Protein AF-0000000083208800 (afdb_homodimer)

Foldseek 3Di:
DPPPPPPVPPVFDFAAAQQFDFLQFLLARQQVLDDAQLDAQFAFDLDAEEEEFALALLVLQLLSNHLSRRYAYEYEAQAQAGHALLDKDDDPVRFAIDRLHFFWDFSNLNNLQSLQVNLFKTWTQDFDWPLVDFEWFAEPLDIWTRHHSVADTPPLRQLLQQVVQCQQANFAAVPHHPAGHLQVLLVQRSDPDSVSNLVSLVRVLSVCVVFLQPFLLRVCCCQAAPVHPTQRRSNHHDDPVNSRVCQLDDDTRGGNVQRSQFGNVLVSSCSSSRNRDRITAMFGDDPNDTFGDRSSVSSVSSNVSSVVSPYHYHYSKGKEWDAWDADQLFIKTWIWIAHPRDTDIDIGRAYEYAAALQLCCPVHDLLLDCVRVLDDPLQSCLSNDFDFKKKKWKKFKFWDDCPDPVNVSPGQWYAYPALQGIKHWADRDDPTITMIRSHTDIHPSLVVLVVPPDQLVSLVVSLVVVLVSCCPDPCNCVSVRRDHPDPPRMDMDTQCPPNRHVHRKGGGGRPCVSSLLSQLLSLLCSAVPSRNRNYHYAYQRSHSNISHVSSRNVSSQSNSLSSCVRRTHGRPNVNGCSNRDDSVSHDD/DDPPPPPVPPVFDFAAAQQFDFLQQLLFRQQVLDDALLDAQFAFDLDAEEEEFALALLVLQLLSNHLSRRYAYEYEAQAQAGHALLDKDDDPVPFAIDRLHFFWDFSNLNNVQSLQVNLFKTWTQDFDWPLVDFEWFAEPLDIWIRHHSVADTPPLRQLLQQVVQCQQANFAAVNHHPAGHLQVLLVQRSDPDSVSSLVSLVRVLSVCVVFLQPFLLRVCCCQAAPVHPTQRRSNHHDDPVSSRVCQLDDDTRGGNVQRSQFGNVLVSSCSSSRNRDRITAMFGADPNDTFGDRSSVSSVSSNVSSVVSPHHYHYSKGKEWDAWDADQLFIKTWIWIAHPRDTDIDIGRAYEYAAALQLCCPVHDLLLDCVRVLDDPLQSCLSNDFDFKKKKWKKFKFWDDCPDPVNVSPGQWYAYPALQGIWHWADRDDPTITMIRSHTDIHPSLVVLVVPPDQLVSLVVSLVVVLVSCCPDPPNCVSVRRDHPDPPRMDMDTQCPPNRHVHRKGGGGRPCVLSLLSQLLSLLCSAVPSRNRNYHYAYQRSHSNISHVSSRNVSSQSNSLSSCVRRTHGDPNVNGCSNRDDSVSHDD

Nearest PDB structures (foldseek):
  4iv9-assembly1_B  TM=8.833E-01  e=1.048E-39  Pseudomonas savastanoi
  5yb6-assembly1_A  TM=8.239E-01  e=2.166E-32  Pseudomonas sp. AIU 813
  3we0-assembly1_A  TM=8.127E-01  e=1.324E-28  Pseudomonas sp.
  1reo-assembly1_A  TM=7.876E-01  e=7.433E-23  Gloydius halys
  3kve-assembly1_B  TM=7.833E-01  e=3.012E-22  Vipera ammodytes ammodytes

pLDDT: mean 91.22, std 10.94, range [22.84, 98.88]

InterPro domains:
  IPR002937 Amine oxidase [PF01593] (62-563)
  IPR036188 FAD/NAD(P)-binding domain superfamily [G3DSA:3.50.50.60] (38-568)
  IPR036188 FAD/NAD(P)-binding domain superfamily [SSF51905] (45-564)
  IPR050281 Flavin monoamine oxidase and related enzymes [PTHR10742] (33-511)

Sequence (1176 aa):
MNSVNYQAEIIVNIHETVPQAFIDTPSILYREWNQGIDQPLGTLPKNLKICLIGAGISNAIAALELVKAGAHVTLLEARSEVGGRARSEKFEDGFNIAEMGAMRFPITSGLLLYYAKEFGYCFISDFPDPGRVPTFISYRGRNVYWKNLTAAPNGFEKVHVGWDTFVKNGLKNDDTEIFTSLYHLRTLLQSKDQEVRLTAVPLWQKYLDFFKKDSFFGGLRRIFGPEHEWDIPGQQEWEENDFEMFGSLGIGCGGYAPVFCRDFTYICRLVVNGLSSEQATFAKMKNDQPFPAPIQELVKDICSKAASLGATVRLETRGEVVSSCNINGSSSVTVEETCHGVTTENVYDLVIIGTTTRAANVMMRYLSSYSSKILSEAASTAVNNISMISSTKVFARVKKFWNEKSKENYPRVILSDTKASQLYTLDYGHPDYAIVLLTYAWGDLSDQIMTVKNDKELYRILKNQIHEIMRDSDFSDYAEQLTPVEENDIRVVHWQLDPTSLGAFTLARPGQARLIADAFYDFKRLLGDQDHSGVLLNGDSITFEGGWIEAALRTSMNVTSAILLKYGSVEGYSKAPINLLDRHIYKYMNSVNYQAEIIVNIHETVPQAFIDTPSILYREWNQGIDQPLGTLPKNLKICLIGAGISNAIAALELVKAGAHVTLLEARSEVGGRARSEKFEDGFNIAEMGAMRFPITSGLLLYYAKEFGYCFISDFPDPGRVPTFISYRGRNVYWKNLTAAPNGFEKVHVGWDTFVKNGLKNDDTEIFTSLYHLRTLLQSKDQEVRLTAVPLWQKYLDFFKKDSFFGGLRRIFGPEHEWDIPGQQEWEENDFEMFGSLGIGCGGYAPVFCRDFTYICRLVVNGLSSEQATFAKMKNDQPFPAPIQELVKDICSKAASLGATVRLETRGEVVSSCNINGSSSVTVEETCHGVTTENVYDLVIIGTTTRAANVMMRYLSSYSSKILSEAASTAVNNISMISSTKVFARVKKFWNEKSKENYPRVILSDTKASQLYTLDYGHPDYAIVLLTYAWGDLSDQIMTVKNDKELYRILKNQIHEIMRDSDFSDYAEQLTPVEENDIRVVHWQLDPTSLGAFTLARPGQARLIADAFYDFKRLLGDQDHSGVLLNGDSITFEGGWIEAALRTSMNVTSAILLKYGSVEGYSKAPINLLDRHIYKY

Organism: NCBI:txid56615

Solvent-accessible surface area (backbone atoms only — not comparable to full-atom values): 58927 Å² total; per-residue (Å²): 139,78,79,76,76,75,69,73,75,74,76,71,51,71,64,70,59,50,65,46,28,39,87,93,45,33,63,43,52,71,51,70,45,59,85,51,90,88,54,52,57,31,37,39,49,62,82,44,32,36,35,30,33,31,37,14,55,21,35,27,50,33,46,30,50,42,26,60,16,36,28,39,34,37,39,24,18,59,43,87,62,69,9,60,63,31,30,52,46,76,46,91,83,77,39,44,64,47,57,71,33,57,68,71,43,31,46,43,34,39,51,47,50,50,57,32,44,74,73,45,28,49,37,26,73,69,49,70,43,65,33,78,33,37,19,33,38,37,51,95,77,44,75,38,79,28,68,53,60,87,47,64,43,79,91,38,45,68,52,48,44,20,52,50,34,30,40,63,61,20,36,23,51,96,86,37,78,73,37,77,16,40,49,53,46,29,54,31,22,45,45,90,44,50,72,55,12,48,60,37,46,67,59,50,46,50,52,41,74,74,33,38,75,23,23,32,47,53,45,48,36,40,40,31,23,92,73,35,80,45,51,38,36,68,72,51,76,43,51,76,68,42,56,53,50,39,19,39,56,36,79,44,77,39,54,36,53,62,48,31,70,21,17,28,57,51,56,48,45,34,58,34,45,39,62,41,50,71,41,17,31,48,19,32,59,53,96,91,36,78,38,65,42,60,64,19,54,56,35,45,51,41,40,50,52,20,38,74,65,64,28,43,76,41,58,38,18,39,65,36,61,72,49,56,42,62,60,95,68,42,29,39,26,36,31,39,36,33,39,92,87,43,72,47,78,47,77,24,39,29,36,38,40,26,47,34,37,50,30,40,41,69,71,21,72,36,48,49,32,70,83,63,50,44,37,54,68,57,34,22,49,19,36,66,56,64,42,57,36,35,29,27,42,37,35,26,35,19,56,58,54,57,80,36,86,92,26,61,79,48,62,44,21,37,35,27,77,50,74,42,22,32,25,40,54,44,79,47,73,46,93,57,44,25,31,32,34,55,16,57,23,47,30,63,47,16,52,54,54,64,30,51,78,49,65,69,59,43,49,50,50,40,41,50,49,45,29,65,72,25,50,89,47,99,47,44,63,52,39,71,55,66,49,50,74,46,89,81,32,61,47,76,43,47,29,31,58,31,81,71,34,33,28,53,28,28,52,43,40,45,57,37,59,40,37,31,48,38,36,56,49,47,45,59,42,68,74,74,35,71,75,40,27,36,58,41,73,33,21,22,53,35,39,90,48,25,65,35,68,45,40,9,46,50,32,22,46,34,42,46,37,36,50,23,51,70,64,44,36,54,49,59,50,89,50,26,46,62,67,51,60,59,83,74,74,54,84,97,138,78,78,76,73,74,70,72,75,74,77,70,51,70,64,71,59,49,64,44,26,39,88,92,46,33,62,42,51,71,50,70,46,60,88,50,91,88,55,53,57,31,36,38,50,63,82,44,31,37,37,30,33,29,37,14,54,21,36,27,51,35,48,30,50,41,27,60,15,36,29,39,32,37,39,26,18,58,42,87,62,68,9,60,63,31,30,54,44,75,46,91,84,76,39,46,65,47,57,72,33,57,70,72,43,30,45,46,34,38,51,48,50,50,56,32,45,73,74,45,29,50,37,26,72,71,48,71,43,64,36,80,33,36,20,34,39,38,52,96,76,45,74,37,79,27,68,55,58,86,49,66,44,80,92,39,45,67,52,45,43,20,51,51,33,29,40,62,61,20,37,25,50,95,84,37,78,74,37,77,16,41,49,54,47,28,54,30,22,44,45,90,45,51,72,54,12,47,62,37,45,68,59,50,45,51,51,42,73,74,31,36,75,21,22,30,49,54,46,47,36,40,40,32,24,91,72,35,79,44,52,39,36,68,72,53,76,43,51,75,68,42,55,56,50,39,18,40,56,37,80,44,76,39,54,37,52,63,47,31,70,21,18,28,59,52,57,49,45,34,58,33,44,40,62,42,50,70,41,18,32,50,19,31,59,52,96,91,35,79,38,64,42,61,63,20,54,57,36,46,52,42,41,49,52,21,37,74,66,63,28,43,76,41,60,38,19,39,65,36,61,74,47,57,42,62,58,96,67,43,28,39,25,35,32,40,38,34,40,90,87,43,73,45,78,47,77,25,38,30,38,38,39,27,46,33,36,50,30,41,40,68,72,21,72,37,48,50,33,69,82,64,51,43,36,54,68,56,36,23,49,19,38,65,57,65,41,56,36,35,29,28,42,36,36,28,34,19,56,58,54,57,80,36,83,92,27,61,79,48,62,45,20,38,35,27,78,50,72,42,22,33,26,39,54,44,79,46,73,48,92,57,43,26,31,32,33,54,17,57,23,46,30,64,46,17,52,56,54,62,29,50,80,49,62,69,60,43,51,50,51,41,41,50,48,45,29,64,72,25,50,88,47,100,48,42,63,52,41,71,54,64,48,50,73,46,90,82,32,61,46,75,42,44,29,32,59,31,81,70,34,33,29,54,30,28,51,45,40,45,59,37,61,39,37,30,50,38,35,55,50,46,45,60,42,65,73,74,35,70,76,41,25,37,58,40,73,35,22,21,51,36,38,87,49,26,65,36,69,45,40,9,46,50,32,20,46,35,41,46,37,35,51,22,52,68,65,43,36,54,50,58,48,90,50,27,48,62,66,50,60,58,82,74,74,53,83,95

Radius of gyration: 30.41 Å; Cα contacts (8 Å, |Δi|>4): 2780; chains: 2; bounding box: 100×85×75 Å

Secondary structure (DSSP, 8-state):
-------------B--PPP--BTTBTT--GGGG---TTS-SEE--TT-EEEEES-BHHHHHHHHHHHHHT-EEEEE-SSSSSBGGG--EE-TTSS-EE-SS---EETT-HHHHHHHHHTTEEEES----BTTB-EEEEETTEEEEE--TTSPPTT-HHHHHHHHHHHHH-EEETTEEEE--HHHHHHHHT-S-HHHHHTHHHHHHHHHHHHTT-BHHHHHHHHHSTT-SS--GGG----HHHHHHHHHH-SSSS--GGGTTSBHHHHHHHHHTT-SS-EEEEEEEETTEEEE--HHHHHHHHHHHHHHTT-EEESSEEEEEEEEEEETTEEEEEEEEEETTEEEEEEESEEEE-S-HHHHHHH-TTTS-TTT-SS-HHHHHHHHH--EE-EEEEEEEEE--TTSGGGTTS-SEEEESSSS-EEEEE--S-SSEEEEEEEEEETHHHHHHTT---HHHHHHHHHHHHHHHHTTSTTTTGGGGG-BSSGGGEEEEEGGG-TTTSSSEE-PPTTTHHHHHHHHTGGGHHHH-TT--SEEE-SGGGSTTTT-HHHHHHHHHHHHHHHHHHHSEETTGGGSHHHH--GGGS--/-------------B--PPP--BTTBTT--GGGG---TTS-SEE--TT-EEEEE--BHHHHHHHHHHHHHT-EEEEE-SSSSSBGGG--EE-TTSS-EE-SS---EETT-HHHHHHHHHTTEEEES----BTTB-EEEEETTEEEEE--TTSPPTT-HHHHHHHHHHHHH-EEETTEEEE--HHHHHHHHT-S-HHHHHTHHHHHHHHHHHHTT-BHHHHHHHHHSTT-SSPPGGG-PPPHHHHHHHHHH-SSSS--GGGTTSBHHHHHHHHHTT-SS-EEEEEEEETTEEEE--HHHHHHHHHHHHHHTT-EEETTEEEEEEEEEEETTEEEEEEEEEETTEEEEEEESEEEE-S-HHHHHHH-TTTS-TTT-SS-HHHHHHHHH--EE-EEEEEEEEE--TTSGGGTTS-SEEEESSSS-EEEEE--S-SSEEEEEEEEEETHHHHHHTT---HHHHHHHHHHHHHHHHTTSTTTTGGGGG-BSSGGGEEEEEGGG-TTTSSSEE-PPTTTHHHHHHHHTGGGHHHH-TT--SEEE-SGGGSTTTT-HHHHHHHHHHHHHHHHHHHSEETTGGGSHHHH--GGGS--

Structure (mmCIF, N/CA/C/O backbone):
data_AF-0000000083208800-model_v1
#
loop_
_entity.id
_entity.type
_entity.pdbx_description
1 polymer 'Amine oxidase domain-containing protein'
#
loop_
_atom_site.group_PDB
_atom_site.id
_atom_site.type_symbol
_atom_site.label_atom_id
_atom_site.label_alt_id
_atom_site.label_comp_id
_atom_site.label_asym_id
_atom_site.label_entity_id
_atom_site.label_seq_id
_atom_site.pdbx_PDB_ins_code
_atom_site.Cartn_x
_atom_site.Cartn_y
_atom_site.Cartn_z
_atom_site.occupancy
_atom_site.B_iso_or_equiv
_atom_site.auth_seq_id
_atom_site.auth_comp_id
_atom_site.auth_asym_id
_atom_site.auth_atom_id
_atom_site.pdbx_PDB_model_num
ATOM 1 N N . MET A 1 1 ? -53.875 28.156 2.576 1 22.89 1 MET A N 1
ATOM 2 C CA . MET A 1 1 ? -52.969 27 2.662 1 22.89 1 MET A CA 1
ATOM 3 C C . MET A 1 1 ? -51.5 27.438 2.609 1 22.89 1 MET A C 1
ATOM 5 O O . MET A 1 1 ? -51 27.734 1.536 1 22.89 1 MET A O 1
ATOM 9 N N . ASN A 1 2 ? -50.969 28.203 3.639 1 23 2 ASN A N 1
ATOM 10 C CA . ASN A 1 2 ? -49.75 28.953 3.965 1 23 2 ASN A CA 1
ATOM 11 C C . ASN A 1 2 ? -48.562 28.031 4.094 1 23 2 ASN A C 1
ATOM 13 O O . ASN A 1 2 ? -48.562 27.109 4.902 1 23 2 ASN A O 1
ATOM 17 N N . SER A 1 3 ? -47.938 27.672 2.957 1 24.91 3 SER A N 1
ATOM 18 C CA . SER A 1 3 ? -46.75 26.859 2.807 1 24.91 3 SER A CA 1
ATOM 19 C C . SER A 1 3 ? -45.688 27.25 3.834 1 24.91 3 SER A C 1
ATOM 21 O O . SER A 1 3 ? -45.219 28.391 3.85 1 24.91 3 SER A O 1
ATOM 23 N N . VAL A 1 4 ? -45.844 26.781 5.098 1 29.98 4 VAL A N 1
ATOM 24 C CA . VAL A 1 4 ? -44.906 27.016 6.203 1 29.98 4 VAL A CA 1
ATOM 25 C C . VAL A 1 4 ? -43.469 26.797 5.734 1 29.98 4 VAL A C 1
ATOM 27 O O . VAL A 1 4 ? -43.125 25.719 5.281 1 29.98 4 VAL A O 1
ATOM 30 N N . ASN A 1 5 ? -42.875 27.766 5.195 1 25.11 5 ASN A N 1
ATOM 31 C CA . ASN A 1 5 ? -41.469 27.906 4.883 1 25.11 5 ASN A CA 1
ATOM 32 C C . ASN A 1 5 ? -40.562 27.484 6.055 1 25.11 5 ASN A C 1
ATOM 34 O O . ASN A 1 5 ? -40.406 28.234 7.012 1 25.11 5 ASN A O 1
ATOM 38 N N . TYR A 1 6 ? -40.75 26.359 6.633 1 29.59 6 TYR A N 1
ATOM 39 C CA . TYR A 1 6 ? -39.844 25.875 7.688 1 29.59 6 TYR A CA 1
ATOM 40 C C . TYR A 1 6 ? -38.406 26.031 7.277 1 29.59 6 TYR A C 1
ATOM 42 O O . TYR A 1 6 ? -37.875 25.188 6.539 1 29.59 6 TYR A O 1
ATOM 50 N N . GLN A 1 7 ? -38 27.203 6.914 1 29.55 7 GLN A N 1
ATOM 51 C CA . GLN A 1 7 ? -36.562 27.453 6.922 1 29.55 7 GLN A CA 1
ATOM 52 C C . GLN A 1 7 ? -35.969 27.094 8.266 1 29.55 7 GLN A C 1
ATOM 54 O O . GLN A 1 7 ? -36.188 27.766 9.266 1 29.55 7 GLN A O 1
ATOM 59 N N . ALA A 1 8 ? -36 25.906 8.664 1 35.22 8 ALA A N 1
ATOM 60 C CA . ALA A 1 8 ? -35.219 25.578 9.859 1 35.22 8 ALA A CA 1
ATOM 61 C C . ALA A 1 8 ? -33.906 26.375 9.891 1 35.22 8 ALA A C 1
ATOM 63 O O . ALA A 1 8 ? -33.094 26.281 8.961 1 35.22 8 ALA A O 1
ATOM 64 N N . GLU A 1 9 ? -33.781 27.391 10.516 1 35.66 9 GLU A N 1
ATOM 65 C CA . GLU A 1 9 ? -32.594 28.141 10.891 1 35.66 9 GLU A CA 1
ATOM 66 C C . GLU A 1 9 ? -31.5 27.203 11.391 1 35.66 9 GLU A C 1
ATOM 68 O O . GLU A 1 9 ? -31.609 26.641 12.484 1 35.66 9 GLU A O 1
ATOM 73 N N . ILE A 1 10 ? -30.906 26.422 10.617 1 41.25 10 ILE A N 1
ATOM 74 C CA . ILE A 1 10 ? -29.703 25.688 11.039 1 41.25 10 ILE A CA 1
ATOM 75 C C . ILE A 1 10 ? -28.766 26.641 11.773 1 41.25 10 ILE A C 1
ATOM 77 O O . ILE A 1 10 ? -28.234 27.578 11.18 1 41.25 10 ILE A O 1
ATOM 81 N N . ILE A 1 11 ? -29.062 26.969 12.961 1 45.09 11 ILE A N 1
ATOM 82 C CA . ILE A 1 11 ? -28.125 27.688 13.812 1 45.09 11 ILE A CA 1
ATOM 83 C C . ILE A 1 11 ? -26.734 27.062 13.672 1 45.09 11 ILE A C 1
ATOM 85 O O . ILE A 1 11 ? -26.531 25.906 14.047 1 45.09 11 ILE A O 1
ATOM 89 N N . VAL A 1 12 ? -26.062 27.422 12.664 1 58.47 12 VAL A N 1
ATOM 90 C CA . VAL A 1 12 ? -24.672 27.031 12.484 1 58.47 12 VAL A CA 1
ATOM 91 C C . VAL A 1 12 ? -23.828 27.516 13.656 1 58.47 12 VAL A C 1
ATOM 93 O O . VAL A 1 12 ? -23.734 28.719 13.906 1 58.47 12 VAL A O 1
ATOM 96 N N . ASN A 1 13 ? -23.656 26.672 14.711 1 69.44 13 ASN A N 1
ATOM 97 C CA . ASN A 1 13 ? -22.797 26.984 15.852 1 69.44 13 ASN A CA 1
ATOM 98 C C . ASN A 1 13 ? -21.328 27.094 15.445 1 69.44 13 ASN A C 1
ATOM 100 O O . ASN A 1 13 ? -20.797 26.203 14.789 1 69.44 13 ASN A O 1
ATOM 104 N N . ILE A 1 14 ? -20.906 28.375 15.586 1 75 14 ILE A N 1
ATOM 105 C CA . ILE A 1 14 ? -19.484 28.656 15.359 1 75 14 ILE A CA 1
ATOM 106 C C . ILE A 1 14 ? -18.656 28.047 16.484 1 75 14 ILE A C 1
ATOM 108 O O . ILE A 1 14 ? -18.938 28.281 17.672 1 75 14 ILE A O 1
ATOM 112 N N . HIS A 1 15 ? -17.688 27.234 16.062 1 77.38 15 HIS A N 1
ATOM 113 C CA . HIS A 1 15 ? -16.844 26.562 17.047 1 77.38 15 HIS A CA 1
ATOM 114 C C . HIS A 1 15 ? -15.758 27.5 17.578 1 77.38 15 HIS A C 1
ATOM 116 O O . HIS A 1 15 ? -15.258 28.359 16.844 1 77.38 15 HIS A O 1
ATOM 122 N N . GLU A 1 16 ? -15.602 27.281 18.906 1 78.12 16 GLU A N 1
ATOM 123 C CA . GLU A 1 16 ? -14.398 27.859 19.5 1 78.12 16 GLU A CA 1
ATOM 124 C C . GLU A 1 16 ? -13.375 26.781 19.844 1 78.12 16 GLU A C 1
ATOM 126 O O . GLU A 1 16 ? -13.742 25.641 20.109 1 78.12 16 GLU A O 1
ATOM 131 N N . THR A 1 17 ? -12.164 27.109 19.562 1 68.69 17 THR A N 1
ATOM 132 C CA . THR A 1 17 ? -11.141 26.109 19.812 1 68.69 17 THR A CA 1
ATOM 133 C C . THR A 1 17 ? -10.844 26 21.297 1 68.69 17 THR A C 1
ATOM 135 O O . THR A 1 17 ? -10.977 26.969 22.047 1 68.69 17 THR A O 1
ATOM 138 N N . VAL A 1 18 ? -10.562 24.797 21.656 1 72.75 18 VAL A N 1
ATOM 139 C CA . VAL A 1 18 ? -9.969 24.516 22.953 1 72.75 18 VAL A CA 1
ATOM 140 C C . VAL A 1 18 ? -8.445 24.531 22.828 1 72.75 18 VAL A C 1
ATOM 142 O O . VAL A 1 18 ? -7.871 23.75 22.078 1 72.75 18 VAL A O 1
ATOM 145 N N . PRO A 1 19 ? -7.875 25.516 23.562 1 79.38 19 PRO A N 1
ATOM 146 C CA . PRO A 1 19 ? -6.414 25.484 23.484 1 79.38 19 PRO A CA 1
ATOM 147 C C . PRO A 1 19 ? -5.84 24.125 23.891 1 79.38 19 PRO A C 1
ATOM 149 O O . PRO A 1 19 ? -6.273 23.531 24.875 1 79.38 19 PRO A O 1
ATOM 152 N N . GLN A 1 20 ? -5.051 23.625 23 1 91.56 20 GLN A N 1
ATOM 153 C CA . GLN A 1 20 ? -4.441 22.344 23.359 1 91.56 20 GLN A CA 1
ATOM 154 C C . GLN A 1 20 ? -3.066 22.188 22.719 1 91.56 20 GLN A C 1
ATOM 156 O O . GLN A 1 20 ? -2.828 22.703 21.625 1 91.56 20 GLN A O 1
ATOM 161 N N . ALA A 1 21 ? -2.184 21.578 23.516 1 96.94 21 ALA A N 1
ATOM 162 C CA . ALA A 1 21 ? -0.936 21.062 22.953 1 96.94 21 ALA A CA 1
ATOM 163 C C . ALA A 1 21 ? -1.136 19.688 22.328 1 96.94 21 ALA A C 1
ATOM 165 O O . ALA A 1 21 ? -2.203 19.094 22.469 1 96.94 21 ALA A O 1
ATOM 166 N N . PHE A 1 22 ? -0.225 19.281 21.547 1 97.44 22 PHE A N 1
ATOM 167 C CA . PHE A 1 22 ? -0.246 17.953 20.953 1 97.44 22 PHE A CA 1
ATOM 168 C C . PHE A 1 22 ? 0.731 17.031 21.672 1 97.44 22 PHE A C 1
ATOM 170 O O . PHE A 1 22 ? 1.704 17.484 22.281 1 97.44 22 PHE A O 1
ATOM 177 N N . ILE A 1 23 ? 0.504 15.766 21.578 1 98.25 23 ILE A N 1
ATOM 178 C CA . ILE A 1 23 ? 1.146 14.805 22.469 1 98.25 23 ILE A CA 1
ATOM 179 C C . ILE A 1 23 ? 2.645 14.758 22.188 1 98.25 23 ILE A C 1
ATOM 181 O O . ILE A 1 23 ? 3.445 14.508 23.078 1 98.25 23 ILE A O 1
ATOM 185 N N . ASP A 1 24 ? 3.086 15.062 20.984 1 98.19 24 ASP A N 1
ATOM 186 C CA . ASP A 1 24 ? 4.504 15 20.641 1 98.19 24 ASP A CA 1
ATOM 187 C C . ASP A 1 24 ? 5.188 16.344 20.875 1 98.19 24 ASP A C 1
ATOM 189 O O . ASP A 1 24 ? 6.41 16.453 20.766 1 98.19 24 ASP A O 1
ATOM 193 N N . THR A 1 25 ? 4.398 17.375 21.172 1 98.19 25 THR A N 1
ATOM 194 C CA . THR A 1 25 ? 4.906 18.703 21.5 1 98.19 25 THR A CA 1
ATOM 195 C C . THR A 1 25 ? 4.148 19.297 22.688 1 98.19 25 THR A C 1
ATOM 197 O O . THR A 1 25 ? 3.613 20.391 22.609 1 98.19 25 THR A O 1
ATOM 200 N N . PRO A 1 26 ? 4.215 18.609 23.828 1 98 26 PRO A N 1
ATOM 201 C CA . PRO A 1 26 ? 3.4 19.047 24.969 1 98 26 PRO A CA 1
ATOM 202 C C . PRO A 1 26 ? 3.883 20.359 25.578 1 98 26 PRO A C 1
ATOM 204 O O . PRO A 1 26 ? 3.158 20.984 26.359 1 98 26 PRO A O 1
ATOM 207 N N . SER A 1 27 ? 5.055 20.828 25.25 1 97.56 27 SER A N 1
ATOM 208 C CA . SER A 1 27 ? 5.668 21.984 25.875 1 97.56 27 SER A CA 1
ATOM 209 C C . SER A 1 27 ? 5.141 23.281 25.266 1 97.56 27 SER A C 1
ATOM 211 O O . SER A 1 27 ? 5.371 24.359 25.797 1 97.56 27 SER A O 1
ATOM 213 N N . ILE A 1 28 ? 4.332 23.188 24.188 1 97.5 28 ILE A N 1
ATOM 214 C CA . ILE A 1 28 ? 4.043 24.422 23.469 1 97.5 28 ILE A CA 1
ATOM 215 C C . ILE A 1 28 ? 2.557 24.484 23.125 1 97.5 28 ILE A C 1
ATOM 217 O O . ILE A 1 28 ? 1.941 23.469 22.812 1 97.5 28 ILE A O 1
ATOM 221 N N . LEU A 1 29 ? 1.984 25.625 23.266 1 96.25 29 LEU A N 1
ATOM 222 C CA . LEU A 1 29 ? 0.742 26.047 22.625 1 96.25 29 LEU A CA 1
ATOM 223 C C . LEU A 1 29 ? 1.022 26.969 21.453 1 96.25 29 LEU A C 1
ATOM 225 O O . LEU A 1 29 ? 1.126 28.188 21.625 1 96.25 29 LEU A O 1
ATOM 229 N N . TYR A 1 30 ? 1.063 26.469 20.25 1 96.12 30 TYR A N 1
ATOM 230 C CA . TYR A 1 30 ? 1.562 27.172 19.078 1 96.12 30 TYR A CA 1
ATOM 231 C C . TYR A 1 30 ? 0.801 28.469 18.844 1 96.12 30 TYR A C 1
ATOM 233 O O . TYR A 1 30 ? 1.392 29.484 18.469 1 96.12 30 TYR A O 1
ATOM 241 N N . ARG A 1 31 ? -0.482 28.422 19.062 1 93.44 31 ARG A N 1
ATOM 242 C CA . ARG A 1 31 ? -1.324 29.578 18.812 1 93.44 31 ARG A CA 1
ATOM 243 C C . ARG A 1 31 ? -0.868 30.781 19.641 1 93.44 31 ARG A C 1
ATOM 245 O O . ARG A 1 31 ? -0.968 31.922 19.203 1 93.44 31 ARG A O 1
ATOM 252 N N . GLU A 1 32 ? -0.269 30.547 20.75 1 93.88 32 GLU A N 1
ATOM 253 C CA . GLU A 1 32 ? 0.056 31.594 21.703 1 93.88 32 GLU A CA 1
ATOM 254 C C . GLU A 1 32 ? 1.267 32.406 21.25 1 93.88 32 GLU A C 1
ATOM 256 O O . GLU A 1 32 ? 1.52 33.5 21.766 1 93.88 32 GLU A O 1
ATOM 261 N N . TRP A 1 33 ? 2.004 31.891 20.297 1 95.75 33 TRP A N 1
ATOM 262 C CA . TRP A 1 33 ? 3.143 32.656 19.797 1 95.75 33 TRP A CA 1
ATOM 263 C C . TRP A 1 33 ? 2.678 33.812 18.906 1 95.75 33 TRP A C 1
ATOM 265 O O . TRP A 1 33 ? 3.338 34.844 18.844 1 95.75 33 TRP A O 1
ATOM 275 N N . ASN A 1 34 ? 1.533 33.688 18.359 1 92.44 34 ASN A N 1
ATOM 276 C CA . ASN A 1 34 ? 1.005 34.688 17.453 1 92.44 34 ASN A CA 1
ATOM 277 C C . ASN A 1 34 ? 0.242 35.781 18.203 1 92.44 34 ASN A C 1
ATOM 279 O O . ASN A 1 34 ? -0.522 35.5 19.125 1 92.44 34 ASN A O 1
ATOM 283 N N . GLN A 1 35 ? 0.478 37.094 17.875 1 86.06 35 GLN A N 1
ATOM 284 C CA . GLN A 1 35 ? -0.165 38.219 18.562 1 86.06 35 GLN A CA 1
ATOM 285 C C . GLN A 1 35 ? -0.992 39.031 17.578 1 86.06 35 GLN A C 1
ATOM 287 O O . GLN A 1 35 ? -1.23 40.219 17.812 1 86.06 35 GLN A O 1
ATOM 292 N N . GLY A 1 36 ? -1.374 38.469 16.453 1 91 36 GLY A N 1
ATOM 293 C CA . GLY A 1 36 ? -2.104 39.188 15.422 1 91 36 GLY A CA 1
ATOM 294 C C . GLY A 1 36 ? -1.468 39.062 14.047 1 91 36 GLY A C 1
ATOM 295 O O . GLY A 1 36 ? -0.241 39.062 13.922 1 91 36 GLY A O 1
ATOM 296 N N . ILE A 1 37 ? -2.266 39.156 13.031 1 93.75 37 ILE A N 1
ATOM 297 C CA . ILE A 1 37 ? -1.821 38.812 11.688 1 93.75 37 ILE A CA 1
ATOM 298 C C . ILE A 1 37 ? -0.949 39.938 11.125 1 93.75 37 ILE A C 1
ATOM 300 O O . ILE A 1 37 ? -0.132 39.719 10.234 1 93.75 37 ILE A O 1
ATOM 304 N N . ASP A 1 38 ? -1.095 41.156 11.648 1 93.69 38 ASP A N 1
ATOM 305 C CA . ASP A 1 38 ? -0.358 42.312 11.117 1 93.69 38 ASP A CA 1
ATOM 306 C C . ASP A 1 38 ? 0.949 42.5 11.883 1 93.69 38 ASP A C 1
ATOM 308 O O . ASP A 1 38 ? 1.796 43.312 11.461 1 93.69 38 ASP A O 1
ATOM 312 N N . GLN A 1 39 ? 1.146 41.844 12.961 1 94.62 39 GLN A N 1
ATOM 313 C CA . GLN A 1 39 ? 2.357 41.969 13.766 1 94.62 39 GLN A CA 1
ATOM 314 C C . GLN A 1 39 ? 3.4 40.906 13.352 1 94.62 39 GLN A C 1
ATOM 316 O O . GLN A 1 39 ? 3.107 39.719 13.312 1 94.62 39 GLN A O 1
ATOM 321 N N . PRO A 1 40 ? 4.551 41.406 13.031 1 96.75 40 PRO A N 1
ATOM 322 C CA . PRO A 1 40 ? 5.598 40.438 12.719 1 96.75 40 PRO A CA 1
ATOM 323 C C . PRO A 1 40 ? 6.02 39.625 13.938 1 96.75 40 PRO A C 1
ATOM 325 O O . PRO A 1 40 ? 5.969 40.094 15.062 1 96.75 40 PRO A O 1
ATOM 328 N N . LEU A 1 41 ? 6.48 38.406 13.695 1 97.94 41 LEU A N 1
ATOM 329 C CA . LEU A 1 41 ? 6.945 37.5 14.742 1 97.94 41 LEU A CA 1
ATOM 330 C C . LEU A 1 41 ? 8.414 37.75 15.07 1 97.94 41 LEU A C 1
ATOM 332 O O . LEU A 1 41 ? 8.961 37.156 16 1 97.94 41 LEU A O 1
ATOM 336 N N . GLY A 1 42 ? 8.977 38.656 14.305 1 98.19 42 GLY A N 1
ATOM 337 C CA . GLY A 1 42 ? 10.367 39.062 14.438 1 98.19 42 GLY A CA 1
ATOM 338 C C . GLY A 1 42 ? 10.852 39.938 13.297 1 98.19 42 GLY A C 1
ATOM 339 O O . GLY A 1 42 ? 10.039 40.531 12.586 1 98.19 42 GLY A O 1
ATOM 340 N N . THR A 1 43 ? 12.148 40.094 13.266 1 98.25 43 THR A N 1
ATOM 341 C CA . THR A 1 43 ? 12.727 40.906 12.195 1 98.25 43 THR A CA 1
ATOM 342 C C . THR A 1 43 ? 13.805 40.125 11.445 1 98.25 43 THR A C 1
ATOM 344 O O . THR A 1 43 ? 14.445 39.25 12.023 1 98.25 43 THR A O 1
ATOM 347 N N . LEU A 1 44 ? 13.945 40.438 10.195 1 98.38 44 LEU A N 1
ATOM 348 C CA . LEU A 1 44 ? 14.969 39.844 9.336 1 98.38 44 LEU A CA 1
ATOM 349 C C . LEU A 1 44 ? 15.617 40.875 8.453 1 98.38 44 LEU A C 1
ATOM 351 O O . LEU A 1 44 ? 15.008 41.906 8.156 1 98.38 44 LEU A O 1
ATOM 355 N N . PRO A 1 45 ? 16.891 40.625 8.078 1 97.25 45 PRO A N 1
ATOM 356 C CA . PRO A 1 45 ? 17.531 41.562 7.129 1 97.25 45 PRO A CA 1
ATOM 357 C C . PRO A 1 45 ? 16.797 41.594 5.781 1 97.25 45 PRO A C 1
ATOM 359 O O . PRO A 1 45 ? 16.375 40.562 5.277 1 97.25 45 PRO A O 1
ATOM 362 N N . LYS A 1 46 ? 16.766 42.75 5.215 1 95.5 46 LYS A N 1
ATOM 363 C CA . LYS A 1 46 ? 16.031 42.969 3.969 1 95.5 46 LYS A CA 1
ATOM 364 C C . LYS A 1 46 ? 16.719 42.25 2.807 1 95.5 46 LYS A C 1
ATOM 366 O O . LYS A 1 46 ? 16.078 41.938 1.798 1 95.5 46 LYS A O 1
ATOM 371 N N . ASN A 1 47 ? 17.984 41.938 2.945 1 95.25 47 ASN A N 1
ATOM 372 C CA . ASN A 1 47 ? 18.719 41.312 1.855 1 95.25 47 ASN A CA 1
ATOM 373 C C . ASN A 1 47 ? 18.719 39.781 1.982 1 95.25 47 ASN A C 1
ATOM 375 O O . ASN A 1 47 ? 19.281 39.094 1.14 1 95.25 47 ASN A O 1
ATOM 379 N N . LEU A 1 48 ? 18.094 39.281 3.051 1 97.5 48 LEU A N 1
ATOM 380 C CA . LEU A 1 48 ? 18 37.812 3.203 1 97.5 48 LEU A CA 1
ATOM 381 C C . LEU A 1 48 ? 17.016 37.25 2.193 1 97.5 48 LEU A C 1
ATOM 383 O O . LEU A 1 48 ? 15.82 37.531 2.236 1 97.5 48 LEU A O 1
ATOM 387 N N . LYS A 1 49 ? 17.484 36.406 1.261 1 98.38 49 LYS A N 1
ATOM 388 C CA . LYS A 1 49 ? 16.672 35.812 0.215 1 98.38 49 LYS A CA 1
ATOM 389 C C . LYS A 1 49 ? 16.234 34.406 0.607 1 98.38 49 LYS A C 1
ATOM 391 O O . LYS A 1 49 ? 17.078 33.531 0.827 1 98.38 49 LYS A O 1
ATOM 396 N N . ILE A 1 50 ? 14.945 34.219 0.641 1 98.75 50 ILE A N 1
ATOM 397 C CA . ILE A 1 50 ? 14.398 32.906 1.034 1 98.75 50 ILE A CA 1
ATOM 398 C C . ILE A 1 50 ? 13.461 32.406 -0.052 1 98.75 50 ILE A C 1
ATOM 400 O O . ILE A 1 50 ? 12.523 33.094 -0.457 1 98.75 50 ILE A O 1
ATOM 404 N N . CYS A 1 51 ? 13.711 31.188 -0.554 1 98.88 51 CYS A N 1
ATOM 405 C CA . CYS A 1 51 ? 12.852 30.531 -1.528 1 98.88 51 CYS A CA 1
ATOM 406 C C . CYS A 1 51 ? 12.039 29.422 -0.875 1 98.88 51 CYS A C 1
ATOM 408 O O . CYS A 1 51 ? 12.578 28.625 -0.104 1 98.88 51 CYS A O 1
ATOM 410 N N . LEU A 1 52 ? 10.766 29.453 -1.063 1 98.88 52 LEU A N 1
ATOM 411 C CA . LEU A 1 52 ? 9.898 28.375 -0.62 1 98.88 52 LEU A CA 1
ATOM 412 C C . LEU A 1 52 ? 9.375 27.578 -1.808 1 98.88 52 LEU A C 1
ATOM 414 O O . LEU A 1 52 ? 8.781 28.125 -2.729 1 98.88 52 LEU A O 1
ATOM 418 N N . ILE A 1 53 ? 9.578 26.25 -1.796 1 98.5 53 ILE A N 1
ATOM 419 C CA . ILE A 1 53 ? 9.164 25.375 -2.895 1 98.5 53 ILE A CA 1
ATOM 420 C C . ILE A 1 53 ? 7.887 24.641 -2.516 1 98.5 53 ILE A C 1
ATOM 422 O O . ILE A 1 53 ? 7.887 23.812 -1.602 1 98.5 53 ILE A O 1
ATOM 426 N N . GLY A 1 54 ? 6.801 24.844 -3.248 1 98 54 GLY A N 1
ATOM 427 C CA . GLY A 1 54 ? 5.473 24.344 -2.939 1 98 54 GLY A CA 1
ATOM 428 C C . GLY A 1 54 ? 4.613 25.344 -2.191 1 98 54 GLY A C 1
ATOM 429 O O . GLY A 1 54 ? 4.957 25.766 -1.084 1 98 54 GLY A O 1
ATOM 430 N N . ALA A 1 55 ? 3.514 25.688 -2.777 1 98.25 55 ALA A N 1
ATOM 431 C CA . ALA A 1 55 ? 2.66 26.703 -2.189 1 98.25 55 ALA A CA 1
ATOM 432 C C . ALA A 1 55 ? 1.418 26.094 -1.554 1 98.25 55 ALA A C 1
ATOM 434 O O . ALA A 1 55 ? 0.293 26.5 -1.848 1 98.25 55 ALA A O 1
ATOM 435 N N . GLY A 1 56 ? 1.642 25.141 -0.685 1 97.62 56 GLY A N 1
ATOM 436 C CA . GLY A 1 56 ? 0.603 24.703 0.234 1 97.62 56 GLY A CA 1
ATOM 437 C C . GLY A 1 56 ? 0.431 25.625 1.425 1 97.62 56 GLY A C 1
ATOM 438 O O . GLY A 1 56 ? 1.098 26.656 1.518 1 97.62 56 GLY A O 1
ATOM 439 N N . ILE A 1 57 ? -0.381 25.234 2.297 1 97.81 57 ILE A N 1
ATOM 440 C CA . ILE A 1 57 ? -0.726 26.156 3.383 1 97.81 57 ILE A CA 1
ATOM 441 C C . ILE A 1 57 ? 0.489 26.359 4.285 1 97.81 57 ILE A C 1
ATOM 443 O O . ILE A 1 57 ? 0.683 27.453 4.832 1 97.81 57 ILE A O 1
ATOM 447 N N . SER A 1 58 ? 1.312 25.359 4.461 1 97.88 58 SER A N 1
ATOM 448 C CA . SER A 1 58 ? 2.488 25.484 5.316 1 97.88 58 SER A CA 1
ATOM 449 C C . SER A 1 58 ? 3.432 26.562 4.793 1 97.88 58 SER A C 1
ATOM 451 O O . SER A 1 58 ? 3.807 27.484 5.531 1 97.88 58 SER A O 1
ATOM 453 N N . ASN A 1 59 ? 3.746 26.5 3.521 1 98.75 59 ASN A N 1
ATOM 454 C CA . ASN A 1 59 ? 4.66 27.484 2.945 1 98.75 59 ASN A CA 1
ATOM 455 C C . ASN A 1 59 ? 3.969 28.828 2.707 1 98.75 59 ASN A C 1
ATOM 457 O O . ASN A 1 59 ? 4.625 29.875 2.66 1 98.75 59 ASN A O 1
ATOM 461 N N . ALA A 1 60 ? 2.664 28.797 2.543 1 98.69 60 ALA A N 1
ATOM 462 C CA . ALA A 1 60 ? 1.942 30.062 2.463 1 98.69 60 ALA A CA 1
ATOM 463 C C . ALA A 1 60 ? 2.096 30.859 3.752 1 98.69 60 ALA A C 1
ATOM 465 O O . ALA A 1 60 ? 2.406 32.062 3.715 1 98.69 60 ALA A O 1
ATOM 466 N N . ILE A 1 61 ? 1.954 30.188 4.82 1 98.12 61 ILE A N 1
ATOM 467 C CA . ILE A 1 61 ? 2.055 30.859 6.113 1 98.12 61 ILE A CA 1
ATOM 468 C C . ILE A 1 61 ? 3.502 31.266 6.375 1 98.12 61 ILE A C 1
ATOM 470 O O . ILE A 1 61 ? 3.766 32.375 6.855 1 98.12 61 ILE A O 1
ATOM 474 N N . ALA A 1 62 ? 4.418 30.359 6.094 1 98.69 62 ALA A N 1
ATOM 475 C CA . ALA A 1 62 ? 5.828 30.703 6.266 1 98.69 62 ALA A CA 1
ATOM 476 C C . ALA A 1 62 ? 6.203 31.922 5.434 1 98.69 62 ALA A C 1
ATOM 478 O O . ALA A 1 62 ? 6.902 32.812 5.918 1 98.69 62 ALA A O 1
ATOM 479 N N . ALA A 1 63 ? 5.727 31.953 4.184 1 98.81 63 ALA A N 1
ATOM 480 C CA . ALA A 1 63 ? 6.004 33.094 3.311 1 98.81 63 ALA A CA 1
ATOM 481 C C . ALA A 1 63 ? 5.465 34.375 3.91 1 98.81 63 ALA A C 1
ATOM 483 O O . ALA A 1 63 ? 6.152 35.406 3.908 1 98.81 63 ALA A O 1
ATOM 484 N N . LEU A 1 64 ? 4.273 34.344 4.398 1 98.62 64 LEU A N 1
ATOM 485 C CA . LEU A 1 64 ? 3.637 35.5 4.992 1 98.62 64 LEU A CA 1
ATOM 486 C C . LEU A 1 64 ? 4.43 36 6.195 1 98.62 64 LEU A C 1
ATOM 488 O O . LEU A 1 64 ? 4.727 37.188 6.297 1 98.62 64 LEU A O 1
ATOM 492 N N . GLU A 1 65 ? 4.781 35.125 7.102 1 98.5 65 GLU A N 1
ATOM 493 C CA . GLU A 1 65 ? 5.461 35.5 8.336 1 98.5 65 GLU A CA 1
ATOM 494 C C . GLU A 1 65 ? 6.871 36 8.055 1 98.5 65 GLU A C 1
ATOM 496 O O . GLU A 1 65 ? 7.352 36.938 8.719 1 98.5 65 GLU A O 1
ATOM 501 N N . LEU A 1 66 ? 7.531 35.438 7.059 1 98.75 66 LEU A N 1
ATOM 502 C CA . LEU A 1 66 ? 8.898 35.844 6.738 1 98.75 66 LEU A CA 1
ATOM 503 C C . LEU A 1 66 ? 8.938 37.188 6.027 1 98.75 66 LEU A C 1
ATOM 505 O O . LEU A 1 66 ? 9.828 38 6.277 1 98.75 66 LEU A O 1
ATOM 509 N N . VAL A 1 67 ? 8.008 37.375 5.129 1 98.56 67 VAL A N 1
ATOM 510 C CA . VAL A 1 67 ? 7.973 38.656 4.434 1 98.56 67 VAL A CA 1
ATOM 511 C C . VAL A 1 67 ? 7.602 39.781 5.414 1 98.56 67 VAL A C 1
ATOM 513 O O . VAL A 1 67 ? 8.133 40.875 5.328 1 98.56 67 VAL A O 1
ATOM 516 N N . LYS A 1 68 ? 6.711 39.5 6.336 1 97.94 68 LYS A N 1
ATOM 517 C CA . LYS A 1 68 ? 6.371 40.469 7.391 1 97.94 68 LYS A CA 1
ATOM 518 C C . LYS A 1 68 ? 7.602 40.812 8.211 1 97.94 68 LYS A C 1
ATOM 520 O O . LYS A 1 68 ? 7.715 41.969 8.695 1 97.94 68 LYS A O 1
ATOM 525 N N . ALA A 1 69 ? 8.469 39.906 8.367 1 98.31 69 ALA A N 1
ATOM 526 C CA . ALA A 1 69 ? 9.672 40.094 9.172 1 98.31 69 ALA A CA 1
ATOM 527 C C . ALA A 1 69 ? 10.727 40.906 8.398 1 98.31 69 ALA A C 1
ATOM 529 O O . ALA A 1 69 ? 11.703 41.375 8.977 1 98.31 69 ALA A O 1
ATOM 530 N N . GLY A 1 70 ? 10.586 40.969 7.051 1 98.25 70 GLY A N 1
ATOM 531 C CA . GLY A 1 70 ? 11.445 41.844 6.297 1 98.25 70 GLY A CA 1
ATOM 532 C C . GLY A 1 70 ? 12.234 41.156 5.211 1 98.25 70 GLY A C 1
ATOM 533 O O . GLY A 1 70 ? 12.875 41.781 4.379 1 98.25 70 GLY A O 1
ATOM 534 N N . ALA A 1 71 ? 12.18 39.844 5.148 1 98.5 71 ALA A N 1
ATOM 535 C CA . ALA A 1 71 ? 13 39.062 4.215 1 98.5 71 ALA A CA 1
ATOM 536 C C . ALA A 1 71 ? 12.492 39.219 2.785 1 98.5 71 ALA A C 1
ATOM 538 O O . ALA A 1 71 ? 11.352 39.625 2.562 1 98.5 71 ALA A O 1
ATOM 539 N N . HIS A 1 72 ? 13.383 38.969 1.82 1 98.5 72 HIS A N 1
ATOM 540 C CA . HIS A 1 72 ? 13.008 38.844 0.418 1 98.5 72 HIS A CA 1
ATOM 541 C C . HIS A 1 72 ? 12.539 37.406 0.113 1 98.5 72 HIS A C 1
ATOM 543 O O . HIS A 1 72 ? 13.352 36.5 0.003 1 98.5 72 HIS A O 1
ATOM 549 N N . VAL A 1 73 ? 11.203 37.25 -0.155 1 98.75 73 VAL A N 1
ATOM 550 C CA . VAL A 1 73 ? 10.602 35.906 -0.175 1 98.75 73 VAL A CA 1
ATOM 551 C C . VAL A 1 73 ? 10.117 35.594 -1.587 1 98.75 73 VAL A C 1
ATOM 553 O O . VAL A 1 73 ? 9.461 36.406 -2.232 1 98.75 73 VAL A O 1
ATOM 556 N N . THR A 1 74 ? 10.484 34.406 -2.125 1 98.88 74 THR A N 1
ATOM 557 C CA . THR A 1 74 ? 9.969 33.844 -3.369 1 98.88 74 THR A CA 1
ATOM 558 C C . THR A 1 74 ? 9.273 32.531 -3.113 1 98.88 74 THR A C 1
ATOM 560 O O . THR A 1 74 ? 9.875 31.609 -2.561 1 98.88 74 THR A O 1
ATOM 563 N N . LEU A 1 75 ? 8.016 32.438 -3.436 1 98.81 75 LEU A N 1
ATOM 564 C CA . LEU A 1 75 ? 7.215 31.219 -3.303 1 98.81 75 LEU A CA 1
ATOM 565 C C . LEU A 1 75 ? 6.953 30.594 -4.664 1 98.81 75 LEU A C 1
ATOM 567 O O . LEU A 1 75 ? 6.367 31.219 -5.547 1 98.81 75 LEU A O 1
ATOM 571 N N . LEU A 1 76 ? 7.41 29.328 -4.859 1 98.69 76 LEU A N 1
ATOM 572 C CA . LEU A 1 76 ? 7.246 28.625 -6.121 1 98.69 76 LEU A CA 1
ATOM 573 C C . LEU A 1 76 ? 6.133 27.594 -6.023 1 98.69 76 LEU A C 1
ATOM 575 O O . LEU A 1 76 ? 6.02 26.891 -5.016 1 98.69 76 LEU A O 1
ATOM 579 N N . GLU A 1 77 ? 5.289 27.5 -6.992 1 98.25 77 GLU A N 1
ATOM 580 C CA . GLU A 1 77 ? 4.234 26.5 -7.098 1 98.25 77 GLU A CA 1
ATOM 581 C C . GLU A 1 77 ? 4.184 25.891 -8.5 1 98.25 77 GLU A C 1
ATOM 583 O O . GLU A 1 77 ? 4.16 26.625 -9.492 1 98.25 77 GLU A O 1
ATOM 588 N N . ALA A 1 78 ? 4.227 24.578 -8.539 1 95.88 78 ALA A N 1
ATOM 589 C CA . ALA A 1 78 ? 4.254 23.844 -9.805 1 95.88 78 ALA A CA 1
ATOM 590 C C . ALA A 1 78 ? 2.912 23.953 -10.531 1 95.88 78 ALA A C 1
ATOM 592 O O . ALA A 1 78 ? 2.859 23.922 -11.758 1 95.88 78 ALA A O 1
ATOM 593 N N . ARG A 1 79 ? 1.802 24.172 -9.828 1 95.31 79 ARG A N 1
ATOM 594 C CA . ARG A 1 79 ? 0.462 24.234 -10.406 1 95.31 79 ARG A CA 1
ATOM 595 C C . ARG A 1 79 ? 0.098 25.672 -10.789 1 95.31 79 ARG A C 1
ATOM 597 O O . ARG A 1 79 ? 0.865 26.594 -10.531 1 95.31 79 ARG A O 1
ATOM 604 N N . SER A 1 80 ? -1.067 25.797 -11.375 1 97 80 SER A N 1
ATOM 605 C CA . SER A 1 80 ? -1.534 27.109 -11.836 1 97 80 SER A CA 1
ATOM 606 C C . SER A 1 80 ? -2.197 27.875 -10.703 1 97 80 SER A C 1
ATOM 608 O O . SER A 1 80 ? -2.463 29.078 -10.836 1 97 80 SER A O 1
ATOM 610 N N . GLU A 1 81 ? -2.42 27.219 -9.609 1 97.25 81 GLU A N 1
ATOM 611 C CA . GLU A 1 81 ? -2.986 27.859 -8.422 1 97.25 81 GLU A CA 1
ATOM 612 C C . GLU A 1 81 ? -2.303 27.359 -7.148 1 97.25 81 GLU A C 1
ATOM 614 O O . GLU A 1 81 ? -1.816 26.234 -7.098 1 97.25 81 GLU A O 1
ATOM 619 N N . VAL A 1 82 ? -2.301 28.234 -6.133 1 98.19 82 VAL A N 1
ATOM 620 C CA . VAL A 1 82 ? -1.776 27.844 -4.828 1 98.19 82 VAL A CA 1
ATOM 621 C C . VAL A 1 82 ? -2.791 26.953 -4.105 1 98.19 82 VAL A C 1
ATOM 623 O O . VAL A 1 82 ? -3.977 26.953 -4.445 1 98.19 82 VAL A O 1
ATOM 626 N N . GLY A 1 83 ? -2.332 26.156 -3.176 1 96.88 83 GLY A N 1
ATOM 627 C CA . GLY A 1 83 ? -3.268 25.375 -2.379 1 96.88 83 GLY A CA 1
ATOM 628 C C . GLY A 1 83 ? -2.672 24.078 -1.85 1 96.88 83 GLY A C 1
ATOM 629 O O . GLY A 1 83 ? -2.941 23.688 -0.712 1 96.88 83 GLY A O 1
ATOM 630 N N . GLY A 1 84 ? -1.854 23.391 -2.719 1 94.12 84 GLY A N 1
ATOM 631 C CA . GLY A 1 84 ? -1.324 22.094 -2.311 1 94.12 84 GLY A CA 1
ATOM 632 C C . GLY A 1 84 ? -2.398 21.125 -1.857 1 94.12 84 GLY A C 1
ATOM 633 O O . GLY A 1 84 ? -3.385 20.906 -2.564 1 94.12 84 GLY A O 1
ATOM 634 N N . ARG A 1 85 ? -2.279 20.609 -0.649 1 92 85 ARG A N 1
ATOM 635 C CA . ARG A 1 85 ? -3.229 19.641 -0.117 1 92 85 ARG A CA 1
ATOM 636 C C . ARG A 1 85 ? -4.453 20.328 0.468 1 92 85 ARG A C 1
ATOM 638 O O . ARG A 1 85 ? -5.297 19.688 1.094 1 92 85 ARG A O 1
ATOM 645 N N . ALA A 1 86 ? -4.594 21.531 0.279 1 96.19 86 ALA A N 1
ATOM 646 C CA . ALA A 1 86 ? -5.805 22.281 0.594 1 96.19 86 ALA A CA 1
ATOM 647 C C . ALA A 1 86 ? -6.594 22.609 -0.671 1 96.19 86 ALA A C 1
ATOM 649 O O . ALA A 1 86 ? -7.445 23.5 -0.666 1 96.19 86 ALA A O 1
ATOM 650 N N . ARG A 1 87 ? -6.375 21.906 -1.722 1 96.38 87 ARG A N 1
ATOM 651 C CA . ARG A 1 87 ? -7.039 22.156 -3 1 96.38 87 ARG A CA 1
ATOM 652 C C . ARG A 1 87 ? -8.539 21.891 -2.896 1 96.38 87 ARG A C 1
ATOM 654 O O . ARG A 1 87 ? -8.961 20.922 -2.246 1 96.38 87 ARG A O 1
ATOM 661 N N . SER A 1 88 ? -9.312 22.766 -3.51 1 97.62 88 SER A N 1
ATOM 662 C CA . SER A 1 88 ? -10.758 22.641 -3.6 1 97.62 88 SER A CA 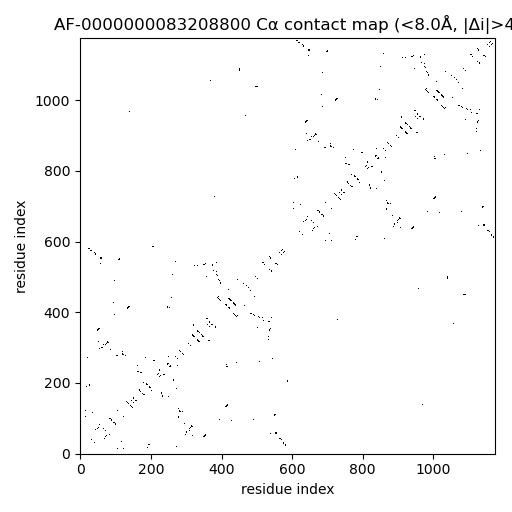1
ATOM 663 C C . SER A 1 88 ? -11.25 22.906 -5.016 1 97.62 88 SER A C 1
ATOM 665 O O . SER A 1 88 ? -10.609 23.625 -5.781 1 97.62 88 SER A O 1
ATOM 667 N N . GLU A 1 89 ? -12.367 22.266 -5.359 1 97 89 GLU A N 1
ATOM 668 C CA . GLU A 1 89 ? -13.047 22.547 -6.621 1 97 89 GLU A CA 1
ATOM 669 C C . GLU A 1 89 ? -14.484 23.016 -6.387 1 97 89 GLU A C 1
ATOM 671 O O . GLU A 1 89 ? -15.25 22.359 -5.672 1 97 89 GLU A O 1
ATOM 676 N N . LYS A 1 90 ? -14.836 24.125 -6.98 1 96 90 LYS A N 1
ATOM 677 C CA . LYS A 1 90 ? -16.172 24.688 -6.84 1 96 90 LYS A CA 1
ATOM 678 C C . LYS A 1 90 ? -17.078 24.266 -8 1 96 90 LYS A C 1
ATOM 680 O O . LYS A 1 90 ? -16.594 24.078 -9.125 1 96 90 LYS A O 1
ATOM 685 N N . PHE A 1 91 ? -18.266 24.078 -7.629 1 95.75 91 PHE A N 1
ATOM 686 C CA . PHE A 1 91 ? -19.266 23.828 -8.664 1 95.75 91 PHE A CA 1
ATOM 687 C C . PHE A 1 91 ? -19.906 25.141 -9.117 1 95.75 91 PHE A C 1
ATOM 689 O O . PHE A 1 91 ? -19.781 26.156 -8.453 1 95.75 91 PHE A O 1
ATOM 696 N N . GLU A 1 92 ? -20.609 25.172 -10.227 1 92.12 92 GLU A N 1
ATOM 697 C CA . GLU A 1 92 ? -21.109 26.375 -10.875 1 92.12 92 GLU A CA 1
ATOM 698 C C . GLU A 1 92 ? -22.281 26.969 -10.102 1 92.12 92 GLU A C 1
ATOM 700 O O . GLU A 1 92 ? -22.609 28.156 -10.258 1 92.12 92 GLU A O 1
ATOM 705 N N . ASP A 1 93 ? -22.844 26.281 -9.234 1 93.56 93 ASP A N 1
ATOM 706 C CA . ASP A 1 93 ? -24.047 26.734 -8.547 1 93.56 93 ASP A CA 1
ATOM 707 C C . ASP A 1 93 ? -23.703 27.719 -7.43 1 93.56 93 ASP A C 1
ATOM 709 O O . ASP A 1 93 ? -24.594 28.281 -6.797 1 93.56 93 ASP A O 1
ATOM 713 N N . GLY A 1 94 ? -22.391 27.875 -7.137 1 92.25 94 GLY A N 1
ATOM 714 C CA . GLY A 1 94 ? -21.922 28.891 -6.191 1 92.25 94 GLY A CA 1
ATOM 715 C C . GLY A 1 94 ? -21.984 28.406 -4.75 1 92.25 94 GLY A C 1
ATOM 716 O O . GLY A 1 94 ? -21.562 29.141 -3.84 1 92.25 94 GLY A O 1
ATOM 717 N N . PHE A 1 95 ? -22.422 27.188 -4.445 1 93.56 95 PHE A N 1
ATOM 718 C CA . PHE A 1 95 ? -22.578 26.672 -3.094 1 93.56 95 PHE A CA 1
ATOM 719 C C . PHE A 1 95 ? -21.703 25.453 -2.873 1 93.56 95 PHE A C 1
ATOM 721 O O . PHE A 1 95 ? -20.891 25.422 -1.942 1 93.56 95 PHE A O 1
ATOM 728 N N . ASN A 1 96 ? -21.828 24.547 -3.771 1 96.12 96 ASN A N 1
ATOM 729 C CA . ASN A 1 96 ? -21.266 23.219 -3.555 1 96.12 96 ASN A CA 1
ATOM 730 C C . ASN A 1 96 ? -19.766 23.188 -3.854 1 96.12 96 ASN A C 1
ATOM 732 O O . ASN A 1 96 ? -19.297 23.844 -4.785 1 96.12 96 ASN A O 1
ATOM 736 N N . ILE A 1 97 ? -19.094 22.453 -2.998 1 96.69 97 ILE A N 1
ATOM 737 C CA . ILE A 1 97 ? -17.641 22.375 -3.037 1 96.69 97 ILE A CA 1
ATOM 738 C C . ILE A 1 97 ? -17.203 20.906 -2.945 1 96.69 97 ILE A C 1
ATOM 740 O O . ILE A 1 97 ? -17.781 20.125 -2.197 1 96.69 97 ILE A O 1
ATOM 744 N N . ALA A 1 98 ? -16.25 20.516 -3.809 1 97.25 98 ALA A N 1
ATOM 745 C CA . ALA A 1 98 ? -15.508 19.281 -3.592 1 97.25 98 ALA A CA 1
ATOM 746 C C . ALA A 1 98 ? -14.133 19.562 -2.98 1 97.25 98 ALA A C 1
ATOM 748 O O . ALA A 1 98 ? -13.258 20.125 -3.641 1 97.25 98 ALA A O 1
ATOM 749 N N . GLU A 1 99 ? -1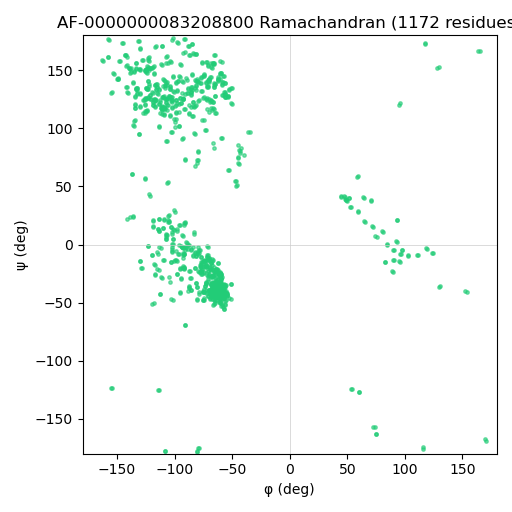3.984 19.219 -1.719 1 96.88 99 GLU A N 1
ATOM 750 C CA . GLU A 1 99 ? -12.68 19.328 -1.08 1 96.88 99 GLU A CA 1
ATOM 751 C C . GLU A 1 99 ? -11.734 18.234 -1.562 1 96.88 99 GLU A C 1
ATOM 753 O O . GLU A 1 99 ? -11.719 17.125 -1.015 1 96.88 99 GLU A O 1
ATOM 758 N N . MET A 1 100 ? -10.875 18.625 -2.521 1 96.44 100 MET A N 1
ATOM 759 C CA . MET A 1 100 ? -9.961 17.672 -3.152 1 96.44 100 MET A CA 1
ATOM 760 C C . MET A 1 100 ? -8.789 17.344 -2.232 1 96.44 100 MET A C 1
ATOM 762 O O . MET A 1 100 ? -8.07 16.375 -2.461 1 96.44 100 MET A O 1
ATOM 766 N N . GLY A 1 101 ? -8.562 18.141 -1.24 1 94.56 101 GLY A N 1
ATOM 767 C CA . GLY A 1 101 ? -7.598 17.922 -0.18 1 94.56 101 GLY A CA 1
ATOM 768 C C . GLY A 1 101 ? -8.234 17.734 1.182 1 94.56 101 GLY A C 1
ATOM 769 O O . GLY A 1 101 ? -9.133 16.906 1.338 1 94.56 101 GLY A O 1
ATOM 770 N N . ALA A 1 102 ? -7.871 18.484 2.133 1 92.5 102 ALA A N 1
ATOM 771 C CA . ALA A 1 102 ? -8.383 18.406 3.5 1 92.5 102 ALA A CA 1
ATOM 772 C C . ALA A 1 102 ? -9.867 18.766 3.555 1 92.5 102 ALA A C 1
ATOM 774 O O . ALA A 1 102 ? -10.305 19.734 2.926 1 92.5 102 ALA A O 1
ATOM 775 N N . MET A 1 103 ? -10.609 17.938 4.324 1 89.5 103 MET A N 1
ATOM 776 C CA . MET A 1 103 ? -12.047 18.188 4.363 1 89.5 103 MET A CA 1
ATOM 777 C C . MET A 1 103 ? -12.555 18.25 5.801 1 89.5 103 MET A C 1
ATOM 779 O O . MET A 1 103 ? -13.68 18.672 6.055 1 89.5 103 MET A O 1
ATOM 783 N N . ARG A 1 104 ? -11.742 17.797 6.691 1 86 104 ARG A N 1
ATOM 784 C CA . ARG A 1 104 ? -12.133 17.75 8.102 1 86 104 ARG A CA 1
ATOM 785 C C . ARG A 1 104 ? -11.266 18.688 8.93 1 86 104 ARG A C 1
ATOM 787 O O . ARG A 1 104 ? -10.039 18.719 8.766 1 86 104 ARG A O 1
ATOM 794 N N . PHE A 1 105 ? -11.883 19.422 9.797 1 90.5 105 PHE A N 1
ATOM 795 C CA . PHE A 1 105 ? -11.188 20.406 10.609 1 90.5 105 PHE A CA 1
ATOM 796 C C . PHE A 1 105 ? -11.562 20.266 12.078 1 90.5 105 PHE A C 1
ATOM 798 O O . PHE A 1 105 ? -12.516 20.891 12.547 1 90.5 105 PHE A O 1
ATOM 805 N N . PRO A 1 106 ? -10.75 19.547 12.789 1 88.31 106 PRO A N 1
ATOM 806 C CA . PRO A 1 106 ? -11.055 19.344 14.203 1 88.31 106 PRO A CA 1
ATOM 807 C C . PRO A 1 106 ? -10.992 20.641 15.016 1 88.31 106 PRO A C 1
ATOM 809 O O . PRO A 1 106 ? -10.188 21.516 14.711 1 88.31 106 PRO A O 1
ATOM 812 N N . ILE A 1 107 ? -11.703 20.656 16.109 1 84.5 107 ILE A N 1
ATOM 813 C CA . ILE A 1 107 ? -11.781 21.844 16.922 1 84.5 107 ILE A CA 1
ATOM 814 C C . ILE A 1 107 ? -10.477 22.031 17.703 1 84.5 107 ILE A C 1
ATOM 816 O O . ILE A 1 107 ? -10.211 23.109 18.234 1 84.5 107 ILE A O 1
ATOM 820 N N . THR A 1 108 ? -9.672 21 17.75 1 89.31 108 THR A N 1
ATOM 821 C CA . THR A 1 108 ? -8.383 21.078 18.422 1 89.31 108 THR A CA 1
ATOM 822 C C . THR A 1 108 ? -7.355 21.797 17.562 1 89.31 108 THR A C 1
ATOM 824 O O . THR A 1 108 ? -6.246 22.094 18.016 1 89.31 108 THR A O 1
ATOM 827 N N . SER A 1 109 ? -7.762 22.125 16.344 1 91.69 109 SER A N 1
ATOM 828 C CA . SER A 1 109 ? -6.863 22.828 15.43 1 91.69 109 SER A CA 1
ATOM 829 C C . SER A 1 109 ? -6.824 24.312 15.734 1 91.69 109 SER A C 1
ATOM 831 O O . SER A 1 109 ? -7.262 25.141 14.922 1 91.69 109 SER A O 1
ATOM 833 N N . GLY A 1 110 ? -6.164 24.688 16.844 1 91.75 110 GLY A N 1
ATOM 834 C CA . GLY A 1 110 ? -6.16 26.047 17.344 1 91.75 110 GLY A CA 1
ATOM 835 C C . GLY A 1 110 ? -5.406 27 16.438 1 91.75 110 GLY A C 1
ATOM 836 O O . GLY A 1 110 ? -5.828 28.156 16.25 1 91.75 110 GLY A O 1
ATOM 837 N N . LEU A 1 111 ? -4.285 26.609 15.922 1 95.19 111 LEU A N 1
ATOM 838 C CA . LEU A 1 111 ? -3.492 27.469 15.055 1 95.19 111 LEU A CA 1
ATOM 839 C C . LEU A 1 111 ? -4.211 27.719 13.734 1 95.19 111 LEU A C 1
ATOM 841 O O . LEU A 1 111 ? -4.203 28.844 13.227 1 95.19 111 LEU A O 1
ATOM 845 N N . LEU A 1 112 ? -4.844 26.703 13.188 1 94.94 112 LEU A N 1
ATOM 846 C CA . LEU A 1 112 ? -5.621 26.875 11.961 1 94.94 112 LEU A CA 1
ATOM 847 C C . LEU A 1 112 ? -6.773 27.844 12.18 1 94.94 112 LEU A C 1
ATOM 849 O O . LEU A 1 112 ? -7.035 28.703 11.336 1 94.94 112 LEU A O 1
ATOM 853 N N . LEU A 1 113 ? -7.43 27.672 13.273 1 92.94 113 LEU A N 1
ATOM 854 C CA . LEU A 1 113 ? -8.562 28.547 13.562 1 92.94 113 LEU A CA 1
ATOM 855 C C . LEU A 1 113 ? -8.102 30 13.727 1 92.94 113 LEU A C 1
ATOM 857 O O . LEU A 1 113 ? -8.805 30.922 13.328 1 92.94 113 LEU A O 1
ATOM 861 N N . TYR A 1 114 ? -6.973 30.172 14.336 1 94.06 114 TYR A N 1
ATOM 862 C CA . TYR A 1 114 ? -6.414 31.516 14.469 1 94.06 114 TYR A CA 1
ATOM 863 C C . TYR A 1 114 ? -6.234 32.156 13.102 1 94.06 114 TYR A C 1
ATOM 865 O O . TYR A 1 114 ? -6.738 33.281 12.867 1 94.06 114 TYR A O 1
ATOM 873 N N . TYR A 1 115 ? -5.516 31.5 12.234 1 95.88 115 TYR A N 1
ATOM 874 C CA . TYR A 1 115 ? -5.285 32.062 10.914 1 95.88 115 TYR A CA 1
ATOM 875 C C . TYR A 1 115 ? -6.598 32.219 10.148 1 95.88 115 TYR A C 1
ATOM 877 O O . TYR A 1 115 ? -6.785 33.219 9.422 1 95.88 115 TYR A O 1
ATOM 885 N N . ALA A 1 116 ? -7.488 31.219 10.305 1 95.69 116 ALA A N 1
ATOM 886 C CA . ALA A 1 116 ? -8.797 31.312 9.664 1 95.69 116 ALA A CA 1
ATOM 887 C C . ALA A 1 116 ? -9.531 32.594 10.094 1 95.69 116 ALA A C 1
ATOM 889 O O . ALA A 1 116 ? -10.016 33.344 9.258 1 95.69 116 ALA A O 1
ATOM 890 N N . LYS A 1 117 ? -9.562 32.844 11.359 1 94.19 117 LYS A N 1
ATOM 891 C CA . LYS A 1 117 ? -10.273 34 11.906 1 94.19 117 LYS A CA 1
ATOM 892 C C . LYS A 1 117 ? -9.656 35.312 11.422 1 94.19 117 LYS A C 1
ATOM 894 O O . LYS A 1 117 ? -10.375 36.25 11.094 1 94.19 117 LYS A O 1
ATOM 899 N N . GLU A 1 118 ? -8.414 35.312 11.43 1 95.75 118 GLU A N 1
ATOM 900 C CA . GLU A 1 118 ? -7.699 36.531 11 1 95.75 118 GLU A CA 1
ATOM 901 C C . GLU A 1 118 ? -8.031 36.875 9.555 1 95.75 118 GLU A C 1
ATOM 903 O O . GLU A 1 118 ? -7.945 38.031 9.156 1 95.75 118 GLU A O 1
ATOM 908 N N . PHE A 1 119 ? -8.414 35.938 8.773 1 96.81 119 PHE A N 1
ATOM 909 C CA . PHE A 1 119 ? -8.711 36.156 7.367 1 96.81 119 PHE A CA 1
ATOM 910 C C . PHE A 1 119 ? -10.211 36.094 7.113 1 96.81 119 PHE A C 1
ATOM 912 O O . PHE A 1 119 ? -10.656 36 5.965 1 96.81 119 PHE A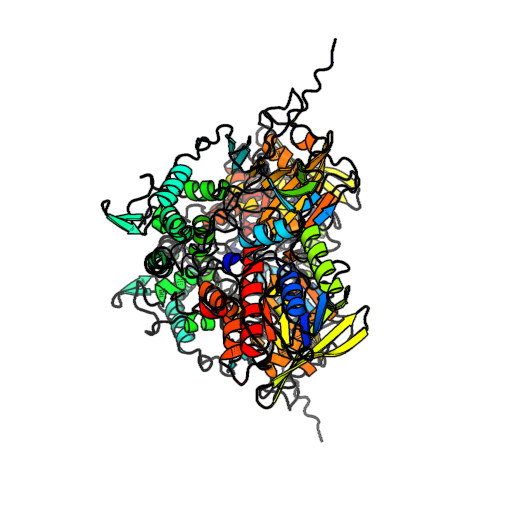 O 1
ATOM 919 N N . GLY A 1 120 ? -11.039 36 8.18 1 95.75 120 GLY A N 1
ATOM 920 C CA . GLY A 1 120 ? -12.484 36.125 8.062 1 95.75 120 GLY A CA 1
ATOM 921 C C . GLY A 1 120 ? -13.18 34.781 7.898 1 95.75 120 GLY A C 1
ATOM 922 O O . GLY A 1 120 ? -14.297 34.719 7.375 1 95.75 120 GLY A O 1
ATOM 923 N N . TYR A 1 121 ? -12.531 33.75 8.289 1 96.19 121 TYR A N 1
ATOM 924 C CA . TYR A 1 121 ? -13.125 32.406 8.211 1 96.19 121 TYR A CA 1
ATOM 925 C C . TYR A 1 121 ? -13.414 31.875 9.602 1 96.19 121 TYR A C 1
ATOM 927 O O . TYR A 1 121 ? -13.062 32.5 10.609 1 96.19 121 TYR A O 1
ATOM 935 N N . CYS A 1 122 ? -14.172 30.688 9.664 1 93.44 122 CYS A N 1
ATOM 936 C CA . CYS A 1 122 ? -14.523 30.047 10.922 1 93.44 122 CYS A CA 1
ATOM 937 C C . CYS A 1 122 ? -14.828 28.578 10.711 1 93.44 122 CYS A C 1
ATOM 939 O O . CYS A 1 122 ? -14.695 28.062 9.602 1 93.44 122 CYS A O 1
ATOM 941 N N . PHE A 1 123 ? -15.086 27.906 11.844 1 91.12 123 PHE A N 1
ATOM 942 C CA . PHE A 1 123 ? -15.516 26.5 11.836 1 91.12 123 PHE A CA 1
ATOM 943 C C . PHE A 1 123 ? -16.984 26.391 12.227 1 91.12 123 PHE A C 1
ATOM 945 O O . PHE A 1 123 ? -17.438 27.031 13.18 1 91.12 123 PHE A O 1
ATOM 952 N N . ILE A 1 124 ? -17.734 25.547 11.492 1 88.06 124 ILE A N 1
ATOM 953 C CA . ILE A 1 124 ? -19.125 25.344 11.867 1 88.06 124 ILE A CA 1
ATOM 954 C C . ILE A 1 124 ? -19.391 23.859 12.078 1 88.06 124 ILE A C 1
ATOM 956 O O . ILE A 1 124 ? -18.734 23.016 11.477 1 88.06 124 ILE A O 1
ATOM 960 N N . SER A 1 125 ? -20.344 23.484 13.023 1 77.81 125 SER A N 1
ATOM 961 C CA . SER A 1 125 ? -20.609 22.125 13.453 1 77.81 125 SER A CA 1
ATOM 962 C C . SER A 1 125 ? -21.531 21.406 12.477 1 77.81 125 SER A C 1
ATOM 964 O O . SER A 1 125 ? -22.734 21.266 12.727 1 77.81 125 SER A O 1
ATOM 966 N N . ASP A 1 126 ? -21.219 21.094 11.328 1 76.19 126 ASP A N 1
ATOM 967 C CA . ASP A 1 126 ? -22.172 20.5 10.406 1 76.19 126 ASP A CA 1
ATOM 968 C C . ASP A 1 126 ? -21.516 19.375 9.602 1 76.19 126 ASP A C 1
ATOM 970 O O . ASP A 1 126 ? -22.062 18.938 8.586 1 76.19 126 ASP A O 1
ATOM 974 N N . PHE A 1 127 ? -20.562 18.844 10.07 1 81.38 127 PHE A N 1
ATOM 975 C CA . PHE A 1 127 ? -20 17.703 9.352 1 81.38 127 PHE A CA 1
ATOM 976 C C . PHE A 1 127 ? -20.703 16.422 9.75 1 81.38 127 PHE A C 1
ATOM 978 O O . PHE A 1 127 ? -20.953 16.172 10.93 1 81.38 127 PHE A O 1
ATOM 985 N N . PRO A 1 128 ? -21.094 15.57 8.75 1 85 128 PRO A N 1
ATOM 986 C CA . PRO A 1 128 ? -21.844 14.359 9.07 1 85 128 PRO A CA 1
ATOM 987 C C . PRO A 1 128 ? -20.953 13.227 9.578 1 85 128 PRO A C 1
ATOM 989 O O . PRO A 1 128 ? -20.766 12.219 8.891 1 85 128 PRO A O 1
ATOM 992 N N . ASP A 1 129 ? -20.578 13.25 10.828 1 80.12 129 ASP A N 1
ATOM 993 C CA . ASP A 1 129 ? -19.781 12.188 11.438 1 80.12 129 ASP A CA 1
ATOM 994 C C . ASP A 1 129 ? -20.609 10.914 11.625 1 80.12 129 ASP A C 1
ATOM 996 O O . ASP A 1 129 ? -21.781 10.984 11.977 1 80.12 129 ASP A O 1
ATOM 1000 N N . PRO A 1 130 ? -19.984 9.805 11.375 1 81.25 130 PRO A N 1
ATOM 1001 C CA . PRO A 1 130 ? -20.703 8.555 11.625 1 81.25 130 PRO A CA 1
ATOM 1002 C C . PRO A 1 130 ? -21.281 8.477 13.031 1 81.25 130 PRO A C 1
ATOM 1004 O O . PRO A 1 130 ? -20.594 8.82 14 1 81.25 130 PRO A O 1
ATOM 1007 N N . GLY A 1 131 ? -22.516 8.086 13.125 1 79.06 131 GLY A N 1
ATOM 1008 C CA . GLY A 1 131 ? -23.172 7.934 14.414 1 79.06 131 GLY A CA 1
ATOM 1009 C C . GLY A 1 131 ? -23.844 9.203 14.891 1 79.06 131 GLY A C 1
ATOM 1010 O O . GLY A 1 131 ? -24.734 9.156 15.742 1 79.06 131 GLY A O 1
ATOM 1011 N N . ARG A 1 132 ? -23.406 10.367 14.406 1 80.12 132 ARG A N 1
ATOM 1012 C CA . ARG A 1 132 ? -24.078 11.625 14.75 1 80.12 132 ARG A CA 1
ATOM 1013 C C . ARG A 1 132 ? -25.234 11.906 13.805 1 80.12 132 ARG A C 1
ATOM 1015 O O . ARG A 1 132 ? -26.141 12.68 14.125 1 80.12 132 ARG A O 1
ATOM 1022 N N . VAL A 1 133 ? -25.125 11.289 12.648 1 84 133 VAL A N 1
ATOM 1023 C CA . VAL A 1 133 ? -26.203 11.281 11.664 1 84 133 VAL A CA 1
ATOM 1024 C C . VAL A 1 133 ? -26.594 9.836 11.344 1 84 133 VAL A C 1
ATOM 1026 O O . VAL A 1 133 ? -25.859 8.898 11.688 1 84 133 VAL A O 1
ATOM 1029 N N . PRO A 1 134 ? -27.828 9.656 10.766 1 89.06 134 PRO A N 1
ATOM 1030 C CA . PRO A 1 134 ? -28.156 8.281 10.391 1 89.06 134 PRO A CA 1
ATOM 1031 C C . PRO A 1 134 ? -27.062 7.621 9.555 1 89.06 134 PRO A C 1
ATOM 1033 O O . PRO A 1 134 ? -26.688 8.148 8.5 1 89.06 134 PRO A O 1
ATOM 1036 N N . THR A 1 135 ? -26.562 6.488 10.086 1 90.19 135 THR A N 1
ATOM 1037 C CA . THR A 1 135 ? -25.406 5.816 9.492 1 90.19 135 THR A CA 1
ATOM 1038 C C . THR A 1 135 ? -25.734 4.355 9.188 1 90.19 135 THR A C 1
ATOM 1040 O O . THR A 1 135 ? -26.312 3.654 10.023 1 90.19 135 THR A O 1
ATOM 1043 N N . PHE A 1 136 ? -25.516 3.973 7.965 1 91.56 136 PHE A N 1
ATOM 1044 C CA . PHE A 1 136 ? -25.672 2.584 7.543 1 91.56 136 PHE A CA 1
ATOM 1045 C C . PHE A 1 136 ? -24.328 1.876 7.512 1 91.56 136 PHE A C 1
ATOM 1047 O O . PHE A 1 136 ? -23.375 2.354 6.875 1 91.56 136 PHE A O 1
ATOM 1054 N N . ILE A 1 137 ? -24.203 0.735 8.242 1 88.31 137 ILE A N 1
ATOM 1055 C CA . ILE A 1 137 ? -22.969 -0.024 8.305 1 88.31 137 ILE A CA 1
ATOM 1056 C C . ILE A 1 137 ? -23.156 -1.384 7.641 1 88.31 137 ILE A C 1
ATOM 1058 O O . ILE A 1 137 ? -24.078 -2.129 7.988 1 88.31 137 ILE A O 1
ATOM 1062 N N . SER A 1 138 ? -22.359 -1.639 6.625 1 87.56 138 SER A N 1
ATOM 1063 C CA . SER A 1 138 ? -22.375 -2.945 5.977 1 87.56 138 SER A CA 1
ATOM 1064 C C . SER A 1 138 ? -21.016 -3.637 6.105 1 87.56 138 SER A C 1
ATOM 1066 O O . SER A 1 138 ? -19.984 -3.072 5.734 1 87.56 138 SER A O 1
ATOM 1068 N N . TYR A 1 139 ? -21.016 -4.844 6.66 1 82.69 139 TYR A N 1
ATOM 1069 C CA . TYR A 1 139 ? -19.812 -5.641 6.805 1 82.69 139 TYR A CA 1
ATOM 1070 C C . TYR A 1 139 ? -20.047 -7.086 6.387 1 82.69 139 TYR A C 1
ATOM 1072 O O . TYR A 1 139 ? -20.812 -7.805 7.031 1 82.69 139 TYR A O 1
ATOM 1080 N N . ARG A 1 140 ? -19.344 -7.492 5.371 1 80.44 140 ARG A N 1
ATOM 1081 C CA . ARG A 1 140 ? -19.453 -8.852 4.848 1 80.44 140 ARG A CA 1
ATOM 1082 C C . ARG A 1 140 ? -20.906 -9.242 4.621 1 80.44 140 ARG A C 1
ATOM 1084 O O . ARG A 1 140 ? -21.328 -10.328 5.023 1 80.44 140 ARG A O 1
ATOM 1091 N N . GLY A 1 141 ? -21.672 -8.234 4.16 1 77.56 141 GLY A N 1
ATOM 1092 C CA . GLY A 1 141 ? -23.062 -8.508 3.814 1 77.56 141 GLY A CA 1
ATOM 1093 C C . GLY A 1 141 ? -24.016 -8.305 4.977 1 77.56 141 GLY A C 1
ATOM 1094 O O . GLY A 1 141 ? -25.234 -8.344 4.797 1 77.56 141 GLY A O 1
ATOM 1095 N N . ARG A 1 142 ? -23.531 -8.18 6.133 1 82.19 142 ARG A N 1
ATOM 1096 C CA . ARG A 1 142 ? -24.359 -7.871 7.285 1 82.19 142 ARG A CA 1
ATOM 1097 C C . ARG A 1 142 ? -24.562 -6.367 7.434 1 82.19 142 ARG A C 1
ATOM 1099 O O . ARG A 1 142 ? -23.594 -5.605 7.391 1 82.19 142 ARG A O 1
ATOM 1106 N N . ASN A 1 143 ? -25.844 -6.027 7.617 1 88.62 143 ASN A N 1
ATOM 1107 C CA . ASN A 1 143 ? -26.188 -4.613 7.605 1 88.62 143 ASN A CA 1
ATOM 1108 C C . ASN A 1 143 ? -26.75 -4.164 8.953 1 88.62 143 ASN A C 1
ATOM 1110 O O . ASN A 1 143 ? -27.5 -4.902 9.602 1 88.62 143 ASN A O 1
ATOM 1114 N N . VAL A 1 144 ? -26.297 -3.002 9.367 1 87.38 144 VAL A N 1
ATOM 1115 C CA . VAL A 1 144 ? -26.797 -2.383 10.594 1 87.38 144 VAL A CA 1
ATOM 1116 C C . VAL A 1 144 ? -27.125 -0.913 10.336 1 87.38 144 VAL A C 1
ATOM 1118 O O . VAL A 1 144 ? -26.344 -0.206 9.688 1 87.38 144 VAL A O 1
ATOM 1121 N N . TYR A 1 145 ? -28.266 -0.57 10.727 1 89.25 145 TYR A N 1
ATOM 1122 C CA . TYR A 1 145 ? -28.656 0.835 10.672 1 89.25 145 TYR A CA 1
ATOM 1123 C C . TYR A 1 145 ? -28.484 1.5 12.031 1 89.25 145 TYR A C 1
ATOM 1125 O O . TYR A 1 145 ? -29.125 1.11 13.016 1 89.25 145 TYR A O 1
ATOM 1133 N N . TRP A 1 146 ? -27.531 2.447 12.125 1 85.38 146 TRP A N 1
ATOM 1134 C CA . TRP A 1 146 ? -27.141 3.141 13.352 1 85.38 146 TRP A CA 1
ATOM 1135 C C . TRP A 1 146 ? -27.797 4.508 13.438 1 85.38 146 TRP A C 1
ATOM 1137 O O . TRP A 1 146 ? -27.359 5.461 12.789 1 85.38 146 TRP A O 1
ATOM 1147 N N . LYS A 1 147 ? -28.797 4.668 14.266 1 76.5 147 LYS A N 1
ATOM 1148 C CA . LYS A 1 147 ? -29.562 5.91 14.344 1 76.5 147 LYS A CA 1
ATOM 1149 C C . LYS A 1 147 ? -29.203 6.703 15.594 1 76.5 147 LYS A C 1
ATOM 1151 O O . LYS A 1 147 ? -29.297 7.934 15.609 1 76.5 147 LYS A O 1
ATOM 1156 N N . ASN A 1 148 ? -28.766 5.918 16.641 1 65.25 148 ASN A N 1
ATOM 1157 C CA . ASN A 1 148 ? -28.594 6.602 17.922 1 65.25 148 ASN A CA 1
ATOM 1158 C C . ASN A 1 148 ? -27.125 6.703 18.297 1 65.25 148 ASN A C 1
ATOM 1160 O O . ASN A 1 148 ? -26.453 5.688 18.484 1 65.25 148 ASN A O 1
ATOM 1164 N N . LEU A 1 149 ? -26.594 7.953 18.422 1 62.22 149 LEU A N 1
ATOM 1165 C CA . LEU A 1 149 ? -25.188 8.211 18.688 1 62.22 149 LEU A CA 1
ATOM 1166 C C . LEU A 1 149 ? -24.797 7.762 20.094 1 62.22 149 LEU A C 1
ATOM 1168 O O . LEU A 1 149 ? -23.625 7.582 20.391 1 62.22 149 LEU A O 1
ATOM 1172 N N . THR A 1 150 ? -25.75 7.59 20.75 1 65.19 150 THR A N 1
ATOM 1173 C CA . THR A 1 150 ? -25.406 7.348 22.141 1 65.19 150 THR A CA 1
ATOM 1174 C C . THR A 1 150 ? -25.219 5.855 22.406 1 65.19 150 THR A C 1
ATOM 1176 O O . THR A 1 150 ? -24.812 5.457 23.5 1 65.19 150 THR A O 1
ATOM 1179 N N . ALA A 1 151 ? -25.516 5.191 21.328 1 74.19 151 ALA A N 1
ATOM 1180 C CA . ALA A 1 151 ? -25.391 3.752 21.547 1 74.19 151 ALA A CA 1
ATOM 1181 C C . ALA A 1 151 ? -24.547 3.105 20.453 1 74.19 151 ALA A C 1
ATOM 1183 O O . ALA A 1 151 ? -24.422 3.648 19.359 1 74.19 151 ALA A O 1
ATOM 1184 N N . ALA A 1 152 ? -23.906 2.012 20.922 1 80.5 152 ALA A N 1
ATOM 1185 C CA . ALA A 1 152 ? -23.203 1.205 19.922 1 80.5 152 ALA A CA 1
ATOM 1186 C C . ALA A 1 152 ? -24.156 0.625 18.891 1 80.5 152 ALA A C 1
ATOM 1188 O O . ALA A 1 152 ? -25.312 0.301 19.219 1 80.5 152 ALA A O 1
ATOM 1189 N N . PRO A 1 153 ? -23.734 0.599 17.656 1 82.44 153 PRO A N 1
ATOM 1190 C CA . PRO A 1 153 ? -24.594 -0.081 16.688 1 82.44 153 PRO A CA 1
ATOM 1191 C C . PRO A 1 153 ? -24.828 -1.552 17.016 1 82.44 153 PRO A C 1
ATOM 1193 O O . PRO A 1 153 ? -23.922 -2.221 17.531 1 82.44 153 PRO A O 1
ATOM 1196 N N . ASN A 1 154 ? -25.953 -2.025 16.688 1 81.69 154 ASN A N 1
ATOM 1197 C CA . ASN A 1 154 ? -26.312 -3.41 16.984 1 81.69 154 ASN A CA 1
ATOM 1198 C C . ASN A 1 154 ? -25.297 -4.387 16.391 1 81.69 154 ASN A C 1
ATOM 1200 O O . ASN A 1 154 ? -24.938 -4.289 15.219 1 81.69 154 ASN A O 1
ATOM 1204 N N . GLY A 1 155 ? -24.828 -5.223 17.266 1 82.62 155 GLY A N 1
ATOM 1205 C CA . GLY A 1 155 ? -23.875 -6.234 16.812 1 82.62 155 GLY A CA 1
ATOM 1206 C C . GLY A 1 155 ? -22.438 -5.824 17.016 1 82.62 155 GLY A C 1
ATOM 1207 O O . GLY A 1 155 ? -21.531 -6.664 16.969 1 82.62 155 GLY A O 1
ATOM 1208 N N . PHE A 1 156 ? -22.25 -4.523 17.266 1 86.25 156 PHE A N 1
ATOM 1209 C CA . PHE A 1 156 ? -20.891 -4.02 17.422 1 86.25 156 PHE A CA 1
ATOM 1210 C C . PHE A 1 156 ? -20.625 -3.627 18.859 1 86.25 156 PHE A C 1
ATOM 1212 O O . PHE A 1 156 ? -19.625 -2.955 19.141 1 86.25 156 PHE A O 1
ATOM 1219 N N . GLU A 1 157 ? -21.5 -4.059 19.75 1 87.75 157 GLU A N 1
ATOM 1220 C CA . GLU A 1 157 ? -21.406 -3.619 21.141 1 87.75 157 GLU A CA 1
ATOM 1221 C C . GLU A 1 157 ? -20.078 -4.031 21.766 1 87.75 157 GLU A C 1
ATOM 1223 O O . GLU A 1 157 ? -19.422 -3.223 22.422 1 87.75 157 GLU A O 1
ATOM 1228 N N . LYS A 1 158 ? -19.688 -5.184 21.531 1 92.44 158 LYS A N 1
ATOM 1229 C CA . LYS A 1 158 ? -18.469 -5.723 22.141 1 92.44 158 LYS A CA 1
ATOM 1230 C C . LYS A 1 158 ? -17.25 -4.891 21.766 1 92.44 158 LYS A C 1
ATOM 1232 O O . LYS A 1 158 ? -16.516 -4.43 22.625 1 92.44 158 LYS A O 1
ATOM 1237 N N . VAL A 1 159 ? -17.047 -4.668 20.453 1 90.56 159 VAL A N 1
ATOM 1238 C CA . VAL A 1 159 ? -15.859 -3.984 19.969 1 90.56 159 VAL A CA 1
ATOM 1239 C C . VAL A 1 159 ? -15.945 -2.496 20.297 1 90.56 159 VAL A C 1
ATOM 1241 O O . VAL A 1 159 ? -14.93 -1.851 20.562 1 90.56 159 VAL A O 1
ATOM 1244 N N . HIS A 1 160 ? -17.188 -1.938 20.266 1 88.19 160 HIS A N 1
ATOM 1245 C CA . HIS A 1 160 ? -17.391 -0.533 20.594 1 88.19 160 HIS A CA 1
ATOM 1246 C C . HIS A 1 160 ? -17.078 -0.263 22.062 1 88.19 160 HIS A C 1
ATOM 1248 O O . HIS A 1 160 ? -16.359 0.679 22.391 1 88.19 160 HIS A O 1
ATOM 1254 N N . VAL A 1 161 ? -17.609 -1.082 22.922 1 91.31 161 VAL A N 1
ATOM 1255 C CA . VAL A 1 161 ? -17.422 -0.912 24.359 1 91.31 161 VAL A CA 1
ATOM 1256 C C . VAL A 1 161 ? -15.961 -1.145 24.719 1 91.31 161 VAL A C 1
ATOM 1258 O O . VAL A 1 161 ? -15.406 -0.434 25.562 1 91.31 161 VAL A O 1
ATOM 1261 N N . GLY A 1 162 ? -15.422 -2.158 24.125 1 94.44 162 GLY A N 1
ATOM 1262 C CA . GLY A 1 162 ? -14.016 -2.432 24.375 1 94.44 162 GLY A CA 1
ATOM 1263 C C . GLY A 1 162 ? -13.109 -1.25 24.062 1 94.44 162 GLY A C 1
ATOM 1264 O O . GLY A 1 162 ? -12.359 -0.792 24.922 1 94.44 162 GLY A O 1
ATOM 1265 N N . TRP A 1 163 ? -13.234 -0.692 22.891 1 92.62 163 TRP A N 1
ATOM 1266 C CA . TRP A 1 163 ? -12.398 0.428 22.469 1 92.62 163 TRP A CA 1
ATOM 1267 C C . TRP A 1 163 ? -12.68 1.664 23.312 1 92.62 163 TRP A C 1
ATOM 1269 O O . TRP A 1 163 ? -11.75 2.34 23.766 1 92.62 163 TRP A O 1
ATOM 1279 N N . ASP A 1 164 ? -13.914 1.916 23.531 1 91.38 164 ASP A N 1
ATOM 1280 C CA . ASP A 1 164 ? -14.305 3.084 24.312 1 91.38 164 ASP A CA 1
ATOM 1281 C C . ASP A 1 164 ? -13.734 3.012 25.734 1 91.38 164 ASP A C 1
ATOM 1283 O O . ASP A 1 164 ? -13.258 4.016 26.266 1 91.38 164 ASP A O 1
ATOM 1287 N N . THR A 1 165 ? -13.773 1.823 26.234 1 95.25 165 THR A N 1
ATOM 1288 C CA . THR A 1 165 ? -13.25 1.625 27.594 1 95.25 165 THR A CA 1
ATOM 1289 C C . THR A 1 165 ? -11.734 1.811 27.609 1 95.25 165 THR A C 1
ATOM 1291 O O . THR A 1 165 ? -11.195 2.404 28.547 1 95.25 165 THR A O 1
ATOM 1294 N N . PHE A 1 166 ? -11.07 1.365 26.641 1 96.75 166 PHE A N 1
ATOM 1295 C CA . PHE A 1 166 ? -9.633 1.562 26.531 1 96.75 166 PHE A CA 1
ATOM 1296 C C . PHE A 1 166 ? -9.289 3.045 26.469 1 96.75 166 PHE A C 1
ATOM 1298 O O . PHE A 1 166 ? -8.414 3.52 27.188 1 96.75 166 PHE A O 1
ATOM 1305 N N . VAL A 1 167 ? -10.008 3.779 25.641 1 95.56 167 VAL A N 1
ATOM 1306 C CA . VAL A 1 167 ? -9.758 5.195 25.391 1 95.56 167 VAL A CA 1
ATOM 1307 C C . VAL A 1 167 ? -10.023 6 26.656 1 95.56 167 VAL A C 1
ATOM 1309 O O . VAL A 1 167 ? -9.281 6.93 26.984 1 95.56 167 VAL A O 1
ATOM 1312 N N . LYS A 1 168 ? -10.984 5.57 27.438 1 96.25 168 LYS A N 1
ATOM 1313 C CA . LYS A 1 168 ? -11.445 6.359 28.578 1 96.25 168 LYS A CA 1
ATOM 1314 C C . LYS A 1 168 ? -10.734 5.941 29.859 1 96.25 168 LYS A C 1
ATOM 1316 O O . LYS A 1 168 ? -10.523 6.762 30.766 1 96.25 168 LYS A O 1
ATOM 1321 N N . ASN A 1 169 ? -10.336 4.578 29.875 1 97.12 169 ASN A N 1
ATOM 1322 C CA . ASN A 1 169 ? -9.883 4.078 31.172 1 97.12 169 ASN A CA 1
ATOM 1323 C C . ASN A 1 169 ? -8.438 3.58 31.109 1 97.12 169 ASN A C 1
ATOM 1325 O O . ASN A 1 169 ? -7.828 3.305 32.156 1 97.12 169 ASN A O 1
ATOM 1329 N N . GLY A 1 170 ? -7.891 3.494 29.953 1 97.88 170 GLY A N 1
ATOM 1330 C CA . GLY A 1 170 ? -6.535 2.98 29.828 1 97.88 170 GLY A CA 1
ATOM 1331 C C . GLY A 1 170 ? -6.445 1.479 30.031 1 97.88 170 GLY A C 1
ATOM 1332 O O . GLY A 1 170 ? -7.363 0.743 29.672 1 97.88 170 GLY A O 1
ATOM 1333 N N . LEU A 1 171 ? -5.293 1.032 3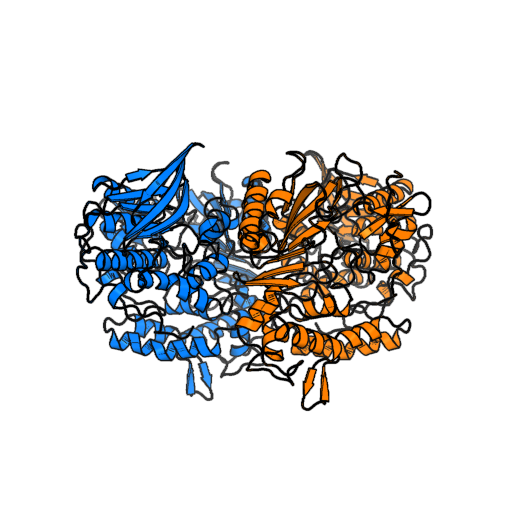0.391 1 98.31 171 LEU A N 1
ATOM 1334 C CA . LEU A 1 171 ? -5.047 -0.387 30.625 1 98.31 171 LEU A CA 1
ATOM 1335 C C . LEU A 1 171 ? -4.684 -0.641 32.094 1 98.31 171 LEU A C 1
ATOM 1337 O O . LEU A 1 171 ? -3.945 0.14 32.688 1 98.31 171 LEU A O 1
ATOM 1341 N N . LYS A 1 172 ? -5.262 -1.729 32.594 1 97.88 172 LYS A N 1
ATOM 1342 C CA . LYS A 1 172 ? -5.078 -2.066 34 1 97.88 172 LYS A CA 1
ATOM 1343 C C . LYS A 1 172 ? -4.672 -3.527 34.156 1 97.88 172 LYS A C 1
ATOM 1345 O O . LYS A 1 172 ? -4.859 -4.336 33.25 1 97.88 172 LYS A O 1
ATOM 1350 N N . ASN A 1 173 ? -3.955 -3.75 35.188 1 97.06 173 ASN A N 1
ATOM 1351 C CA . ASN A 1 173 ? -3.777 -5.098 35.719 1 97.06 173 ASN A CA 1
ATOM 1352 C C . ASN A 1 173 ? -4.332 -5.215 37.125 1 97.06 173 ASN A C 1
ATOM 1354 O O . ASN A 1 173 ? -3.879 -4.52 38.031 1 97.06 173 ASN A O 1
ATOM 1358 N N . ASP A 1 174 ? -5.191 -6.133 37.344 1 94.06 174 ASP A N 1
ATOM 1359 C CA . ASP A 1 174 ? -5.852 -6.285 38.656 1 94.06 174 ASP A CA 1
ATOM 1360 C C . ASP A 1 174 ? -6.305 -4.93 39.188 1 94.06 174 ASP A C 1
ATOM 1362 O O . ASP A 1 174 ? -5.961 -4.562 40.312 1 94.06 174 ASP A O 1
ATOM 1366 N N . ASP A 1 175 ? -6.871 -4.062 38.312 1 88.62 175 ASP A N 1
ATOM 1367 C CA . ASP A 1 175 ? -7.512 -2.779 38.594 1 88.62 175 ASP A CA 1
ATOM 1368 C C . ASP A 1 175 ? -6.477 -1.707 38.938 1 88.62 175 ASP A C 1
ATOM 1370 O O . ASP A 1 175 ? -6.828 -0.595 39.312 1 88.62 175 ASP A O 1
ATOM 1374 N N . THR A 1 176 ? -5.242 -2.137 38.75 1 95.75 176 THR A N 1
ATOM 1375 C CA . THR A 1 176 ? -4.18 -1.145 38.875 1 95.75 176 THR A CA 1
ATOM 1376 C C . THR A 1 176 ? -3.842 -0.551 37.5 1 95.75 176 THR A C 1
ATOM 1378 O O . THR A 1 176 ? -3.576 -1.285 36.531 1 95.75 176 THR A O 1
ATOM 1381 N N . GLU A 1 177 ? -3.816 0.708 37.469 1 96.56 177 GLU A N 1
ATOM 1382 C CA . GLU A 1 177 ? -3.551 1.382 36.188 1 96.56 177 GLU A CA 1
ATOM 1383 C C . GLU A 1 177 ? -2.119 1.135 35.75 1 96.56 177 GLU A C 1
ATOM 1385 O O . GLU A 1 177 ? -1.166 1.396 36.469 1 96.56 177 GLU A O 1
ATOM 1390 N N . ILE A 1 178 ? -1.944 0.635 34.625 1 97.38 178 ILE A N 1
ATOM 1391 C CA . ILE A 1 178 ? -0.644 0.419 34 1 97.38 178 ILE A CA 1
ATOM 1392 C C . ILE A 1 178 ? -0.394 1.494 32.938 1 97.38 178 ILE A C 1
ATOM 1394 O O . ILE A 1 178 ? 0.693 2.074 32.906 1 97.38 178 ILE A O 1
ATOM 1398 N N . PHE A 1 179 ? -1.354 1.71 32.156 1 98 179 PHE A N 1
ATOM 1399 C CA . PHE A 1 179 ? -1.338 2.787 31.156 1 98 179 PHE A CA 1
ATOM 1400 C C . PHE A 1 179 ? -2.477 3.766 31.422 1 98 179 PHE A C 1
ATOM 1402 O O . PHE A 1 179 ? -3.639 3.363 31.516 1 98 179 PHE A O 1
ATOM 1409 N N . THR A 1 180 ? -2.152 5.055 31.438 1 98.06 180 THR A N 1
ATOM 1410 C CA . THR A 1 180 ? -3.189 6.07 31.578 1 98.06 180 THR A CA 1
ATOM 1411 C C . THR A 1 180 ? -4.07 6.105 30.328 1 98.06 180 THR A C 1
ATOM 1413 O O . THR A 1 180 ? -3.682 5.598 29.266 1 98.06 180 THR A O 1
ATOM 1416 N N . SER A 1 181 ? -5.258 6.598 30.547 1 98 181 SER A N 1
ATOM 1417 C CA . SER A 1 181 ? -6.18 6.645 29.406 1 98 181 SER A CA 1
ATOM 1418 C C . SER A 1 181 ? -5.754 7.699 28.391 1 98 181 SER A C 1
ATOM 1420 O O . SER A 1 181 ? -5.086 8.672 28.75 1 98 181 SER A O 1
ATOM 1422 N N . LEU A 1 182 ? -6.141 7.484 27.172 1 97.56 182 LEU A N 1
ATOM 1423 C CA . LEU A 1 182 ? -5.875 8.453 26.109 1 97.56 182 LEU A CA 1
ATOM 1424 C C . LEU A 1 182 ? -6.625 9.758 26.375 1 97.56 182 LEU A C 1
ATOM 1426 O O . LEU A 1 182 ? -6.109 10.844 26.078 1 97.56 182 LEU A O 1
ATOM 1430 N N . TYR A 1 183 ? -7.723 9.633 26.984 1 96.31 183 TYR A N 1
ATOM 1431 C CA . TYR A 1 183 ? -8.508 10.82 27.328 1 96.31 183 TYR A CA 1
ATOM 1432 C C . TYR A 1 183 ? -7.824 11.633 28.406 1 96.31 183 TYR A C 1
ATOM 1434 O O . TYR A 1 183 ? -7.879 12.867 28.391 1 96.31 183 TYR A O 1
ATOM 1442 N N . HIS A 1 184 ? -7.277 10.922 29.328 1 97.88 184 HIS A N 1
ATOM 1443 C CA . HIS A 1 184 ? -6.547 11.641 30.375 1 97.88 184 HIS A CA 1
ATOM 1444 C C . HIS A 1 184 ? -5.363 12.406 29.781 1 97.88 184 HIS A C 1
ATOM 1446 O O . HIS A 1 184 ? -5.105 13.547 30.172 1 97.88 184 HIS A O 1
ATOM 1452 N N . LEU A 1 185 ? -4.625 11.781 28.906 1 98.38 185 LEU A N 1
ATOM 1453 C CA . LEU A 1 185 ? -3.533 12.469 28.219 1 98.38 185 LEU A CA 1
ATOM 1454 C C . LEU A 1 185 ? -4.031 13.727 27.531 1 98.38 185 LEU A C 1
ATOM 1456 O O . LEU A 1 185 ? -3.393 14.781 27.609 1 98.38 185 LEU A O 1
ATOM 1460 N N . ARG A 1 186 ? -5.152 13.609 26.891 1 96.38 186 ARG A N 1
ATOM 1461 C CA . ARG A 1 186 ? -5.738 14.766 26.219 1 96.38 186 ARG A CA 1
ATOM 1462 C C . ARG A 1 186 ? -6.066 15.875 27.203 1 96.38 186 ARG A C 1
ATOM 1464 O O . ARG A 1 186 ? -5.816 17.047 26.938 1 96.38 186 ARG A O 1
ATOM 1471 N N . THR A 1 187 ? -6.59 15.484 28.297 1 96.56 187 THR A N 1
ATOM 1472 C CA . THR A 1 187 ? -6.945 16.453 29.328 1 96.56 187 THR A CA 1
ATOM 1473 C C . THR A 1 187 ? -5.711 17.203 29.812 1 96.56 187 THR A C 1
ATOM 1475 O O . THR A 1 187 ? -5.746 18.422 30 1 96.56 187 THR A O 1
ATOM 1478 N N . LEU A 1 188 ? -4.656 16.5 30.031 1 97.94 188 LEU A N 1
ATOM 1479 C CA . LEU A 1 188 ? -3.408 17.125 30.453 1 97.94 188 LEU A CA 1
ATOM 1480 C C . LEU A 1 188 ? -2.932 18.125 29.406 1 97.94 188 LEU A C 1
ATOM 1482 O O . LEU A 1 188 ? -2.477 19.219 29.75 1 97.94 188 LEU A O 1
ATOM 1486 N N . LEU A 1 189 ? -3.09 17.797 28.141 1 97.56 189 LEU A N 1
ATOM 1487 C CA . LEU A 1 189 ? -2.584 18.609 27.047 1 97.56 189 LEU A CA 1
ATOM 1488 C C . LEU A 1 189 ? -3.416 19.875 26.875 1 97.56 189 LEU A C 1
ATOM 1490 O O . LEU A 1 189 ? -2.973 20.828 26.234 1 97.56 189 LEU A O 1
ATOM 1494 N N . GLN A 1 190 ? -4.621 19.906 27.438 1 95.44 190 GLN A N 1
ATOM 1495 C CA . GLN A 1 190 ? -5.531 21.031 27.297 1 95.44 190 GLN A CA 1
ATOM 1496 C C . GLN A 1 190 ? -5.277 22.078 28.391 1 95.44 190 GLN A C 1
ATOM 1498 O O . GLN A 1 190 ? -5.855 23.156 28.359 1 95.44 190 GLN A O 1
ATOM 1503 N N . SER A 1 191 ? -4.309 21.766 29.234 1 96 191 SER A N 1
ATOM 1504 C CA . SER A 1 191 ? -4.004 22.719 30.312 1 96 191 SER A CA 1
ATOM 1505 C C . SER A 1 191 ? -3.254 23.922 29.781 1 96 191 SER A C 1
ATOM 1507 O O . SER A 1 191 ? -2.4 23.797 28.891 1 96 191 SER A O 1
ATOM 1509 N N . LYS A 1 192 ? -3.535 25.062 30.406 1 93.5 192 LYS A N 1
ATOM 1510 C CA . LYS A 1 192 ? -2.773 26.266 30.094 1 93.5 192 LYS A CA 1
ATOM 1511 C C . LYS A 1 192 ? -1.402 26.234 30.766 1 93.5 192 LYS A C 1
ATOM 1513 O O . LYS A 1 192 ? -0.483 26.938 30.328 1 93.5 192 LYS A O 1
ATOM 1518 N N . ASP A 1 193 ? -1.28 25.391 31.766 1 95.62 193 ASP A N 1
ATOM 1519 C CA . ASP A 1 193 ? -0.04 25.281 32.531 1 95.62 193 ASP A CA 1
ATOM 1520 C C . ASP A 1 193 ? 0.913 24.281 31.875 1 95.62 193 ASP A C 1
ATOM 1522 O O . ASP A 1 193 ? 0.611 23.078 31.797 1 95.62 193 ASP A O 1
ATOM 1526 N N . GLN A 1 194 ? 2.043 24.781 31.516 1 96.12 194 GLN A N 1
ATOM 1527 C CA . GLN A 1 194 ? 3.031 23.953 30.828 1 96.12 194 GLN A CA 1
ATOM 1528 C C . GLN A 1 194 ? 3.477 22.781 31.703 1 96.12 194 GLN A C 1
ATOM 1530 O O . GLN A 1 194 ? 3.713 21.688 31.203 1 96.12 194 GLN A O 1
ATOM 1535 N N . GLU A 1 195 ? 3.623 23.016 33 1 97.25 195 GLU A N 1
ATOM 1536 C CA . GLU A 1 195 ? 4.07 21.969 33.906 1 97.25 195 GLU A CA 1
ATOM 1537 C C . GLU A 1 195 ? 3.066 20.812 33.969 1 97.25 195 GLU A C 1
ATOM 1539 O O . GLU A 1 195 ? 3.455 19.656 34.062 1 97.25 195 GLU A O 1
ATOM 1544 N N . VAL A 1 196 ? 1.822 21.234 33.875 1 97.81 196 VAL A N 1
ATOM 1545 C CA . VAL A 1 196 ? 0.77 20.219 33.844 1 97.81 196 VAL A CA 1
ATOM 1546 C C . VAL A 1 196 ? 0.827 19.422 32.562 1 97.81 196 VAL A C 1
ATOM 1548 O O . VAL A 1 196 ? 0.755 18.203 32.562 1 97.81 196 VAL A O 1
ATOM 1551 N N . ARG A 1 197 ? 0.99 20.078 31.422 1 98.06 197 ARG A N 1
ATOM 1552 C CA . ARG A 1 197 ? 1.08 19.406 30.141 1 98.06 197 ARG A CA 1
ATOM 1553 C C . ARG A 1 197 ? 2.268 18.453 30.109 1 98.06 197 ARG A C 1
ATOM 1555 O O . ARG A 1 197 ? 2.166 17.344 29.562 1 98.06 197 ARG A O 1
ATOM 1562 N N . LEU A 1 198 ? 3.324 18.828 30.75 1 98.25 198 LEU A N 1
ATOM 1563 C CA . LEU A 1 198 ? 4.559 18.047 30.703 1 98.25 198 LEU A CA 1
ATOM 1564 C C . LEU A 1 198 ? 4.43 16.781 31.547 1 98.25 198 LEU A C 1
ATOM 1566 O O . LEU A 1 198 ? 5.227 15.852 31.391 1 98.25 198 LEU A O 1
ATOM 1570 N N . THR A 1 199 ? 3.412 16.703 32.375 1 98.44 199 THR A N 1
ATOM 1571 C CA . THR A 1 199 ? 3.178 15.469 33.125 1 98.44 199 THR A CA 1
ATOM 1572 C C . THR A 1 199 ? 2.725 14.352 32.188 1 98.44 199 THR A C 1
ATOM 1574 O O . THR A 1 199 ? 2.783 13.18 32.562 1 98.44 199 THR A O 1
ATOM 1577 N N . ALA A 1 200 ? 2.346 14.711 31 1 98.62 200 ALA A N 1
ATOM 1578 C CA . ALA A 1 200 ? 1.943 13.727 30 1 98.62 200 ALA A CA 1
ATOM 1579 C C . ALA A 1 200 ? 3.154 12.977 29.453 1 98.62 200 ALA A C 1
ATOM 1581 O O . ALA A 1 200 ? 3.02 11.875 28.906 1 98.62 200 ALA A O 1
ATOM 1582 N N . VAL A 1 201 ? 4.355 13.5 29.609 1 98.62 201 VAL A N 1
ATOM 1583 C CA . VAL A 1 201 ? 5.547 13.016 28.922 1 98.62 201 VAL A CA 1
ATOM 1584 C C . VAL A 1 201 ? 5.891 11.609 29.391 1 98.62 201 VAL A C 1
ATOM 1586 O O . VAL A 1 201 ? 5.984 10.68 28.594 1 98.62 201 VAL A O 1
ATOM 1589 N N . PRO A 1 202 ? 5.996 11.344 30.719 1 98.5 202 PRO A N 1
ATOM 1590 C CA . PRO A 1 202 ? 6.312 9.969 31.125 1 98.5 202 PRO A CA 1
ATOM 1591 C C . PRO A 1 202 ? 5.184 8.984 30.828 1 98.5 202 PRO A C 1
ATOM 1593 O O . PRO A 1 202 ? 5.438 7.809 30.562 1 98.5 202 PRO A O 1
ATOM 1596 N N . LEU A 1 203 ? 3.967 9.523 30.828 1 98.56 203 LEU A N 1
ATOM 1597 C CA . LEU A 1 203 ? 2.812 8.672 30.562 1 98.56 203 LEU A CA 1
ATOM 1598 C C . LEU A 1 203 ? 2.805 8.227 29.109 1 98.56 203 LEU A C 1
ATOM 1600 O O . LEU A 1 203 ? 2.57 7.051 28.812 1 98.56 203 LEU A O 1
ATOM 1604 N N . TRP A 1 204 ? 3.105 9.133 28.203 1 98.56 204 TRP A N 1
ATOM 1605 C CA . TRP A 1 204 ? 3.15 8.812 26.781 1 98.56 204 TRP A CA 1
ATOM 1606 C C . TRP A 1 204 ? 4.395 7.992 26.453 1 98.56 204 TRP A C 1
ATOM 1608 O O . TRP A 1 204 ? 4.352 7.113 25.578 1 98.56 204 TRP A O 1
ATOM 1618 N N . GLN A 1 205 ? 5.508 8.273 27.109 1 98.38 205 GLN A N 1
ATOM 1619 C CA . GLN A 1 205 ? 6.719 7.488 26.906 1 98.38 205 GLN A CA 1
ATOM 1620 C C . GLN A 1 205 ? 6.465 6.008 27.172 1 98.38 205 GLN A C 1
ATOM 1622 O O . GLN A 1 205 ? 7.031 5.145 26.5 1 98.38 205 GLN A O 1
ATOM 1627 N N . LYS A 1 206 ? 5.648 5.762 28.109 1 98.06 206 LYS A N 1
ATOM 1628 C CA . LYS A 1 206 ? 5.309 4.375 28.406 1 98.06 206 LYS A CA 1
ATOM 1629 C C . LYS A 1 206 ? 4.602 3.717 27.219 1 98.06 206 LYS A C 1
ATOM 1631 O O . LYS A 1 206 ? 4.902 2.574 26.875 1 98.06 206 LYS A O 1
ATOM 1636 N N . TYR A 1 207 ? 3.65 4.422 26.609 1 98.12 207 TYR A N 1
ATOM 1637 C CA . TYR A 1 207 ? 3.01 3.912 25.391 1 98.12 207 TYR A CA 1
ATOM 1638 C C . TYR A 1 207 ? 4.039 3.627 24.312 1 98.12 207 TYR A C 1
ATOM 1640 O O . TYR A 1 207 ? 3.986 2.586 23.656 1 98.12 207 TYR A O 1
ATOM 1648 N N . LEU A 1 208 ? 4.938 4.551 24.109 1 96.94 208 LEU A N 1
ATOM 1649 C CA . LEU A 1 208 ? 5.965 4.391 23.094 1 96.94 208 LEU A CA 1
ATOM 1650 C C . LEU A 1 208 ? 6.848 3.182 23.391 1 96.94 208 LEU A C 1
ATOM 1652 O O . LEU A 1 208 ? 7.117 2.371 22.5 1 96.94 208 LEU A O 1
ATOM 1656 N N . ASP A 1 209 ? 7.211 2.996 24.594 1 94.81 209 ASP A N 1
ATOM 1657 C CA . ASP A 1 209 ? 8.117 1.917 24.984 1 94.81 209 ASP A CA 1
ATOM 1658 C C . ASP A 1 209 ? 7.484 0.551 24.719 1 94.81 209 ASP A C 1
ATOM 1660 O O . ASP A 1 209 ? 8.172 -0.389 24.312 1 94.81 209 ASP A O 1
ATOM 1664 N N . PHE A 1 210 ? 6.23 0.527 24.891 1 94.25 210 PHE A N 1
ATOM 1665 C CA . PHE A 1 210 ? 5.59 -0.784 24.891 1 94.25 210 PHE A CA 1
ATOM 1666 C C . PHE A 1 210 ? 4.98 -1.086 23.531 1 94.25 210 PHE A C 1
ATOM 1668 O O . PHE A 1 210 ? 4.855 -2.25 23.141 1 94.25 210 PHE A O 1
ATOM 1675 N N . PHE A 1 211 ? 4.625 0.024 22.734 1 94.81 211 PHE A N 1
ATOM 1676 C CA . PHE A 1 211 ? 3.803 -0.248 21.562 1 94.81 211 PHE A CA 1
ATOM 1677 C C . PHE A 1 211 ? 4.484 0.255 20.281 1 94.81 211 PHE A C 1
ATOM 1679 O O . PHE A 1 211 ? 3.963 0.073 19.188 1 94.81 211 PHE A O 1
ATOM 1686 N N . LYS A 1 212 ? 5.66 0.871 20.312 1 88.88 212 LYS A N 1
ATOM 1687 C CA . LYS A 1 212 ? 6.258 1.54 19.172 1 88.88 212 LYS A CA 1
ATOM 1688 C C . LYS A 1 212 ? 6.539 0.551 18.047 1 88.88 212 LYS A C 1
ATOM 1690 O O . LYS A 1 212 ? 6.707 0.948 16.891 1 88.88 212 LYS A O 1
ATOM 1695 N N . LYS A 1 213 ? 6.535 -0.721 18.328 1 84.88 213 LYS A N 1
ATOM 1696 C CA . LYS A 1 213 ? 6.852 -1.713 17.312 1 84.88 213 LYS A CA 1
ATOM 1697 C C . LYS A 1 213 ? 5.605 -2.479 16.875 1 84.88 213 LYS A C 1
ATOM 1699 O O . LYS A 1 213 ? 5.676 -3.363 16.031 1 84.88 213 LYS A O 1
ATOM 1704 N N . ASP A 1 214 ? 4.449 -2.105 17.375 1 90.56 214 ASP A N 1
ATOM 1705 C CA . ASP A 1 214 ? 3.209 -2.814 17.094 1 90.56 214 ASP A CA 1
ATOM 1706 C C . ASP A 1 214 ? 2.428 -2.119 15.977 1 90.56 214 ASP A C 1
ATOM 1708 O O . ASP A 1 214 ? 2.365 -0.89 15.93 1 90.56 214 ASP A O 1
ATOM 1712 N N . SER A 1 215 ? 1.966 -2.965 15.008 1 90.19 215 SER A N 1
ATOM 1713 C CA . SER A 1 215 ? 0.911 -2.457 14.141 1 90.19 215 SER A CA 1
ATOM 1714 C C . SER A 1 215 ? -0.374 -2.201 14.922 1 90.19 215 SER A C 1
ATOM 1716 O O . SER A 1 215 ? -0.516 -2.654 16.062 1 90.19 215 SER A O 1
ATOM 1718 N N . PHE A 1 216 ? -1.253 -1.467 14.391 1 92.69 216 PHE A N 1
ATOM 1719 C CA . PHE A 1 216 ? -2.537 -1.225 15.039 1 92.69 216 PHE A CA 1
ATOM 1720 C C . PHE A 1 216 ? -3.232 -2.539 15.367 1 92.69 216 PHE A C 1
ATOM 1722 O O . PHE A 1 216 ? -3.688 -2.742 16.5 1 92.69 216 PHE A O 1
ATOM 1729 N N . PHE A 1 217 ? -3.211 -3.471 14.422 1 89.19 217 PHE A N 1
ATOM 1730 C CA . PHE A 1 217 ? -3.787 -4.793 14.633 1 89.19 217 PHE A CA 1
ATOM 1731 C C . PHE A 1 217 ? -3.066 -5.531 15.758 1 89.19 217 PHE A C 1
ATOM 1733 O O . PHE A 1 217 ? -3.705 -6.125 16.625 1 89.19 217 PHE A O 1
ATOM 1740 N N . GLY A 1 218 ? -1.779 -5.461 15.719 1 88.06 218 GLY A N 1
ATOM 1741 C CA . GLY A 1 218 ? -0.988 -6.117 16.75 1 88.06 218 GLY A CA 1
ATOM 1742 C C . GLY A 1 218 ? -1.257 -5.578 18.141 1 88.06 218 GLY A C 1
ATOM 1743 O O . GLY A 1 218 ? -1.401 -6.348 19.094 1 88.06 218 GLY A O 1
ATOM 1744 N N . GLY A 1 219 ? -1.328 -4.254 18.25 1 93.44 219 GLY A N 1
ATOM 1745 C CA . GLY A 1 219 ? -1.663 -3.65 19.531 1 93.44 219 GLY A CA 1
ATOM 1746 C C . GLY A 1 219 ? -3.037 -4.051 20.047 1 93.44 219 GLY A C 1
ATOM 1747 O O . GLY A 1 219 ? -3.201 -4.367 21.219 1 93.44 219 GLY A O 1
ATOM 1748 N N . LEU A 1 220 ? -4.016 -4.098 19.156 1 93.88 220 LEU A N 1
ATOM 1749 C CA . LEU A 1 220 ? -5.371 -4.496 19.531 1 93.88 220 LEU A CA 1
ATOM 1750 C C . LEU A 1 220 ? -5.395 -5.934 20.031 1 93.88 220 LEU A C 1
ATOM 1752 O O . LEU A 1 220 ? -6.094 -6.246 21 1 93.88 220 LEU A O 1
ATOM 1756 N N . ARG A 1 221 ? -4.684 -6.746 19.406 1 91.25 221 ARG A N 1
ATOM 1757 C CA . ARG A 1 221 ? -4.652 -8.148 19.797 1 91.25 221 ARG A CA 1
ATOM 1758 C C . ARG A 1 221 ? -4.055 -8.312 21.188 1 91.25 221 ARG A C 1
ATOM 1760 O O . ARG A 1 221 ? -4.539 -9.109 22 1 91.25 221 ARG A O 1
ATOM 1767 N N . ARG A 1 222 ? -3 -7.574 21.453 1 93.44 222 ARG A N 1
ATOM 1768 C CA . ARG A 1 222 ? -2.344 -7.637 22.75 1 93.44 222 ARG A CA 1
ATOM 1769 C C . ARG A 1 222 ? -3.268 -7.129 23.859 1 93.44 222 ARG A C 1
ATOM 1771 O O . ARG A 1 222 ? -3.123 -7.512 25.016 1 93.44 222 ARG A O 1
ATOM 1778 N N . ILE A 1 223 ? -4.215 -6.312 23.5 1 97.06 223 ILE A N 1
ATOM 1779 C CA . ILE A 1 223 ? -5.094 -5.684 24.469 1 97.06 223 ILE A CA 1
ATOM 1780 C C . ILE A 1 223 ? -6.375 -6.508 24.609 1 97.06 223 ILE A C 1
ATOM 1782 O O . ILE A 1 223 ? -6.844 -6.746 25.734 1 97.06 223 ILE A O 1
ATOM 1786 N N . PHE A 1 224 ? -6.926 -7 23.484 1 96.94 224 PHE A N 1
ATOM 1787 C CA . PHE A 1 224 ? -8.289 -7.512 23.5 1 96.94 224 PHE A CA 1
ATOM 1788 C C . PHE A 1 224 ? -8.32 -9 23.172 1 96.94 224 PHE A C 1
ATOM 1790 O O . PHE A 1 224 ? -9.328 -9.672 23.391 1 96.94 224 PHE A O 1
ATOM 1797 N N . GLY A 1 225 ? -7.25 -9.477 22.594 1 93.56 225 GLY A N 1
ATOM 1798 C CA . GLY A 1 225 ? -7.262 -10.828 22.062 1 93.56 225 GLY A CA 1
ATOM 1799 C C . GLY A 1 225 ? -7.047 -11.883 23.141 1 93.56 225 GLY A C 1
ATOM 1800 O O . GLY A 1 225 ? -6.961 -11.562 24.328 1 93.56 225 GLY A O 1
ATOM 1801 N N . PRO A 1 226 ? -6.996 -13.188 22.703 1 89.44 226 PRO A N 1
ATOM 1802 C CA . PRO A 1 226 ? -6.805 -14.281 23.656 1 89.44 226 PRO A CA 1
ATOM 1803 C C . PRO A 1 226 ? -5.461 -14.203 24.391 1 89.44 226 PRO A C 1
ATOM 1805 O O . PRO A 1 226 ? -5.336 -14.695 25.5 1 89.44 226 PRO A O 1
ATOM 1808 N N . GLU A 1 227 ? -4.512 -13.617 23.844 1 83.25 227 GLU A N 1
ATOM 1809 C CA . GLU A 1 227 ? -3.189 -13.484 24.438 1 83.25 227 GLU A CA 1
ATOM 1810 C C . GLU A 1 227 ? -3.006 -12.102 25.062 1 83.25 227 GLU A C 1
ATOM 1812 O O . GLU A 1 227 ? -1.897 -11.562 25.094 1 83.25 227 GLU A O 1
ATOM 1817 N N . HIS A 1 228 ? -4.148 -11.586 25.5 1 93.06 228 HIS A N 1
ATOM 1818 C CA . HIS A 1 228 ? -4.102 -10.25 26.078 1 93.06 228 HIS A CA 1
ATOM 1819 C C . HIS A 1 228 ? -3.139 -10.195 27.266 1 93.06 228 HIS A C 1
ATOM 1821 O O . HIS A 1 228 ? -3.021 -11.164 28.016 1 93.06 228 HIS A O 1
ATOM 1827 N N . GLU A 1 229 ? -2.463 -9.055 27.406 1 94.06 229 GLU A N 1
ATOM 1828 C CA . GLU A 1 229 ? -1.419 -8.867 28.422 1 94.06 229 GLU A CA 1
ATOM 1829 C C . GLU A 1 229 ? -1.95 -8.109 29.625 1 94.06 229 GLU A C 1
ATOM 1831 O O . GLU A 1 229 ? -1.317 -8.102 30.688 1 94.06 229 GLU A O 1
ATOM 1836 N N . TRP A 1 230 ? -3.119 -7.477 29.547 1 97.5 230 TRP A N 1
ATOM 1837 C CA . TRP A 1 230 ? -3.75 -6.691 30.594 1 97.5 230 TRP A CA 1
ATOM 1838 C C . TRP A 1 230 ? -5.211 -7.09 30.766 1 97.5 230 TRP A C 1
ATOM 1840 O O . TRP A 1 230 ? -5.727 -7.93 30.031 1 97.5 230 TRP A O 1
ATOM 1850 N N . ASP A 1 231 ? -5.848 -6.434 31.844 1 97 231 ASP A N 1
ATOM 1851 C CA . ASP A 1 231 ? -7.297 -6.59 31.938 1 97 231 ASP A CA 1
ATOM 1852 C C . ASP A 1 231 ? -7.988 -6.09 30.672 1 97 231 ASP A C 1
ATOM 1854 O O . ASP A 1 231 ? -7.707 -4.984 30.203 1 97 231 ASP A O 1
ATOM 1858 N N . ILE A 1 232 ? -8.797 -6.945 30.172 1 97.06 232 ILE A N 1
ATOM 1859 C CA . ILE A 1 232 ? -9.43 -6.578 28.906 1 97.06 232 ILE A CA 1
ATOM 1860 C C . ILE A 1 232 ? -10.391 -5.41 29.125 1 97.06 232 ILE A C 1
ATOM 1862 O O . ILE A 1 232 ? -11.375 -5.539 29.859 1 97.06 232 ILE A O 1
ATOM 1866 N N . PRO A 1 233 ? -10.109 -4.266 28.516 1 96.81 233 PRO A N 1
ATOM 1867 C CA . PRO A 1 233 ? -11.109 -3.197 28.578 1 96.81 233 PRO A CA 1
ATOM 1868 C C . PRO A 1 233 ? -12.477 -3.633 28.047 1 96.81 233 PRO A C 1
ATOM 1870 O O . PRO A 1 233 ? -12.562 -4.215 26.953 1 96.81 233 PRO A O 1
ATOM 1873 N N . GLY A 1 234 ? -13.57 -3.348 28.828 1 94.75 234 GLY A N 1
ATOM 1874 C CA . GLY A 1 234 ? -14.898 -3.801 28.453 1 94.75 234 GLY A CA 1
ATOM 1875 C C . GLY A 1 234 ? -15.18 -5.23 28.859 1 94.75 234 GLY A C 1
ATOM 1876 O O . GLY A 1 234 ? -16.312 -5.711 28.734 1 94.75 234 GLY A O 1
ATOM 1877 N N . GLN A 1 235 ? -14.227 -6.008 29.203 1 94.38 235 GLN A N 1
ATOM 1878 C CA . GLN A 1 235 ? -14.32 -7.281 29.906 1 94.38 235 GLN A CA 1
ATOM 1879 C C . GLN A 1 235 ? -14.695 -8.406 28.953 1 94.38 235 GLN A C 1
ATOM 1881 O O . GLN A 1 235 ? -15.109 -9.484 29.391 1 94.38 235 GLN A O 1
ATOM 1886 N N . GLN A 1 236 ? -14.633 -8.117 27.703 1 95.31 236 GLN A N 1
ATOM 1887 C CA . GLN A 1 236 ? -14.938 -9.164 26.734 1 95.31 236 GLN A CA 1
ATOM 1888 C C . GLN A 1 236 ? -13.781 -9.375 25.766 1 95.31 236 GLN A C 1
ATOM 1890 O O . GLN A 1 236 ? -13.359 -8.438 25.078 1 95.31 236 GLN A O 1
ATOM 1895 N N . GLU A 1 237 ? -13.391 -10.602 25.719 1 96.06 237 GLU A N 1
ATOM 1896 C CA . GLU A 1 237 ? -12.32 -10.977 24.797 1 96.06 237 GLU A CA 1
ATOM 1897 C C . GLU A 1 237 ? -12.797 -10.93 23.344 1 96.06 237 GLU A C 1
ATOM 1899 O O . GLU A 1 237 ? -13.906 -11.367 23.031 1 96.06 237 GLU A O 1
ATOM 1904 N N . TRP A 1 238 ? -11.93 -10.328 22.469 1 94.25 238 TRP A N 1
ATOM 1905 C CA . TRP A 1 238 ? -12.266 -10.266 21.047 1 94.25 238 TRP A CA 1
ATOM 1906 C C . TRP A 1 238 ? -11.836 -11.547 20.328 1 94.25 238 TRP A C 1
ATOM 1908 O O . TRP A 1 238 ? -10.758 -12.07 20.594 1 94.25 238 TRP A O 1
ATOM 1918 N N . GLU A 1 239 ? -12.703 -12.016 19.531 1 90.25 239 GLU A N 1
ATOM 1919 C CA . GLU A 1 239 ? -12.398 -13.109 18.609 1 90.25 239 GLU A CA 1
ATOM 1920 C C . GLU A 1 239 ? -12.086 -12.578 17.219 1 90.25 239 GLU A C 1
ATOM 1922 O O . GLU A 1 239 ? -12.117 -11.367 16.984 1 90.25 239 GLU A O 1
ATOM 1927 N N . GLU A 1 240 ? -11.688 -13.453 16.328 1 81.62 240 GLU A N 1
ATOM 1928 C CA . GLU A 1 240 ? -11.25 -13.055 15 1 81.62 240 GLU A CA 1
ATOM 1929 C C . GLU A 1 240 ? -12.289 -12.172 14.312 1 81.62 240 GLU A C 1
ATOM 1931 O O . GLU A 1 240 ? -11.945 -11.141 13.734 1 81.62 240 GLU A O 1
ATOM 1936 N N . ASN A 1 241 ? -13.492 -12.555 14.375 1 82.38 241 ASN A N 1
ATOM 1937 C CA . ASN A 1 241 ? -14.562 -11.789 13.75 1 82.38 241 ASN A CA 1
ATOM 1938 C C . ASN A 1 241 ? -14.703 -10.406 14.383 1 82.38 241 ASN A C 1
ATOM 1940 O O . ASN A 1 241 ? -15.07 -9.445 13.703 1 82.38 241 ASN A O 1
ATOM 1944 N N . ASP A 1 242 ? -14.406 -10.297 15.664 1 88.44 242 ASP A N 1
ATOM 1945 C CA . ASP A 1 242 ? -14.516 -9.016 16.359 1 88.44 242 ASP A CA 1
ATOM 1946 C C . ASP A 1 242 ? -13.492 -8.016 15.836 1 88.44 242 ASP A C 1
ATOM 1948 O O . ASP A 1 242 ? -13.812 -6.84 15.641 1 88.44 242 ASP A O 1
ATOM 1952 N N . PHE A 1 243 ? -12.312 -8.508 15.555 1 86.62 243 PHE A N 1
ATOM 1953 C CA . PHE A 1 243 ? -11.281 -7.633 15.023 1 86.62 243 PHE A CA 1
ATOM 1954 C C . PHE A 1 243 ? -11.672 -7.105 13.648 1 86.62 243 PHE A C 1
ATOM 1956 O O . PHE A 1 243 ? -11.461 -5.934 13.344 1 86.62 243 PHE A O 1
ATOM 1963 N N . GLU A 1 244 ? -12.219 -7.875 12.875 1 80.12 244 GLU A N 1
ATOM 1964 C CA . GLU A 1 244 ? -12.656 -7.477 11.539 1 80.12 244 GLU A CA 1
ATOM 1965 C C . GLU A 1 244 ? -13.812 -6.484 11.617 1 80.12 244 GLU A C 1
ATOM 1967 O O . GLU A 1 244 ? -13.875 -5.531 10.836 1 80.12 244 GLU A O 1
ATOM 1972 N N . MET A 1 245 ? -14.703 -6.777 12.539 1 82.5 245 MET A N 1
ATOM 1973 C CA . MET A 1 245 ? -15.828 -5.871 12.734 1 82.5 245 MET A CA 1
ATOM 1974 C C . MET A 1 245 ? -15.352 -4.5 13.203 1 82.5 245 MET A C 1
ATOM 1976 O O . MET A 1 245 ? -15.852 -3.473 12.742 1 82.5 245 MET A O 1
ATOM 1980 N N . PHE A 1 246 ? -14.375 -4.535 14.102 1 85.06 246 PHE A N 1
ATOM 1981 C CA . PHE A 1 246 ? -13.789 -3.273 14.555 1 85.06 246 PHE A CA 1
ATOM 1982 C C . PHE A 1 246 ? -13.164 -2.52 13.383 1 85.06 246 PHE A C 1
ATOM 1984 O O . PHE A 1 246 ? -13.273 -1.293 13.305 1 85.06 246 PHE A O 1
ATOM 1991 N N . GLY A 1 247 ? -12.555 -3.242 12.523 1 79.19 247 GLY A N 1
ATOM 1992 C CA . GLY A 1 247 ? -11.969 -2.633 11.336 1 79.19 247 GLY A CA 1
ATOM 1993 C C . GLY A 1 247 ? -12.984 -1.945 10.453 1 79.19 247 GLY A C 1
ATOM 1994 O O . GLY A 1 247 ? -12.68 -0.934 9.82 1 79.19 247 GLY A O 1
ATOM 1995 N N . SER A 1 248 ? -14.164 -2.439 10.383 1 72.25 248 SER A N 1
ATOM 1996 C CA . SER A 1 248 ? -15.227 -1.861 9.57 1 72.25 248 SER A CA 1
ATOM 1997 C C . SER A 1 248 ? -15.875 -0.676 10.281 1 72.25 248 SER A C 1
ATOM 1999 O O . SER A 1 248 ? -16.281 0.295 9.633 1 72.25 248 SER A O 1
ATOM 2001 N N . LEU A 1 249 ? -16 -0.771 11.555 1 68.56 249 LEU A N 1
ATOM 2002 C CA . LEU A 1 249 ? -16.625 0.281 12.359 1 68.56 249 LEU A CA 1
ATOM 2003 C C . LEU A 1 249 ? -15.688 1.474 12.508 1 68.56 249 LEU A C 1
ATOM 2005 O O . LEU A 1 249 ? -16.094 2.617 12.281 1 68.56 249 LEU A O 1
ATOM 2009 N N . GLY A 1 250 ? -14.492 1.167 12.836 1 69.75 250 GLY A N 1
ATOM 2010 C CA . GLY A 1 250 ? -13.5 2.209 13.055 1 69.75 250 GLY A CA 1
ATOM 2011 C C . GLY A 1 250 ? -13.695 2.943 14.375 1 69.75 250 GLY A C 1
ATOM 2012 O O . GLY A 1 250 ? -14.289 2.408 15.312 1 69.75 250 GLY A O 1
ATOM 2013 N N . ILE A 1 251 ? -13.117 4.098 14.57 1 64.19 251 ILE A N 1
ATOM 2014 C CA . ILE A 1 251 ? -13.047 4.824 15.828 1 64.19 251 ILE A CA 1
ATOM 2015 C C . ILE A 1 251 ? -13.742 6.176 15.688 1 64.19 251 ILE A C 1
ATOM 2017 O O . ILE A 1 251 ? -13.438 7.121 16.422 1 64.19 251 ILE A O 1
ATOM 2021 N N . GLY A 1 252 ? -14.5 6.309 14.68 1 61.56 252 GLY A N 1
ATOM 2022 C CA . GLY A 1 252 ? -15.195 7.574 14.523 1 61.56 252 GLY A CA 1
ATOM 2023 C C . GLY A 1 252 ? -15.039 8.18 13.141 1 61.56 252 GLY A C 1
ATOM 2024 O O . GLY A 1 252 ? -15.93 8.898 12.672 1 61.56 252 GLY A O 1
ATOM 2025 N N . CYS A 1 253 ? -13.914 7.969 12.703 1 55.5 253 CYS A N 1
ATOM 2026 C CA . CYS A 1 253 ? -13.695 8.578 11.391 1 55.5 253 CYS A CA 1
ATOM 2027 C C . CYS A 1 253 ? -13.719 7.523 10.289 1 55.5 253 CYS A C 1
ATOM 2029 O O . CYS A 1 253 ? -13.086 7.695 9.25 1 55.5 253 CYS A O 1
ATOM 2031 N N . GLY A 1 254 ? -14.391 6.445 10.539 1 61.5 254 GLY A N 1
ATOM 2032 C CA . GLY A 1 254 ? -14.531 5.453 9.484 1 61.5 254 GLY A CA 1
ATOM 2033 C C . GLY A 1 254 ? -13.867 4.133 9.812 1 61.5 254 GLY A C 1
ATOM 2034 O O . GLY A 1 254 ? -13.422 3.916 10.945 1 61.5 254 GLY A O 1
ATOM 2035 N N . GLY A 1 255 ? -13.922 3.266 8.797 1 65.81 255 GLY A N 1
ATOM 2036 C CA . GLY A 1 255 ? -13.359 1.933 8.953 1 65.81 255 GLY A CA 1
ATOM 2037 C C . GLY A 1 255 ? -11.844 1.923 8.969 1 65.81 255 GLY A C 1
ATOM 2038 O O . GLY A 1 255 ? -11.203 2.686 8.242 1 65.81 255 GLY A O 1
ATOM 2039 N N . TYR A 1 256 ? -11.266 1.146 9.805 1 69.25 256 TYR A N 1
ATOM 2040 C CA . TYR A 1 256 ? -9.836 1.213 10.07 1 69.25 256 TYR A CA 1
ATOM 2041 C C . TYR A 1 256 ? -9.133 -0.061 9.609 1 69.25 256 TYR A C 1
ATOM 2043 O O . TYR A 1 256 ? -7.93 -0.222 9.812 1 69.25 256 TYR A O 1
ATOM 2051 N N . ALA A 1 257 ? -9.812 -0.833 8.844 1 74.06 257 ALA A N 1
ATOM 2052 C CA . ALA A 1 257 ? -9.18 -2.055 8.344 1 74.06 257 ALA A CA 1
ATOM 2053 C C . ALA A 1 257 ? -7.98 -1.734 7.461 1 74.06 257 ALA A C 1
ATOM 2055 O O . ALA A 1 257 ? -6.914 -2.338 7.605 1 74.06 257 ALA A O 1
ATOM 2056 N N . PRO A 1 258 ? -8.07 -0.731 6.719 1 73.38 258 PRO A N 1
ATOM 2057 C CA . PRO A 1 258 ? -6.938 -0.429 5.848 1 73.38 258 PRO A CA 1
ATOM 2058 C C . PRO A 1 258 ? -5.719 0.072 6.617 1 73.38 258 PRO A C 1
ATOM 2060 O O . PRO A 1 258 ? -4.609 0.114 6.074 1 73.38 258 PRO A O 1
ATOM 2063 N N . VAL A 1 259 ? -5.891 0.392 7.863 1 81.69 259 VAL A N 1
ATOM 2064 C CA . VAL A 1 259 ? -4.777 0.974 8.602 1 81.69 259 VAL A CA 1
ATOM 2065 C C . VAL A 1 259 ? -4.324 0.008 9.695 1 81.69 259 VAL A C 1
ATOM 2067 O O . VAL A 1 259 ? -3.514 0.368 10.555 1 81.69 259 VAL A O 1
ATOM 2070 N N . PHE A 1 260 ? -4.785 -1.228 9.672 1 85.44 260 PHE A N 1
ATOM 2071 C CA . PHE A 1 260 ? -4.41 -2.242 10.648 1 85.44 260 PHE A CA 1
ATOM 2072 C C . PHE A 1 260 ? -2.904 -2.475 10.633 1 85.44 260 PHE A C 1
ATOM 2074 O O . PHE A 1 260 ? -2.32 -2.844 11.656 1 85.44 260 PHE A O 1
ATOM 2081 N N . CYS A 1 261 ? -2.314 -2.189 9.523 1 84.81 261 CYS A N 1
ATOM 2082 C CA . CYS A 1 261 ? -0.886 -2.459 9.398 1 84.81 261 CYS A CA 1
ATOM 2083 C C . CYS A 1 261 ? -0.065 -1.24 9.805 1 84.81 261 CYS A C 1
ATOM 2085 O O . CYS A 1 261 ? 1.165 -1.3 9.844 1 84.81 261 CYS A O 1
ATOM 2087 N N . ARG A 1 262 ? -0.701 -0.205 10.141 1 91.25 262 ARG A N 1
ATOM 2088 C CA . ARG A 1 262 ? -0.01 1.024 10.516 1 91.25 262 ARG A CA 1
ATOM 2089 C C . ARG A 1 262 ? 0.313 1.038 12 1 91.25 262 ARG A C 1
ATOM 2091 O O . ARG A 1 262 ? -0.085 0.132 12.734 1 91.25 262 ARG A O 1
ATOM 2098 N N . ASP A 1 263 ? 1.108 2.02 12.43 1 93.88 263 ASP A N 1
ATOM 2099 C CA . ASP A 1 263 ? 1.646 2.113 13.781 1 93.88 263 ASP A CA 1
ATOM 2100 C C . ASP A 1 263 ? 0.53 2.318 14.805 1 93.88 263 ASP A C 1
ATOM 2102 O O . ASP A 1 263 ? -0.294 3.223 14.656 1 93.88 263 ASP A O 1
ATOM 2106 N N . PHE A 1 264 ? 0.522 1.485 15.828 1 95.56 264 PHE A N 1
ATOM 2107 C CA . PHE A 1 264 ? -0.475 1.567 16.891 1 95.56 264 PHE A CA 1
ATOM 2108 C C . PHE A 1 264 ? -0.449 2.939 17.547 1 95.56 264 PHE A C 1
ATOM 2110 O O . PHE A 1 264 ? -1.499 3.547 17.781 1 95.56 264 PHE A O 1
ATOM 2117 N N . THR A 1 265 ? 0.714 3.434 17.828 1 96.81 265 THR A N 1
ATOM 2118 C CA . THR A 1 265 ? 0.827 4.699 18.531 1 96.81 265 THR A CA 1
ATOM 2119 C C . THR A 1 265 ? 0.416 5.863 17.641 1 96.81 265 THR A C 1
ATOM 2121 O O . THR A 1 265 ? 0.007 6.918 18.125 1 96.81 265 THR A O 1
ATOM 2124 N N . TYR A 1 266 ? 0.562 5.688 16.344 1 95.12 266 TYR A N 1
ATOM 2125 C CA . TYR A 1 266 ? 0.106 6.73 15.438 1 95.12 266 TYR A CA 1
ATOM 2126 C C . TYR A 1 266 ? -1.402 6.922 15.539 1 95.12 266 TYR A C 1
ATOM 2128 O O . TYR A 1 266 ? -1.889 8.055 15.562 1 95.12 266 TYR A O 1
ATOM 2136 N N . ILE A 1 267 ? -2.086 5.836 15.641 1 92.81 267 ILE A N 1
ATOM 2137 C CA . ILE A 1 267 ? -3.541 5.895 15.742 1 92.81 267 ILE A CA 1
ATOM 2138 C C . ILE A 1 267 ? -3.941 6.465 17.109 1 92.81 267 ILE A C 1
ATOM 2140 O O . ILE A 1 267 ? -4.879 7.258 17.203 1 92.81 267 ILE A O 1
ATOM 2144 N N . CYS A 1 268 ? -3.23 6.09 18.125 1 95.88 268 CYS A N 1
ATOM 2145 C CA . CYS A 1 268 ? -3.496 6.641 19.453 1 95.88 268 CYS A CA 1
ATOM 2146 C C . CYS A 1 268 ? -3.316 8.148 19.453 1 95.88 268 CYS A C 1
ATOM 2148 O O . CYS A 1 268 ? -4.035 8.859 20.156 1 95.88 268 CYS A O 1
ATOM 2150 N N . ARG A 1 269 ? -2.375 8.664 18.703 1 96.38 269 ARG A N 1
ATOM 2151 C CA . ARG A 1 269 ? -2.152 10.102 18.594 1 96.38 269 ARG A CA 1
ATOM 2152 C C . ARG A 1 269 ? -3.402 10.812 18.094 1 96.38 269 ARG A C 1
ATOM 2154 O O . ARG A 1 269 ? -3.701 11.93 18.516 1 96.38 269 ARG A O 1
ATOM 2161 N N . LEU A 1 270 ? -4.105 10.188 17.188 1 92.81 270 LEU A N 1
ATOM 2162 C CA . LEU A 1 270 ? -5.316 10.789 16.656 1 92.81 270 LEU A CA 1
ATOM 2163 C C . LEU A 1 270 ? -6.355 11.008 17.75 1 92.81 270 LEU A C 1
ATOM 2165 O O . LEU A 1 270 ? -7.031 12.039 17.781 1 92.81 270 LEU A O 1
ATOM 2169 N N . VAL A 1 271 ? -6.395 10.047 18.609 1 92.81 271 VAL A N 1
ATOM 2170 C CA . VAL A 1 271 ? -7.367 10.109 19.703 1 92.81 271 VAL A CA 1
ATOM 2171 C C . VAL A 1 271 ? -6.906 11.125 20.75 1 92.81 271 VAL A C 1
ATOM 2173 O O . VAL A 1 271 ? -7.664 12.023 21.125 1 92.81 271 VAL A O 1
ATOM 2176 N N . VAL A 1 272 ? -5.664 11.031 21.125 1 96.56 272 VAL A N 1
ATOM 2177 C CA . VAL A 1 272 ? -5.109 11.875 22.172 1 96.56 272 VAL A CA 1
ATOM 2178 C C . VAL A 1 272 ? -5.164 13.336 21.75 1 96.56 272 VAL A C 1
ATOM 2180 O O . VAL A 1 272 ? -5.445 14.219 22.562 1 96.56 272 VAL A O 1
ATOM 2183 N N . ASN A 1 273 ? -4.941 13.586 20.5 1 95.81 273 ASN A N 1
ATOM 2184 C CA . ASN A 1 273 ? -4.859 14.953 19.984 1 95.81 273 ASN A CA 1
ATOM 2185 C C . ASN A 1 273 ? -6.223 15.469 19.547 1 95.81 273 ASN A C 1
ATOM 2187 O O . ASN A 1 273 ? -6.336 16.594 19.047 1 95.81 273 ASN A O 1
ATOM 2191 N N . GLY A 1 274 ? -7.273 14.68 19.703 1 90.5 274 GLY A N 1
ATOM 2192 C CA . GLY A 1 274 ? -8.625 15.102 19.391 1 90.5 274 GLY A CA 1
ATOM 2193 C C . GLY A 1 274 ? -8.883 15.25 17.906 1 90.5 274 GLY A C 1
ATOM 2194 O O . GLY A 1 274 ? -9.578 16.172 17.469 1 90.5 274 GLY A O 1
ATOM 2195 N N . LEU A 1 275 ? -8.328 14.383 17.094 1 88 275 LEU A N 1
ATOM 2196 C CA . LEU A 1 275 ? -8.422 14.508 15.641 1 88 275 LEU A CA 1
ATOM 2197 C C . LEU A 1 275 ? -9.453 13.539 15.078 1 88 275 LEU A C 1
ATOM 2199 O O . LEU A 1 275 ? -9.82 13.625 13.898 1 88 275 LEU A O 1
ATOM 2203 N N . SER A 1 276 ? -10.016 12.672 15.875 1 77.81 276 SER A N 1
ATOM 2204 C CA . SER A 1 276 ? -10.883 11.609 15.367 1 77.81 276 SER A CA 1
ATOM 2205 C C . SER A 1 276 ? -12.352 11.953 15.586 1 77.81 276 SER A C 1
ATOM 2207 O O . SER A 1 276 ? -13.242 11.219 15.133 1 77.81 276 SER A O 1
ATOM 2209 N N . SER A 1 277 ? -12.602 13.047 16.234 1 72.06 277 SER A N 1
ATOM 2210 C CA . SER A 1 277 ? -14 13.352 16.547 1 72.06 277 SER A CA 1
ATOM 2211 C C . SER A 1 277 ? -14.289 14.844 16.391 1 72.06 277 SER A C 1
ATOM 2213 O O . SER A 1 277 ? -13.367 15.648 16.219 1 72.06 277 SER A O 1
ATOM 2215 N N . GLU A 1 278 ? -15.508 15.148 16.281 1 76 278 GLU A N 1
ATOM 2216 C CA . GLU A 1 278 ? -16.016 16.516 16.312 1 76 278 GLU A CA 1
ATOM 2217 C C . GLU A 1 278 ? -15.398 17.344 15.188 1 76 278 GLU A C 1
ATOM 2219 O O . GLU A 1 278 ? -14.852 18.422 15.438 1 76 278 GLU A O 1
ATOM 2224 N N . GLN A 1 279 ? -15.617 16.906 14.047 1 82.44 279 GLN A N 1
ATOM 2225 C CA . GLN A 1 279 ? -15.086 17.594 12.883 1 82.44 279 GLN A CA 1
ATOM 2226 C C . GLN A 1 279 ? -15.977 18.766 12.484 1 82.44 279 GLN A C 1
ATOM 2228 O O . GLN A 1 279 ? -17.203 18.719 12.648 1 82.44 279 GLN A O 1
ATOM 2233 N N . ALA A 1 280 ? -15.344 19.797 12.094 1 86.38 280 ALA A N 1
ATOM 2234 C CA . ALA A 1 280 ? -16.062 21 11.656 1 86.38 280 ALA A CA 1
ATOM 2235 C C . ALA A 1 280 ? -15.992 21.156 10.141 1 86.38 280 ALA A C 1
ATOM 2237 O O . ALA A 1 280 ? -15.258 20.438 9.469 1 86.38 280 ALA A O 1
ATOM 2238 N N . THR A 1 281 ? -16.906 21.969 9.672 1 88.75 281 THR A N 1
ATOM 2239 C CA . THR A 1 281 ? -16.844 22.438 8.289 1 88.75 281 THR A CA 1
ATOM 2240 C C . THR A 1 281 ? -16.234 23.844 8.219 1 88.75 281 THR A C 1
ATOM 2242 O O . THR A 1 281 ? -16.5 24.688 9.078 1 88.75 281 THR A O 1
ATOM 2245 N N . PHE A 1 282 ? -15.406 24.031 7.227 1 92.94 282 PHE A N 1
ATOM 2246 C CA . PHE A 1 282 ? -14.773 25.328 7.012 1 92.94 282 PHE A CA 1
ATOM 2247 C C . PHE A 1 282 ? -15.758 26.312 6.387 1 92.94 282 PHE A C 1
ATOM 2249 O O . PHE A 1 282 ? -16.516 25.953 5.492 1 92.94 282 PHE A O 1
ATOM 2256 N N . ALA A 1 283 ? -15.828 27.547 6.953 1 94 283 ALA A N 1
ATOM 2257 C CA . ALA A 1 283 ? -16.828 28.516 6.516 1 94 283 ALA A CA 1
ATOM 2258 C C . ALA A 1 283 ? -16.234 29.938 6.496 1 94 283 ALA A C 1
ATOM 2260 O O . ALA A 1 283 ? -15.219 30.203 7.145 1 94 283 ALA A O 1
ATOM 2261 N N . LYS A 1 284 ? -16.781 30.734 5.691 1 95.56 284 LYS A N 1
ATOM 2262 C CA . LYS A 1 284 ? -16.438 32.156 5.625 1 95.56 284 LYS A CA 1
ATOM 2263 C C . LYS A 1 284 ? -17.547 33.031 6.227 1 95.56 284 LYS A C 1
ATOM 2265 O O . LYS A 1 284 ? -18.734 32.75 6.023 1 95.56 284 LYS A O 1
ATOM 2270 N N . MET A 1 285 ? -17.125 34 6.922 1 94.06 285 MET A N 1
ATOM 2271 C CA . MET A 1 285 ? -18.094 34.938 7.484 1 94.06 285 MET A CA 1
ATOM 2272 C C . MET A 1 285 ? -18.516 35.969 6.445 1 94.06 285 MET A C 1
ATOM 2274 O O . MET A 1 285 ? -17.672 36.656 5.867 1 94.06 285 MET A O 1
ATOM 2278 N N . LYS A 1 286 ? -19.812 36 6.145 1 90.88 286 LYS A N 1
ATOM 2279 C CA . LYS A 1 286 ? -20.422 37.031 5.301 1 90.88 286 LYS A CA 1
ATOM 2280 C C . LYS A 1 286 ? -21.609 37.688 5.992 1 90.88 286 LYS A C 1
ATOM 2282 O O . LYS A 1 286 ? -22.562 37 6.359 1 90.88 286 LYS A O 1
ATOM 2287 N N . ASN A 1 287 ? -21.609 39 6.141 1 90.88 287 ASN A N 1
ATOM 2288 C CA . ASN A 1 287 ? -22.688 39.719 6.824 1 90.88 287 ASN A CA 1
ATOM 2289 C C . ASN A 1 287 ? -23.031 39.062 8.156 1 90.88 287 ASN A C 1
ATOM 2291 O O . ASN A 1 287 ? -24.203 38.75 8.422 1 90.88 287 ASN A O 1
ATOM 2295 N N . ASP A 1 288 ? -22.047 38.625 8.922 1 86.75 288 ASP A N 1
ATOM 2296 C CA . ASP A 1 288 ? -22.109 38.094 10.281 1 86.75 288 ASP A CA 1
ATOM 2297 C C . ASP A 1 288 ? -22.75 36.688 10.289 1 86.75 288 ASP A C 1
ATOM 2299 O O . ASP A 1 288 ? -23.234 36.219 11.32 1 86.75 288 ASP A O 1
ATOM 2303 N N . GLN A 1 289 ? -22.797 36.156 9.156 1 90 289 GLN A N 1
ATOM 2304 C CA . GLN A 1 289 ? -23.266 34.781 9.047 1 90 289 GLN A CA 1
ATOM 2305 C C . GLN A 1 289 ? -22.219 33.875 8.383 1 90 289 GLN A C 1
ATOM 2307 O O . GLN A 1 289 ? -21.547 34.312 7.441 1 90 289 GLN A O 1
ATOM 2312 N N . PRO A 1 290 ? -22.062 32.719 8.961 1 92.38 290 PRO A N 1
ATOM 2313 C CA . PRO A 1 290 ? -21.094 31.797 8.359 1 92.38 290 PRO A CA 1
ATOM 2314 C C . PRO A 1 290 ? -21.656 31.031 7.164 1 92.38 290 PRO A C 1
ATOM 2316 O O . PRO A 1 290 ? -22.797 30.562 7.215 1 92.38 290 PRO A O 1
ATOM 2319 N N . PHE A 1 291 ? -20.891 30.984 6.078 1 91.88 291 PHE A N 1
ATOM 2320 C CA . PHE A 1 291 ? -21.219 30.172 4.906 1 91.88 291 PHE A CA 1
ATOM 2321 C C . PHE A 1 291 ? -20.078 29.203 4.586 1 91.88 291 PHE A C 1
ATOM 2323 O O . PHE A 1 291 ? -18.906 29.594 4.598 1 91.88 291 PHE A O 1
ATOM 2330 N N . PRO A 1 292 ? -20.469 27.984 4.336 1 92.94 292 PRO A N 1
ATOM 2331 C CA . PRO A 1 292 ? -19.406 27.047 3.941 1 92.94 292 PRO A CA 1
ATOM 2332 C C . PRO A 1 292 ? -18.531 27.594 2.816 1 92.94 292 PRO A C 1
ATOM 2334 O O . PRO A 1 292 ? -19.031 28.234 1.892 1 92.94 292 PRO A O 1
ATOM 2337 N N . ALA A 1 293 ? -17.219 27.469 2.932 1 95.31 293 ALA A N 1
ATOM 2338 C CA . ALA A 1 293 ? -16.234 27.984 1.972 1 95.31 293 ALA A CA 1
ATOM 2339 C C . ALA A 1 293 ? -15.109 26.969 1.749 1 95.31 293 ALA A C 1
ATOM 2341 O O . ALA A 1 293 ? -14.781 26.188 2.643 1 95.31 293 ALA A O 1
ATOM 2342 N N . PRO A 1 294 ? -14.586 26.984 0.512 1 96.62 294 PRO A N 1
ATOM 2343 C CA . PRO A 1 294 ? -13.453 26.094 0.267 1 96.62 294 PRO A CA 1
ATOM 2344 C C . PRO A 1 294 ? -12.219 26.469 1.081 1 96.62 294 PRO A C 1
ATOM 2346 O O . PRO A 1 294 ? -11.852 27.641 1.147 1 96.62 294 PRO A O 1
ATOM 2349 N N . ILE A 1 295 ? -11.547 25.516 1.627 1 97.38 295 ILE A N 1
ATOM 2350 C CA . ILE A 1 295 ? -10.367 25.75 2.457 1 97.38 295 ILE A CA 1
ATOM 2351 C C . ILE A 1 295 ? -9.25 26.344 1.608 1 97.38 295 ILE A C 1
ATOM 2353 O O . ILE A 1 295 ? -8.391 27.078 2.119 1 97.38 295 ILE A O 1
ATOM 2357 N N . GLN A 1 296 ? -9.242 26.141 0.341 1 98.12 296 GLN A N 1
ATOM 2358 C CA . GLN A 1 296 ? -8.219 26.656 -0.558 1 98.12 296 GLN A CA 1
ATOM 2359 C C . GLN A 1 296 ? -8.25 28.188 -0.598 1 98.12 296 GLN A C 1
ATOM 2361 O O . GLN A 1 296 ? -7.227 28.828 -0.845 1 98.12 296 GLN A O 1
ATOM 2366 N N . GLU A 1 297 ? -9.422 28.781 -0.365 1 97.81 297 GLU A N 1
ATOM 2367 C CA . GLU A 1 297 ? -9.547 30.234 -0.372 1 97.81 297 GLU A CA 1
ATOM 2368 C C . GLU A 1 297 ? -8.711 30.859 0.733 1 97.81 297 GLU A C 1
ATOM 2370 O O . GLU A 1 297 ? -8.172 31.953 0.563 1 97.81 297 GLU A O 1
ATOM 2375 N N . LEU A 1 298 ? -8.617 30.141 1.828 1 98.06 298 LEU A N 1
ATOM 2376 C CA . LEU A 1 298 ? -7.742 30.641 2.887 1 98.06 298 LEU A CA 1
ATOM 2377 C C . LEU A 1 298 ? -6.297 30.719 2.4 1 98.06 298 LEU A C 1
ATOM 2379 O O . LEU A 1 298 ? -5.613 31.719 2.658 1 98.06 298 LEU A O 1
ATOM 2383 N N . VAL A 1 299 ? -5.82 29.703 1.679 1 98.62 299 VAL A N 1
ATOM 2384 C CA . VAL A 1 299 ? -4.453 29.688 1.171 1 98.62 299 VAL A CA 1
ATOM 2385 C C . VAL A 1 299 ? -4.254 30.828 0.176 1 98.62 299 VAL A C 1
ATOM 2387 O O . VAL A 1 299 ? -3.23 31.516 0.206 1 98.62 299 VAL A O 1
ATOM 2390 N N . LYS A 1 300 ? -5.246 31.016 -0.674 1 98.56 300 LYS A N 1
ATOM 2391 C CA . LYS A 1 300 ? -5.184 32.094 -1.656 1 98.56 300 LYS A CA 1
ATOM 2392 C C . LYS A 1 300 ? -5.113 33.469 -0.973 1 98.56 300 LYS A C 1
ATOM 2394 O O . LYS A 1 300 ? -4.328 34.312 -1.372 1 98.56 300 LYS A O 1
ATOM 2399 N N . ASP A 1 301 ? -5.926 33.656 0.044 1 98.38 301 ASP A N 1
ATOM 2400 C CA . ASP A 1 301 ? -5.941 34.906 0.781 1 98.38 301 ASP A CA 1
ATOM 2401 C C . ASP A 1 301 ? -4.598 35.156 1.462 1 98.38 301 ASP A C 1
ATOM 2403 O O . ASP A 1 301 ? -4.098 36.281 1.458 1 98.38 301 ASP A O 1
ATOM 2407 N N . ILE A 1 302 ? -4.047 34.125 2.027 1 98.5 302 ILE A N 1
ATOM 2408 C CA . ILE A 1 302 ? -2.766 34.25 2.717 1 98.5 302 ILE A CA 1
ATOM 2409 C C . ILE A 1 302 ? -1.672 34.594 1.717 1 98.5 302 ILE A C 1
ATOM 2411 O O . ILE A 1 302 ? -0.864 35.5 1.972 1 98.5 302 ILE A O 1
ATOM 2415 N N . CYS A 1 303 ? -1.63 33.906 0.592 1 98.62 303 CYS A N 1
ATOM 2416 C CA . CYS A 1 303 ? -0.63 34.188 -0.434 1 98.62 303 CYS A CA 1
ATOM 2417 C C . CYS A 1 303 ? -0.795 35.594 -1 1 98.62 303 CYS A C 1
ATOM 2419 O O . CYS A 1 303 ? 0.193 36.281 -1.284 1 98.62 303 CYS A O 1
ATOM 2421 N N . SER A 1 304 ? -2.053 36 -1.177 1 98.38 304 SER A N 1
ATOM 2422 C CA . SER A 1 304 ? -2.324 37.375 -1.653 1 98.38 304 SER A CA 1
ATOM 2423 C C . SER A 1 304 ? -1.797 38.406 -0.677 1 98.38 304 SER A C 1
ATOM 2425 O O . SER A 1 304 ? -1.214 39.406 -1.09 1 98.38 304 SER A O 1
ATOM 2427 N N . LYS A 1 305 ? -2.01 38.188 0.58 1 98.31 305 LYS A N 1
ATOM 2428 C CA . LYS A 1 305 ? -1.489 39.094 1.59 1 98.31 305 LYS A CA 1
ATOM 2429 C C . LYS A 1 305 ? 0.036 39.125 1.577 1 98.31 305 LYS A C 1
ATOM 2431 O O . LYS A 1 305 ? 0.646 40.188 1.655 1 98.31 305 LYS A O 1
ATOM 2436 N N . ALA A 1 306 ? 0.647 37.969 1.496 1 98.56 306 ALA A N 1
ATOM 2437 C CA . ALA A 1 306 ? 2.104 37.906 1.418 1 98.56 306 ALA A CA 1
ATOM 2438 C C . ALA A 1 306 ? 2.625 38.688 0.213 1 98.56 306 ALA A C 1
ATOM 2440 O O . ALA A 1 306 ? 3.604 39.406 0.321 1 98.56 306 ALA A O 1
ATOM 2441 N N . ALA A 1 307 ? 1.935 38.531 -0.883 1 98.5 307 ALA A N 1
ATOM 2442 C CA . ALA A 1 307 ? 2.324 39.219 -2.105 1 98.5 307 ALA A CA 1
ATOM 2443 C C . ALA A 1 307 ? 2.195 40.719 -1.942 1 98.5 307 ALA A C 1
ATOM 2445 O O . ALA A 1 307 ? 3.037 41.469 -2.43 1 98.5 307 ALA A O 1
ATOM 2446 N N . SER A 1 308 ? 1.176 41.156 -1.313 1 98.19 308 SER A N 1
ATOM 2447 C CA . SER A 1 308 ? 0.953 42.562 -1.092 1 98.19 308 SER A CA 1
ATOM 2448 C C . SER A 1 308 ? 2.051 43.156 -0.219 1 98.19 308 SER A C 1
ATOM 2450 O O . SER A 1 308 ? 2.299 44.375 -0.268 1 98.19 308 SER A O 1
ATOM 2452 N N . LEU A 1 309 ? 2.715 42.344 0.548 1 97.75 309 LEU A N 1
ATOM 2453 C CA . LEU A 1 309 ? 3.779 42.781 1.436 1 97.75 309 LEU A CA 1
ATOM 2454 C C . LEU A 1 309 ? 5.145 42.656 0.771 1 97.75 309 LEU A C 1
ATOM 2456 O O . LEU A 1 309 ? 6.176 42.906 1.391 1 97.75 309 LEU A O 1
ATOM 2460 N N . GLY A 1 310 ? 5.133 42.125 -0.484 1 97.81 310 GLY A N 1
ATOM 2461 C CA . GLY A 1 310 ? 6.375 42.125 -1.24 1 97.81 310 GLY A CA 1
ATOM 2462 C C . GLY A 1 310 ? 6.863 40.75 -1.613 1 97.81 310 GLY A C 1
ATOM 2463 O O . GLY A 1 310 ? 7.871 40.594 -2.312 1 97.81 310 GLY A O 1
ATOM 2464 N N . ALA A 1 311 ? 6.215 39.688 -1.189 1 98.5 311 ALA A N 1
ATOM 2465 C CA . ALA A 1 311 ? 6.617 38.344 -1.577 1 98.5 311 ALA A CA 1
ATOM 2466 C C . ALA A 1 311 ? 6.312 38.094 -3.049 1 98.5 311 ALA A C 1
ATOM 2468 O O . ALA A 1 311 ? 5.285 38.531 -3.566 1 98.5 311 ALA A O 1
ATOM 2469 N N . THR A 1 312 ? 7.188 37.406 -3.723 1 98.56 312 THR A N 1
ATOM 2470 C CA . THR A 1 312 ? 6.953 37 -5.102 1 98.56 312 THR A CA 1
ATOM 2471 C C . THR A 1 312 ? 6.363 35.594 -5.156 1 98.56 312 THR A C 1
ATOM 2473 O O . THR A 1 312 ? 6.949 34.625 -4.629 1 98.56 312 THR A O 1
ATOM 2476 N N . VAL A 1 313 ? 5.215 35.469 -5.75 1 98.44 313 VAL A N 1
ATOM 2477 C CA . VAL A 1 313 ? 4.59 34.156 -5.949 1 98.44 313 VAL A CA 1
ATOM 2478 C C . VAL A 1 313 ? 4.664 33.781 -7.426 1 98.44 313 VAL A C 1
ATOM 2480 O O . VAL A 1 313 ? 4.105 34.469 -8.281 1 98.44 313 VAL A O 1
ATOM 2483 N N . ARG A 1 314 ? 5.375 32.688 -7.73 1 98.38 314 ARG A N 1
ATOM 2484 C CA . ARG A 1 314 ? 5.516 32.219 -9.102 1 98.38 314 ARG A CA 1
ATOM 2485 C C . ARG A 1 314 ? 4.73 30.922 -9.312 1 98.38 314 ARG A C 1
ATOM 2487 O O . ARG A 1 314 ? 5.113 29.875 -8.805 1 98.38 314 ARG A O 1
ATOM 2494 N N . LEU A 1 315 ? 3.709 30.984 -10.086 1 98.06 315 LEU A N 1
ATOM 2495 C CA . LEU A 1 315 ? 2.891 29.828 -10.406 1 98.06 315 LEU A CA 1
ATOM 2496 C C . LEU A 1 315 ? 3.463 29.078 -11.609 1 98.06 315 LEU A C 1
ATOM 2498 O O . LEU A 1 315 ? 4.355 29.594 -12.297 1 98.06 315 LEU A O 1
ATOM 2502 N N . GLU A 1 316 ? 3.033 27.812 -11.797 1 97.62 316 GLU A N 1
ATOM 2503 C CA . GLU A 1 316 ? 3.457 26.953 -12.891 1 97.62 316 GLU A CA 1
ATOM 2504 C C . GLU A 1 316 ? 4.977 26.859 -12.969 1 97.62 316 GLU A C 1
ATOM 2506 O O . GLU A 1 316 ? 5.551 26.828 -14.055 1 97.62 316 GLU A O 1
ATOM 2511 N N . THR A 1 317 ? 5.59 26.938 -11.789 1 98 317 THR A N 1
ATOM 2512 C CA . THR A 1 317 ? 7.043 26.906 -11.688 1 98 317 THR A CA 1
ATOM 2513 C C . THR A 1 317 ? 7.492 25.812 -10.727 1 98 317 THR A C 1
ATOM 2515 O O . THR A 1 317 ? 7.184 25.859 -9.531 1 98 317 THR A O 1
ATOM 2518 N N . ARG A 1 318 ? 8.156 24.859 -11.281 1 96.12 318 ARG A N 1
ATOM 2519 C CA . ARG A 1 318 ? 8.742 23.797 -10.477 1 96.12 318 ARG A CA 1
ATOM 2520 C C . ARG A 1 318 ? 10.117 24.188 -9.953 1 96.12 318 ARG A C 1
ATOM 2522 O O . ARG A 1 318 ? 10.938 24.734 -10.695 1 96.12 318 ARG A O 1
ATOM 2529 N N . GLY A 1 319 ? 10.328 24.016 -8.617 1 97.19 319 GLY A N 1
ATOM 2530 C CA . GLY A 1 319 ? 11.633 24.281 -8.031 1 97.19 319 GLY A CA 1
ATOM 2531 C C . GLY A 1 319 ? 12.344 23.016 -7.57 1 97.19 319 GLY A C 1
ATOM 2532 O O . GLY A 1 319 ? 11.719 22.094 -7.055 1 97.19 319 GLY A O 1
ATOM 2533 N N . GLU A 1 320 ? 13.656 22.969 -7.754 1 95.31 320 GLU A N 1
ATOM 2534 C CA . GLU A 1 320 ? 14.508 21.891 -7.266 1 95.31 320 GLU A CA 1
ATOM 2535 C C . GLU A 1 320 ? 15.836 22.438 -6.746 1 95.31 320 GLU A C 1
ATOM 2537 O O . GLU A 1 320 ? 16.5 23.234 -7.418 1 95.31 320 GLU A O 1
ATOM 2542 N N . VAL A 1 321 ? 16.188 22.016 -5.555 1 96.69 321 VAL A N 1
ATOM 2543 C CA . VAL A 1 321 ? 17.516 22.359 -5.023 1 96.69 321 VAL A CA 1
ATOM 2544 C C . VAL A 1 321 ? 18.578 21.516 -5.715 1 96.69 321 VAL A C 1
ATOM 2546 O O . VAL A 1 321 ? 18.516 20.281 -5.711 1 96.69 321 VAL A O 1
ATOM 2549 N N . VAL A 1 322 ? 19.578 22.172 -6.25 1 94.38 322 VAL A N 1
ATOM 2550 C CA . VAL A 1 322 ? 20.562 21.422 -7.023 1 94.38 322 VAL A CA 1
ATOM 2551 C C . VAL A 1 322 ? 21.906 21.422 -6.289 1 94.38 322 VAL A C 1
ATOM 2553 O O . VAL A 1 322 ? 22.719 20.531 -6.492 1 94.38 322 VAL A O 1
ATOM 2556 N N . SER A 1 323 ? 22.141 22.484 -5.492 1 93.25 323 SER A N 1
ATOM 2557 C CA . SER A 1 323 ? 23.391 22.547 -4.734 1 93.25 323 SER A CA 1
ATOM 2558 C C . SER A 1 323 ? 23.297 23.562 -3.6 1 93.25 323 SER A C 1
ATOM 2560 O O . SER A 1 323 ? 22.391 24.391 -3.574 1 93.25 323 SER A O 1
ATOM 2562 N N . SER A 1 324 ? 24.172 23.359 -2.66 1 93.88 324 SER A N 1
ATOM 2563 C CA . SER A 1 324 ? 24.328 24.297 -1.56 1 93.88 324 SER A CA 1
ATOM 2564 C C . SER A 1 324 ? 25.797 24.453 -1.176 1 93.88 324 SER A C 1
ATOM 2566 O O . SER A 1 324 ? 26.562 23.484 -1.224 1 93.88 324 SER A O 1
ATOM 2568 N N . CYS A 1 325 ? 26.172 25.656 -0.977 1 90.94 325 CYS A N 1
ATOM 2569 C CA . CYS A 1 325 ? 27.516 25.969 -0.49 1 90.94 325 CYS A CA 1
ATOM 2570 C C . CYS A 1 325 ? 27.469 26.797 0.781 1 90.94 325 CYS A C 1
ATOM 2572 O O . CYS A 1 325 ? 26.531 27.594 0.972 1 90.94 325 CYS A O 1
ATOM 2574 N N . ASN A 1 326 ? 28.25 26.406 1.723 1 85.5 326 ASN A N 1
ATOM 2575 C CA . ASN A 1 326 ? 28.359 27.188 2.959 1 85.5 326 ASN A CA 1
ATOM 2576 C C . ASN A 1 326 ? 29.719 27.844 3.096 1 85.5 326 ASN A C 1
ATOM 2578 O O . ASN A 1 326 ? 30.75 27.172 3.102 1 85.5 326 ASN A O 1
ATOM 2582 N N . ILE A 1 327 ? 29.688 29.188 3.008 1 78.69 327 ILE A N 1
ATOM 2583 C CA . ILE A 1 327 ? 30.938 29.922 3.207 1 78.69 327 ILE A CA 1
ATOM 2584 C C . ILE A 1 327 ? 30.859 30.703 4.516 1 78.69 327 ILE A C 1
ATOM 2586 O O . ILE A 1 327 ? 30.109 31.672 4.621 1 78.69 327 ILE A O 1
ATOM 2590 N N . ASN A 1 328 ? 31.688 30.469 5.477 1 74.38 328 ASN A N 1
ATOM 2591 C CA . ASN A 1 328 ? 31.812 31.109 6.777 1 74.38 328 ASN A CA 1
ATOM 2592 C C . ASN A 1 328 ? 30.469 31.234 7.477 1 74.38 328 ASN A C 1
ATOM 2594 O O . ASN A 1 328 ? 30.094 32.312 7.926 1 74.38 328 ASN A O 1
ATOM 2598 N N . GLY A 1 329 ? 29.625 30.219 7.363 1 74.31 329 GLY A N 1
ATOM 2599 C CA . GLY A 1 329 ? 28.375 30.203 8.102 1 74.31 329 GLY A CA 1
ATOM 2600 C C . GLY A 1 329 ? 27.188 30.719 7.293 1 74.31 329 GLY A C 1
ATOM 2601 O O . GLY A 1 329 ? 26.047 30.672 7.746 1 74.31 329 GLY A O 1
ATOM 2602 N N . SER A 1 330 ? 27.516 31.25 6.133 1 83.19 330 SER A N 1
ATOM 2603 C CA . SER A 1 330 ? 26.453 31.734 5.254 1 83.19 330 SER A CA 1
ATOM 2604 C C . SER A 1 330 ? 26.188 30.734 4.125 1 83.19 330 SER A C 1
ATOM 2606 O O . SER A 1 330 ? 27.078 30.422 3.338 1 83.19 330 SER A O 1
ATOM 2608 N N . SER A 1 331 ? 24.922 30.375 4.105 1 90.69 331 SER A N 1
ATOM 2609 C CA . SER A 1 331 ? 24.547 29.375 3.102 1 90.69 331 SER A CA 1
ATOM 2610 C C . SER A 1 331 ? 24.141 30.031 1.789 1 90.69 331 SER A C 1
ATOM 2612 O O . SER A 1 331 ? 23.656 31.172 1.784 1 90.69 331 SER A O 1
ATOM 2614 N N . SER A 1 332 ? 24.516 29.438 0.743 1 95.31 332 SER A N 1
ATOM 2615 C CA . SER A 1 332 ? 24.078 29.766 -0.61 1 95.31 332 SER A CA 1
ATOM 2616 C C . SER A 1 332 ? 23.516 28.547 -1.326 1 95.31 332 SER A C 1
ATOM 2618 O O . SER A 1 332 ? 24.25 27.594 -1.585 1 95.31 332 SER A O 1
ATOM 2620 N N . VAL A 1 333 ? 22.172 28.641 -1.581 1 97.56 333 VAL A N 1
ATOM 2621 C CA . VAL A 1 333 ? 21.484 27.484 -2.145 1 97.56 333 VAL A CA 1
ATOM 2622 C C . VAL A 1 333 ? 21.078 27.781 -3.586 1 97.56 333 VAL A C 1
ATOM 2624 O O . VAL A 1 333 ? 20.422 28.781 -3.859 1 97.56 333 VAL A O 1
ATOM 2627 N N . THR A 1 334 ? 21.453 26.922 -4.488 1 97.81 334 THR A N 1
ATOM 2628 C CA . THR A 1 334 ? 21.062 27.062 -5.887 1 97.81 334 THR A CA 1
ATOM 2629 C C . THR A 1 334 ? 19.781 26.297 -6.18 1 97.81 334 THR A C 1
ATOM 2631 O O . THR A 1 334 ? 19.688 25.109 -5.883 1 97.81 334 THR A O 1
ATOM 2634 N N . VAL A 1 335 ? 18.781 27.016 -6.738 1 98.19 335 VAL A N 1
ATOM 2635 C CA . VAL A 1 335 ? 17.484 26.422 -7.09 1 98.19 335 VAL A CA 1
ATOM 2636 C C . VAL A 1 335 ? 17.281 26.516 -8.594 1 98.19 335 VAL A C 1
ATOM 2638 O O . VAL A 1 335 ? 17.391 27.594 -9.188 1 98.19 335 VAL A O 1
ATOM 2641 N N . GLU A 1 336 ? 17.031 25.391 -9.188 1 97.88 336 GLU A N 1
ATOM 2642 C CA . GLU A 1 336 ? 16.547 25.391 -10.562 1 97.88 336 GLU A CA 1
ATOM 2643 C C . GLU A 1 336 ? 15.031 25.594 -10.609 1 97.88 336 GLU A C 1
ATOM 2645 O O . GLU A 1 336 ? 14.281 24.859 -9.969 1 97.88 336 GLU A O 1
ATOM 2650 N N . GLU A 1 337 ? 14.633 26.594 -11.289 1 98.19 337 GLU A N 1
ATOM 2651 C CA . GLU A 1 337 ? 13.227 26.922 -11.484 1 98.19 337 GLU A CA 1
ATOM 2652 C C . GLU A 1 337 ? 12.797 26.656 -12.93 1 98.19 337 GLU A C 1
ATOM 2654 O O . GLU A 1 337 ? 13.375 27.203 -13.867 1 98.19 337 GLU A O 1
ATOM 2659 N N . THR A 1 338 ? 11.883 25.75 -13.086 1 96.62 338 THR A N 1
ATOM 2660 C CA . THR A 1 338 ? 11.438 25.391 -14.422 1 96.62 338 THR A CA 1
ATOM 2661 C C . THR A 1 338 ? 10 25.844 -14.648 1 96.62 338 THR A C 1
ATOM 2663 O O . THR A 1 338 ? 9.086 25.422 -13.938 1 96.62 338 THR A O 1
ATOM 2666 N N . CYS A 1 339 ? 9.758 26.703 -15.555 1 96.62 339 CYS A N 1
ATOM 2667 C CA . CYS A 1 339 ? 8.445 27.219 -15.953 1 96.62 339 CYS A CA 1
ATOM 2668 C C . CYS A 1 339 ? 8.234 27.047 -17.453 1 96.62 339 CYS A C 1
ATOM 2670 O O . CYS A 1 339 ? 9 27.594 -18.25 1 96.62 339 CYS A O 1
ATOM 2672 N N . HIS A 1 340 ? 7.246 26.328 -17.844 1 94.12 340 HIS A N 1
ATOM 2673 C CA . HIS A 1 340 ? 6.902 26.094 -19.25 1 94.12 340 HIS A CA 1
ATOM 2674 C C . HIS A 1 340 ? 8.109 25.609 -20.031 1 94.12 340 HIS A C 1
ATOM 2676 O O . HIS A 1 340 ? 8.414 26.141 -21.109 1 94.12 340 HIS A O 1
ATOM 2682 N N . GLY A 1 341 ? 8.867 24.766 -19.438 1 90.75 341 GLY A N 1
ATOM 2683 C CA . GLY A 1 341 ? 9.953 24.094 -20.125 1 90.75 341 GLY A CA 1
ATOM 2684 C C . GLY A 1 341 ? 11.266 24.859 -20.062 1 90.75 341 GLY A C 1
ATOM 2685 O O . GLY A 1 341 ? 12.297 24.344 -20.5 1 90.75 341 GLY A O 1
ATOM 2686 N N . VAL A 1 342 ? 11.242 26.031 -19.5 1 96 342 VAL A N 1
ATOM 2687 C CA . VAL A 1 342 ? 12.453 26.844 -19.375 1 96 342 VAL A CA 1
ATOM 2688 C C . VAL A 1 342 ? 12.984 26.75 -17.938 1 96 342 VAL A C 1
ATOM 2690 O O . VAL A 1 342 ? 12.242 27 -16.984 1 96 342 VAL A O 1
ATOM 2693 N N . THR A 1 343 ? 14.219 26.406 -17.859 1 97 343 THR A N 1
ATOM 2694 C CA . THR A 1 343 ? 14.844 26.266 -16.547 1 97 343 THR A CA 1
ATOM 2695 C C . THR A 1 343 ? 15.852 27.375 -16.297 1 97 343 THR A C 1
ATOM 2697 O O . THR A 1 343 ? 16.688 27.672 -17.156 1 97 343 THR A O 1
ATOM 2700 N N . THR A 1 344 ? 15.727 28.047 -15.227 1 97.75 344 THR A N 1
ATOM 2701 C CA . THR A 1 344 ? 16.672 29.062 -14.781 1 97.75 344 THR A CA 1
ATOM 2702 C C . THR A 1 344 ? 17.234 28.719 -13.398 1 97.75 344 THR A C 1
ATOM 2704 O O . THR A 1 344 ? 16.578 28.016 -12.625 1 97.75 344 THR A O 1
ATOM 2707 N N . GLU A 1 345 ? 18.438 29.172 -13.125 1 97.5 345 GLU A N 1
ATOM 2708 C CA . GLU A 1 345 ? 19.062 28.969 -11.82 1 97.5 345 GLU A CA 1
ATOM 2709 C C . GLU A 1 345 ? 19.047 30.266 -11 1 97.5 345 GLU A C 1
ATOM 2711 O O . GLU A 1 345 ? 19.391 31.328 -11.516 1 97.5 345 GLU A O 1
ATOM 2716 N N . ASN A 1 346 ? 18.562 30.188 -9.891 1 97.81 346 ASN A N 1
ATOM 2717 C CA . ASN A 1 346 ? 18.578 31.297 -8.945 1 97.81 346 ASN A CA 1
ATOM 2718 C C . ASN A 1 346 ? 19.234 30.891 -7.625 1 97.81 346 ASN A C 1
ATOM 2720 O O . ASN A 1 346 ? 19.234 29.719 -7.258 1 97.81 346 ASN A O 1
ATOM 2724 N N . VAL A 1 347 ? 19.828 31.844 -6.965 1 97.31 347 VAL A N 1
ATOM 2725 C CA . VAL A 1 347 ? 20.547 31.578 -5.719 1 97.31 347 VAL A CA 1
ATOM 2726 C C . VAL A 1 347 ? 19.828 32.25 -4.555 1 97.31 347 VAL A C 1
ATOM 2728 O O . VAL A 1 347 ? 19.406 33.406 -4.652 1 97.31 347 VAL A O 1
ATOM 2731 N N . TYR A 1 348 ? 19.672 31.516 -3.523 1 98.12 348 TYR A N 1
ATOM 2732 C CA . TYR A 1 348 ? 19.016 32 -2.303 1 98.12 348 TYR A CA 1
ATOM 2733 C C . TYR A 1 348 ? 19.891 31.719 -1.082 1 98.12 348 TYR A C 1
ATOM 2735 O O . TYR A 1 348 ? 20.812 30.906 -1.147 1 98.12 348 TYR A O 1
ATOM 2743 N N . ASP A 1 349 ? 19.641 32.469 -0.007 1 97.56 349 ASP A N 1
ATOM 2744 C CA . ASP A 1 349 ? 20.312 32.188 1.258 1 97.56 349 ASP A CA 1
ATOM 2745 C C . ASP A 1 349 ? 19.719 30.938 1.929 1 97.56 349 ASP A C 1
ATOM 2747 O O . ASP A 1 349 ? 20.438 30.141 2.516 1 97.56 349 ASP A O 1
ATOM 2751 N N . LEU A 1 350 ? 18.391 30.812 1.866 1 98 350 LEU A N 1
ATOM 2752 C CA . LEU A 1 350 ? 17.672 29.688 2.459 1 98 350 LEU A CA 1
ATOM 2753 C C . LEU A 1 350 ? 16.609 29.156 1.499 1 98 350 LEU A C 1
ATOM 2755 O O . LEU A 1 350 ? 16.047 29.922 0.703 1 98 350 LEU A O 1
ATOM 2759 N N . VAL A 1 351 ? 16.344 27.906 1.563 1 98.56 351 VAL A N 1
ATOM 2760 C CA . VAL A 1 351 ? 15.258 27.266 0.816 1 98.56 351 VAL A CA 1
ATOM 2761 C C . VAL A 1 351 ? 14.414 26.422 1.755 1 98.56 351 VAL A C 1
ATOM 2763 O O . VAL A 1 351 ? 14.945 25.672 2.574 1 98.56 351 VAL A O 1
ATOM 2766 N N . ILE A 1 352 ? 13.109 26.578 1.737 1 98.75 352 ILE A N 1
ATOM 2767 C CA . ILE A 1 352 ? 12.172 25.781 2.518 1 98.75 352 ILE A CA 1
ATOM 2768 C C . ILE A 1 352 ? 11.383 24.844 1.59 1 98.75 352 ILE A C 1
ATOM 2770 O O . ILE A 1 352 ? 10.656 25.312 0.705 1 98.75 352 ILE A O 1
ATOM 2774 N N . ILE A 1 353 ? 11.523 23.547 1.791 1 98.19 353 ILE A N 1
ATOM 2775 C CA . ILE A 1 353 ? 10.812 22.547 1.003 1 98.19 353 ILE A CA 1
ATOM 2776 C C . ILE A 1 353 ? 9.453 22.266 1.636 1 98.19 353 ILE A C 1
ATOM 2778 O O . ILE A 1 353 ? 9.375 21.688 2.721 1 98.19 353 ILE A O 1
ATOM 2782 N N . GLY A 1 354 ? 8.383 22.656 0.939 1 97.5 354 GLY A N 1
ATOM 2783 C CA . GLY A 1 354 ? 7.035 22.469 1.459 1 97.5 354 GLY A CA 1
ATOM 2784 C C . GLY A 1 354 ? 6.223 21.469 0.648 1 97.5 354 GLY A C 1
ATOM 2785 O O . GLY A 1 354 ? 4.992 21.531 0.642 1 97.5 354 GLY A O 1
ATOM 2786 N N . THR A 1 355 ? 6.898 20.562 -0.122 1 95.25 355 THR A N 1
ATOM 2787 C CA . THR A 1 355 ? 6.238 19.469 -0.827 1 95.25 355 THR A CA 1
ATOM 2788 C C . THR A 1 355 ? 6.051 18.266 0.094 1 95.25 355 THR A C 1
ATOM 2790 O O . THR A 1 355 ? 6.527 18.281 1.232 1 95.25 355 THR A O 1
ATOM 2793 N N . THR A 1 356 ? 5.332 17.266 -0.383 1 94.62 356 THR A N 1
ATOM 2794 C CA . THR A 1 356 ? 5.297 16 0.361 1 94.62 356 THR A CA 1
ATOM 2795 C C . THR A 1 356 ? 6.668 15.336 0.35 1 94.62 356 THR A C 1
ATOM 2797 O O . THR A 1 356 ? 7.484 15.594 -0.536 1 94.62 356 THR A O 1
ATOM 2800 N N . THR A 1 357 ? 6.949 14.5 1.332 1 94.06 357 THR A N 1
ATOM 2801 C CA . THR A 1 357 ? 8.211 13.773 1.359 1 94.06 357 THR A CA 1
ATOM 2802 C C . THR A 1 357 ? 8.359 12.898 0.119 1 94.06 357 THR A C 1
ATOM 2804 O O . THR A 1 357 ? 9.461 12.766 -0.426 1 94.06 357 THR A O 1
ATOM 2807 N N . ARG A 1 358 ? 7.277 12.383 -0.36 1 92.56 358 ARG A N 1
ATOM 2808 C CA . ARG A 1 358 ? 7.316 11.531 -1.546 1 92.56 358 ARG A CA 1
ATOM 2809 C C . ARG A 1 358 ? 7.664 12.344 -2.789 1 92.56 358 ARG A C 1
ATOM 2811 O O . ARG A 1 358 ? 8.461 11.906 -3.619 1 92.56 358 ARG A O 1
ATOM 2818 N N . ALA A 1 359 ? 7.02 13.484 -2.945 1 92.62 359 ALA A N 1
ATOM 2819 C CA . ALA A 1 359 ? 7.344 14.352 -4.074 1 92.62 359 ALA A CA 1
ATOM 2820 C C . ALA A 1 359 ? 8.805 14.797 -4.02 1 92.62 359 ALA A C 1
ATOM 2822 O O . ALA A 1 359 ? 9.484 14.852 -5.047 1 92.62 359 ALA A O 1
ATOM 2823 N N . ALA A 1 360 ? 9.25 15.125 -2.828 1 93.12 360 ALA A N 1
ATOM 2824 C CA . ALA A 1 360 ? 10.648 15.516 -2.66 1 93.12 360 ALA A CA 1
ATOM 2825 C C . ALA A 1 360 ? 11.586 14.367 -3.029 1 93.12 360 ALA A C 1
ATOM 2827 O O . ALA A 1 360 ? 12.57 14.57 -3.738 1 93.12 360 ALA A O 1
ATOM 2828 N N . ASN A 1 361 ? 11.273 13.18 -2.6 1 91.25 361 ASN A N 1
ATOM 2829 C CA . ASN A 1 361 ? 12.094 12 -2.842 1 91.25 361 ASN A CA 1
ATOM 2830 C C . ASN A 1 361 ? 12.172 11.664 -4.332 1 91.25 361 ASN A C 1
ATOM 2832 O O . ASN A 1 361 ? 13.242 11.344 -4.844 1 91.25 361 ASN A O 1
ATOM 2836 N N . VAL A 1 362 ? 11.078 11.773 -5.012 1 90.12 362 VAL A N 1
ATOM 2837 C CA . VAL A 1 362 ? 11 11.281 -6.383 1 90.12 362 VAL A CA 1
ATOM 2838 C C . VAL A 1 362 ? 11.453 12.375 -7.352 1 90.12 362 VAL A C 1
ATOM 2840 O O . VAL A 1 362 ? 12.156 12.094 -8.32 1 90.12 362 VAL A O 1
ATOM 2843 N N . MET A 1 363 ? 11.109 13.609 -6.988 1 87.31 363 MET A N 1
ATOM 2844 C CA . MET A 1 363 ? 11.258 14.656 -7.996 1 87.31 363 MET A CA 1
ATOM 2845 C C . MET A 1 363 ? 12.5 15.5 -7.73 1 87.31 363 MET A C 1
ATOM 2847 O O . MET A 1 363 ? 12.953 16.234 -8.609 1 87.31 363 MET A O 1
ATOM 2851 N N . MET A 1 364 ? 13.031 15.375 -6.547 1 89.62 364 MET A N 1
ATOM 2852 C CA . MET A 1 364 ? 14.211 16.188 -6.219 1 89.62 364 MET A CA 1
ATOM 2853 C C . MET A 1 364 ? 15.438 15.297 -6.023 1 89.62 364 MET A C 1
ATOM 2855 O O . MET A 1 364 ? 15.727 14.867 -4.906 1 89.62 364 MET A O 1
ATOM 2859 N N . ARG A 1 365 ? 16.219 15.242 -6.973 1 86.81 365 ARG A N 1
ATOM 2860 C CA . ARG A 1 365 ? 17.328 14.305 -7.109 1 86.81 365 ARG A CA 1
ATOM 2861 C C . ARG A 1 365 ? 18.328 14.477 -5.973 1 86.81 365 ARG A C 1
ATOM 2863 O O . ARG A 1 365 ? 18.766 13.5 -5.359 1 86.81 365 ARG A O 1
ATOM 2870 N N . TYR A 1 366 ? 18.594 15.672 -5.605 1 87.38 366 TYR A N 1
ATOM 2871 C CA . TYR A 1 366 ? 19.734 15.938 -4.719 1 87.38 366 TYR A CA 1
ATOM 2872 C C . TYR A 1 366 ? 19.297 15.914 -3.26 1 87.38 366 TYR A C 1
ATOM 2874 O O . TYR A 1 366 ? 20.109 15.688 -2.365 1 87.38 366 TYR A O 1
ATOM 2882 N N . LEU A 1 367 ? 18.016 16.078 -3.027 1 85.88 367 LEU A N 1
ATOM 2883 C CA . LEU A 1 367 ? 17.516 16.062 -1.66 1 85.88 367 LEU A CA 1
ATOM 2884 C C . LEU A 1 367 ? 17.531 14.648 -1.093 1 85.88 367 LEU A C 1
ATOM 2886 O O . LEU A 1 367 ? 17.812 14.453 0.092 1 85.88 367 LEU A O 1
ATOM 2890 N N . SER A 1 368 ? 17.297 13.664 -1.943 1 78.56 368 SER A N 1
ATOM 2891 C CA . SER A 1 368 ? 17.172 12.273 -1.521 1 78.56 368 SER A CA 1
ATOM 2892 C C . SER A 1 368 ? 18.531 11.578 -1.506 1 78.56 368 SER A C 1
ATOM 2894 O O . SER A 1 368 ? 18.641 10.445 -1.036 1 78.56 368 SER A O 1
ATOM 2896 N N . SER A 1 369 ? 19.531 12.281 -1.936 1 83.19 369 SER A N 1
ATOM 2897 C CA . SER A 1 369 ? 20.859 11.695 -2.027 1 83.19 369 SER A CA 1
ATOM 2898 C C . SER A 1 369 ? 21.625 11.867 -0.722 1 83.19 369 SER A C 1
ATOM 2900 O O . SER A 1 369 ? 21.703 12.969 -0.176 1 83.19 369 SER A O 1
ATOM 2902 N N . TYR A 1 370 ? 22.188 10.797 -0.234 1 81.88 370 TYR A N 1
ATOM 2903 C CA . TYR A 1 370 ? 23.016 10.859 0.966 1 81.88 370 TYR A CA 1
ATOM 2904 C C . TYR A 1 370 ? 24.344 11.531 0.676 1 81.88 370 TYR A C 1
ATOM 2906 O O . TYR A 1 370 ? 24.984 12.055 1.584 1 81.88 370 TYR A O 1
ATOM 2914 N N . SER A 1 371 ? 24.719 11.602 -0.555 1 80.94 371 SER A N 1
ATOM 2915 C CA . SER A 1 371 ? 26.031 12.117 -0.944 1 80.94 371 SER A CA 1
ATOM 2916 C C . SER A 1 371 ? 26 13.633 -1.1 1 80.94 371 SER A C 1
ATOM 2918 O O . SER A 1 371 ? 27.016 14.305 -0.91 1 80.94 371 SER A O 1
ATOM 2920 N N . SER A 1 372 ? 24.891 14.195 -1.454 1 83.81 372 SER A N 1
ATOM 2921 C CA . SER A 1 372 ? 24.797 15.625 -1.726 1 83.81 372 SER A CA 1
ATOM 2922 C C . SER A 1 372 ? 24.922 16.438 -0.443 1 83.81 372 SER A C 1
ATOM 2924 O O . SER A 1 372 ? 25.281 17.609 -0.482 1 83.81 372 SER A O 1
ATOM 2926 N N . LYS A 1 373 ? 24.5 15.945 0.67 1 84.56 373 LYS A N 1
ATOM 2927 C CA . LYS A 1 373 ? 24.578 16.547 1.998 1 84.56 373 LYS A CA 1
ATOM 2928 C C . LYS A 1 373 ? 23.734 17.812 2.068 1 84.56 373 LYS A C 1
ATOM 2930 O O . LYS A 1 373 ? 24.016 18.719 2.855 1 84.56 373 LYS A O 1
ATOM 2935 N N . ILE A 1 374 ? 22.797 17.922 1.129 1 92.38 374 ILE A N 1
ATOM 2936 C CA . ILE A 1 374 ? 21.844 19.031 1.192 1 92.38 374 ILE A CA 1
ATOM 2937 C C . ILE A 1 374 ? 21.031 18.938 2.475 1 92.38 374 ILE A C 1
ATOM 2939 O O . ILE A 1 374 ? 20.781 19.938 3.146 1 92.38 374 ILE A O 1
ATOM 2943 N N . LEU A 1 375 ? 20.578 17.75 2.756 1 92.38 375 LEU A N 1
ATOM 2944 C CA . LEU A 1 375 ? 19.969 17.453 4.043 1 92.38 375 LEU A CA 1
ATOM 2945 C C . LEU A 1 375 ? 20.891 16.625 4.918 1 92.38 375 LEU A C 1
ATOM 2947 O O . LEU A 1 375 ? 21.828 16 4.418 1 92.38 375 LEU A O 1
ATOM 2951 N N . SER A 1 376 ? 20.641 16.734 6.238 1 90.5 376 SER A N 1
ATOM 2952 C CA . SER A 1 376 ? 21.344 15.797 7.109 1 90.5 376 SER A CA 1
ATOM 2953 C C . SER A 1 376 ? 20.984 14.352 6.754 1 90.5 376 SER A C 1
ATOM 2955 O O . SER A 1 376 ? 19.953 14.094 6.125 1 90.5 376 SER A O 1
ATOM 2957 N N . GLU A 1 377 ? 21.859 13.461 7.137 1 88 377 GLU A N 1
ATOM 2958 C CA . GLU A 1 377 ? 21.594 12.047 6.887 1 88 377 GLU A CA 1
ATOM 2959 C C . GLU A 1 377 ? 20.25 11.617 7.473 1 88 377 GLU A C 1
ATOM 2961 O O . GLU A 1 377 ? 19.5 10.875 6.84 1 88 377 GLU A O 1
ATOM 2966 N N . ALA A 1 378 ? 19.953 12.102 8.695 1 90.5 378 ALA A N 1
ATOM 2967 C CA . ALA A 1 378 ? 18.703 11.75 9.359 1 90.5 378 ALA A CA 1
ATOM 2968 C C . ALA A 1 378 ? 17.5 12.305 8.602 1 90.5 378 ALA A C 1
ATOM 2970 O O . ALA A 1 378 ? 16.5 11.609 8.422 1 90.5 378 ALA A O 1
ATOM 2971 N N . ALA A 1 379 ? 17.625 13.539 8.164 1 92.94 379 ALA A N 1
ATOM 2972 C CA . ALA A 1 379 ? 16.531 14.164 7.426 1 92.94 379 ALA A CA 1
ATOM 2973 C C . ALA A 1 379 ? 16.344 13.508 6.066 1 92.94 379 ALA A C 1
ATOM 2975 O O . ALA A 1 379 ? 15.203 13.289 5.625 1 92.94 379 ALA A O 1
ATOM 2976 N N . SER A 1 380 ? 17.453 13.195 5.414 1 91.31 380 SER A N 1
ATOM 2977 C CA . SER A 1 380 ? 17.375 12.5 4.133 1 91.31 380 SER A CA 1
ATOM 2978 C C . SER A 1 380 ? 16.734 11.133 4.285 1 91.31 380 SER A C 1
ATOM 2980 O O . SER A 1 380 ? 15.914 10.727 3.453 1 91.31 380 SER A O 1
ATOM 2982 N N . THR A 1 381 ? 17.109 10.445 5.34 1 88.81 381 THR A N 1
ATOM 2983 C CA . THR A 1 381 ? 16.516 9.133 5.617 1 88.81 381 THR A CA 1
ATOM 2984 C C . THR A 1 381 ? 15.016 9.25 5.836 1 88.81 381 THR A C 1
ATOM 2986 O O . THR A 1 381 ? 14.242 8.414 5.355 1 88.81 381 THR A O 1
ATOM 2989 N N . ALA A 1 382 ? 14.617 10.258 6.559 1 92.75 382 ALA A N 1
ATOM 2990 C CA . ALA A 1 382 ? 13.203 10.484 6.812 1 92.75 382 ALA A CA 1
ATOM 2991 C C . ALA A 1 382 ? 12.445 10.758 5.512 1 92.75 382 ALA A C 1
ATOM 2993 O O . ALA A 1 382 ? 11.398 10.156 5.258 1 92.75 382 ALA A O 1
ATOM 2994 N N . VAL A 1 383 ? 12.992 11.602 4.668 1 93.06 383 VAL A N 1
ATOM 2995 C CA . VAL A 1 383 ? 12.367 11.969 3.404 1 93.06 383 VAL A CA 1
ATOM 2996 C C . VAL A 1 383 ? 12.234 10.742 2.514 1 93.06 383 VAL A C 1
ATOM 2998 O O . VAL A 1 383 ? 11.227 10.562 1.826 1 93.06 383 VAL A O 1
ATOM 3001 N N . ASN A 1 384 ? 13.172 9.867 2.621 1 88.75 384 ASN A N 1
ATOM 3002 C CA . ASN A 1 384 ? 13.227 8.695 1.751 1 88.75 384 ASN A CA 1
ATOM 3003 C C . ASN A 1 384 ? 12.312 7.582 2.252 1 88.75 384 ASN A C 1
ATOM 3005 O O . ASN A 1 384 ? 11.883 6.73 1.475 1 88.75 384 ASN A O 1
ATOM 3009 N N . ASN A 1 385 ? 11.953 7.656 3.553 1 86.94 385 ASN A N 1
ATOM 3010 C CA . ASN A 1 385 ? 11.438 6.398 4.078 1 86.94 385 ASN A CA 1
ATOM 3011 C C . ASN A 1 385 ? 10.094 6.594 4.777 1 86.94 385 ASN A C 1
ATOM 3013 O O . ASN A 1 385 ? 9.367 5.629 5.016 1 86.94 385 ASN A O 1
ATOM 3017 N N . ILE A 1 386 ? 9.766 7.789 5.18 1 91.38 386 ILE A N 1
ATOM 3018 C CA . ILE A 1 386 ? 8.477 7.973 5.848 1 91.38 386 ILE A CA 1
ATOM 3019 C C . ILE A 1 386 ? 7.355 7.465 4.949 1 91.38 386 ILE A C 1
ATOM 3021 O O . ILE A 1 386 ? 7.285 7.82 3.771 1 91.38 386 ILE A O 1
ATOM 3025 N N . SER A 1 387 ? 6.527 6.648 5.539 1 90.31 387 SER A N 1
ATOM 3026 C CA . SER A 1 387 ? 5.457 6.02 4.766 1 90.31 387 SER A CA 1
ATOM 3027 C C . SER A 1 387 ? 4.266 6.957 4.609 1 90.31 387 SER A C 1
ATOM 3029 O O . SER A 1 387 ? 3.887 7.652 5.555 1 90.31 387 SER A O 1
ATOM 3031 N N . MET A 1 388 ? 3.77 6.977 3.418 1 92.25 388 MET A N 1
ATOM 3032 C CA . MET A 1 388 ? 2.527 7.684 3.115 1 92.25 388 MET A CA 1
ATOM 3033 C C . MET A 1 388 ? 1.455 6.715 2.629 1 92.25 388 MET A C 1
ATOM 3035 O O . MET A 1 388 ? 1.765 5.707 1.989 1 92.25 388 MET A O 1
ATOM 3039 N N . ILE A 1 389 ? 0.221 6.984 2.936 1 91.62 389 ILE A N 1
ATOM 3040 C CA . ILE A 1 389 ? -0.872 6.102 2.541 1 91.62 389 ILE A CA 1
ATOM 3041 C C . ILE A 1 389 ? -1.478 6.586 1.225 1 91.62 389 ILE A C 1
ATOM 3043 O O . ILE A 1 389 ? -1.306 7.75 0.846 1 91.62 389 ILE A O 1
ATOM 3047 N N . SER A 1 390 ? -2.082 5.664 0.488 1 91.69 390 SER A N 1
ATOM 3048 C CA . SER A 1 390 ? -2.896 6.031 -0.666 1 91.69 390 SER A CA 1
ATOM 3049 C C . SER A 1 390 ? -4.324 6.371 -0.249 1 91.69 390 SER A C 1
ATOM 3051 O O . SER A 1 390 ? -4.848 5.801 0.709 1 91.69 390 SER A O 1
ATOM 3053 N N . SER A 1 391 ? -4.879 7.289 -0.956 1 94.12 391 SER A N 1
ATOM 3054 C CA . SER A 1 391 ? -6.266 7.652 -0.688 1 94.12 391 SER A CA 1
ATOM 3055 C C . SER A 1 391 ? -6.941 8.211 -1.937 1 94.12 391 SER A C 1
ATOM 3057 O O . SER A 1 391 ? -6.281 8.805 -2.793 1 94.12 391 SER A O 1
ATOM 3059 N N . THR A 1 392 ? -8.219 7.957 -2.062 1 95.75 392 THR A N 1
ATOM 3060 C CA . THR A 1 392 ? -9.023 8.406 -3.191 1 95.75 392 THR A CA 1
ATOM 3061 C C . THR A 1 392 ? -10.344 9.008 -2.709 1 95.75 392 THR A C 1
ATOM 3063 O O . THR A 1 392 ? -10.969 8.492 -1.781 1 95.75 392 THR A O 1
ATOM 3066 N N . LYS A 1 393 ? -10.688 10.109 -3.254 1 96.75 393 LYS A N 1
ATOM 3067 C CA . LYS A 1 393 ? -12.016 10.703 -3.061 1 96.75 393 LYS A CA 1
ATOM 3068 C C . LYS A 1 393 ? -12.781 10.766 -4.375 1 96.75 393 LYS A C 1
ATOM 3070 O O . LYS A 1 393 ? -12.227 11.156 -5.406 1 96.75 393 LYS A O 1
ATOM 3075 N N . VAL A 1 394 ? -14.023 10.359 -4.332 1 98 394 VAL A N 1
ATOM 3076 C CA . VAL A 1 394 ? -14.922 10.477 -5.48 1 98 394 VAL A CA 1
ATOM 3077 C C . VAL A 1 394 ? -16.172 11.25 -5.082 1 98 394 VAL A C 1
ATOM 3079 O O . VAL A 1 394 ? -16.984 10.773 -4.273 1 98 394 VAL A O 1
ATOM 3082 N N . PHE A 1 395 ? -16.344 12.438 -5.703 1 98.19 395 PHE A N 1
ATOM 3083 C CA . PHE A 1 395 ? -17.469 13.312 -5.402 1 98.19 395 PHE A CA 1
ATOM 3084 C C . PHE A 1 395 ? -18.422 13.383 -6.578 1 98.19 395 PHE A C 1
ATOM 3086 O O . PHE A 1 395 ? -18.031 13.141 -7.723 1 98.19 395 PHE A O 1
ATOM 3093 N N . ALA A 1 396 ? -19.672 13.695 -6.25 1 98.12 396 ALA A N 1
ATOM 3094 C CA . ALA A 1 396 ? -20.625 14.102 -7.273 1 98.12 396 ALA A CA 1
ATOM 3095 C C . ALA A 1 396 ? -21.656 15.078 -6.699 1 98.12 396 ALA A C 1
ATOM 3097 O O . ALA A 1 396 ? -22.062 14.953 -5.539 1 98.12 396 ALA A O 1
ATOM 3098 N N . ARG A 1 397 ? -22 16.031 -7.512 1 98.19 397 ARG A N 1
ATOM 3099 C CA . ARG A 1 397 ? -23.156 16.859 -7.184 1 98.19 397 ARG A CA 1
ATOM 3100 C C . ARG A 1 397 ? -24.453 16.141 -7.527 1 98.19 397 ARG A C 1
ATOM 3102 O O . ARG A 1 397 ? -24.625 15.68 -8.656 1 98.19 397 ARG A O 1
ATOM 3109 N N . VAL A 1 398 ? -25.281 16.016 -6.543 1 97.69 398 VAL A N 1
ATOM 3110 C CA . VAL A 1 398 ? -26.531 15.281 -6.723 1 97.69 398 VAL A CA 1
ATOM 3111 C C . VAL A 1 398 ? -27.703 16.109 -6.203 1 97.69 398 VAL A C 1
ATOM 3113 O O . VAL A 1 398 ? -27.5 17.156 -5.578 1 97.69 398 VAL A O 1
ATOM 3116 N N . LYS A 1 399 ? -28.922 15.617 -6.562 1 96.38 399 LYS A N 1
ATOM 3117 C CA . LYS A 1 399 ? -30.094 16.219 -5.945 1 96.38 399 LYS A CA 1
ATOM 3118 C C . LYS A 1 399 ? -30.188 15.836 -4.469 1 96.38 399 LYS A C 1
ATOM 3120 O O . LYS A 1 399 ? -29.969 14.68 -4.102 1 96.38 399 LYS A O 1
ATOM 3125 N N . LYS A 1 400 ? -30.5 16.875 -3.703 1 93.94 400 LYS A N 1
ATOM 3126 C CA . LYS A 1 400 ? -30.672 16.656 -2.271 1 93.94 400 LYS A CA 1
ATOM 3127 C C . LYS A 1 400 ? -31.891 15.781 -2 1 93.94 400 LYS A C 1
ATOM 3129 O O . LYS A 1 400 ? -33.031 16.188 -2.277 1 93.94 400 LYS A O 1
ATOM 3134 N N . PHE A 1 401 ? -31.688 14.594 -1.413 1 93.69 401 PHE A N 1
ATOM 3135 C CA . PHE A 1 401 ? -32.812 13.672 -1.289 1 93.69 401 PHE A CA 1
ATOM 3136 C C . PHE A 1 401 ? -33.156 13.453 0.175 1 93.69 401 PHE A C 1
ATOM 3138 O O . PHE A 1 401 ? -34.312 13.102 0.492 1 93.69 401 PHE A O 1
ATOM 3145 N N . TRP A 1 402 ? -32.281 13.688 1.18 1 88.88 402 TRP A N 1
ATOM 3146 C CA . TRP A 1 402 ? -32.562 13.375 2.58 1 88.88 402 TRP A CA 1
ATOM 3147 C C . TRP A 1 402 ? -33.438 14.422 3.221 1 88.88 402 TRP A C 1
ATOM 3149 O O . TRP A 1 402 ? -33.906 14.258 4.359 1 88.88 402 TRP A O 1
ATOM 3159 N N . ASN A 1 403 ? -33.75 15.484 2.547 1 85.31 403 ASN A N 1
ATOM 3160 C CA . ASN A 1 403 ? -34.656 16.5 3.039 1 85.31 403 ASN A CA 1
ATOM 3161 C C . ASN A 1 403 ? -36.094 16.219 2.578 1 85.31 403 ASN A C 1
ATOM 3163 O O . ASN A 1 403 ? -37.031 16.875 3.021 1 85.31 403 ASN A O 1
ATOM 3167 N N . GLU A 1 404 ? -36.219 15.258 1.742 1 88.94 404 GLU A N 1
ATOM 3168 C CA . GLU A 1 404 ? -37.562 14.859 1.324 1 88.94 404 GLU A CA 1
ATOM 3169 C C . GLU A 1 404 ? -38.281 14.156 2.457 1 88.94 404 GLU A C 1
ATOM 3171 O O . GLU A 1 404 ? -37.719 13.375 3.199 1 88.94 404 GLU A O 1
ATOM 3176 N N . LYS A 1 405 ? -39.562 14.453 2.559 1 84.88 405 LYS A N 1
ATOM 3177 C CA . LYS A 1 405 ? -40.406 13.906 3.629 1 84.88 405 LYS A CA 1
ATOM 3178 C C . LYS A 1 405 ? -40.375 12.375 3.621 1 84.88 405 LYS A C 1
ATOM 3180 O O . LYS A 1 405 ? -40.375 11.742 4.68 1 84.88 405 LYS A O 1
ATOM 3185 N N . SER A 1 406 ? -40.281 11.789 2.547 1 83.5 406 SER A N 1
ATOM 3186 C CA . SER A 1 406 ? -40.312 10.336 2.422 1 83.5 406 SER A CA 1
ATOM 3187 C C . SER A 1 406 ? -38.938 9.727 2.656 1 83.5 406 SER A C 1
ATOM 3189 O O . SER A 1 406 ? -38.812 8.508 2.805 1 83.5 406 SER A O 1
ATOM 3191 N N . LYS A 1 407 ? -37.875 10.562 2.906 1 88.06 407 LYS A N 1
ATOM 3192 C CA . LYS A 1 407 ? -36.531 10.016 2.98 1 88.06 407 LYS A CA 1
ATOM 3193 C C . LYS A 1 407 ? -35.75 10.609 4.16 1 88.06 407 LYS A C 1
ATOM 3195 O O . LYS A 1 407 ? -34.531 10.711 4.125 1 88.06 407 LYS A O 1
ATOM 3200 N N . GLU A 1 408 ? -36.562 11.062 5.109 1 81.5 408 GLU A N 1
ATOM 3201 C CA . GLU A 1 408 ? -35.938 11.711 6.27 1 81.5 408 GLU A CA 1
ATOM 3202 C C . GLU A 1 408 ? -35.062 10.75 7.047 1 81.5 408 GLU A C 1
ATOM 3204 O O . GLU A 1 408 ? -34.094 11.164 7.699 1 81.5 408 GLU A O 1
ATOM 3209 N N . ASN A 1 409 ? -35.312 9.484 6.859 1 85.06 409 ASN A N 1
ATOM 3210 C CA . ASN A 1 409 ? -34.562 8.5 7.637 1 85.06 409 ASN A CA 1
ATOM 3211 C C . ASN A 1 409 ? -33.469 7.859 6.809 1 85.06 409 ASN A C 1
ATOM 3213 O O . ASN A 1 409 ? -32.812 6.93 7.27 1 85.06 409 ASN A O 1
ATOM 3217 N N . TYR A 1 410 ? -33.219 8.406 5.656 1 92.62 410 TYR A N 1
ATOM 3218 C CA . TYR A 1 410 ? -32.188 7.824 4.816 1 92.62 410 TYR A CA 1
ATOM 3219 C C . TYR A 1 410 ? -30.797 8.07 5.41 1 92.62 410 TYR A C 1
ATOM 3221 O O . TYR A 1 410 ? -30.547 9.125 5.98 1 92.62 410 TYR A O 1
ATOM 3229 N N . PRO A 1 411 ? -29.969 7.078 5.27 1 93.69 411 PRO A N 1
ATOM 3230 C CA . PRO A 1 411 ? -28.609 7.254 5.785 1 93.69 411 PRO A CA 1
ATOM 3231 C C . PRO A 1 411 ? -27.891 8.438 5.152 1 93.69 411 PRO A C 1
ATOM 3233 O O . PRO A 1 411 ? -28 8.664 3.945 1 93.69 411 PRO A O 1
ATOM 3236 N N . ARG A 1 412 ? -27.203 9.172 6.016 1 93.81 412 ARG A N 1
ATOM 3237 C CA . ARG A 1 412 ? -26.359 10.273 5.562 1 93.81 412 ARG A CA 1
ATOM 3238 C C . ARG A 1 412 ? -24.906 9.82 5.391 1 93.81 412 ARG A C 1
ATOM 3240 O O . ARG A 1 412 ? -24.125 10.477 4.699 1 93.81 412 ARG A O 1
ATOM 3247 N N . VAL A 1 413 ? -24.594 8.711 6.059 1 92.5 413 VAL A N 1
ATOM 3248 C CA . VAL A 1 413 ? -23.266 8.102 5.996 1 92.5 413 VAL A CA 1
ATOM 3249 C C . VAL A 1 413 ? -23.406 6.594 5.785 1 92.5 413 VAL A C 1
ATOM 3251 O O . VAL A 1 413 ? -24.297 5.961 6.367 1 92.5 413 VAL A O 1
ATOM 3254 N N . ILE A 1 414 ? -22.672 6.059 4.898 1 93.12 414 ILE A N 1
ATOM 3255 C CA . ILE A 1 414 ? -22.578 4.617 4.715 1 93.12 414 ILE A CA 1
ATOM 3256 C C . ILE A 1 414 ? -21.141 4.164 4.953 1 93.12 414 ILE A C 1
ATOM 3258 O O . ILE A 1 414 ? -20.203 4.688 4.336 1 93.12 414 ILE A O 1
ATOM 3262 N N . LEU A 1 415 ? -20.922 3.248 5.891 1 90 415 LEU A N 1
ATOM 3263 C CA . LEU A 1 415 ? -19.641 2.594 6.129 1 90 415 LEU A CA 1
ATOM 3264 C C . LEU A 1 415 ? -19.672 1.148 5.645 1 90 415 LEU A C 1
ATOM 3266 O O . LEU A 1 415 ? -20.594 0.394 5.98 1 90 415 LEU A O 1
ATOM 3270 N N . SER A 1 416 ? -18.734 0.804 4.789 1 87.75 416 SER A N 1
ATOM 3271 C CA . SER A 1 416 ? -18.688 -0.574 4.309 1 87.75 416 SER A CA 1
ATOM 3272 C C . SER A 1 416 ? -17.25 -1.06 4.145 1 87.75 416 SER A C 1
ATOM 3274 O O . SER A 1 416 ? -16.312 -0.258 4.152 1 87.75 416 SER A O 1
ATOM 3276 N N . ASP A 1 417 ? -17.047 -2.375 4.047 1 81.81 417 ASP A N 1
ATOM 3277 C CA . ASP A 1 417 ? -15.734 -2.979 3.83 1 81.81 417 ASP A CA 1
ATOM 3278 C C . ASP A 1 417 ? -15.445 -3.154 2.34 1 81.81 417 ASP A C 1
ATOM 3280 O O . ASP A 1 417 ? -14.57 -3.932 1.957 1 81.81 417 ASP A O 1
ATOM 3284 N N . THR A 1 418 ? -16.172 -2.414 1.507 1 87 418 THR A N 1
ATOM 3285 C CA . THR A 1 418 ? -16.047 -2.527 0.059 1 87 418 THR A CA 1
ATOM 3286 C C . THR A 1 418 ? -15.359 -1.289 -0.517 1 87 418 THR A C 1
ATOM 3288 O O . THR A 1 418 ? -14.938 -0.402 0.23 1 87 418 THR A O 1
ATOM 3291 N N . LYS A 1 419 ? -15.219 -1.252 -1.851 1 87.75 419 LYS A N 1
ATOM 3292 C CA . LYS A 1 419 ? -14.602 -0.124 -2.547 1 87.75 419 LYS A CA 1
ATOM 3293 C C . LYS A 1 419 ? -15.391 1.161 -2.311 1 87.75 419 LYS A C 1
ATOM 3295 O O . LYS A 1 419 ? -14.859 2.262 -2.469 1 87.75 419 LYS A O 1
ATOM 3300 N N . ALA A 1 420 ? -16.656 1.051 -2.016 1 91 420 ALA A N 1
ATOM 3301 C CA . ALA A 1 420 ? -17.438 2.178 -1.508 1 91 420 ALA A CA 1
ATOM 3302 C C . ALA A 1 420 ? -17.406 2.221 0.018 1 91 420 ALA A C 1
ATOM 3304 O O . ALA A 1 420 ? -18.438 2.016 0.668 1 91 420 ALA A O 1
ATOM 3305 N N . SER A 1 421 ? -16.281 2.607 0.538 1 89.69 421 SER A N 1
ATOM 3306 C CA . SER A 1 421 ? -15.953 2.348 1.937 1 89.69 421 SER A CA 1
ATOM 3307 C C . SER A 1 421 ? -16.625 3.357 2.859 1 89.69 421 SER A C 1
ATOM 3309 O O . SER A 1 421 ? -17.125 2.992 3.924 1 89.69 421 SER A O 1
ATOM 3311 N N . GLN A 1 422 ? -16.547 4.656 2.523 1 92.44 422 GLN A N 1
ATOM 3312 C CA . GLN A 1 422 ? -17.141 5.73 3.316 1 92.44 422 GLN A CA 1
ATOM 3313 C C . GLN A 1 422 ? -17.875 6.73 2.43 1 92.44 422 GLN A C 1
ATOM 3315 O O . GLN A 1 422 ? -17.234 7.547 1.756 1 92.44 422 GLN A O 1
ATOM 3320 N N . LEU A 1 423 ? -19.141 6.629 2.508 1 95.12 423 LEU A N 1
ATOM 3321 C CA . LEU A 1 423 ? -19.953 7.59 1.771 1 95.12 423 LEU A CA 1
ATOM 3322 C C . LEU A 1 423 ? -20.484 8.68 2.695 1 95.12 423 LEU A C 1
ATOM 3324 O O . LEU A 1 423 ? -20.953 8.398 3.803 1 95.12 423 LEU A O 1
ATOM 3328 N N . TYR A 1 424 ? -20.344 9.914 2.305 1 94.75 424 TYR A N 1
ATOM 3329 C CA . TYR A 1 424 ? -20.859 11.062 3.043 1 94.75 424 TYR A CA 1
ATOM 3330 C C . TYR A 1 424 ? -21.797 11.891 2.172 1 94.75 424 TYR A C 1
ATOM 3332 O O . TYR A 1 424 ? -21.547 12.07 0.976 1 94.75 424 TYR A O 1
ATOM 3340 N N . THR A 1 425 ? -22.844 12.359 2.789 1 95.44 425 THR A N 1
ATOM 3341 C CA . THR A 1 425 ? -23.656 13.414 2.182 1 95.44 425 THR A CA 1
ATOM 3342 C C . THR A 1 425 ? -23.297 14.773 2.764 1 95.44 425 THR A C 1
ATOM 3344 O O . THR A 1 425 ? -23.359 14.977 3.977 1 95.44 425 THR A O 1
ATOM 3347 N N . LEU A 1 426 ? -22.859 15.648 1.941 1 94.56 426 LEU A N 1
ATOM 3348 C CA . LEU A 1 426 ? -22.359 16.953 2.371 1 94.56 426 LEU A CA 1
ATOM 3349 C C . LEU A 1 426 ? -23.297 18.062 1.894 1 94.56 426 LEU A C 1
ATOM 3351 O O . LEU A 1 426 ? -23.516 18.219 0.69 1 94.56 426 LEU A O 1
ATOM 3355 N N . ASP A 1 427 ? -23.75 18.828 2.807 1 92.62 427 ASP A N 1
ATOM 3356 C CA . ASP A 1 427 ? -24.688 19.906 2.508 1 92.62 427 ASP A CA 1
ATOM 3357 C C . ASP A 1 427 ? -24.047 21.281 2.689 1 92.62 427 ASP A C 1
ATOM 3359 O O . ASP A 1 427 ? -23.734 21.672 3.812 1 92.62 427 ASP A O 1
ATOM 3363 N N . TYR A 1 428 ? -23.938 22.016 1.627 1 93.06 428 TYR A N 1
ATOM 3364 C CA . TYR A 1 428 ? -23.266 23.312 1.67 1 93.06 428 TYR A CA 1
ATOM 3365 C C . TYR A 1 428 ? -24.281 24.453 1.556 1 93.06 428 TYR A C 1
ATOM 3367 O O . TYR A 1 428 ? -23.906 25.578 1.225 1 93.06 428 TYR A O 1
ATOM 3375 N N . GLY A 1 429 ? -25.562 24.125 1.63 1 90.25 429 GLY A N 1
ATOM 3376 C CA . GLY A 1 429 ? -26.547 25.172 1.798 1 90.25 429 GLY A CA 1
ATOM 3377 C C . GLY A 1 429 ? -27.406 25.375 0.564 1 90.25 429 GLY A C 1
ATOM 3378 O O . GLY A 1 429 ? -28.406 26.109 0.609 1 90.25 429 GLY A O 1
ATOM 3379 N N . HIS A 1 430 ? -27.062 24.75 -0.551 1 94.06 430 HIS A N 1
ATOM 3380 C CA . HIS A 1 430 ? -27.906 24.891 -1.734 1 94.06 430 HIS A CA 1
ATOM 3381 C C . HIS A 1 430 ? -29.312 24.328 -1.482 1 94.06 430 HIS A C 1
ATOM 3383 O O . HIS A 1 430 ? -29.453 23.297 -0.817 1 94.06 430 HIS A O 1
ATOM 3389 N N . PRO A 1 431 ? -30.297 24.938 -1.991 1 93.81 431 PRO A N 1
ATOM 3390 C CA . PRO A 1 431 ? -31.656 24.484 -1.701 1 93.81 431 PRO A CA 1
ATOM 3391 C C . PRO A 1 431 ? -31.969 23.125 -2.307 1 93.81 431 PRO A C 1
ATOM 3393 O O . PRO A 1 431 ? -32.656 22.312 -1.684 1 93.81 431 PRO A O 1
ATOM 3396 N N . ASP A 1 432 ? -31.344 22.844 -3.518 1 95.31 432 ASP A N 1
ATOM 3397 C CA . ASP A 1 432 ? -31.812 21.672 -4.258 1 95.31 432 ASP A CA 1
ATOM 3398 C C . ASP A 1 432 ? -30.688 20.625 -4.383 1 95.31 432 ASP A C 1
ATOM 3400 O O . ASP A 1 432 ? -30.953 19.438 -4.602 1 95.31 432 ASP A O 1
ATOM 3404 N N . TYR A 1 433 ? -29.453 21.078 -4.34 1 96.5 433 TYR A N 1
ATOM 3405 C CA . TYR A 1 433 ? -28.344 20.188 -4.684 1 96.5 433 TYR A CA 1
ATOM 3406 C C . TYR A 1 433 ? -27.344 20.078 -3.535 1 96.5 433 TYR A C 1
ATOM 3408 O O . TYR A 1 433 ? -27.297 20.953 -2.67 1 96.5 433 TYR A O 1
ATOM 3416 N N . ALA A 1 434 ? -26.688 19 -3.467 1 96.56 434 ALA A N 1
ATOM 3417 C CA . ALA A 1 434 ? -25.656 18.719 -2.463 1 96.56 434 ALA A CA 1
ATOM 3418 C C . ALA A 1 434 ? -24.531 17.875 -3.051 1 96.56 434 ALA A C 1
ATOM 3420 O O . ALA A 1 434 ? -24.547 17.562 -4.242 1 96.56 434 ALA A O 1
ATOM 3421 N N . ILE A 1 435 ? -23.516 17.703 -2.262 1 97.06 435 ILE A N 1
ATOM 3422 C CA . ILE A 1 435 ? -22.391 16.875 -2.682 1 97.06 435 ILE A CA 1
ATOM 3423 C C . ILE A 1 435 ? -22.453 15.523 -1.979 1 97.06 435 ILE A C 1
ATOM 3425 O O . ILE A 1 435 ? -22.75 15.453 -0.784 1 97.06 435 ILE A O 1
ATOM 3429 N N . VAL A 1 436 ? -22.266 14.508 -2.754 1 97.75 436 VAL A N 1
ATOM 3430 C CA . VAL A 1 436 ? -22 13.195 -2.168 1 97.75 436 VAL A CA 1
ATOM 3431 C C . VAL A 1 436 ? -20.531 12.82 -2.369 1 97.75 436 VAL A C 1
ATOM 3433 O O . VAL A 1 436 ? -20 12.922 -3.48 1 97.75 436 VAL A O 1
ATOM 3436 N N . LEU A 1 437 ? -19.844 12.578 -1.301 1 97.31 437 LEU A N 1
ATOM 3437 C CA . LEU A 1 437 ? -18.594 11.836 -1.35 1 97.31 437 LEU A CA 1
ATOM 3438 C C . LEU A 1 437 ? -18.844 10.336 -1.367 1 97.31 437 LEU A C 1
ATOM 3440 O O . LEU A 1 437 ? -19.047 9.719 -0.315 1 97.31 437 LEU A O 1
ATOM 3444 N N . LEU A 1 438 ? -18.859 9.812 -2.564 1 97.5 438 LEU A N 1
ATOM 3445 C CA . LEU A 1 438 ? -19.297 8.438 -2.76 1 97.5 438 LEU A CA 1
ATOM 3446 C C . LEU A 1 438 ? -18.344 7.461 -2.072 1 97.5 438 LEU A C 1
ATOM 3448 O O . LEU A 1 438 ? -18.75 6.391 -1.625 1 97.5 438 LEU A O 1
ATOM 3452 N N . THR A 1 439 ? -17.078 7.848 -2.088 1 96.38 439 THR A N 1
ATOM 3453 C CA . THR A 1 439 ? -16.125 7.047 -1.329 1 96.38 439 THR A CA 1
ATOM 3454 C C . THR A 1 439 ? -14.922 7.887 -0.915 1 96.38 439 THR A C 1
ATOM 3456 O O . THR A 1 439 ? -14.445 8.719 -1.688 1 96.38 439 THR A O 1
ATOM 3459 N N . TYR A 1 440 ? -14.57 7.84 0.262 1 94.31 440 TYR A N 1
ATOM 3460 C CA . TYR A 1 440 ? -13.273 8.227 0.793 1 94.31 440 TYR A CA 1
ATOM 3461 C C . TYR A 1 440 ? -12.461 7.008 1.2 1 94.31 440 TYR A C 1
ATOM 3463 O O . TYR A 1 440 ? -12.508 6.578 2.357 1 94.31 440 TYR A O 1
ATOM 3471 N N . ALA A 1 441 ? -11.695 6.484 0.23 1 93.19 441 ALA A N 1
ATOM 3472 C CA . ALA A 1 441 ? -11.008 5.207 0.4 1 93.19 441 ALA A CA 1
ATOM 3473 C C . ALA A 1 441 ? -9.555 5.418 0.822 1 93.19 441 ALA A C 1
ATOM 3475 O O . ALA A 1 441 ? -8.883 6.332 0.334 1 93.19 441 ALA A O 1
ATOM 3476 N N . TRP A 1 442 ? -9.086 4.574 1.724 1 91.06 442 TRP A N 1
ATOM 3477 C CA . TRP A 1 442 ? -7.699 4.605 2.189 1 91.06 442 TRP A CA 1
ATOM 3478 C C . TRP A 1 442 ? -6.992 3.291 1.889 1 91.06 442 TRP A C 1
ATOM 3480 O O . TRP A 1 442 ? -7.625 2.232 1.846 1 91.06 442 TRP A O 1
ATOM 3490 N N . GLY A 1 443 ? -5.684 3.371 1.719 1 88.06 443 GLY A N 1
ATOM 3491 C CA . GLY A 1 443 ? -4.848 2.186 1.64 1 88.06 443 GLY A CA 1
ATOM 3492 C C . GLY A 1 443 ? -5.223 1.267 0.492 1 88.06 443 GLY A C 1
ATOM 3493 O O . GLY A 1 443 ? -5.367 1.715 -0.646 1 88.06 443 GLY A O 1
ATOM 3494 N N . ASP A 1 444 ? -5.445 0.044 0.782 1 85.94 444 ASP A N 1
ATOM 3495 C CA . ASP A 1 444 ? -5.668 -0.997 -0.217 1 85.94 444 ASP A CA 1
ATOM 3496 C C . ASP A 1 444 ? -6.945 -0.735 -1.008 1 85.94 444 ASP A C 1
ATOM 3498 O O . ASP A 1 444 ? -7.027 -1.062 -2.193 1 85.94 444 ASP A O 1
ATOM 3502 N N . LEU A 1 445 ? -7.926 -0.153 -0.364 1 89.81 445 LEU A N 1
ATOM 3503 C CA . LEU A 1 445 ? -9.172 0.138 -1.056 1 89.81 445 LEU A CA 1
ATOM 3504 C C . LEU A 1 445 ? -8.969 1.219 -2.113 1 89.81 445 LEU A C 1
ATOM 3506 O O . LEU A 1 445 ? -9.57 1.159 -3.189 1 89.81 445 LEU A O 1
ATOM 3510 N N . SER A 1 446 ? -8.164 2.178 -1.767 1 91.94 446 SER A N 1
ATOM 3511 C CA . SER A 1 446 ? -7.793 3.182 -2.76 1 91.94 446 SER A CA 1
ATOM 3512 C C . SER A 1 446 ? -6.973 2.564 -3.889 1 91.94 446 SER A C 1
ATOM 3514 O O . SER A 1 446 ? -7.195 2.873 -5.062 1 91.94 446 SER A O 1
ATOM 3516 N N . ASP A 1 447 ? -6.082 1.708 -3.516 1 89.06 447 ASP A N 1
ATOM 3517 C CA . ASP A 1 447 ? -5.227 1.053 -4.5 1 89.06 447 ASP A CA 1
ATOM 3518 C C . ASP A 1 447 ? -6.059 0.27 -5.516 1 89.06 447 ASP A C 1
ATOM 3520 O O . ASP A 1 447 ? -5.68 0.167 -6.684 1 89.06 447 ASP A O 1
ATOM 3524 N N . GLN A 1 448 ? -7.156 -0.197 -5.109 1 88 448 GLN A N 1
ATOM 3525 C CA . GLN A 1 448 ? -8.016 -1.014 -5.961 1 88 448 GLN A CA 1
ATOM 3526 C C . GLN A 1 448 ? -8.695 -0.166 -7.031 1 88 448 GLN A C 1
ATOM 3528 O O . GLN A 1 448 ? -8.797 -0.579 -8.188 1 88 448 GLN A O 1
ATOM 3533 N N . ILE A 1 449 ? -9.125 0.965 -6.652 1 90.19 449 ILE A N 1
ATOM 3534 C CA . ILE A 1 449 ? -10.047 1.666 -7.539 1 90.19 449 ILE A CA 1
ATOM 3535 C C . ILE A 1 449 ? -9.289 2.707 -8.352 1 90.19 449 ILE A C 1
ATOM 3537 O O . ILE A 1 449 ? -9.805 3.227 -9.344 1 90.19 449 ILE A O 1
ATOM 3541 N N . MET A 1 450 ? -8.055 2.994 -7.961 1 89.94 450 MET A N 1
ATOM 3542 C CA . MET A 1 450 ? -7.332 4.047 -8.664 1 89.94 450 MET A CA 1
ATOM 3543 C C . MET A 1 450 ? -6.93 3.594 -10.062 1 89.94 450 MET A C 1
ATOM 3545 O O . MET A 1 450 ? -6.512 4.406 -10.883 1 89.94 450 MET A O 1
ATOM 3549 N N . THR A 1 451 ? -7.125 2.344 -10.32 1 81.94 451 THR A N 1
ATOM 3550 C CA . THR A 1 451 ? -6.766 1.771 -11.609 1 81.94 451 THR A CA 1
ATOM 3551 C C . THR A 1 451 ? -7.812 2.123 -12.664 1 81.94 451 THR A C 1
ATOM 3553 O O . THR A 1 451 ? -7.555 1.996 -13.867 1 81.94 451 THR A O 1
ATOM 3556 N N . VAL A 1 452 ? -9.031 2.406 -12.164 1 89.25 452 VAL A N 1
ATOM 3557 C CA . VAL A 1 452 ? -10.094 2.809 -13.086 1 89.25 452 VAL A CA 1
ATOM 3558 C C . VAL A 1 452 ? -9.852 4.242 -13.555 1 89.25 452 VAL A C 1
ATOM 3560 O O . VAL A 1 452 ? -10.148 5.195 -12.828 1 89.25 452 VAL A O 1
ATOM 3563 N N . LYS A 1 453 ? -9.453 4.418 -14.781 1 85.44 453 LYS A N 1
ATOM 3564 C CA . LYS A 1 453 ? -8.953 5.703 -15.273 1 85.44 453 LYS A CA 1
ATOM 3565 C C . LYS A 1 453 ? -10.109 6.637 -15.633 1 85.44 453 LYS A C 1
ATOM 3567 O O . LYS A 1 453 ? -9.984 7.855 -15.516 1 85.44 453 LYS A O 1
ATOM 3572 N N . ASN A 1 454 ? -11.172 6.051 -16.094 1 92.5 454 ASN A N 1
ATOM 3573 C CA . ASN A 1 454 ? -12.328 6.863 -16.469 1 92.5 454 ASN A CA 1
ATOM 3574 C C . ASN A 1 454 ? -13.195 7.188 -15.258 1 92.5 454 ASN A C 1
ATOM 3576 O O . ASN A 1 454 ? -13.766 6.289 -14.641 1 92.5 454 ASN A O 1
ATOM 3580 N N . ASP A 1 455 ? -13.336 8.461 -14.938 1 95.38 455 ASP A N 1
ATOM 3581 C CA . ASP A 1 455 ? -14.039 8.914 -13.742 1 95.38 455 ASP A CA 1
ATOM 3582 C C . ASP A 1 455 ? -15.5 8.469 -13.766 1 95.38 455 ASP A C 1
ATOM 3584 O O . ASP A 1 455 ? -16.062 8.086 -12.734 1 95.38 455 ASP A O 1
ATOM 3588 N N . LYS A 1 456 ? -16.125 8.57 -14.961 1 95.81 456 LYS A N 1
ATOM 3589 C CA . LYS A 1 456 ? -17.531 8.18 -15.07 1 95.81 456 LYS A CA 1
ATOM 3590 C C . LYS A 1 456 ? -17.703 6.684 -14.836 1 95.81 456 LYS A C 1
ATOM 3592 O O . LYS A 1 456 ? -18.656 6.254 -14.195 1 95.81 456 LYS A O 1
ATOM 3597 N N . GLU A 1 457 ? -16.766 5.918 -15.359 1 93.38 457 GLU A N 1
ATOM 3598 C CA . GLU A 1 457 ? -16.797 4.477 -15.141 1 93.38 457 GLU A CA 1
ATOM 3599 C C . GLU A 1 457 ? -16.594 4.133 -13.664 1 93.38 457 GLU A C 1
ATOM 3601 O O . GLU A 1 457 ? -17.281 3.268 -13.125 1 93.38 457 GLU A O 1
ATOM 3606 N N . LEU A 1 458 ? -15.625 4.801 -13.07 1 95.31 458 LEU A N 1
ATOM 3607 C CA . LEU A 1 458 ? -15.383 4.582 -11.648 1 95.31 458 LEU A CA 1
ATOM 3608 C C . LEU A 1 458 ? -16.625 4.898 -10.82 1 95.31 458 LEU A C 1
ATOM 3610 O O . LEU A 1 458 ? -17 4.129 -9.938 1 95.31 458 LEU A O 1
ATOM 3614 N N . TYR A 1 459 ? -17.25 6.031 -11.133 1 97.31 459 TYR A N 1
ATOM 3615 C CA . TYR A 1 459 ? -18.453 6.418 -10.414 1 97.31 459 TYR A CA 1
ATOM 3616 C C . TYR A 1 459 ? -19.547 5.367 -10.57 1 97.31 459 TYR A C 1
ATOM 3618 O O . TYR A 1 459 ? -20.25 5.031 -9.609 1 97.31 459 TYR A O 1
ATOM 3626 N N . ARG A 1 460 ? -19.703 4.863 -11.789 1 95.25 460 ARG A N 1
ATOM 3627 C CA . ARG A 1 460 ? -20.703 3.828 -12.047 1 95.25 460 ARG A CA 1
ATOM 3628 C C . ARG A 1 460 ? -20.422 2.572 -11.234 1 95.25 460 ARG A C 1
ATOM 3630 O O . ARG A 1 460 ? -21.328 1.985 -10.648 1 95.25 460 ARG A O 1
ATOM 3637 N N . ILE A 1 461 ? -19.188 2.176 -11.188 1 93.81 461 ILE A N 1
ATOM 3638 C CA . ILE A 1 461 ? -18.766 0.995 -10.43 1 93.81 461 ILE A CA 1
ATOM 3639 C C . ILE A 1 461 ? -19.125 1.178 -8.953 1 93.81 461 ILE A C 1
ATOM 3641 O O . ILE A 1 461 ? -19.672 0.276 -8.328 1 93.81 461 ILE A O 1
ATOM 3645 N N . LEU A 1 462 ? -18.812 2.328 -8.398 1 96.25 462 LEU A N 1
ATOM 3646 C CA . LEU A 1 462 ? -19.062 2.609 -6.984 1 96.25 462 LEU A CA 1
ATOM 3647 C C . LEU A 1 462 ? -20.562 2.709 -6.703 1 96.25 462 LEU A C 1
ATOM 3649 O O . LEU A 1 462 ? -21.031 2.236 -5.668 1 96.25 462 LEU A O 1
ATOM 3653 N N . LYS A 1 463 ? -21.266 3.361 -7.609 1 96.62 463 LYS A N 1
ATOM 3654 C CA . LYS A 1 463 ? -22.719 3.438 -7.473 1 96.62 463 LYS A CA 1
ATOM 3655 C C . LYS A 1 463 ? -23.344 2.047 -7.469 1 96.62 463 LYS A C 1
ATOM 3657 O O . LYS A 1 463 ? -24.234 1.767 -6.672 1 96.62 463 LYS A O 1
ATOM 3662 N N . ASN A 1 464 ? -22.875 1.198 -8.312 1 93.88 464 ASN A N 1
ATOM 3663 C CA . ASN A 1 464 ? -23.344 -0.183 -8.344 1 93.88 464 ASN A CA 1
ATOM 3664 C C . ASN A 1 464 ? -23.031 -0.915 -7.043 1 93.88 464 ASN A C 1
ATOM 3666 O O . ASN A 1 464 ? -23.812 -1.748 -6.59 1 93.88 464 ASN A O 1
ATOM 3670 N N . GLN A 1 465 ? -21.891 -0.627 -6.523 1 93.19 465 GLN A N 1
ATOM 3671 C CA . GLN A 1 465 ? -21.531 -1.226 -5.242 1 93.19 465 GLN A CA 1
ATOM 3672 C C . GLN A 1 465 ? -22.5 -0.809 -4.145 1 93.19 465 GLN A C 1
ATOM 3674 O O . GLN A 1 465 ? -22.891 -1.629 -3.312 1 93.19 465 GLN A O 1
ATOM 3679 N N . ILE A 1 466 ? -22.875 0.482 -4.148 1 95.31 466 ILE A N 1
ATOM 3680 C CA . ILE A 1 466 ? -23.859 0.966 -3.178 1 95.31 466 ILE A CA 1
ATOM 3681 C C . ILE A 1 466 ? -25.188 0.261 -3.395 1 95.31 466 ILE A C 1
ATOM 3683 O O . ILE A 1 466 ? -25.875 -0.093 -2.432 1 95.31 466 ILE A O 1
ATOM 3687 N N . HIS A 1 467 ? -25.562 0.056 -4.617 1 94.88 467 HIS A N 1
ATOM 3688 C CA . HIS A 1 467 ? -26.781 -0.676 -4.93 1 94.88 467 HIS A CA 1
ATOM 3689 C C . HIS A 1 467 ? -26.75 -2.072 -4.316 1 94.88 467 HIS A C 1
ATOM 3691 O O . HIS A 1 467 ? -27.75 -2.51 -3.723 1 94.88 467 HIS A O 1
ATOM 3697 N N . GLU A 1 468 ? -25.656 -2.725 -4.445 1 89.94 468 GLU A N 1
ATOM 3698 C CA . GLU A 1 468 ? -25.531 -4.078 -3.916 1 89.94 468 GLU A CA 1
ATOM 3699 C C . GLU A 1 468 ? -25.609 -4.086 -2.391 1 89.94 468 GLU A C 1
ATOM 3701 O O . GLU A 1 468 ? -26.203 -4.988 -1.797 1 89.94 468 GLU A O 1
ATOM 3706 N N . ILE A 1 469 ? -24.984 -3.086 -1.801 1 89.81 469 ILE A N 1
ATOM 3707 C CA . ILE A 1 469 ? -24.953 -2.98 -0.346 1 89.81 469 ILE A CA 1
ATOM 3708 C C . ILE A 1 469 ? -26.375 -2.766 0.176 1 89.81 469 ILE A C 1
ATOM 3710 O O . ILE A 1 469 ? -26.766 -3.359 1.182 1 89.81 469 ILE A O 1
ATOM 3714 N N . MET A 1 470 ? -27.172 -1.962 -0.546 1 93.25 470 MET A N 1
ATOM 3715 C CA . MET A 1 470 ? -28.453 -1.479 -0.028 1 93.25 470 MET A CA 1
ATOM 3716 C C . MET A 1 470 ? -29.609 -2.35 -0.521 1 93.25 470 MET A C 1
ATOM 3718 O O . MET A 1 470 ? -30.734 -2.207 -0.061 1 93.25 470 MET A O 1
ATOM 3722 N N . ARG A 1 471 ? -29.375 -3.236 -1.388 1 89.88 471 ARG A N 1
ATOM 3723 C CA . ARG A 1 471 ? -30.375 -3.936 -2.178 1 89.88 471 ARG A CA 1
ATOM 3724 C C . ARG A 1 471 ? -31.422 -4.594 -1.277 1 89.88 471 ARG A C 1
ATOM 3726 O O . ARG A 1 471 ? -32.625 -4.566 -1.578 1 89.88 471 ARG A O 1
ATOM 3733 N N . ASP A 1 472 ? -31.031 -5.203 -0.177 1 88.44 472 ASP A N 1
ATOM 3734 C CA . ASP A 1 472 ? -31.953 -5.945 0.68 1 88.44 472 ASP A CA 1
ATOM 3735 C C . ASP A 1 472 ? -32.312 -5.141 1.927 1 88.44 472 ASP A C 1
ATOM 3737 O O . ASP A 1 472 ? -32.844 -5.688 2.896 1 88.44 472 ASP A O 1
ATOM 3741 N N . SER A 1 473 ? -32.031 -3.867 1.93 1 91.88 473 SER A N 1
ATOM 3742 C CA . SER A 1 473 ? -32.375 -2.99 3.051 1 91.88 473 SER A CA 1
ATOM 3743 C C . SER A 1 473 ? -33.625 -2.164 2.77 1 91.88 473 SER A C 1
ATOM 3745 O O . SER A 1 473 ? -34.219 -2.287 1.703 1 91.88 473 SER A O 1
ATOM 3747 N N . ASP A 1 474 ? -34.031 -1.369 3.777 1 92.44 474 ASP A N 1
ATOM 3748 C CA . ASP A 1 474 ? -35.188 -0.469 3.635 1 92.44 474 ASP A CA 1
ATOM 3749 C C . ASP A 1 474 ? -34.844 0.7 2.713 1 92.44 474 ASP A C 1
ATOM 3751 O O . ASP A 1 474 ? -35.719 1.525 2.408 1 92.44 474 ASP A O 1
ATOM 3755 N N . PHE A 1 475 ? -33.656 0.712 2.258 1 95.81 475 PHE A N 1
ATOM 3756 C CA . PHE A 1 475 ? -33.156 1.811 1.427 1 95.81 475 PHE A CA 1
ATOM 3757 C C . PHE A 1 475 ? -32.688 1.295 0.076 1 95.81 475 PHE A C 1
ATOM 3759 O O . PHE A 1 475 ? -31.625 1.721 -0.418 1 95.81 475 PHE A O 1
ATOM 3766 N N . SER A 1 476 ? -33.406 0.378 -0.545 1 94.25 476 SER A N 1
ATOM 3767 C CA . SER A 1 476 ? -33 -0.345 -1.744 1 94.25 476 SER A CA 1
ATOM 3768 C C . SER A 1 476 ? -32.844 0.596 -2.934 1 94.25 476 SER A C 1
ATOM 3770 O O . SER A 1 476 ? -32.156 0.275 -3.904 1 94.25 476 SER A O 1
ATOM 3772 N N . ASP A 1 477 ? -33.469 1.762 -2.873 1 95.38 477 ASP A N 1
ATOM 3773 C CA . ASP A 1 477 ? -33.375 2.701 -3.986 1 95.38 477 ASP A CA 1
ATOM 3774 C C . ASP A 1 477 ? -32.312 3.764 -3.738 1 95.38 477 ASP A C 1
ATOM 3776 O O . ASP A 1 477 ? -32.281 4.789 -4.422 1 95.38 477 ASP A O 1
ATOM 3780 N N . TYR A 1 478 ? -31.453 3.584 -2.76 1 97 478 TYR A N 1
ATOM 3781 C CA . TYR A 1 478 ? -30.469 4.578 -2.367 1 97 478 TYR A CA 1
ATOM 3782 C C . TYR A 1 478 ? -29.562 4.945 -3.541 1 97 478 TYR A C 1
ATOM 3784 O O . TYR A 1 478 ? -29.281 6.121 -3.773 1 97 478 TYR A O 1
ATOM 3792 N N . ALA A 1 479 ? -29.078 3.953 -4.305 1 96.88 479 ALA A N 1
ATOM 3793 C CA . ALA A 1 479 ? -28.141 4.176 -5.41 1 96.88 479 ALA A CA 1
ATOM 3794 C C . ALA A 1 479 ? -28.781 5.059 -6.484 1 96.88 479 ALA A C 1
ATOM 3796 O O . ALA A 1 479 ? -28.078 5.812 -7.164 1 96.88 479 ALA A O 1
ATOM 3797 N N . GLU A 1 480 ? -30.062 5.012 -6.637 1 96.31 480 GLU A N 1
ATOM 3798 C CA . GLU A 1 480 ? -30.766 5.824 -7.625 1 96.31 480 GLU A CA 1
ATOM 3799 C C . GLU A 1 480 ? -30.688 7.309 -7.273 1 96.31 480 GLU A C 1
ATOM 3801 O O . GLU A 1 480 ? -30.75 8.164 -8.156 1 96.31 480 GLU A O 1
ATOM 3806 N N . GLN A 1 481 ? -30.531 7.598 -5.984 1 96.62 481 GLN A N 1
ATOM 3807 C CA . GLN A 1 481 ? -30.469 8.977 -5.52 1 96.62 481 GLN A CA 1
ATOM 3808 C C . GLN A 1 481 ? -29.094 9.578 -5.809 1 96.62 481 GLN A C 1
ATOM 3810 O O . GLN A 1 481 ? -28.906 10.797 -5.711 1 96.62 481 GLN A O 1
ATOM 3815 N N . LEU A 1 482 ? -28.141 8.75 -6.199 1 97.75 482 LEU A N 1
ATOM 3816 C CA . LEU A 1 482 ? -26.75 9.188 -6.336 1 97.75 482 LEU A CA 1
ATOM 3817 C C . LEU A 1 482 ? -26.453 9.57 -7.777 1 97.75 482 LEU A C 1
ATOM 3819 O O . LEU A 1 482 ? -25.281 9.703 -8.148 1 97.75 482 LEU A O 1
ATOM 3823 N N . THR A 1 483 ? -27.469 9.797 -8.609 1 97.12 483 THR A N 1
ATOM 3824 C CA . THR A 1 483 ? -27.25 10.211 -9.992 1 97.12 483 THR A CA 1
ATOM 3825 C C . THR A 1 483 ? -26.766 11.656 -10.055 1 97.12 483 THR A C 1
ATOM 3827 O O . THR A 1 483 ? -27.438 12.562 -9.547 1 97.12 483 THR A O 1
ATOM 3830 N N . PRO A 1 484 ? -25.625 11.875 -10.703 1 97.38 484 PRO A N 1
ATOM 3831 C CA . PRO A 1 484 ? -25.141 13.25 -10.82 1 97.38 484 PRO A CA 1
ATOM 3832 C C . PRO A 1 484 ? -26.109 14.156 -11.57 1 97.38 484 PRO A C 1
ATOM 3834 O O . PRO A 1 484 ? -26.781 13.711 -12.508 1 97.38 484 PRO A O 1
ATOM 3837 N N . VAL A 1 485 ? -26.188 15.398 -11.211 1 96.12 485 VAL A N 1
ATOM 3838 C CA . VAL A 1 485 ? -27.078 16.359 -11.852 1 96.12 485 VAL A CA 1
ATOM 3839 C C . VAL A 1 485 ? -26.656 16.562 -13.305 1 96.12 485 VAL A C 1
ATOM 3841 O O . VAL A 1 485 ? -27.5 16.547 -14.211 1 96.12 485 VAL A O 1
ATOM 3844 N N . GLU A 1 486 ? -25.375 16.797 -13.484 1 93.5 486 GLU A N 1
ATOM 3845 C CA . GLU A 1 486 ? -24.766 16.891 -14.812 1 93.5 486 GLU A CA 1
ATOM 3846 C C . GLU A 1 486 ? -23.625 15.883 -14.977 1 93.5 486 GLU A C 1
ATOM 3848 O O . GLU A 1 486 ? -23.094 15.375 -13.992 1 93.5 486 GLU A O 1
ATOM 3853 N N . GLU A 1 487 ? -23.344 15.609 -16.203 1 85.31 487 GLU A N 1
ATOM 3854 C CA . GLU A 1 487 ? -22.281 14.641 -16.5 1 85.31 487 GLU A CA 1
ATOM 3855 C C . GLU A 1 487 ? -20.953 15.102 -15.938 1 85.31 487 GLU A C 1
ATOM 3857 O O . GLU A 1 487 ? -20.125 14.281 -15.516 1 85.31 487 GLU A O 1
ATOM 3862 N N . ASN A 1 488 ? -20.766 16.359 -15.906 1 88.75 488 ASN A N 1
ATOM 3863 C CA . ASN A 1 488 ? -19.484 16.906 -15.477 1 88.75 488 ASN A CA 1
ATOM 3864 C C . ASN A 1 488 ? -19.469 17.188 -13.977 1 88.75 488 ASN A C 1
ATOM 3866 O O . ASN A 1 488 ? -18.578 17.891 -13.484 1 88.75 488 ASN A O 1
ATOM 3870 N N . ASP A 1 489 ? -20.391 16.594 -13.219 1 96.12 489 ASP A N 1
ATOM 3871 C CA . ASP A 1 489 ? -20.5 16.859 -11.789 1 96.12 489 ASP A CA 1
ATOM 3872 C C . ASP A 1 489 ? -19.703 15.852 -10.977 1 96.12 489 ASP A C 1
ATOM 3874 O O . ASP A 1 489 ? -19.797 15.812 -9.75 1 96.12 489 ASP A O 1
ATOM 3878 N N . ILE A 1 490 ? -18.922 15.016 -11.648 1 97.69 490 ILE A N 1
ATOM 3879 C CA . ILE A 1 490 ? -18.078 14.039 -10.961 1 97.69 490 ILE A CA 1
ATOM 3880 C C . ILE A 1 490 ? -16.672 14.602 -10.789 1 97.69 490 ILE A C 1
ATOM 3882 O O . ILE A 1 490 ? -16.125 15.195 -11.719 1 97.69 490 ILE A O 1
ATOM 3886 N N . ARG A 1 491 ? -16.172 14.609 -9.562 1 97.56 491 ARG A N 1
ATOM 3887 C CA . ARG A 1 491 ? -14.805 14.984 -9.258 1 97.56 491 ARG A CA 1
ATOM 3888 C C . ARG A 1 491 ? -14.07 13.844 -8.562 1 97.56 491 ARG A C 1
ATOM 3890 O O . ARG A 1 491 ? -14.578 13.25 -7.609 1 97.56 491 ARG A O 1
ATOM 3897 N N . VAL A 1 492 ? -12.922 13.453 -9.141 1 97.06 492 VAL A N 1
ATOM 3898 C CA . VAL A 1 492 ? -12.156 12.344 -8.594 1 97.06 492 VAL A CA 1
ATOM 3899 C C . VAL A 1 492 ? -10.727 12.797 -8.305 1 97.06 492 VAL A C 1
ATOM 3901 O O . VAL A 1 492 ? -10.133 13.547 -9.094 1 97.06 492 VAL A O 1
ATOM 3904 N N . VAL A 1 493 ? -10.219 12.445 -7.156 1 96.25 493 VAL A N 1
ATOM 3905 C CA . VAL A 1 493 ? -8.797 12.625 -6.891 1 96.25 493 VAL A CA 1
ATOM 3906 C C . VAL A 1 493 ? -8.203 11.328 -6.344 1 96.25 493 VAL A C 1
ATOM 3908 O O . VAL A 1 493 ? -8.695 10.781 -5.355 1 96.25 493 VAL A O 1
ATOM 3911 N N . HIS A 1 494 ? -7.242 10.781 -7.055 1 95.31 494 HIS A N 1
ATOM 3912 C CA . HIS A 1 494 ? -6.312 9.789 -6.527 1 95.31 494 HIS A CA 1
ATOM 3913 C C . HIS A 1 494 ? -5.008 10.438 -6.078 1 95.31 494 HIS A C 1
ATOM 3915 O O . HIS A 1 494 ? -4.129 10.703 -6.898 1 95.31 494 HIS A O 1
ATOM 3921 N N . TRP A 1 495 ? -4.84 10.625 -4.801 1 93.88 495 TRP A N 1
ATOM 3922 C CA . TRP A 1 495 ? -3.682 11.367 -4.32 1 93.88 495 TRP A CA 1
ATOM 3923 C C . TRP A 1 495 ? -2.387 10.641 -4.668 1 93.88 495 TRP A C 1
ATOM 3925 O O . TRP A 1 495 ? -1.361 11.273 -4.926 1 93.88 495 TRP A O 1
ATOM 3935 N N . GLN A 1 496 ? -2.469 9.352 -4.668 1 91.81 496 GLN A N 1
ATOM 3936 C CA . GLN A 1 496 ? -1.299 8.547 -5.02 1 91.81 496 GLN A CA 1
ATOM 3937 C C . GLN A 1 496 ? -0.832 8.852 -6.441 1 91.81 496 GLN A C 1
ATOM 3939 O O . GLN A 1 496 ? 0.365 8.805 -6.73 1 91.81 496 GLN A O 1
ATOM 3944 N N . LEU A 1 497 ? -1.731 9.203 -7.305 1 91.06 497 LEU A N 1
ATOM 3945 C CA . LEU A 1 497 ? -1.409 9.383 -8.719 1 91.06 497 LEU A CA 1
ATOM 3946 C C . LEU A 1 497 ? -1.286 10.859 -9.07 1 91.06 497 LEU A C 1
ATOM 3948 O O . LEU A 1 497 ? -1.056 11.211 -10.227 1 91.06 497 LEU A O 1
ATOM 3952 N N . ASP A 1 498 ? -1.488 11.711 -8.047 1 89.94 498 ASP A N 1
ATOM 3953 C CA . ASP A 1 498 ? -1.327 13.141 -8.273 1 89.94 498 ASP A CA 1
ATOM 3954 C C . ASP A 1 498 ? 0.136 13.492 -8.523 1 89.94 498 ASP A C 1
ATOM 3956 O O . ASP A 1 498 ? 1.004 13.203 -7.699 1 89.94 498 ASP A O 1
ATOM 3960 N N . PRO A 1 499 ? 0.456 14.094 -9.578 1 84.31 499 PRO A N 1
ATOM 3961 C CA . PRO A 1 499 ? 1.849 14.289 -9.984 1 84.31 499 PRO A CA 1
ATOM 3962 C C . PRO A 1 499 ? 2.607 15.227 -9.047 1 84.31 499 PRO A C 1
ATOM 3964 O O . PRO A 1 499 ? 3.836 15.305 -9.102 1 84.31 499 PRO A O 1
ATOM 3967 N N . THR A 1 500 ? 1.905 15.922 -8.195 1 87.19 500 THR A N 1
ATOM 3968 C CA . THR A 1 500 ? 2.592 16.891 -7.352 1 87.19 500 THR A CA 1
ATOM 3969 C C . THR A 1 500 ? 2.615 16.422 -5.898 1 87.19 500 THR A C 1
ATOM 3971 O O . THR A 1 500 ? 3.365 16.969 -5.082 1 87.19 500 THR A O 1
ATOM 3974 N N . SER A 1 501 ? 1.843 15.445 -5.574 1 85.81 501 SER A N 1
ATOM 3975 C CA . SER A 1 501 ? 1.812 14.984 -4.191 1 85.81 501 SER A CA 1
ATOM 3976 C C . SER A 1 501 ? 2.398 13.586 -4.062 1 85.81 501 SER A C 1
ATOM 3978 O O . SER A 1 501 ? 3.166 13.305 -3.141 1 85.81 501 SER A O 1
ATOM 3980 N N . LEU A 1 502 ? 2.078 12.688 -4.969 1 85.06 502 LEU A N 1
ATOM 3981 C CA . LEU A 1 502 ? 2.559 11.312 -5.074 1 85.06 502 LEU A CA 1
ATOM 3982 C C . LEU A 1 502 ? 2.219 10.516 -3.816 1 85.06 502 LEU A C 1
ATOM 3984 O O . LEU A 1 502 ? 2.977 9.633 -3.414 1 85.06 502 LEU A O 1
ATOM 3988 N N . GLY A 1 503 ? 1.194 10.828 -3.148 1 86.81 503 GLY A N 1
ATOM 3989 C CA . GLY A 1 503 ? 0.695 10.211 -1.932 1 86.81 503 GLY A CA 1
ATOM 3990 C C . GLY A 1 503 ? -0.314 11.07 -1.194 1 86.81 503 GLY A C 1
ATOM 3991 O O . GLY A 1 503 ? -0.42 12.273 -1.451 1 86.81 503 GLY A O 1
ATOM 3992 N N . ALA A 1 504 ? -0.983 10.469 -0.272 1 92.19 504 ALA A N 1
ATOM 3993 C CA . ALA A 1 504 ? -2.023 11.227 0.419 1 92.19 504 ALA A CA 1
ATOM 3994 C C . ALA A 1 504 ? -1.465 11.922 1.659 1 92.19 504 ALA A C 1
ATOM 3996 O O . ALA A 1 504 ? -1.337 13.148 1.689 1 92.19 504 ALA A O 1
ATOM 3997 N N . PHE A 1 505 ? -1.117 11.172 2.668 1 93.44 505 PHE A N 1
ATOM 3998 C CA . PHE A 1 505 ? -0.568 11.742 3.891 1 93.44 505 PHE A CA 1
ATOM 3999 C C . PHE A 1 505 ? 0.232 10.695 4.664 1 93.44 505 PHE A C 1
ATOM 4001 O O . PHE A 1 505 ? 0.108 9.5 4.41 1 93.44 505 PHE A O 1
ATOM 4008 N N . THR A 1 506 ? 1.025 11.211 5.512 1 94.31 506 THR A N 1
ATOM 4009 C CA . THR A 1 506 ? 1.855 10.359 6.355 1 94.31 506 THR A CA 1
ATOM 4010 C C . THR A 1 506 ? 0.993 9.555 7.324 1 94.31 506 THR A C 1
ATOM 4012 O O . THR A 1 506 ? 0.167 10.117 8.047 1 94.31 506 THR A O 1
ATOM 4015 N N . LEU A 1 507 ? 1.103 8.352 7.27 1 92.81 507 LEU A N 1
ATOM 4016 C CA . LEU A 1 507 ? 0.613 7.379 8.242 1 92.81 507 LEU A CA 1
ATOM 4017 C C . LEU A 1 507 ? 1.666 6.312 8.531 1 92.81 507 LEU A C 1
ATOM 4019 O O . LEU A 1 507 ? 1.804 5.355 7.766 1 92.81 507 LEU A O 1
ATOM 4023 N N . ALA A 1 508 ? 2.279 6.48 9.625 1 91.81 508 ALA A N 1
ATOM 4024 C CA . ALA A 1 508 ? 3.533 5.789 9.914 1 91.81 508 ALA A CA 1
ATOM 4025 C C . ALA A 1 508 ? 3.307 4.289 10.086 1 91.81 508 ALA A C 1
ATOM 4027 O O . ALA A 1 508 ? 2.254 3.867 10.57 1 91.81 508 ALA A O 1
ATOM 4028 N N . ARG A 1 509 ? 4.258 3.506 9.633 1 88.81 509 ARG A N 1
ATOM 4029 C CA . ARG A 1 509 ? 4.367 2.098 10 1 88.81 509 ARG A CA 1
ATOM 4030 C C . ARG A 1 509 ? 5.051 1.941 11.352 1 88.81 509 ARG A C 1
ATOM 4032 O O . ARG A 1 509 ? 5.645 2.891 11.867 1 88.81 509 ARG A O 1
ATOM 4039 N N . PRO A 1 510 ? 4.926 0.75 11.953 1 88.94 510 PRO A N 1
ATOM 4040 C CA . PRO A 1 510 ? 5.598 0.562 13.242 1 88.94 510 PRO A CA 1
ATOM 4041 C C . PRO A 1 510 ? 7.086 0.901 13.188 1 88.94 510 PRO A C 1
ATOM 4043 O O . PRO A 1 510 ? 7.777 0.507 12.242 1 88.94 510 PRO A O 1
ATOM 4046 N N . GLY A 1 511 ? 7.484 1.759 14.109 1 86 511 GLY A N 1
ATOM 4047 C CA . GLY A 1 511 ? 8.898 2.078 14.227 1 86 511 GLY A CA 1
ATOM 4048 C C . GLY A 1 511 ? 9.281 3.363 13.516 1 86 511 GLY A C 1
ATOM 4049 O O . GLY A 1 511 ? 10.383 3.877 13.703 1 86 511 GLY A O 1
ATOM 4050 N N . GLN A 1 512 ? 8.422 4.012 12.812 1 91.06 512 GLN A N 1
ATOM 4051 C CA . GLN A 1 512 ? 8.797 5.141 11.969 1 91.06 512 GLN A CA 1
ATOM 4052 C C . GLN A 1 512 ? 8.641 6.465 12.711 1 91.06 512 GLN A C 1
ATOM 4054 O O . GLN A 1 512 ? 9.016 7.52 12.203 1 91.06 512 GLN A O 1
ATOM 4059 N N . ALA A 1 513 ? 8.156 6.43 13.961 1 94.81 513 ALA A N 1
ATOM 4060 C CA . ALA A 1 513 ? 8.055 7.664 14.734 1 94.81 513 ALA A CA 1
ATOM 4061 C C . ALA A 1 513 ? 9.406 8.344 14.867 1 94.81 513 ALA A C 1
ATOM 4063 O O . ALA A 1 513 ? 9.492 9.578 14.891 1 94.81 513 ALA A O 1
ATOM 4064 N N . ARG A 1 514 ? 10.422 7.543 14.969 1 93.5 514 ARG A N 1
ATOM 4065 C CA . ARG A 1 514 ? 11.766 8.102 15.07 1 93.5 514 ARG A CA 1
ATOM 4066 C C . ARG A 1 514 ? 12.141 8.867 13.805 1 93.5 514 ARG A C 1
ATOM 4068 O O . ARG A 1 514 ? 12.75 9.93 13.883 1 93.5 514 ARG A O 1
ATOM 4075 N N . LEU A 1 515 ? 11.82 8.328 12.641 1 93.06 515 LEU A N 1
ATOM 4076 C CA . LEU A 1 515 ? 12.086 9 11.375 1 93.06 515 LEU A CA 1
ATOM 4077 C C . LEU A 1 515 ? 11.328 10.32 11.281 1 93.06 515 LEU A C 1
ATOM 4079 O O . LEU A 1 515 ? 11.867 11.328 10.828 1 93.06 515 LEU A O 1
ATOM 4083 N N . ILE A 1 516 ? 10.094 10.289 11.742 1 96.94 516 ILE A N 1
ATOM 4084 C CA . ILE A 1 516 ? 9.281 11.492 11.742 1 96.94 516 ILE A CA 1
ATOM 4085 C C . ILE A 1 516 ? 9.914 12.547 12.648 1 96.94 516 ILE A C 1
ATOM 4087 O O . ILE A 1 516 ? 10.023 13.719 12.266 1 96.94 516 ILE A O 1
ATOM 4091 N N . ALA A 1 517 ? 10.336 12.086 13.789 1 97.38 517 ALA A N 1
ATOM 4092 C CA . ALA A 1 517 ? 10.977 13.008 14.727 1 97.38 517 ALA A CA 1
ATOM 4093 C C . ALA A 1 517 ? 12.227 13.641 14.109 1 97.38 517 ALA A C 1
ATOM 4095 O O . ALA A 1 517 ? 12.477 14.836 14.289 1 97.38 517 ALA A O 1
ATOM 4096 N N . ASP A 1 518 ? 12.984 12.883 13.383 1 95.56 518 ASP A N 1
ATOM 4097 C CA . ASP A 1 518 ? 14.203 13.375 12.742 1 95.56 518 ASP A CA 1
ATOM 4098 C C . ASP A 1 518 ? 13.898 14.5 11.758 1 95.56 518 ASP A C 1
ATOM 4100 O O . ASP A 1 518 ? 14.617 15.5 11.711 1 95.56 518 ASP A O 1
ATOM 4104 N N . ALA A 1 519 ? 12.852 14.344 11.047 1 96.62 519 ALA A N 1
ATOM 4105 C CA . ALA A 1 519 ? 12.484 15.367 10.07 1 96.62 519 ALA A CA 1
ATOM 4106 C C . ALA A 1 519 ? 11.805 16.547 10.742 1 96.62 519 ALA A C 1
ATOM 4108 O O . ALA A 1 519 ? 12.086 17.703 10.422 1 96.62 519 ALA A O 1
ATOM 4109 N N . PHE A 1 520 ? 10.945 16.281 11.688 1 98 520 PHE A N 1
ATOM 4110 C CA . PHE A 1 520 ? 10.141 17.297 12.367 1 98 520 PHE A CA 1
ATOM 4111 C C . PHE A 1 520 ? 11.031 18.266 13.125 1 98 520 PHE A C 1
ATOM 4113 O O . PHE A 1 520 ? 10.766 19.469 13.148 1 98 520 PHE A O 1
ATOM 4120 N N . TYR A 1 521 ? 12.117 17.797 13.703 1 97.31 521 TYR A N 1
ATOM 4121 C CA . TYR A 1 521 ? 12.969 18.609 14.562 1 97.31 521 TYR A CA 1
ATOM 4122 C C . TYR A 1 521 ? 14.211 19.062 13.812 1 97.31 521 TYR A C 1
ATOM 4124 O O . TYR A 1 521 ? 15.078 19.734 14.391 1 97.31 521 TYR A O 1
ATOM 4132 N N . ASP A 1 522 ? 14.289 18.766 12.531 1 96.19 522 ASP A N 1
ATOM 4133 C CA . ASP A 1 522 ? 15.484 19.094 11.758 1 96.19 522 ASP A CA 1
ATOM 4134 C C . ASP A 1 522 ? 15.695 20.594 11.68 1 96.19 522 ASP A C 1
ATOM 4136 O O . ASP A 1 522 ? 16.828 21.062 11.492 1 96.19 522 ASP A O 1
ATOM 4140 N N . PHE A 1 523 ? 14.656 21.406 11.875 1 97.38 523 PHE A N 1
ATOM 4141 C CA . PHE A 1 523 ? 14.758 22.859 11.789 1 97.38 523 PHE A CA 1
ATOM 4142 C C . PHE A 1 523 ? 15.727 23.406 12.836 1 97.38 523 PHE A C 1
ATOM 4144 O O . PHE A 1 523 ? 16.328 24.469 12.641 1 97.38 523 PHE A O 1
ATOM 4151 N N . LYS A 1 524 ? 15.914 22.703 13.891 1 96.69 524 LYS A N 1
ATOM 4152 C CA . LYS A 1 524 ? 16.766 23.156 14.984 1 96.69 524 LYS A CA 1
ATOM 4153 C C . LYS A 1 524 ? 18.234 23.125 14.578 1 96.69 524 LYS A C 1
ATOM 4155 O O . LYS A 1 524 ? 19.062 23.875 15.125 1 96.69 524 LYS A O 1
ATOM 4160 N N . ARG A 1 525 ? 18.562 22.359 13.633 1 94.88 525 ARG A N 1
ATOM 4161 C CA . ARG A 1 525 ? 19.938 22.234 13.172 1 94.88 525 ARG A CA 1
ATOM 4162 C C . ARG A 1 525 ? 20.422 23.531 12.523 1 94.88 525 ARG A C 1
ATOM 4164 O O . ARG A 1 525 ? 21.625 23.766 12.398 1 94.88 525 ARG A O 1
ATOM 4171 N N . LEU A 1 526 ? 19.516 24.312 12.094 1 95.19 526 LEU A N 1
ATOM 4172 C CA . LEU A 1 526 ? 19.875 25.594 11.469 1 95.19 526 LEU A CA 1
ATOM 4173 C C . LEU A 1 526 ? 20.734 26.422 12.414 1 95.19 526 LEU A C 1
ATOM 4175 O O . LEU A 1 526 ? 21.625 27.156 11.961 1 95.19 526 LEU A O 1
ATOM 4179 N N . LEU A 1 527 ? 20.5 26.344 13.711 1 92.56 527 LEU A N 1
ATOM 4180 C CA . LEU A 1 527 ? 21.219 27.125 14.703 1 92.56 527 LEU A CA 1
ATOM 4181 C C . LEU A 1 527 ? 22.516 26.438 15.109 1 92.56 527 LEU A C 1
ATOM 4183 O O . LEU A 1 527 ? 23.531 27.109 15.32 1 92.56 527 LEU A O 1
ATOM 4187 N N . GLY A 1 528 ? 22.469 25.141 15.234 1 83.88 528 GLY A N 1
ATOM 4188 C CA . GLY A 1 528 ? 23.578 24.422 15.852 1 83.88 528 GLY A CA 1
ATOM 4189 C C . GLY A 1 528 ? 24.609 23.938 14.844 1 83.88 528 GLY A C 1
ATOM 4190 O O . GLY A 1 528 ? 25.75 23.688 15.203 1 83.88 528 GLY A O 1
ATOM 4191 N N . ASP A 1 529 ? 24.266 23.844 13.641 1 85.5 529 ASP A N 1
ATOM 4192 C CA . ASP A 1 529 ? 25.141 23.25 12.641 1 85.5 529 ASP A CA 1
ATOM 4193 C C . ASP A 1 529 ? 25.781 24.328 11.766 1 85.5 529 ASP A C 1
ATOM 4195 O O . ASP A 1 529 ? 25.141 24.875 10.867 1 85.5 529 ASP A O 1
ATOM 4199 N N . GLN A 1 530 ? 27.031 24.469 11.922 1 83.5 530 GLN A N 1
ATOM 4200 C CA . GLN A 1 530 ? 27.75 25.5 11.195 1 83.5 530 GLN A CA 1
ATOM 4201 C C . GLN A 1 530 ? 27.828 25.172 9.703 1 83.5 530 GLN A C 1
ATOM 4203 O O . GLN A 1 530 ? 28 26.062 8.875 1 83.5 530 GLN A O 1
ATOM 4208 N N . ASP A 1 531 ? 27.609 23.906 9.422 1 87.38 531 ASP A N 1
ATOM 4209 C CA . ASP A 1 531 ? 27.719 23.484 8.031 1 87.38 531 ASP A CA 1
ATOM 4210 C C . ASP A 1 531 ? 26.344 23.234 7.43 1 87.38 531 ASP A C 1
ATOM 4212 O O . ASP A 1 531 ? 26.219 22.547 6.414 1 87.38 531 ASP A O 1
ATOM 4216 N N . HIS A 1 532 ? 25.375 23.812 8.094 1 93.25 532 HIS A N 1
ATOM 4217 C CA . HIS A 1 532 ? 24.016 23.625 7.586 1 93.25 532 HIS A CA 1
ATOM 4218 C C . HIS A 1 532 ? 23.891 24.125 6.156 1 93.25 532 HIS A C 1
ATOM 4220 O O . HIS A 1 532 ? 24.422 25.188 5.82 1 93.25 532 HIS A O 1
ATOM 4226 N N . SER A 1 533 ? 23.203 23.484 5.285 1 94.56 533 SER A N 1
ATOM 4227 C CA . SER A 1 533 ? 23.125 23.75 3.854 1 94.56 533 SER A CA 1
ATOM 4228 C C . SER A 1 533 ? 22.25 24.953 3.562 1 94.56 533 SER A C 1
ATOM 4230 O O . SER A 1 533 ? 22.297 25.516 2.469 1 94.56 533 SER A O 1
ATOM 4232 N N . GLY A 1 534 ? 21.375 25.312 4.492 1 96.5 534 GLY A N 1
ATOM 4233 C CA . GLY A 1 534 ? 20.391 26.344 4.262 1 96.5 534 GLY A CA 1
ATOM 4234 C C . GLY A 1 534 ? 19.062 25.812 3.754 1 96.5 534 GLY A C 1
ATOM 4235 O O . GLY A 1 534 ? 18.125 26.578 3.516 1 96.5 534 GLY A O 1
ATOM 4236 N N . VAL A 1 535 ? 18.938 24.516 3.641 1 97.44 535 VAL A N 1
ATOM 4237 C CA . VAL A 1 535 ? 17.703 23.891 3.164 1 97.44 535 VAL A CA 1
ATOM 4238 C C . VAL A 1 535 ? 16.922 23.312 4.348 1 97.44 535 VAL A C 1
ATOM 4240 O O . VAL A 1 535 ? 17.469 22.547 5.148 1 97.44 535 VAL A O 1
ATOM 4243 N N . LEU A 1 536 ? 15.695 23.734 4.492 1 97.94 536 LEU A N 1
ATOM 4244 C CA . LEU A 1 536 ? 14.836 23.312 5.594 1 97.94 536 LEU A CA 1
ATOM 4245 C C . LEU A 1 536 ? 13.609 22.562 5.074 1 97.94 536 LEU A C 1
ATOM 4247 O O . LEU A 1 536 ? 13.195 22.766 3.932 1 97.94 536 LEU A O 1
ATOM 4251 N N . LEU A 1 537 ? 13.055 21.672 5.914 1 97.75 537 LEU A N 1
ATOM 4252 C CA . LEU A 1 537 ? 11.859 20.906 5.586 1 97.75 537 LEU A CA 1
ATOM 4253 C C . LEU A 1 537 ? 10.633 21.5 6.258 1 97.75 537 LEU A C 1
ATOM 4255 O O . LEU A 1 537 ? 10.719 22.031 7.371 1 97.75 537 LEU A O 1
ATOM 4259 N N . ASN A 1 538 ? 9.539 21.438 5.582 1 97.94 538 ASN A N 1
ATOM 4260 C CA . ASN A 1 538 ? 8.25 21.938 6.039 1 97.94 538 ASN A CA 1
ATOM 4261 C C . ASN A 1 538 ? 7.094 21.094 5.5 1 97.94 538 ASN A C 1
ATOM 4263 O O . ASN A 1 538 ? 7.285 20.281 4.602 1 97.94 538 ASN A O 1
ATOM 4267 N N . GLY A 1 539 ? 5.945 21.188 6.219 1 96.94 539 GLY A N 1
ATOM 4268 C CA . GLY A 1 539 ? 4.766 20.5 5.723 1 96.94 539 GLY A CA 1
ATOM 4269 C C . GLY A 1 539 ? 4.254 19.422 6.676 1 96.94 539 GLY A C 1
ATOM 4270 O O . GLY A 1 539 ? 4.957 19.047 7.613 1 96.94 539 GLY A O 1
ATOM 4271 N N . ASP A 1 540 ? 3.109 18.859 6.359 1 96.12 540 ASP A N 1
ATOM 4272 C CA . ASP A 1 540 ? 2.451 17.906 7.25 1 96.12 540 ASP A CA 1
ATOM 4273 C C . ASP A 1 540 ? 3.098 16.531 7.156 1 96.12 540 ASP A C 1
ATOM 4275 O O . ASP A 1 540 ? 3.021 15.734 8.094 1 96.12 540 ASP A O 1
ATOM 4279 N N . SER A 1 541 ? 3.775 16.219 6.039 1 95.88 541 SER A N 1
ATOM 4280 C CA . SER A 1 541 ? 4.277 14.867 5.793 1 95.88 541 SER A CA 1
ATOM 4281 C C . SER A 1 541 ? 5.453 14.539 6.703 1 95.88 541 SER A C 1
ATOM 4283 O O . SER A 1 541 ? 5.875 13.383 6.793 1 95.88 541 SER A O 1
ATOM 4285 N N . ILE A 1 542 ? 5.984 15.539 7.391 1 97.44 542 ILE A N 1
ATOM 4286 C CA . ILE A 1 542 ? 7.102 15.289 8.297 1 97.44 542 ILE A CA 1
ATOM 4287 C C . ILE A 1 542 ? 6.633 15.422 9.742 1 97.44 542 ILE A C 1
ATOM 4289 O O . ILE A 1 542 ? 7.43 15.727 10.633 1 97.44 542 ILE A O 1
ATOM 4293 N N . THR A 1 543 ? 5.328 15.273 9.984 1 97.56 543 THR A N 1
ATOM 4294 C CA . THR A 1 543 ? 4.77 15.43 11.32 1 97.56 543 THR A CA 1
ATOM 4295 C C . THR A 1 543 ? 4.156 14.117 11.805 1 97.56 543 THR A C 1
ATOM 4297 O O . THR A 1 543 ? 4.02 13.172 11.039 1 97.56 543 THR A O 1
ATOM 4300 N N . PHE A 1 544 ? 3.811 14.125 13.094 1 97.06 544 PHE A N 1
ATOM 4301 C CA . PHE A 1 544 ? 3.236 12.953 13.742 1 97.06 544 PHE A CA 1
ATOM 4302 C C . PHE A 1 544 ? 1.746 12.844 13.445 1 97.06 544 PHE A C 1
ATOM 4304 O O . PHE A 1 544 ? 1.115 11.836 13.773 1 97.06 544 PHE A O 1
ATOM 4311 N N . GLU A 1 545 ? 1.192 13.875 12.852 1 94.5 545 GLU A N 1
ATOM 4312 C CA . GLU A 1 545 ? -0.219 13.914 12.477 1 94.5 545 GLU A CA 1
ATOM 4313 C C . GLU A 1 545 ? -0.39 14.25 11 1 94.5 545 GLU A C 1
ATOM 4315 O O . GLU A 1 545 ? -1.143 15.156 10.641 1 94.5 545 GLU A O 1
ATOM 4320 N N . GLY A 1 546 ? 0.204 13.445 10.156 1 93.62 546 GLY A N 1
ATOM 4321 C CA . GLY A 1 546 ? 0.086 13.672 8.727 1 93.62 546 GLY A CA 1
ATOM 4322 C C . GLY A 1 546 ? -1.353 13.719 8.25 1 93.62 546 GLY A C 1
ATOM 4323 O O . GLY A 1 546 ? -2.197 12.961 8.734 1 93.62 546 GLY A O 1
ATOM 4324 N N . GLY A 1 547 ? -1.643 14.609 7.375 1 92.25 547 GLY A N 1
ATOM 4325 C CA . GLY A 1 547 ? -2.979 14.703 6.809 1 92.25 547 GLY A CA 1
ATOM 4326 C C . GLY A 1 547 ? -3.803 15.828 7.398 1 92.25 547 GLY A C 1
ATOM 4327 O O . GLY A 1 547 ? -4.852 16.188 6.855 1 92.25 547 GLY A O 1
ATOM 4328 N N . TRP A 1 548 ? -3.291 16.406 8.445 1 94.56 548 TRP A N 1
ATOM 4329 C CA . TRP A 1 548 ? -4.031 17.484 9.086 1 94.56 548 TRP A CA 1
ATOM 4330 C C . TRP A 1 548 ? -3.363 18.828 8.836 1 94.56 548 TRP A C 1
ATOM 4332 O O . TRP A 1 548 ? -2.145 18.953 8.961 1 94.56 548 TRP A O 1
ATOM 4342 N N . ILE A 1 549 ? -4.129 19.844 8.539 1 96 549 ILE A N 1
ATOM 4343 C CA . ILE A 1 549 ? -3.623 21.172 8.227 1 96 549 ILE A CA 1
ATOM 4344 C C . ILE A 1 549 ? -2.908 21.75 9.445 1 96 549 ILE A C 1
ATOM 4346 O O . ILE A 1 549 ? -1.877 22.406 9.312 1 96 549 ILE A O 1
ATOM 4350 N N . GLU A 1 550 ? -3.471 21.438 10.602 1 95.25 550 GLU A N 1
ATOM 4351 C CA . GLU A 1 550 ? -2.885 21.922 11.844 1 95.25 550 GLU A CA 1
ATOM 4352 C C . GLU A 1 550 ? -1.414 21.531 11.953 1 95.25 550 GLU A C 1
ATOM 4354 O O . GLU A 1 550 ? -0.577 22.359 12.344 1 95.25 550 GLU A O 1
ATOM 4359 N N . ALA A 1 551 ? -1.11 20.359 11.609 1 96.31 551 ALA A N 1
ATOM 4360 C CA . ALA A 1 551 ? 0.262 19.859 11.688 1 96.31 551 ALA A CA 1
ATOM 4361 C C . ALA A 1 551 ? 1.172 20.609 10.727 1 96.31 551 ALA A C 1
ATOM 4363 O O . ALA A 1 551 ? 2.326 20.906 11.047 1 96.31 551 ALA A O 1
ATOM 4364 N N . ALA A 1 552 ? 0.685 20.938 9.562 1 96.94 552 ALA A N 1
ATOM 4365 C CA . ALA A 1 552 ? 1.441 21.688 8.57 1 96.94 552 ALA A CA 1
ATOM 4366 C C . ALA A 1 552 ? 1.772 23.094 9.086 1 96.94 552 ALA A C 1
ATOM 4368 O O . ALA A 1 552 ? 2.883 23.578 8.883 1 96.94 552 ALA A O 1
ATOM 4369 N N . LEU A 1 553 ? 0.839 23.672 9.734 1 97.44 553 LEU A N 1
ATOM 4370 C CA . LEU A 1 553 ? 1.039 25.016 10.258 1 97.44 553 LEU A CA 1
ATOM 4371 C C . LEU A 1 553 ? 2.086 25.016 11.367 1 97.44 553 LEU A C 1
ATOM 4373 O O . LEU A 1 553 ? 2.885 25.953 11.469 1 97.44 553 LEU A O 1
ATOM 4377 N N . ARG A 1 554 ? 2.08 23.984 12.117 1 97.44 554 ARG A N 1
ATOM 4378 C CA . ARG A 1 554 ? 3.023 23.922 13.227 1 97.44 554 ARG A CA 1
ATOM 4379 C C . ARG A 1 554 ? 4.457 23.812 12.727 1 97.44 554 ARG A C 1
ATOM 4381 O O . ARG A 1 554 ? 5.367 24.438 13.281 1 97.44 554 ARG A O 1
ATOM 4388 N N . THR A 1 555 ? 4.688 23.062 11.656 1 98.06 555 THR A N 1
ATOM 4389 C CA . THR A 1 555 ? 6.027 23 11.094 1 98.06 555 THR A CA 1
ATOM 4390 C C . THR A 1 555 ? 6.441 24.344 10.516 1 98.06 555 THR A C 1
ATOM 4392 O O . THR A 1 555 ? 7.617 24.719 10.555 1 98.06 555 THR A O 1
ATOM 4395 N N . SER A 1 556 ? 5.469 25.078 9.992 1 98.31 556 SER A N 1
ATOM 4396 C CA . SER A 1 556 ? 5.75 26.422 9.492 1 98.31 556 SER A CA 1
ATOM 4397 C C . SER A 1 556 ? 6.246 27.328 10.609 1 98.31 556 SER A C 1
ATOM 4399 O O . SER A 1 556 ? 7.188 28.109 10.422 1 98.31 556 SER A O 1
ATOM 4401 N N . MET A 1 557 ? 5.629 27.188 11.742 1 98.31 557 MET A N 1
ATOM 4402 C CA . MET A 1 557 ? 6.051 27.969 12.898 1 98.31 557 MET A CA 1
ATOM 4403 C C . MET A 1 557 ? 7.445 27.562 13.359 1 98.31 557 MET A C 1
ATOM 4405 O O . MET A 1 557 ? 8.25 28.406 13.742 1 98.31 557 MET A O 1
ATOM 4409 N N . ASN A 1 558 ? 7.699 26.25 13.273 1 98.62 558 ASN A N 1
ATOM 4410 C CA . ASN A 1 558 ? 9.023 25.734 13.641 1 98.62 558 ASN A CA 1
ATOM 4411 C C . ASN A 1 558 ? 10.117 26.375 12.781 1 98.62 558 ASN A C 1
ATOM 4413 O O . ASN A 1 558 ? 11.047 26.984 13.312 1 98.62 558 ASN A O 1
ATOM 4417 N N . VAL A 1 559 ? 9.945 26.328 11.508 1 98.44 559 VAL A N 1
ATOM 4418 C CA . VAL A 1 559 ? 10.953 26.797 10.562 1 98.44 559 VAL A CA 1
ATOM 4419 C C . VAL A 1 559 ? 11.094 28.312 10.664 1 98.44 559 VAL A C 1
ATOM 4421 O O . VAL A 1 559 ? 12.203 28.844 10.68 1 98.44 559 VAL A O 1
ATOM 4424 N N . THR A 1 560 ? 9.992 29 10.805 1 98.62 560 THR A N 1
ATOM 4425 C CA . THR A 1 560 ? 9.992 30.453 10.906 1 98.62 560 THR A CA 1
ATOM 4426 C C . THR A 1 560 ? 10.75 30.906 12.148 1 98.62 560 THR A C 1
ATOM 4428 O O . THR A 1 560 ? 11.586 31.812 12.086 1 98.62 560 THR A O 1
ATOM 4431 N N . SER A 1 561 ? 10.508 30.266 13.258 1 98.62 561 SER A N 1
ATOM 4432 C CA . SER A 1 561 ? 11.148 30.656 14.516 1 98.62 561 SER A CA 1
ATOM 4433 C C . SER A 1 561 ? 12.656 30.453 14.453 1 98.62 561 SER A C 1
ATOM 4435 O O . SER A 1 561 ? 13.422 31.25 14.992 1 98.62 561 SER A O 1
ATOM 4437 N N . ALA A 1 562 ? 13.07 29.375 13.805 1 98.31 562 ALA A N 1
ATOM 4438 C CA . ALA A 1 562 ? 14.492 29.094 13.672 1 98.31 562 ALA A CA 1
ATOM 4439 C C . ALA A 1 562 ? 15.18 30.141 12.789 1 98.31 562 ALA A C 1
ATOM 4441 O O . ALA A 1 562 ? 16.281 30.609 13.109 1 98.31 562 ALA A O 1
ATOM 4442 N N . ILE A 1 563 ? 14.555 30.516 11.68 1 98.25 563 ILE A N 1
ATOM 4443 C CA . ILE A 1 563 ? 15.109 31.484 10.75 1 98.25 563 ILE A CA 1
ATOM 4444 C C . ILE A 1 563 ? 15.195 32.844 11.43 1 98.25 563 ILE A C 1
ATOM 4446 O O . ILE A 1 563 ? 16.219 33.531 11.328 1 98.25 563 ILE A O 1
ATOM 4450 N N . LEU A 1 564 ? 14.156 33.25 12.164 1 98.5 564 LEU A N 1
ATOM 4451 C CA . LEU A 1 564 ? 14.141 34.531 12.867 1 98.5 564 LEU A CA 1
ATOM 4452 C C . LEU A 1 564 ? 15.273 34.594 13.883 1 98.5 564 LEU A C 1
ATOM 4454 O O . LEU A 1 564 ? 15.984 35.594 13.953 1 98.5 564 LEU A O 1
ATOM 4458 N N . LEU A 1 565 ? 15.398 33.5 14.617 1 97.94 565 LEU A N 1
ATOM 4459 C CA . LEU A 1 565 ? 16.422 33.531 15.664 1 97.94 565 LEU A CA 1
ATOM 4460 C C . LEU A 1 565 ? 17.812 33.562 15.062 1 97.94 565 LEU A C 1
ATOM 4462 O O . LEU A 1 565 ? 18.688 34.281 15.57 1 97.94 565 LEU A O 1
ATOM 4466 N N . LYS A 1 566 ? 18.062 32.875 14.023 1 96.31 566 LYS A N 1
ATOM 4467 C CA . LYS A 1 566 ? 19.391 32.781 13.438 1 96.31 566 LYS A CA 1
ATOM 4468 C C . LYS A 1 566 ? 19.781 34.094 12.734 1 96.31 566 LYS A C 1
ATOM 4470 O O . LYS A 1 566 ? 20.938 34.5 12.82 1 96.31 566 LYS A O 1
ATOM 4475 N N . TYR A 1 567 ? 18.891 34.75 12.055 1 96.19 567 TYR A N 1
ATOM 4476 C CA . TYR A 1 567 ? 19.281 35.812 11.133 1 96.19 567 TYR A CA 1
ATOM 4477 C C . TYR A 1 567 ? 18.75 37.156 11.609 1 96.19 567 TYR A C 1
ATOM 4479 O O . TYR A 1 567 ? 19.094 38.219 11.039 1 96.19 567 TYR A O 1
ATOM 4487 N N . GLY A 1 568 ? 17.922 37.094 12.68 1 97.38 568 GLY A N 1
ATOM 4488 C CA . GLY A 1 568 ? 17.328 38.344 13.141 1 97.38 568 GLY A CA 1
ATOM 4489 C C . GLY A 1 568 ? 16.938 38.312 14.602 1 97.38 568 GLY A C 1
ATOM 4490 O O . GLY A 1 568 ? 17.766 38 15.469 1 97.38 568 GLY A O 1
ATOM 4491 N N . SER A 1 569 ? 15.641 38.594 14.859 1 97.88 569 SER A N 1
ATOM 4492 C CA . SER A 1 569 ? 15.109 38.594 16.219 1 97.88 569 SER A CA 1
ATOM 4493 C C . SER A 1 569 ? 13.789 37.844 16.281 1 97.88 569 SER A C 1
ATOM 4495 O O . SER A 1 569 ? 13.125 37.625 15.266 1 97.88 569 SER A O 1
ATOM 4497 N N . VAL A 1 570 ? 13.492 37.375 17.453 1 97.75 570 VAL A N 1
ATOM 4498 C CA . VAL A 1 570 ? 12.242 36.656 17.703 1 97.75 570 VAL A CA 1
ATOM 4499 C C . VAL A 1 570 ? 11.406 37.438 18.703 1 97.75 570 VAL A C 1
ATOM 4501 O O . VAL A 1 570 ? 11.852 37.688 19.828 1 97.75 570 VAL A O 1
ATOM 4504 N N . GLU A 1 571 ? 10.289 37.844 18.297 1 96.94 571 GLU A N 1
ATOM 4505 C CA . GLU A 1 571 ? 9.32 38.406 19.234 1 96.94 571 GLU A CA 1
ATOM 4506 C C . GLU A 1 571 ? 8.633 37.281 20.031 1 96.94 571 GLU A C 1
ATOM 4508 O O . GLU A 1 571 ? 8.297 36.25 19.484 1 96.94 571 GLU A O 1
ATOM 4513 N N . GLY A 1 572 ? 8.445 37.531 21.375 1 95.62 572 GLY A N 1
ATOM 4514 C CA . GLY A 1 572 ? 7.82 36.5 22.203 1 95.62 572 GLY A CA 1
ATOM 4515 C C . GLY A 1 572 ? 8.633 35.25 22.281 1 95.62 572 GLY A C 1
ATOM 4516 O O . GLY A 1 572 ? 8.086 34.125 22.188 1 95.62 572 GLY A O 1
ATOM 4517 N N . TYR A 1 573 ? 9.898 35.344 22.406 1 95.56 573 TYR A N 1
ATOM 4518 C CA . TYR A 1 573 ? 10.852 34.219 22.391 1 95.56 573 TYR A CA 1
ATOM 4519 C C . TYR A 1 573 ? 10.438 33.125 23.359 1 95.56 573 TYR A C 1
ATOM 4521 O O . TYR A 1 573 ? 10.609 31.953 23.078 1 95.56 573 TYR A O 1
ATOM 4529 N N . SER A 1 574 ? 9.859 33.469 24.453 1 96.06 574 SER A N 1
ATOM 4530 C CA . SER A 1 574 ? 9.492 32.5 25.5 1 96.06 574 SER A CA 1
ATOM 4531 C C . SER A 1 574 ? 8.375 31.578 25.031 1 96.06 574 SER A C 1
ATOM 4533 O O . SER A 1 574 ? 8.164 30.516 25.594 1 96.06 574 SER A O 1
ATOM 4535 N N . LYS A 1 575 ? 7.664 31.969 23.922 1 96.56 575 LYS A N 1
ATOM 4536 C CA . LYS A 1 575 ? 6.547 31.172 23.422 1 96.56 575 LYS A CA 1
ATOM 4537 C C . LYS A 1 575 ? 6.871 30.578 22.062 1 96.56 575 LYS A C 1
ATOM 4539 O O . LYS A 1 575 ? 6.059 29.844 21.484 1 96.56 575 LYS A O 1
ATOM 4544 N N . ALA A 1 576 ? 8.07 30.906 21.547 1 97.75 576 ALA A N 1
ATOM 4545 C CA . ALA A 1 576 ? 8.445 30.5 20.203 1 97.75 576 ALA A CA 1
ATOM 4546 C C . ALA A 1 576 ? 8.852 29.016 20.172 1 97.75 576 ALA A C 1
ATOM 4548 O O . ALA A 1 576 ? 9.484 28.531 21.094 1 97.75 576 ALA A O 1
ATOM 4549 N N . PRO A 1 577 ? 8.531 28.297 19.109 1 97.88 577 PRO A N 1
ATOM 4550 C CA . PRO A 1 577 ? 8.844 26.875 19.016 1 97.88 577 PRO A CA 1
ATOM 4551 C C . PRO A 1 577 ? 10.336 26.578 19.172 1 97.88 577 PRO A C 1
ATOM 4553 O O . PRO A 1 577 ? 10.719 25.594 19.797 1 97.88 577 PRO A O 1
ATOM 4556 N N . ILE A 1 578 ? 11.195 27.422 18.609 1 97.44 578 ILE A N 1
ATOM 4557 C CA . ILE A 1 578 ? 12.633 27.188 18.625 1 97.44 578 ILE A CA 1
ATOM 4558 C C . ILE A 1 578 ? 13.141 27.125 20.062 1 97.44 578 ILE A C 1
ATOM 4560 O O . ILE A 1 578 ? 14.133 26.453 20.359 1 97.44 578 ILE A O 1
ATOM 4564 N N . ASN A 1 579 ? 12.461 27.797 20.938 1 97.19 579 ASN A N 1
ATOM 4565 C CA . ASN A 1 579 ? 12.844 27.812 22.344 1 97.19 579 ASN A CA 1
ATOM 4566 C C . ASN A 1 579 ? 12.211 26.656 23.109 1 97.19 579 ASN A C 1
ATOM 4568 O O . ASN A 1 579 ? 12.836 26.078 24 1 97.19 579 ASN A O 1
ATOM 4572 N N . LEU A 1 580 ? 10.961 26.312 22.844 1 97.69 580 LEU A N 1
ATOM 4573 C CA . LEU A 1 580 ? 10.156 25.469 23.703 1 97.69 580 LEU A CA 1
ATOM 4574 C C . LEU A 1 580 ? 10.289 24 23.297 1 97.69 580 LEU A C 1
ATOM 4576 O O . LEU A 1 580 ? 9.992 23.109 24.094 1 97.69 580 LEU A O 1
ATOM 4580 N N . LEU A 1 581 ? 10.688 23.703 22.094 1 97.69 581 LEU A N 1
ATOM 4581 C CA . LEU A 1 581 ? 10.68 22.328 21.594 1 97.69 581 LEU A CA 1
ATOM 4582 C C . LEU A 1 581 ? 12.023 21.656 21.828 1 97.69 581 LEU A C 1
ATOM 4584 O O . LEU A 1 581 ? 13.07 22.297 21.719 1 97.69 581 LEU A O 1
ATOM 4588 N N . ASP A 1 582 ? 11.906 20.406 22.203 1 95.94 582 ASP A N 1
ATOM 4589 C CA . ASP A 1 582 ? 13.086 19.578 22.453 1 95.94 582 ASP A CA 1
ATOM 4590 C C . ASP A 1 582 ? 12.945 18.203 21.797 1 95.94 582 ASP A C 1
ATOM 4592 O O . ASP A 1 582 ? 12.047 17.438 22.156 1 95.94 582 ASP A O 1
ATOM 4596 N N . ARG A 1 583 ? 13.867 17.922 20.938 1 94.75 583 ARG A N 1
ATOM 4597 C CA . ARG A 1 583 ? 13.859 16.656 20.203 1 94.75 583 ARG A CA 1
ATOM 4598 C C . ARG A 1 583 ? 13.953 15.469 21.156 1 94.75 583 ARG A C 1
ATOM 4600 O O . ARG A 1 583 ? 13.445 14.383 20.859 1 94.75 583 ARG A O 1
ATOM 4607 N N . HIS A 1 584 ? 14.469 15.602 22.328 1 95.44 584 HIS A N 1
ATOM 4608 C CA . HIS A 1 584 ? 14.766 14.492 23.234 1 95.44 584 HIS A CA 1
ATOM 4609 C C . HIS A 1 584 ? 13.695 14.359 24.312 1 95.44 584 HIS A C 1
ATOM 4611 O O . HIS A 1 584 ? 13.891 13.648 25.297 1 95.44 584 HIS A O 1
ATOM 4617 N N . ILE A 1 585 ? 12.625 15.031 24.094 1 96.81 585 ILE A N 1
ATOM 4618 C CA . ILE A 1 585 ? 11.523 14.953 25.047 1 96.81 585 ILE A CA 1
ATOM 4619 C C . ILE A 1 585 ? 11.023 13.516 25.141 1 96.81 585 ILE A C 1
ATOM 4621 O O . ILE A 1 585 ? 10.562 13.07 26.188 1 96.81 585 ILE A O 1
ATOM 4625 N N . TYR A 1 586 ? 11.047 12.781 24 1 97.62 586 TYR A N 1
ATOM 4626 C CA . TYR A 1 586 ? 10.656 11.383 23.938 1 97.62 586 TYR A CA 1
ATOM 4627 C C . TYR A 1 586 ? 11.766 10.531 23.328 1 97.62 586 TYR A C 1
ATOM 4629 O O . TYR A 1 586 ? 12.594 11.031 22.562 1 97.62 586 TYR A O 1
ATOM 4637 N N . LYS A 1 587 ? 11.828 9.336 23.75 1 95.06 587 LYS A N 1
ATOM 4638 C CA . LYS A 1 587 ? 12.578 8.289 23.062 1 95.06 587 LYS A CA 1
ATOM 4639 C C . LYS A 1 587 ? 11.688 7.512 22.094 1 95.06 587 LYS A C 1
ATOM 4641 O O . LYS A 1 587 ? 11.141 6.469 22.453 1 95.06 587 LYS A O 1
ATOM 4646 N N . TYR A 1 588 ? 11.734 8.031 20.984 1 94.56 588 TYR A N 1
ATOM 4647 C CA . TYR A 1 588 ? 10.875 7.426 19.984 1 94.56 588 TYR A CA 1
ATOM 4648 C C . TYR A 1 588 ? 11.414 6.07 19.547 1 94.56 588 TYR A C 1
ATOM 4650 O O . TYR A 1 588 ? 10.695 5.273 18.938 1 94.56 588 TYR A O 1
ATOM 4658 N N . MET B 1 1 ? 47.375 -13.133 -37.406 1 23.83 1 MET B N 1
ATOM 4659 C CA . MET B 1 1 ? 47.031 -12.859 -36.031 1 23.83 1 MET B CA 1
ATOM 4660 C C . MET B 1 1 ? 45.531 -13.086 -35.781 1 23.83 1 MET B C 1
ATOM 4662 O O . MET B 1 1 ? 44.688 -12.391 -36.375 1 23.83 1 MET B O 1
ATOM 4666 N N . ASN B 1 2 ? 45.031 -14.391 -35.562 1 22.84 2 ASN B N 1
ATOM 4667 C CA . ASN B 1 2 ? 43.781 -15.156 -35.531 1 22.84 2 ASN B CA 1
ATOM 4668 C C . ASN B 1 2 ? 42.875 -14.719 -34.375 1 22.84 2 ASN B C 1
ATOM 4670 O O . ASN B 1 2 ? 43.312 -14.672 -33.219 1 22.84 2 ASN B O 1
ATOM 4674 N N . SER B 1 3 ? 42.062 -13.711 -34.625 1 24.41 3 SER B N 1
ATOM 4675 C CA . SER B 1 3 ? 41.031 -13.195 -33.75 1 24.41 3 SER B CA 1
ATOM 4676 C C . SER B 1 3 ? 40.281 -14.336 -33.031 1 24.41 3 SER B C 1
ATOM 4678 O O . SER B 1 3 ? 39.656 -15.164 -33.688 1 24.41 3 SER B O 1
ATOM 4680 N N . VAL B 1 4 ? 40.938 -14.914 -31.984 1 30.59 4 VAL B N 1
ATOM 4681 C CA . VAL B 1 4 ? 40.375 -15.977 -31.156 1 30.59 4 VAL B CA 1
ATOM 4682 C C . VAL B 1 4 ? 38.906 -15.664 -30.828 1 30.59 4 VAL B C 1
ATOM 4684 O O . VAL B 1 4 ? 38.625 -14.641 -30.203 1 30.59 4 VAL B O 1
ATOM 4687 N N . ASN B 1 5 ? 38.031 -15.969 -31.672 1 24.77 5 ASN B N 1
ATOM 4688 C CA . ASN B 1 5 ? 36.594 -16.016 -31.484 1 24.77 5 ASN B CA 1
ATOM 4689 C C . ASN B 1 5 ? 36.188 -16.719 -30.188 1 24.77 5 ASN B C 1
ATOM 4691 O O . ASN B 1 5 ? 36.25 -17.953 -30.094 1 24.77 5 ASN B O 1
ATOM 4695 N N . TYR B 1 6 ? 36.719 -16.375 -29.078 1 29.66 6 TYR B N 1
ATOM 4696 C CA . TYR B 1 6 ? 36.281 -16.953 -27.812 1 29.66 6 TYR B CA 1
ATOM 4697 C C . TYR B 1 6 ? 34.781 -16.953 -27.688 1 29.66 6 TYR B C 1
ATOM 4699 O O . TYR B 1 6 ? 34.156 -15.93 -27.359 1 29.66 6 TYR B O 1
ATOM 4707 N N . GLN B 1 7 ? 34.156 -17.531 -28.656 1 29.34 7 GLN B N 1
ATOM 4708 C CA . GLN B 1 7 ? 32.75 -17.906 -28.359 1 29.34 7 GLN B CA 1
ATOM 4709 C C . GLN B 1 7 ? 32.688 -18.75 -27.094 1 29.34 7 GLN B C 1
ATOM 4711 O O . GLN B 1 7 ? 33.125 -19.906 -27.078 1 29.34 7 GLN B O 1
ATOM 4716 N N . ALA B 1 8 ? 33.031 -18.25 -26 1 35.16 8 ALA B N 1
ATOM 4717 C CA . ALA B 1 8 ? 32.719 -19.016 -24.781 1 35.16 8 ALA B CA 1
ATOM 4718 C C . ALA B 1 8 ? 31.391 -19.766 -24.938 1 35.16 8 ALA B C 1
ATOM 4720 O O . ALA B 1 8 ? 30.344 -19.172 -25.188 1 35.16 8 ALA B O 1
ATOM 4721 N N . GLU B 1 9 ? 31.344 -20.922 -25.266 1 35.59 9 GLU B N 1
ATOM 4722 C CA . GLU B 1 9 ? 30.25 -21.875 -25.203 1 35.59 9 GLU B CA 1
ATOM 4723 C C . GLU B 1 9 ? 29.531 -21.797 -23.859 1 35.59 9 GLU B C 1
ATOM 4725 O O . GLU B 1 9 ? 30.062 -22.219 -22.844 1 35.59 9 GLU B O 1
ATOM 4730 N N . ILE B 1 10 ? 28.812 -20.781 -23.562 1 41.22 10 ILE B N 1
ATOM 4731 C CA . ILE B 1 10 ? 27.938 -20.797 -22.391 1 41.22 10 ILE B CA 1
ATOM 4732 C C . ILE B 1 10 ? 27.172 -22.125 -22.344 1 41.22 10 ILE B C 1
ATOM 4734 O O . ILE B 1 10 ? 26.359 -22.406 -23.219 1 41.22 10 ILE B O 1
ATOM 4738 N N . ILE B 1 11 ? 27.844 -23.156 -21.984 1 44.84 11 ILE B N 1
ATOM 4739 C CA . ILE B 1 11 ? 27.141 -24.406 -21.688 1 44.84 11 ILE B CA 1
ATOM 4740 C C . ILE B 1 11 ? 25.891 -24.109 -20.859 1 44.84 11 ILE B C 1
ATOM 4742 O O . ILE B 1 11 ? 25.984 -23.641 -19.719 1 44.84 11 ILE B O 1
ATOM 4746 N N . VAL B 1 12 ? 24.891 -23.703 -21.531 1 58.59 12 VAL B N 1
ATOM 4747 C CA . VAL B 1 12 ? 23.578 -23.516 -20.922 1 58.59 12 VAL B CA 1
ATOM 4748 C C . VAL B 1 12 ? 23.078 -24.844 -20.328 1 58.59 12 VAL B C 1
ATOM 4750 O O . VAL B 1 12 ? 22.891 -25.812 -21.062 1 58.59 12 VAL B O 1
ATOM 4753 N N . ASN B 1 13 ? 23.375 -25.109 -19.016 1 69 13 ASN B N 1
ATOM 4754 C CA . ASN B 1 13 ? 22.875 -26.281 -18.328 1 69 13 ASN B CA 1
ATOM 4755 C C . ASN B 1 13 ? 21.344 -26.25 -18.219 1 69 13 ASN B C 1
ATOM 4757 O O . ASN B 1 13 ? 20.766 -25.266 -17.766 1 69 13 ASN B O 1
ATOM 4761 N N . ILE B 1 14 ? 20.797 -27.25 -18.969 1 73.94 14 ILE B N 1
ATOM 4762 C CA . ILE B 1 14 ? 19.359 -27.438 -18.891 1 73.94 14 ILE B CA 1
ATOM 4763 C C . ILE B 1 14 ? 19 -28.031 -17.531 1 73.94 14 ILE B C 1
ATOM 4765 O O . ILE B 1 14 ? 19.578 -29.047 -17.109 1 73.94 14 ILE B O 1
ATOM 4769 N N . HIS B 1 15 ? 18.078 -27.344 -16.859 1 77.19 15 HIS B N 1
ATOM 4770 C CA . HIS B 1 15 ? 17.672 -27.781 -15.531 1 77.19 15 HIS B CA 1
ATOM 4771 C C . HIS B 1 15 ? 16.672 -28.938 -15.609 1 77.19 15 HIS B C 1
ATOM 4773 O O . HIS B 1 15 ? 15.859 -28.984 -16.531 1 77.19 15 HIS B O 1
ATOM 4779 N N . GLU B 1 16 ? 16.969 -29.828 -14.648 1 77.88 16 GLU B N 1
ATOM 4780 C CA . GLU B 1 16 ? 15.93 -30.828 -14.383 1 77.88 16 GLU B CA 1
ATOM 4781 C C . GLU B 1 16 ? 15.211 -30.547 -13.062 1 77.88 16 GLU B C 1
ATOM 4783 O O . GLU B 1 16 ? 15.805 -29.984 -12.141 1 77.88 16 GLU B O 1
ATOM 4788 N N . THR B 1 17 ? 13.945 -30.703 -13.125 1 68.12 17 THR B N 1
ATOM 4789 C CA . THR B 1 17 ? 13.195 -30.406 -11.914 1 68.12 17 THR B CA 1
ATOM 4790 C C . THR B 1 17 ? 13.375 -31.5 -10.875 1 68.12 17 THR B C 1
ATOM 4792 O O . THR B 1 17 ? 13.578 -32.656 -11.227 1 68.12 17 THR B O 1
ATOM 4795 N N . VAL B 1 18 ? 13.383 -31.047 -9.672 1 72.5 18 VAL B N 1
ATOM 4796 C CA . VAL B 1 18 ? 13.25 -31.938 -8.531 1 72.5 18 VAL B CA 1
ATOM 4797 C C . VAL B 1 18 ? 11.781 -32.062 -8.148 1 72.5 18 VAL B C 1
ATOM 4799 O O . VAL B 1 18 ? 11.125 -31.078 -7.82 1 72.5 18 VAL B O 1
ATOM 4802 N N . PRO B 1 19 ? 11.305 -33.344 -8.305 1 79.31 19 PRO B N 1
ATOM 4803 C CA . PRO B 1 19 ? 9.914 -33.469 -7.875 1 79.31 19 PRO B CA 1
ATOM 4804 C C . PRO B 1 19 ? 9.695 -32.969 -6.445 1 79.31 19 PRO B C 1
ATOM 4806 O O . PRO B 1 19 ? 10.492 -33.281 -5.555 1 79.31 19 PRO B O 1
ATOM 4809 N N . GLN B 1 20 ? 8.758 -32.125 -6.344 1 91.69 20 GLN B N 1
ATOM 4810 C CA . GLN B 1 20 ? 8.477 -31.641 -4.988 1 91.69 20 GLN B CA 1
ATOM 4811 C C . GLN B 1 20 ? 7.012 -31.266 -4.832 1 91.69 20 GLN B C 1
ATOM 4813 O O . GLN B 1 20 ? 6.383 -30.781 -5.777 1 91.69 20 GLN B O 1
ATOM 4818 N N . ALA B 1 21 ? 6.508 -31.594 -3.623 1 97 21 ALA B N 1
ATOM 4819 C CA . ALA B 1 21 ? 5.234 -31.031 -3.193 1 97 21 ALA B CA 1
ATOM 4820 C C . ALA B 1 21 ? 5.434 -29.641 -2.572 1 97 21 ALA B C 1
ATOM 4822 O O . ALA B 1 21 ? 6.57 -29.219 -2.359 1 97 21 ALA B O 1
ATOM 4823 N N . PHE B 1 22 ? 4.398 -28.938 -2.434 1 97.5 22 PHE B N 1
ATOM 4824 C CA . PHE B 1 22 ? 4.438 -27.641 -1.767 1 97.5 22 PHE B CA 1
ATOM 4825 C C . PHE B 1 22 ? 3.865 -27.734 -0.358 1 97.5 22 PHE B C 1
ATOM 4827 O O . PHE B 1 22 ? 3.061 -28.625 -0.07 1 97.5 22 PHE B O 1
ATOM 4834 N N . ILE B 1 23 ? 4.23 -26.828 0.464 1 98.25 23 ILE B N 1
ATOM 4835 C CA . ILE B 1 23 ? 4.031 -26.984 1.901 1 98.25 23 ILE B CA 1
ATOM 4836 C C . ILE B 1 23 ? 2.537 -26.953 2.221 1 98.25 23 ILE B C 1
ATOM 4838 O O . ILE B 1 23 ? 2.088 -27.594 3.18 1 98.25 23 ILE B O 1
ATOM 4842 N N . ASP B 1 24 ? 1.722 -26.297 1.429 1 98.25 24 ASP B N 1
ATOM 4843 C CA . ASP B 1 24 ? 0.291 -26.203 1.703 1 98.25 24 ASP B CA 1
ATOM 4844 C C . ASP B 1 24 ? -0.477 -27.328 1.019 1 98.25 24 ASP B C 1
ATOM 4846 O O . ASP B 1 24 ? -1.679 -27.5 1.238 1 98.25 24 ASP B O 1
ATOM 4850 N N . THR B 1 25 ? 0.207 -28.109 0.166 1 98.19 25 THR B N 1
ATOM 4851 C CA . THR B 1 25 ? -0.366 -29.266 -0.495 1 98.19 25 THR B CA 1
ATOM 4852 C C . THR B 1 25 ? 0.619 -30.438 -0.485 1 98.19 25 THR B C 1
ATOM 4854 O O . THR B 1 25 ? 0.934 -31 -1.535 1 98.19 25 THR B O 1
ATOM 4857 N N . PRO B 1 26 ? 0.994 -30.875 0.704 1 98 26 PRO B N 1
ATOM 4858 C CA . PRO B 1 26 ? 2.045 -31.891 0.798 1 98 26 PRO B CA 1
ATOM 4859 C C . PRO B 1 26 ? 1.585 -33.281 0.304 1 98 26 PRO B C 1
ATOM 4861 O O . PRO B 1 26 ? 2.412 -34.156 0.061 1 98 26 PRO B O 1
ATOM 4864 N N . SER B 1 27 ? 0.313 -33.469 0.108 1 97.62 27 SER B N 1
ATOM 4865 C CA . SER B 1 27 ? -0.248 -34.781 -0.229 1 97.62 27 SER B CA 1
ATOM 4866 C C . SER B 1 27 ? -0.117 -35.062 -1.72 1 97.62 27 SER B C 1
ATOM 4868 O O . SER B 1 27 ? -0.329 -36.219 -2.158 1 97.62 27 SER B O 1
ATOM 4870 N N . ILE B 1 28 ? 0.332 -34.062 -2.514 1 97.5 28 ILE B N 1
ATOM 4871 C CA . ILE B 1 28 ? 0.214 -34.281 -3.953 1 97.5 28 ILE B CA 1
ATOM 4872 C C . ILE B 1 28 ? 1.504 -33.844 -4.645 1 97.5 28 ILE B C 1
ATOM 4874 O O . ILE B 1 28 ? 2.137 -32.875 -4.238 1 97.5 28 ILE B O 1
ATOM 4878 N N . LEU B 1 29 ? 1.92 -34.594 -5.598 1 96.25 29 LEU B N 1
ATOM 4879 C CA . LEU B 1 29 ? 2.84 -34.188 -6.656 1 96.25 29 LEU B CA 1
ATOM 4880 C C . LEU B 1 29 ? 2.09 -33.938 -7.961 1 96.25 29 LEU B C 1
ATOM 4882 O O . LEU B 1 29 ? 1.866 -34.844 -8.75 1 96.25 29 LEU B O 1
ATOM 4886 N N . TYR B 1 30 ? 1.763 -32.719 -8.258 1 96.12 30 TYR B N 1
ATOM 4887 C CA . TYR B 1 30 ? 0.839 -32.344 -9.32 1 96.12 30 TYR B CA 1
ATOM 4888 C C . TYR B 1 30 ? 1.302 -32.875 -10.672 1 96.12 30 TYR B C 1
ATOM 4890 O O . TYR B 1 30 ? 0.486 -33.312 -11.484 1 96.12 30 TYR B O 1
ATOM 4898 N N . ARG B 1 31 ? 2.584 -32.844 -10.891 1 93.38 31 ARG B N 1
ATOM 4899 C CA . ARG B 1 31 ? 3.137 -33.25 -12.172 1 93.38 31 ARG B CA 1
ATOM 4900 C C . ARG B 1 31 ? 2.777 -34.719 -12.461 1 93.38 31 ARG B C 1
ATOM 4902 O O . ARG B 1 31 ? 2.568 -35.094 -13.609 1 93.38 31 ARG B O 1
ATOM 4909 N N . GLU B 1 32 ? 2.578 -35.469 -11.461 1 93.88 32 GLU B N 1
ATOM 4910 C CA . GLU B 1 32 ? 2.406 -36.938 -11.602 1 93.88 32 GLU B CA 1
ATOM 4911 C C . GLU B 1 32 ? 1.011 -37.281 -12.109 1 93.88 32 GLU B C 1
ATOM 4913 O O . GLU B 1 32 ? 0.768 -38.406 -12.562 1 93.88 32 GLU B O 1
ATOM 4918 N N . TRP B 1 33 ? 0.108 -36.344 -12.055 1 95.69 33 TRP B N 1
ATOM 4919 C CA . TRP B 1 33 ? -1.227 -36.594 -12.578 1 95.69 33 TRP B CA 1
ATOM 4920 C C . TRP B 1 33 ? -1.219 -36.594 -14.109 1 95.69 33 TRP B C 1
ATOM 4922 O O . TRP B 1 33 ? -2.02 -37.281 -14.742 1 95.69 33 TRP B O 1
ATOM 4932 N N . ASN B 1 34 ? -0.286 -35.938 -14.68 1 92.38 34 ASN B N 1
ATOM 4933 C CA . ASN B 1 34 ? -0.205 -35.812 -16.125 1 92.38 34 ASN B CA 1
ATOM 4934 C C . ASN B 1 34 ? 0.59 -36.969 -16.75 1 92.38 34 ASN B C 1
ATOM 4936 O O . ASN B 1 34 ? 1.63 -37.344 -16.219 1 92.38 34 ASN B O 1
ATOM 4940 N N . GLN B 1 35 ? 0.094 -37.594 -17.844 1 85.81 35 GLN B N 1
ATOM 4941 C CA . GLN B 1 35 ? 0.75 -38.719 -18.5 1 85.81 35 GLN B CA 1
ATOM 4942 C C . GLN B 1 35 ? 1.114 -38.406 -19.938 1 85.81 35 GLN B C 1
ATOM 4944 O O . GLN B 1 35 ? 1.264 -39.281 -20.766 1 85.81 35 GLN B O 1
ATOM 4949 N N . GLY B 1 36 ? 1.187 -37.125 -20.281 1 90.94 36 GLY B N 1
ATOM 4950 C CA . GLY B 1 36 ? 1.458 -36.688 -21.641 1 90.94 36 GLY B CA 1
ATOM 4951 C C . GLY B 1 36 ? 0.469 -35.656 -22.141 1 90.94 36 GLY B C 1
ATOM 4952 O O . GLY B 1 36 ? -0.723 -35.719 -21.844 1 90.94 36 GLY B O 1
ATOM 4953 N N . ILE B 1 37 ? 0.902 -34.844 -23.047 1 93.56 37 ILE B N 1
ATOM 4954 C CA . ILE B 1 37 ? 0.131 -33.656 -23.438 1 93.56 37 ILE B CA 1
ATOM 4955 C C . ILE B 1 37 ? -1.02 -34.062 -24.344 1 93.56 37 ILE B C 1
ATOM 4957 O O . ILE B 1 37 ? -2.023 -33.375 -24.453 1 93.56 37 ILE B O 1
ATOM 4961 N N . ASP B 1 38 ? -0.904 -35.219 -25.016 1 93.56 38 ASP B N 1
ATOM 4962 C CA . ASP B 1 38 ? -1.923 -35.656 -25.969 1 93.56 38 ASP B CA 1
ATOM 4963 C C . ASP B 1 38 ? -2.959 -36.562 -25.297 1 93.56 38 ASP B C 1
ATOM 4965 O O . ASP B 1 38 ? -3.992 -36.875 -25.891 1 93.56 38 ASP B O 1
ATOM 4969 N N . GLN B 1 39 ? -2.73 -36.969 -24.094 1 94.5 39 GLN B N 1
ATOM 4970 C CA . GLN B 1 39 ? -3.654 -37.812 -23.359 1 94.5 39 GLN B CA 1
ATOM 4971 C C . GLN B 1 39 ? -4.609 -37 -22.5 1 94.5 39 GLN B C 1
ATOM 4973 O O . GLN B 1 39 ? -4.172 -36.156 -21.719 1 94.5 39 GLN B O 1
ATOM 4978 N N . PRO B 1 40 ? -5.859 -37.25 -22.703 1 96.69 40 PRO B N 1
ATOM 4979 C CA . PRO B 1 40 ? -6.797 -36.531 -21.844 1 96.69 40 PRO B CA 1
ATOM 4980 C C . PRO B 1 40 ? -6.711 -37 -20.375 1 96.69 40 PRO B C 1
ATOM 4982 O O . PRO B 1 40 ? -6.387 -38.156 -20.109 1 96.69 40 PRO B O 1
ATOM 4985 N N . LEU B 1 41 ? -7.051 -36.094 -19.453 1 97.88 41 LEU B N 1
ATOM 4986 C CA . LEU B 1 41 ? -7.043 -36.375 -18.031 1 97.88 41 LEU B CA 1
ATOM 4987 C C . LEU B 1 41 ? -8.367 -37 -17.594 1 97.88 41 LEU B C 1
ATOM 4989 O O . LEU B 1 41 ? -8.516 -37.406 -16.438 1 97.88 41 LEU B O 1
ATOM 4993 N N . GLY B 1 42 ? -9.258 -37.062 -18.547 1 98.12 42 GLY B N 1
ATOM 4994 C CA . GLY B 1 42 ? -10.594 -37.625 -18.359 1 98.12 42 GLY B CA 1
ATOM 4995 C C . GLY B 1 42 ? -11.508 -37.375 -19.531 1 98.12 42 GLY B C 1
ATOM 4996 O O . GLY B 1 42 ? -11.039 -37.125 -20.641 1 98.12 42 GLY B O 1
ATOM 4997 N N . THR B 1 43 ? -12.773 -37.656 -19.312 1 98.25 43 THR B N 1
ATOM 4998 C CA . THR B 1 43 ? -13.75 -37.438 -20.359 1 98.25 43 THR B CA 1
ATOM 4999 C C . THR B 1 43 ? -14.875 -36.531 -19.875 1 98.25 43 THR B C 1
ATOM 5001 O O . THR B 1 43 ? -15.188 -36.5 -18.688 1 98.25 43 THR B O 1
ATOM 5004 N N . LEU B 1 44 ? -15.438 -35.812 -20.797 1 98.38 44 LEU B N 1
ATOM 5005 C CA . LEU B 1 44 ? -16.578 -34.906 -20.531 1 98.38 44 LEU B CA 1
ATOM 5006 C C . LEU B 1 44 ? -17.609 -35 -21.656 1 98.38 44 LEU B C 1
ATOM 5008 O O . LEU B 1 44 ? -17.266 -35.344 -22.781 1 98.38 44 LEU B O 1
ATOM 5012 N N . PRO B 1 45 ? -18.875 -34.75 -21.281 1 97.19 45 PRO B N 1
ATOM 5013 C CA . PRO B 1 45 ? -19.891 -34.688 -22.344 1 97.19 45 PRO B CA 1
ATOM 5014 C C . PRO B 1 45 ? -19.609 -33.594 -23.375 1 97.19 45 PRO B C 1
ATOM 5016 O O . PRO B 1 45 ? -19.203 -32.5 -23.016 1 97.19 45 PRO B O 1
ATOM 5019 N N . LYS B 1 46 ? -19.906 -33.906 -24.594 1 95.5 46 LYS B N 1
ATOM 5020 C CA . LYS B 1 46 ? -19.625 -33 -25.688 1 95.5 46 LYS B CA 1
ATOM 5021 C C . LYS B 1 46 ? -20.5 -31.75 -25.625 1 95.5 46 LYS B C 1
ATOM 5023 O O . LYS B 1 46 ? -20.156 -30.719 -26.172 1 95.5 46 LYS B O 1
ATOM 5028 N N . ASN B 1 47 ? -21.609 -31.844 -24.938 1 95.25 47 ASN B N 1
ATOM 5029 C CA . ASN B 1 47 ? -22.547 -30.719 -24.859 1 95.25 47 ASN B CA 1
ATOM 5030 C C . ASN B 1 47 ? -22.281 -29.844 -23.641 1 95.25 47 ASN B C 1
ATOM 5032 O O . ASN B 1 47 ? -22.969 -28.844 -23.438 1 95.25 47 ASN B O 1
ATOM 5036 N N . LEU B 1 48 ? -21.312 -30.25 -22.812 1 97.5 48 LEU B N 1
ATOM 5037 C CA . LEU B 1 48 ? -20.953 -29.422 -21.656 1 97.5 48 LEU B CA 1
ATOM 5038 C C . LEU B 1 48 ? -20.25 -28.141 -22.094 1 97.5 48 LEU B C 1
ATOM 5040 O O . LEU B 1 48 ? -19.156 -28.203 -22.656 1 97.5 48 LEU B O 1
ATOM 5044 N N . LYS B 1 49 ? -20.859 -26.984 -21.875 1 98.38 49 LYS B N 1
ATOM 5045 C CA . LYS B 1 49 ? -20.312 -25.688 -22.266 1 98.38 49 LYS B CA 1
ATOM 5046 C C . LYS B 1 49 ? -19.578 -25.016 -21.094 1 98.38 49 LYS B C 1
ATOM 5048 O O . LYS B 1 49 ? -20.172 -24.75 -20.047 1 98.38 49 LYS B O 1
ATOM 5053 N N . ILE B 1 50 ? -18.312 -24.75 -21.328 1 98.75 50 ILE B N 1
ATOM 5054 C CA . ILE B 1 50 ? -17.5 -24.141 -20.281 1 98.75 50 ILE B CA 1
ATOM 5055 C C . ILE B 1 50 ? -16.859 -22.859 -20.797 1 98.75 50 ILE B C 1
ATOM 5057 O O . ILE B 1 50 ? -16.203 -22.859 -21.844 1 98.75 50 ILE B O 1
ATOM 5061 N N . CYS B 1 51 ? -17.078 -21.75 -20.094 1 98.88 51 CYS B N 1
ATOM 5062 C CA . CYS B 1 51 ? -16.453 -20.469 -20.422 1 98.88 51 CYS B CA 1
ATOM 5063 C C . CYS B 1 51 ? -15.336 -20.141 -19.438 1 98.88 51 CYS B C 1
ATOM 5065 O O . CYS B 1 51 ? -15.5 -20.297 -18.234 1 98.88 51 CYS B O 1
ATOM 5067 N N . LEU B 1 52 ? -14.203 -19.844 -19.969 1 98.88 52 LEU B N 1
ATOM 5068 C CA . LEU B 1 52 ? -13.086 -19.359 -19.156 1 98.88 52 LEU B CA 1
ATOM 5069 C C . LEU B 1 52 ? -12.836 -17.875 -19.391 1 98.88 52 LEU B C 1
ATOM 5071 O O . LEU B 1 52 ? -12.633 -17.453 -20.516 1 98.88 52 LEU B O 1
ATOM 5075 N N . ILE B 1 53 ? -12.828 -17.062 -18.312 1 98.5 53 ILE B N 1
ATOM 5076 C CA . ILE B 1 53 ? -12.641 -15.625 -18.406 1 98.5 53 ILE B CA 1
ATOM 5077 C C . ILE B 1 53 ? -11.211 -15.258 -18.016 1 98.5 53 ILE B C 1
ATOM 5079 O O . ILE B 1 53 ? -10.82 -15.43 -16.859 1 98.5 53 ILE B O 1
ATOM 5083 N N . GLY B 1 54 ? -10.438 -14.695 -18.922 1 98 54 GLY B N 1
ATOM 5084 C CA . GLY B 1 54 ? -9.023 -14.422 -18.766 1 98 54 GLY B CA 1
ATOM 5085 C C . GLY B 1 54 ? -8.133 -15.5 -19.344 1 98 54 GLY B C 1
ATOM 5086 O O . GLY B 1 54 ? -8.195 -16.656 -18.922 1 98 54 GLY B O 1
ATOM 5087 N N . ALA B 1 55 ? -7.312 -15.109 -20.25 1 98.25 55 ALA B N 1
ATOM 5088 C CA . ALA B 1 55 ? -6.48 -16.094 -20.953 1 98.25 55 ALA B CA 1
ATOM 5089 C C . ALA B 1 55 ? -5.027 -16 -20.484 1 98.25 55 ALA B C 1
ATOM 5091 O O . ALA B 1 55 ? -4.113 -15.883 -21.312 1 98.25 55 ALA B O 1
ATOM 5092 N N . GLY B 1 56 ? -4.848 -16.078 -19.203 1 97.62 56 GLY B N 1
ATOM 5093 C CA . GLY B 1 56 ? -3.529 -16.344 -18.641 1 97.62 56 GLY B CA 1
ATOM 5094 C C . GLY B 1 56 ? -3.146 -17.812 -18.703 1 97.62 56 GLY B C 1
ATOM 5095 O O . GLY B 1 56 ? -3.896 -18.641 -19.234 1 97.62 56 GLY B O 1
ATOM 5096 N N . ILE B 1 57 ? -2.064 -18.109 -18.141 1 97.88 57 ILE B N 1
ATOM 5097 C CA . ILE B 1 57 ? -1.55 -19.469 -18.312 1 97.88 57 ILE B CA 1
ATOM 5098 C C . ILE B 1 57 ? -2.457 -20.453 -17.578 1 97.88 57 ILE B C 1
ATOM 5100 O O . ILE B 1 57 ? -2.637 -21.594 -18.031 1 97.88 57 ILE B O 1
ATOM 5104 N N . SER B 1 58 ? -3.039 -20.078 -16.469 1 97.88 58 SER B N 1
ATOM 5105 C CA . SER B 1 58 ? -3.912 -20.969 -15.727 1 97.88 58 SER B CA 1
ATOM 5106 C C . SER B 1 58 ? -5.113 -21.391 -16.562 1 97.88 58 SER B C 1
ATOM 5108 O O . SER B 1 58 ? -5.375 -22.594 -16.719 1 97.88 58 SER B O 1
ATOM 5110 N N . ASN B 1 59 ? -5.785 -20.438 -17.156 1 98.75 59 ASN B N 1
ATOM 5111 C CA . ASN B 1 59 ? -6.961 -20.75 -17.969 1 98.75 59 ASN B CA 1
ATOM 5112 C C . ASN B 1 59 ? -6.574 -21.328 -19.328 1 98.75 59 ASN B C 1
ATOM 5114 O O . ASN B 1 59 ? -7.355 -22.047 -19.953 1 98.75 59 ASN B O 1
ATOM 5118 N N . ALA B 1 60 ? -5.379 -21 -19.781 1 98.69 60 ALA B N 1
ATOM 5119 C CA . ALA B 1 60 ? -4.906 -21.641 -21.016 1 98.69 60 ALA B CA 1
ATOM 5120 C C . ALA B 1 60 ? -4.785 -23.141 -20.828 1 98.69 60 ALA B C 1
ATOM 5122 O O . ALA B 1 60 ? -5.266 -23.922 -21.656 1 98.69 60 ALA B O 1
ATOM 5123 N N . ILE B 1 61 ? -4.23 -23.516 -19.734 1 98.12 61 ILE B N 1
ATOM 5124 C CA . ILE B 1 61 ? -4.035 -24.938 -19.469 1 98.12 61 ILE B CA 1
ATOM 5125 C C . ILE B 1 61 ? -5.383 -25.594 -19.188 1 98.12 61 ILE B C 1
ATOM 5127 O O . ILE B 1 61 ? -5.648 -26.703 -19.672 1 98.12 61 ILE B O 1
ATOM 5131 N N . ALA B 1 62 ? -6.203 -24.938 -18.391 1 98.69 62 ALA B N 1
ATOM 5132 C CA . ALA B 1 62 ? -7.531 -25.484 -18.125 1 98.69 62 ALA B CA 1
ATOM 5133 C C . ALA B 1 62 ? -8.312 -25.688 -19.422 1 98.69 62 ALA B C 1
ATOM 5135 O O . ALA B 1 62 ? -8.953 -26.719 -19.625 1 98.69 62 ALA B O 1
ATOM 5136 N N . ALA B 1 63 ? -8.242 -24.672 -20.312 1 98.75 63 ALA B N 1
ATOM 5137 C CA . ALA B 1 63 ? -8.93 -24.781 -21.594 1 98.75 63 ALA B CA 1
ATOM 5138 C C . ALA B 1 63 ? -8.43 -25.984 -22.391 1 98.75 63 ALA B C 1
ATOM 5140 O O . ALA B 1 63 ? -9.227 -26.734 -22.969 1 98.75 63 ALA B O 1
ATOM 5141 N N . LEU B 1 64 ? -7.141 -26.156 -22.438 1 98.62 64 LEU B N 1
ATOM 5142 C CA . LEU B 1 64 ? -6.535 -27.266 -23.172 1 98.62 64 LEU B CA 1
ATOM 5143 C C . LEU B 1 64 ? -6.996 -28.609 -22.609 1 98.62 64 LEU B C 1
ATOM 5145 O O . LEU B 1 64 ? -7.426 -29.484 -23.375 1 98.62 64 LEU B O 1
ATOM 5149 N N . GLU B 1 65 ? -6.93 -28.781 -21.312 1 98.44 65 GLU B N 1
ATOM 5150 C CA . GLU B 1 65 ? -7.262 -30.062 -20.688 1 98.44 65 GLU B CA 1
ATOM 5151 C C . GLU B 1 65 ? -8.75 -30.359 -20.812 1 98.44 65 GLU B C 1
ATOM 5153 O O . GLU B 1 65 ? -9.141 -31.516 -20.969 1 98.44 65 GLU B O 1
ATOM 5158 N N . LEU B 1 66 ? -9.594 -29.344 -20.766 1 98.75 66 LEU B N 1
ATOM 5159 C CA . LEU B 1 66 ? -11.039 -29.531 -20.828 1 98.75 66 LEU B CA 1
ATOM 5160 C C . LEU B 1 66 ? -11.484 -29.859 -22.25 1 98.75 66 LEU B C 1
ATOM 5162 O O . LEU B 1 66 ? -12.367 -30.703 -22.453 1 98.75 66 LEU B O 1
ATOM 5166 N N . VAL B 1 67 ? -10.898 -29.172 -23.203 1 98.56 67 VAL B N 1
ATOM 5167 C CA . VAL B 1 67 ? -11.258 -29.453 -24.578 1 98.56 67 VAL B CA 1
ATOM 5168 C C . VAL B 1 67 ? -10.781 -30.859 -24.969 1 98.56 67 VAL B C 1
ATOM 5170 O O . VAL B 1 67 ? -11.469 -31.578 -25.703 1 98.56 67 VAL B O 1
ATOM 5173 N N . LYS B 1 68 ? -9.625 -31.266 -24.5 1 97.94 68 LYS B N 1
ATOM 5174 C CA . LYS B 1 68 ? -9.125 -32.625 -24.703 1 97.94 68 LYS B CA 1
ATOM 5175 C C . LYS B 1 68 ? -10.102 -33.656 -24.156 1 97.94 68 LYS B C 1
ATOM 5177 O O . LYS B 1 68 ? -10.227 -34.75 -24.688 1 97.94 68 LYS B O 1
ATOM 5182 N N . ALA B 1 69 ? -10.742 -33.312 -23.094 1 98.31 69 ALA B N 1
ATOM 5183 C CA . ALA B 1 69 ? -11.664 -34.219 -22.422 1 98.31 69 ALA B CA 1
ATOM 5184 C C . ALA B 1 69 ? -13 -34.281 -23.156 1 98.31 69 ALA B C 1
ATOM 5186 O O . ALA B 1 69 ? -13.82 -35.156 -22.875 1 98.31 69 ALA B O 1
ATOM 5187 N N . GLY B 1 70 ? -13.289 -33.281 -24.031 1 98.25 70 GLY B N 1
ATOM 5188 C CA . GLY B 1 70 ? -14.453 -33.406 -24.891 1 98.25 70 GLY B CA 1
ATOM 5189 C C . GLY B 1 70 ? -15.422 -32.219 -24.75 1 98.25 70 GLY B C 1
ATOM 5190 O O . GLY B 1 70 ? -16.375 -32.094 -25.531 1 98.25 70 GLY B O 1
ATOM 5191 N N . ALA B 1 71 ? -15.188 -31.359 -23.812 1 98.5 71 ALA B N 1
ATOM 5192 C CA . ALA B 1 71 ? -16.125 -30.266 -23.516 1 98.5 71 ALA B CA 1
ATOM 5193 C C . ALA B 1 71 ? -16.094 -29.219 -24.609 1 98.5 71 ALA B C 1
ATOM 5195 O O . ALA B 1 71 ? -15.148 -29.141 -25.406 1 98.5 71 ALA B O 1
ATOM 5196 N N . HIS B 1 72 ? -17.188 -28.438 -24.719 1 98.5 72 HIS B N 1
ATOM 5197 C CA . HIS B 1 72 ? -17.234 -27.234 -25.547 1 98.5 72 HIS B CA 1
ATOM 5198 C C . HIS B 1 72 ? -16.672 -26.031 -24.781 1 98.5 72 HIS B C 1
ATOM 5200 O O . HIS B 1 72 ? -17.344 -25.484 -23.922 1 98.5 72 HIS B O 1
ATOM 5206 N N . VAL B 1 73 ? -15.469 -25.547 -25.219 1 98.75 73 VAL B N 1
ATOM 5207 C CA . VAL B 1 73 ? -14.711 -24.594 -24.406 1 98.75 73 VAL B CA 1
ATOM 5208 C C . VAL B 1 73 ? -14.633 -23.25 -25.109 1 98.75 73 VAL B C 1
ATOM 5210 O O . VAL B 1 73 ? -14.32 -23.188 -26.312 1 98.75 73 VAL B O 1
ATOM 5213 N N . THR B 1 74 ? -14.969 -22.156 -24.422 1 98.88 74 THR B N 1
ATOM 5214 C CA . THR B 1 74 ? -14.766 -20.781 -24.875 1 98.88 74 THR B CA 1
ATOM 5215 C C . THR B 1 74 ? -13.844 -20.016 -23.922 1 98.88 74 THR B C 1
ATOM 5217 O O . THR B 1 74 ? -14.117 -19.938 -22.719 1 98.88 74 THR B O 1
ATOM 5220 N N . LEU B 1 75 ? -12.742 -19.547 -24.422 1 98.81 75 LEU B N 1
ATOM 5221 C CA . LEU B 1 75 ? -11.773 -18.766 -23.656 1 98.81 75 LEU B CA 1
ATOM 5222 C C . LEU B 1 75 ? -11.844 -17.297 -24.047 1 98.81 75 LEU B C 1
ATOM 5224 O O . LEU B 1 75 ? -11.641 -16.938 -25.219 1 98.81 75 LEU B O 1
ATOM 5228 N N . LEU B 1 76 ? -12.148 -16.406 -23.078 1 98.69 76 LEU B N 1
ATOM 5229 C CA . LEU B 1 76 ? -12.266 -14.969 -23.312 1 98.69 76 LEU B CA 1
ATOM 5230 C C . LEU B 1 76 ? -11.039 -14.227 -22.797 1 98.69 76 LEU B C 1
ATOM 5232 O O . LEU B 1 76 ? -10.523 -14.531 -21.719 1 98.69 76 LEU B O 1
ATOM 5236 N N . GLU B 1 77 ? -10.523 -13.32 -23.547 1 98.25 77 GLU B N 1
ATOM 5237 C CA . GLU B 1 77 ? -9.414 -12.453 -23.156 1 98.25 77 GLU B CA 1
ATOM 5238 C C . GLU B 1 77 ? -9.695 -11 -23.531 1 98.25 77 GLU B C 1
ATOM 5240 O O . GLU B 1 77 ? -10.078 -10.703 -24.672 1 98.25 77 GLU B O 1
ATOM 5245 N N . ALA B 1 78 ? -9.555 -10.141 -22.531 1 95.94 78 ALA B N 1
ATOM 5246 C CA . ALA B 1 78 ? -9.852 -8.727 -22.719 1 95.94 78 ALA B CA 1
ATOM 5247 C C . ALA B 1 78 ? -8.82 -8.055 -23.609 1 95.94 78 ALA B C 1
ATOM 5249 O O . ALA B 1 78 ? -9.133 -7.082 -24.312 1 95.94 78 ALA B O 1
ATOM 5250 N N . ARG B 1 79 ? -7.59 -8.562 -23.703 1 95.25 79 ARG B N 1
ATOM 5251 C CA . ARG B 1 79 ? -6.508 -7.977 -24.484 1 95.25 79 ARG B CA 1
ATOM 5252 C C . ARG B 1 79 ? -6.484 -8.539 -25.906 1 95.25 79 ARG B C 1
ATOM 5254 O O . ARG B 1 79 ? -7.262 -9.43 -26.234 1 95.25 79 ARG B O 1
ATOM 5261 N N . SER B 1 80 ? -5.578 -8 -26.688 1 97 80 SER B N 1
ATOM 5262 C CA . SER B 1 80 ? -5.461 -8.414 -28.078 1 97 80 SER B CA 1
ATOM 5263 C C . SER B 1 80 ? -4.609 -9.672 -28.219 1 97 80 SER B C 1
ATOM 5265 O O . SER B 1 80 ? -4.57 -10.297 -29.281 1 97 80 SER B O 1
ATOM 5267 N N . GLU B 1 81 ? -3.977 -10.062 -27.141 1 97.19 81 GLU B N 1
ATOM 5268 C CA . GLU B 1 81 ? -3.18 -11.281 -27.109 1 97.19 81 GLU B CA 1
ATOM 5269 C C . GLU B 1 81 ? -3.375 -12.039 -25.797 1 97.19 81 GLU B C 1
ATOM 5271 O O . GLU B 1 81 ? -3.652 -11.43 -24.766 1 97.19 81 GLU B O 1
ATOM 5276 N N . VAL B 1 82 ? -3.201 -13.359 -25.875 1 98.19 82 VAL B N 1
ATOM 5277 C CA . VAL B 1 82 ? -3.248 -14.172 -24.656 1 98.19 82 VAL B CA 1
ATOM 5278 C C . VAL B 1 82 ? -1.947 -14.016 -23.875 1 98.19 82 VAL B C 1
ATOM 5280 O O . VAL B 1 82 ? -0.929 -13.594 -24.438 1 98.19 82 VAL B O 1
ATOM 5283 N N . GLY B 1 83 ? -1.994 -14.266 -22.594 1 96.88 83 GLY B N 1
ATOM 5284 C CA . GLY B 1 83 ? -0.759 -14.242 -21.828 1 96.88 83 GLY B CA 1
ATOM 5285 C C . GLY B 1 83 ? -0.976 -13.922 -20.359 1 96.88 83 GLY B C 1
ATOM 5286 O O . GLY B 1 83 ? -0.328 -14.5 -19.484 1 96.88 83 GLY B O 1
ATOM 5287 N N . GLY B 1 84 ? -1.901 -12.93 -20.078 1 94.19 84 GLY B N 1
ATOM 5288 C CA . GLY B 1 84 ? -2.09 -12.492 -18.703 1 94.19 84 GLY B CA 1
ATOM 5289 C C . GLY B 1 84 ? -0.798 -12.07 -18.031 1 94.19 84 GLY B C 1
ATOM 5290 O O . GLY B 1 84 ? -0.049 -11.25 -18.578 1 94.19 84 GLY B O 1
ATOM 5291 N N . ARG B 1 85 ? -0.478 -12.672 -16.906 1 92.06 85 ARG B N 1
ATOM 5292 C CA . ARG B 1 85 ? 0.718 -12.312 -16.141 1 92.06 85 ARG B CA 1
ATOM 5293 C C . ARG B 1 85 ? 1.947 -13.031 -16.703 1 92.06 85 ARG B C 1
ATOM 5295 O O . ARG B 1 85 ? 3.021 -12.984 -16.094 1 92.06 85 ARG B O 1
ATOM 5302 N N . ALA B 1 86 ? 1.85 -13.625 -17.781 1 96.25 86 ALA B N 1
ATOM 5303 C CA . ALA B 1 86 ? 2.979 -14.164 -18.531 1 96.25 86 ALA B CA 1
ATOM 5304 C C . ALA B 1 86 ? 3.289 -13.305 -19.75 1 96.25 86 ALA B C 1
ATOM 5306 O O . ALA B 1 86 ? 3.965 -13.75 -20.672 1 96.25 86 ALA B O 1
ATOM 5307 N N . ARG B 1 87 ? 2.875 -12.094 -19.766 1 96.44 87 ARG B N 1
ATOM 5308 C CA . ARG B 1 87 ? 3.08 -11.18 -20.875 1 96.44 87 ARG B CA 1
ATOM 5309 C C . ARG B 1 87 ? 4.562 -10.875 -21.062 1 96.44 87 ARG B C 1
ATOM 5311 O O . ARG B 1 87 ? 5.297 -10.703 -20.094 1 96.44 87 ARG B O 1
ATOM 5318 N N . SER B 1 88 ? 4.977 -10.859 -22.328 1 97.62 88 SER B N 1
ATOM 5319 C CA . SER B 1 88 ? 6.336 -10.5 -22.703 1 97.62 88 SER B CA 1
ATOM 5320 C C . SER B 1 88 ? 6.34 -9.523 -23.875 1 97.62 88 SER B C 1
ATOM 5322 O O . SER B 1 88 ? 5.391 -9.492 -24.672 1 97.62 88 SER B O 1
ATOM 5324 N N . GLU B 1 89 ? 7.367 -8.711 -23.938 1 97 89 GLU B N 1
ATOM 5325 C CA . GLU B 1 89 ? 7.59 -7.84 -25.078 1 97 89 GLU B CA 1
ATOM 5326 C C . GLU B 1 89 ? 8.945 -8.109 -25.734 1 97 89 GLU B C 1
ATOM 5328 O O . GLU B 1 89 ? 9.969 -8.133 -25.047 1 97 89 GLU B O 1
ATOM 5333 N N . LYS B 1 90 ? 8.953 -8.305 -27.016 1 96 90 LYS B N 1
ATOM 5334 C CA . LYS B 1 90 ? 10.18 -8.578 -27.766 1 96 90 LYS B CA 1
ATOM 5335 C C . LYS B 1 90 ? 10.734 -7.305 -28.391 1 96 90 LYS B C 1
ATOM 5337 O O . LYS B 1 90 ? 9.984 -6.398 -28.75 1 96 90 LYS B O 1
ATOM 5342 N N . PHE B 1 91 ? 11.984 -7.301 -28.406 1 95.69 91 PHE B N 1
ATOM 5343 C CA . PHE B 1 91 ? 12.648 -6.215 -29.109 1 95.69 91 PHE B CA 1
ATOM 5344 C C . PHE B 1 91 ? 12.945 -6.613 -30.547 1 95.69 91 PHE B C 1
ATOM 5346 O O . PHE B 1 91 ? 12.875 -7.793 -30.906 1 95.69 91 PHE B O 1
ATOM 5353 N N . GLU B 1 92 ? 13.266 -5.707 -31.438 1 92.06 92 GLU B N 1
ATOM 5354 C CA . GLU B 1 92 ? 13.367 -5.918 -32.875 1 92.06 92 GLU B CA 1
ATOM 5355 C C . GLU B 1 92 ? 14.617 -6.711 -33.219 1 92.06 92 GLU B C 1
ATOM 5357 O O . GLU B 1 92 ? 14.695 -7.305 -34.312 1 92.06 92 GLU B O 1
ATOM 5362 N N . ASP B 1 93 ? 15.5 -6.844 -32.375 1 93.44 93 ASP B N 1
ATOM 5363 C CA . ASP B 1 93 ? 16.781 -7.484 -32.688 1 93.44 93 ASP B CA 1
ATOM 5364 C C . ASP B 1 93 ? 16.656 -9.008 -32.656 1 93.44 93 ASP B C 1
ATOM 5366 O O . ASP B 1 93 ? 17.609 -9.719 -33 1 93.44 93 ASP B O 1
ATOM 5370 N N . GLY B 1 94 ? 15.484 -9.516 -32.219 1 92.25 94 GLY B N 1
ATOM 5371 C CA . GLY B 1 94 ? 15.188 -10.938 -32.281 1 92.25 94 GLY B CA 1
ATOM 5372 C C . GLY B 1 94 ? 15.734 -11.719 -31.109 1 92.25 94 GLY B C 1
ATOM 5373 O O . GLY B 1 94 ? 15.516 -12.93 -31.016 1 92.25 94 GLY B O 1
ATOM 5374 N N . PHE B 1 95 ? 16.422 -11.109 -30.156 1 93.44 95 PHE B N 1
ATOM 5375 C CA . PHE B 1 95 ? 17.047 -11.781 -29.016 1 93.44 95 PHE B CA 1
ATOM 5376 C C . PHE B 1 95 ? 16.453 -11.297 -27.703 1 93.44 95 PHE B C 1
ATOM 5378 O O . PHE B 1 95 ? 15.977 -12.094 -26.906 1 93.44 95 PHE B O 1
ATOM 5385 N N . ASN B 1 96 ? 16.422 -10.023 -27.578 1 96.06 96 ASN B N 1
ATOM 5386 C CA . ASN B 1 96 ? 16.156 -9.422 -26.281 1 96.06 96 ASN B CA 1
ATOM 5387 C C . ASN B 1 96 ? 14.664 -9.383 -25.984 1 96.06 96 ASN B C 1
ATOM 5389 O O . ASN B 1 96 ? 13.852 -9.164 -26.875 1 96.06 96 ASN B O 1
ATOM 5393 N N . ILE B 1 97 ? 14.391 -9.664 -24.719 1 96.62 97 ILE B N 1
ATOM 5394 C CA . ILE B 1 97 ? 13.023 -9.797 -24.25 1 96.62 97 ILE B CA 1
ATOM 5395 C C . ILE B 1 97 ? 12.844 -9 -22.953 1 96.62 97 ILE B C 1
ATOM 5397 O O . ILE B 1 97 ? 13.734 -8.984 -22.094 1 96.62 97 ILE B O 1
ATOM 5401 N N . ALA B 1 98 ? 11.758 -8.219 -22.875 1 97.19 98 ALA B N 1
ATOM 5402 C CA . ALA B 1 98 ? 11.297 -7.699 -21.578 1 97.19 98 ALA B CA 1
ATOM 5403 C C . ALA B 1 98 ? 10.148 -8.539 -21.031 1 97.19 98 ALA B C 1
ATOM 5405 O O . ALA B 1 98 ? 9.039 -8.523 -21.578 1 97.19 98 ALA B O 1
ATOM 5406 N N . GLU B 1 99 ? 10.438 -9.297 -20 1 96.81 99 GLU B N 1
ATOM 5407 C CA . GLU B 1 99 ? 9.383 -10.039 -19.312 1 96.81 99 GLU B CA 1
ATOM 5408 C C . GLU B 1 99 ? 8.5 -9.109 -18.484 1 96.81 99 GLU B C 1
ATOM 5410 O O . GLU B 1 99 ? 8.812 -8.82 -17.328 1 96.81 99 GLU B O 1
ATOM 5415 N N . MET B 1 100 ? 7.348 -8.758 -19.078 1 96.38 100 MET B N 1
ATOM 5416 C CA . MET B 1 100 ? 6.441 -7.797 -18.438 1 96.38 100 MET B CA 1
ATOM 5417 C C . MET B 1 100 ? 5.66 -8.453 -17.312 1 96.38 100 MET B C 1
ATOM 5419 O O . MET B 1 100 ? 5.047 -7.77 -16.5 1 96.38 100 MET B O 1
ATOM 5423 N N . GLY B 1 101 ? 5.625 -9.75 -17.281 1 94.56 101 GLY B N 1
ATOM 5424 C CA . GLY B 1 101 ? 5.059 -10.555 -16.219 1 94.56 101 GLY B CA 1
ATOM 5425 C C . GLY B 1 101 ? 6.094 -11.375 -15.469 1 94.56 101 GLY B C 1
ATOM 5426 O O . GLY B 1 101 ? 7.109 -10.836 -15.016 1 94.56 101 GLY B O 1
ATOM 5427 N N . ALA B 1 102 ? 5.93 -12.625 -15.383 1 92.5 102 ALA B N 1
ATOM 5428 C CA . ALA B 1 102 ? 6.828 -13.539 -14.688 1 92.5 102 ALA B CA 1
ATOM 5429 C C . ALA B 1 102 ? 8.195 -13.594 -15.367 1 92.5 102 ALA B C 1
ATOM 5431 O O . ALA B 1 102 ? 8.281 -13.664 -16.594 1 92.5 102 ALA B O 1
ATOM 5432 N N . MET B 1 103 ? 9.242 -13.539 -14.508 1 89.44 103 MET B N 1
ATOM 5433 C CA . MET B 1 103 ? 10.578 -13.523 -15.109 1 89.44 103 MET B CA 1
ATOM 5434 C C . MET B 1 103 ? 11.477 -14.57 -14.469 1 89.44 103 MET B C 1
ATOM 5436 O O . MET B 1 103 ? 12.555 -14.867 -14.984 1 89.44 103 MET B O 1
ATOM 5440 N N . ARG B 1 104 ? 11.047 -15.07 -13.367 1 86.12 104 ARG B N 1
ATOM 5441 C CA . ARG B 1 104 ? 11.844 -16.047 -12.641 1 86.12 104 ARG B CA 1
ATOM 5442 C C . ARG B 1 104 ? 11.141 -17.406 -12.602 1 86.12 104 ARG B C 1
ATOM 5444 O O . ARG B 1 104 ? 9.938 -17.484 -12.352 1 86.12 104 ARG B O 1
ATOM 5451 N N . PHE B 1 105 ? 11.875 -18.438 -12.844 1 90.44 105 PHE B N 1
ATOM 5452 C CA . PHE B 1 105 ? 11.32 -19.781 -12.922 1 90.44 105 PHE B CA 1
ATOM 5453 C C . PHE B 1 105 ? 12.133 -20.75 -12.07 1 90.44 105 PHE B C 1
ATOM 5455 O O . PHE B 1 105 ? 13.086 -21.359 -12.547 1 90.44 105 PHE B O 1
ATOM 5462 N N . PRO B 1 106 ? 11.672 -20.953 -10.875 1 88.25 106 PRO B N 1
ATOM 5463 C CA . PRO B 1 106 ? 12.422 -21.859 -9.992 1 88.25 106 PRO B CA 1
ATOM 5464 C C . PRO B 1 106 ? 12.414 -23.312 -10.484 1 88.25 106 PRO B C 1
ATOM 5466 O O . PRO B 1 106 ? 11.438 -23.75 -11.094 1 88.25 106 PRO B O 1
ATOM 5469 N N . ILE B 1 107 ? 13.398 -24.047 -10.07 1 84.44 107 ILE B N 1
ATOM 5470 C CA . ILE B 1 107 ? 13.547 -25.438 -10.531 1 84.44 107 ILE B CA 1
ATOM 5471 C C . ILE B 1 107 ? 12.523 -26.312 -9.828 1 84.44 107 ILE B C 1
ATOM 5473 O O . ILE B 1 107 ? 12.273 -27.453 -10.258 1 84.44 107 ILE B O 1
ATOM 5477 N N . THR B 1 108 ? 11.922 -25.812 -8.781 1 89.31 108 THR B N 1
ATOM 5478 C CA . THR B 1 108 ? 10.898 -26.562 -8.055 1 89.31 108 THR B CA 1
ATOM 5479 C C . THR B 1 108 ? 9.562 -26.5 -8.797 1 89.31 108 THR B C 1
ATOM 5481 O O . THR B 1 108 ? 8.609 -27.188 -8.422 1 89.31 108 THR B O 1
ATOM 5484 N N . SER B 1 109 ? 9.531 -25.719 -9.875 1 91.62 109 SER B N 1
ATOM 5485 C CA . SER B 1 109 ? 8.312 -25.609 -10.664 1 91.62 109 SER B CA 1
ATOM 5486 C C . SER B 1 109 ? 8.148 -26.797 -11.602 1 91.62 109 SER B C 1
ATOM 5488 O O . SER B 1 109 ? 8.195 -26.625 -12.828 1 91.62 109 SER B O 1
ATOM 5490 N N . GLY B 1 110 ? 7.816 -27.953 -11.047 1 91.69 110 GLY B N 1
ATOM 5491 C CA . GLY B 1 110 ? 7.758 -29.203 -11.797 1 91.69 110 GLY B CA 1
ATOM 5492 C C . GLY B 1 110 ? 6.641 -29.234 -12.82 1 91.69 110 GLY B C 1
ATOM 5493 O O . GLY B 1 110 ? 6.812 -29.75 -13.922 1 91.69 110 GLY B O 1
ATOM 5494 N N . LEU B 1 111 ? 5.484 -28.75 -12.469 1 95.12 111 LEU B N 1
ATOM 5495 C CA . LEU B 1 111 ? 4.352 -28.766 -13.383 1 95.12 111 LEU B CA 1
ATOM 5496 C C . LEU B 1 111 ? 4.598 -27.828 -14.562 1 95.12 111 LEU B C 1
ATOM 5498 O O . LEU B 1 111 ? 4.273 -28.156 -15.703 1 95.12 111 LEU B O 1
ATOM 5502 N N . LEU B 1 112 ? 5.176 -26.656 -14.297 1 94.94 112 LEU B N 1
ATOM 5503 C CA . LEU B 1 112 ? 5.52 -25.734 -15.367 1 94.94 112 LEU B CA 1
ATOM 5504 C C . LEU B 1 112 ? 6.531 -26.359 -16.312 1 94.94 112 LEU B C 1
ATOM 5506 O O . LEU B 1 112 ? 6.402 -26.234 -17.547 1 94.94 112 LEU B O 1
ATOM 5510 N N . LEU B 1 113 ? 7.504 -26.984 -15.75 1 92.88 113 LEU B N 1
ATOM 5511 C CA . LEU B 1 113 ? 8.531 -27.594 -16.578 1 92.88 113 LEU B CA 1
ATOM 5512 C C . LEU B 1 113 ? 7.934 -28.703 -17.453 1 92.88 113 LEU B C 1
ATOM 5514 O O . LEU B 1 113 ? 8.352 -28.891 -18.594 1 92.88 113 LEU B O 1
ATOM 5518 N N . TYR B 1 114 ? 7.027 -29.438 -16.891 1 94 114 TYR B N 1
ATOM 5519 C CA . TYR B 1 114 ? 6.348 -30.469 -17.656 1 94 114 TYR B CA 1
ATOM 5520 C C . TYR B 1 114 ? 5.676 -29.891 -18.891 1 94 114 TYR B C 1
ATOM 5522 O O . TYR B 1 114 ? 5.922 -30.328 -20.016 1 94 114 TYR B O 1
ATOM 5530 N N . TYR B 1 115 ? 4.836 -28.906 -18.688 1 95.75 115 TYR B N 1
ATOM 5531 C CA . TYR B 1 115 ? 4.141 -28.297 -19.812 1 95.75 115 TYR B CA 1
ATOM 5532 C C . TYR B 1 115 ? 5.129 -27.641 -20.766 1 95.75 115 TYR B C 1
ATOM 5534 O O . TYR B 1 115 ? 4.949 -27.688 -21.984 1 95.75 115 TYR B O 1
ATOM 5542 N N . ALA B 1 116 ? 6.152 -26.969 -20.188 1 95.69 116 ALA B N 1
ATOM 5543 C CA . ALA B 1 116 ? 7.184 -26.359 -21.016 1 95.69 116 ALA B CA 1
ATOM 5544 C C . ALA B 1 116 ? 7.824 -27.391 -21.938 1 95.69 116 ALA B C 1
ATOM 5546 O O . ALA B 1 116 ? 7.918 -27.172 -23.156 1 95.69 116 ALA B O 1
ATOM 5547 N N . LYS B 1 117 ? 8.195 -28.516 -21.422 1 94.12 117 LYS B N 1
ATOM 5548 C CA . LYS B 1 117 ? 8.859 -29.562 -22.188 1 94.12 117 LYS B CA 1
ATOM 5549 C C . LYS B 1 117 ? 7.945 -30.109 -23.281 1 94.12 117 LYS B C 1
ATOM 5551 O O . LYS B 1 117 ? 8.391 -30.359 -24.406 1 94.12 117 LYS B O 1
ATOM 5556 N N . GLU B 1 118 ? 6.777 -30.312 -22.906 1 95.69 118 GLU B N 1
ATOM 5557 C CA . GLU B 1 118 ? 5.805 -30.844 -23.859 1 95.69 118 GLU B CA 1
ATOM 5558 C C . GLU B 1 118 ? 5.637 -29.922 -25.062 1 95.69 118 GLU B C 1
ATOM 5560 O O . GLU B 1 118 ? 5.273 -30.375 -26.141 1 95.69 118 GLU B O 1
ATOM 5565 N N . PHE B 1 119 ? 5.891 -28.672 -24.906 1 96.75 119 PHE B N 1
ATOM 5566 C CA . PHE B 1 119 ? 5.719 -27.719 -25.984 1 96.75 119 PHE B CA 1
ATOM 5567 C C . PHE B 1 119 ? 7.07 -27.266 -26.531 1 96.75 119 PHE B C 1
ATOM 5569 O O . PHE B 1 119 ? 7.152 -26.281 -27.266 1 96.75 119 PHE B O 1
ATOM 5576 N N . GLY B 1 120 ? 8.18 -27.906 -26.094 1 95.62 120 GLY B N 1
ATOM 5577 C CA . GLY B 1 120 ? 9.492 -27.688 -26.688 1 95.62 120 GLY B CA 1
ATOM 5578 C C . GLY B 1 120 ? 10.297 -26.609 -25.984 1 95.62 120 GLY B C 1
ATOM 5579 O O . GLY B 1 120 ? 11.195 -26 -26.578 1 95.62 120 GLY B O 1
ATOM 5580 N N . TYR B 1 121 ? 9.945 -26.344 -24.781 1 96.12 121 TYR B N 1
ATOM 5581 C CA . TYR B 1 121 ? 10.672 -25.344 -24 1 96.12 121 TYR B CA 1
ATOM 5582 C C . TYR B 1 121 ? 11.445 -26 -22.859 1 96.12 121 TYR B C 1
ATOM 5584 O O . TYR B 1 121 ? 11.32 -27.219 -22.641 1 96.12 121 TYR B O 1
ATOM 5592 N N . CYS B 1 122 ? 12.344 -25.188 -22.156 1 93.38 122 CYS B N 1
ATOM 5593 C CA . CYS B 1 122 ? 13.148 -25.688 -21.031 1 93.38 122 CYS B CA 1
ATOM 5594 C C . CYS B 1 122 ? 13.594 -24.547 -20.141 1 93.38 122 CYS B C 1
ATOM 5596 O O . CYS B 1 122 ? 13.203 -23.391 -20.344 1 93.38 122 CYS B O 1
ATOM 5598 N N . PHE B 1 123 ? 14.266 -24.938 -19.062 1 91.06 123 PHE B N 1
ATOM 5599 C CA . PHE B 1 123 ? 14.867 -23.984 -18.125 1 91.06 123 PHE B CA 1
ATOM 5600 C C . PHE B 1 123 ? 16.391 -23.984 -18.25 1 91.06 123 PHE B C 1
ATOM 5602 O O . PHE B 1 123 ? 17 -25.062 -18.328 1 91.06 123 PHE B O 1
ATOM 5609 N N . ILE B 1 124 ? 17 -22.781 -18.281 1 88 124 ILE B N 1
ATOM 5610 C CA . ILE B 1 124 ? 18.453 -22.75 -18.328 1 88 124 ILE B CA 1
ATOM 5611 C C . ILE B 1 124 ? 18.984 -21.922 -17.156 1 88 124 ILE B C 1
ATOM 5613 O O . ILE B 1 124 ? 18.297 -21.016 -16.672 1 88 124 ILE B O 1
ATOM 5617 N N . SER B 1 125 ? 20.188 -22.281 -16.609 1 77.81 125 SER B N 1
ATOM 5618 C CA . SER B 1 125 ? 20.781 -21.703 -15.406 1 77.81 125 SER B CA 1
ATOM 5619 C C . SER B 1 125 ? 21.469 -20.375 -15.711 1 77.81 125 SER B C 1
ATOM 5621 O O . SER B 1 125 ? 22.703 -20.328 -15.812 1 77.81 125 SER B O 1
ATOM 5623 N N . ASP B 1 126 ? 20.891 -19.359 -16 1 76.06 126 ASP B N 1
ATOM 5624 C CA . ASP B 1 126 ? 21.609 -18.141 -16.375 1 76.06 126 ASP B CA 1
ATOM 5625 C C . ASP B 1 126 ? 20.922 -16.906 -15.797 1 76.06 126 ASP B C 1
ATOM 5627 O O . ASP B 1 126 ? 21.219 -15.773 -16.203 1 76.06 126 ASP B O 1
ATOM 5631 N N . PHE B 1 127 ? 20.219 -17.047 -14.852 1 81.31 127 PHE B N 1
ATOM 5632 C CA . PHE B 1 127 ? 19.641 -15.859 -14.234 1 81.31 127 PHE B CA 1
ATOM 5633 C C . PHE B 1 127 ? 20.609 -15.234 -13.234 1 81.31 127 PHE B C 1
ATOM 5635 O O . PHE B 1 127 ? 21.219 -15.945 -12.445 1 81.31 127 PHE B O 1
ATOM 5642 N N . PRO B 1 128 ? 20.797 -13.883 -13.289 1 84.88 128 PRO B N 1
ATOM 5643 C CA . PRO B 1 128 ? 21.781 -13.25 -12.414 1 84.88 128 PRO B CA 1
ATOM 5644 C C . PRO B 1 128 ? 21.25 -13.039 -10.992 1 84.88 128 PRO B C 1
ATOM 5646 O O . PRO B 1 128 ? 21.031 -11.898 -10.578 1 84.88 128 PRO B O 1
ATOM 5649 N N . ASP B 1 129 ? 21.25 -14.047 -10.172 1 80.06 129 ASP B N 1
ATOM 5650 C CA . ASP B 1 129 ? 20.844 -13.945 -8.773 1 80.06 129 ASP B CA 1
ATOM 5651 C C . ASP B 1 129 ? 21.859 -13.156 -7.949 1 80.06 129 ASP B C 1
ATOM 5653 O O . ASP B 1 129 ? 23.062 -13.305 -8.148 1 80.06 129 ASP B O 1
ATOM 5657 N N . PRO B 1 130 ? 21.359 -12.344 -7.066 1 81.19 130 PRO B N 1
ATOM 5658 C CA . PRO B 1 130 ? 22.297 -11.641 -6.188 1 81.19 130 PRO B CA 1
ATOM 5659 C C . PRO B 1 130 ? 23.266 -12.578 -5.484 1 81.19 130 PRO B C 1
ATOM 5661 O O . PRO B 1 130 ? 22.875 -13.633 -4.984 1 81.19 130 PRO B O 1
ATOM 5664 N N . GLY B 1 131 ? 24.516 -12.219 -5.5 1 79.06 131 GLY B N 1
ATOM 5665 C CA . GLY B 1 131 ? 25.531 -13.016 -4.832 1 79.06 131 GLY B CA 1
ATOM 5666 C C . GLY B 1 131 ? 26.141 -14.086 -5.719 1 79.06 131 GLY B C 1
ATOM 5667 O O . GLY B 1 131 ? 27.234 -14.586 -5.449 1 79.06 131 GLY B O 1
ATOM 5668 N N . ARG B 1 132 ? 25.422 -14.516 -6.766 1 80.12 132 ARG B N 1
ATOM 5669 C CA . ARG B 1 132 ? 25.969 -15.477 -7.719 1 80.12 132 ARG B CA 1
ATOM 5670 C C . ARG B 1 132 ? 26.734 -14.773 -8.828 1 80.12 132 ARG B C 1
ATOM 5672 O O . ARG B 1 132 ? 27.562 -15.391 -9.508 1 80.12 132 ARG B O 1
ATOM 5679 N N . VAL B 1 133 ? 26.391 -13.539 -9 1 84 133 VAL B N 1
ATOM 5680 C CA . VAL B 1 133 ? 27.125 -12.633 -9.891 1 84 133 VAL B CA 1
ATOM 5681 C C . VAL B 1 133 ? 27.594 -11.406 -9.109 1 84 133 VAL B C 1
ATOM 5683 O O . VAL B 1 133 ? 27.156 -11.172 -7.98 1 84 133 VAL B O 1
ATOM 5686 N N . PRO B 1 134 ? 28.609 -10.688 -9.672 1 89.06 134 PRO B N 1
ATOM 5687 C CA . PRO B 1 134 ? 29.016 -9.469 -8.953 1 89.06 134 PRO B CA 1
ATOM 5688 C C . PRO B 1 134 ? 27.828 -8.57 -8.609 1 89.06 134 PRO B C 1
ATOM 5690 O O . PRO B 1 134 ? 27.078 -8.164 -9.5 1 89.06 134 PRO B O 1
ATOM 5693 N N . THR B 1 135 ? 27.672 -8.336 -7.293 1 90.19 135 THR B N 1
ATOM 5694 C CA . THR B 1 135 ? 26.5 -7.621 -6.781 1 90.19 135 THR B CA 1
ATOM 5695 C C . THR B 1 135 ? 26.938 -6.414 -5.949 1 90.19 135 THR B C 1
ATOM 5697 O O . THR B 1 135 ? 27.828 -6.52 -5.105 1 90.19 135 THR B O 1
ATOM 5700 N N . PHE B 1 136 ? 26.422 -5.266 -6.305 1 91.62 136 PHE B N 1
ATOM 5701 C CA . PHE B 1 136 ? 26.641 -4.039 -5.551 1 91.62 136 PHE B CA 1
ATOM 5702 C C . PHE B 1 136 ? 25.453 -3.752 -4.629 1 91.62 136 PHE B C 1
ATOM 5704 O O . PHE B 1 136 ? 24.312 -3.711 -5.078 1 91.62 136 PHE B O 1
ATOM 5711 N N . ILE B 1 137 ? 25.734 -3.596 -3.299 1 88.69 137 ILE B N 1
ATOM 5712 C CA . ILE B 1 137 ? 24.688 -3.334 -2.318 1 88.69 137 ILE B CA 1
ATOM 5713 C C . ILE B 1 137 ? 24.859 -1.934 -1.736 1 88.69 137 ILE B C 1
ATOM 5715 O O . ILE B 1 137 ? 25.938 -1.589 -1.246 1 88.69 137 ILE B O 1
ATOM 5719 N N . SER B 1 138 ? 23.844 -1.106 -1.895 1 88 138 SER B N 1
ATOM 5720 C CA . SER B 1 138 ? 23.844 0.22 -1.287 1 88 138 SER B CA 1
ATOM 5721 C C . SER B 1 138 ? 22.703 0.367 -0.279 1 88 138 SER B C 1
ATOM 5723 O O . SER B 1 138 ? 21.547 0.139 -0.611 1 88 138 SER B O 1
ATOM 5725 N N . TYR B 1 139 ? 23.062 0.714 0.954 1 83 139 TYR B N 1
ATOM 5726 C CA . TYR B 1 139 ? 22.078 0.937 2.01 1 83 139 TYR B CA 1
ATOM 5727 C C . TYR B 1 139 ? 22.391 2.211 2.783 1 83 139 TYR B C 1
ATOM 5729 O O . TYR B 1 139 ? 23.406 2.297 3.465 1 83 139 TYR B O 1
ATOM 5737 N N . ARG B 1 140 ? 21.469 3.137 2.715 1 80.69 140 ARG B N 1
ATOM 5738 C CA . ARG B 1 140 ? 21.609 4.418 3.4 1 80.69 140 ARG B CA 1
ATOM 5739 C C . ARG B 1 140 ? 22.969 5.051 3.119 1 80.69 140 ARG B C 1
ATOM 5741 O O . ARG B 1 140 ? 23.641 5.508 4.039 1 80.69 140 ARG B O 1
ATOM 5748 N N . GLY B 1 141 ? 23.391 4.867 1.851 1 78 141 GLY B N 1
ATOM 5749 C CA . GLY B 1 141 ? 24.641 5.504 1.43 1 78 141 GLY B CA 1
ATOM 5750 C C . GLY B 1 141 ? 25.859 4.641 1.665 1 78 141 GLY B C 1
ATOM 5751 O O . GLY B 1 141 ? 26.953 4.973 1.214 1 78 141 GLY B O 1
ATOM 5752 N N . ARG B 1 142 ? 25.734 3.621 2.402 1 82.69 142 ARG B N 1
ATOM 5753 C CA . ARG B 1 142 ? 26.828 2.676 2.588 1 82.69 142 ARG B CA 1
ATOM 5754 C C . ARG B 1 142 ? 26.844 1.625 1.482 1 82.69 142 ARG B C 1
ATOM 5756 O O . ARG B 1 142 ? 25.797 1.026 1.179 1 82.69 142 ARG B O 1
ATOM 5763 N N . ASN B 1 143 ? 28.047 1.455 0.945 1 88.88 143 ASN B N 1
ATOM 5764 C CA . ASN B 1 143 ? 28.172 0.606 -0.235 1 88.88 143 ASN B CA 1
ATOM 5765 C C . ASN B 1 143 ? 29.047 -0.617 0.042 1 88.88 143 ASN B C 1
ATOM 5767 O O . ASN B 1 143 ? 30.047 -0.523 0.752 1 88.88 143 ASN B O 1
ATOM 5771 N N . VAL B 1 144 ? 28.578 -1.741 -0.457 1 87.56 144 VAL B N 1
ATOM 5772 C CA . VAL B 1 144 ? 29.328 -2.99 -0.36 1 87.56 144 VAL B CA 1
ATOM 5773 C C . VAL B 1 144 ? 29.344 -3.689 -1.717 1 87.56 144 VAL B C 1
ATOM 5775 O O . VAL B 1 144 ? 28.312 -3.76 -2.398 1 87.56 144 VAL B O 1
ATOM 5778 N N . TYR B 1 145 ? 30.5 -4.043 -2.084 1 89.25 145 TYR B N 1
ATOM 5779 C CA . TYR B 1 145 ? 30.641 -4.844 -3.293 1 89.25 145 TYR B CA 1
ATOM 5780 C C . TYR B 1 145 ? 30.797 -6.324 -2.951 1 89.25 145 TYR B C 1
ATOM 5782 O O . TYR B 1 145 ? 31.75 -6.719 -2.279 1 89.25 145 TYR B O 1
ATOM 5790 N N . TRP B 1 146 ? 29.828 -7.141 -3.332 1 85.69 146 TRP B N 1
ATOM 5791 C CA . TRP B 1 146 ? 29.719 -8.562 -3.027 1 85.69 146 TRP B CA 1
ATOM 5792 C C . TRP B 1 146 ? 30.188 -9.406 -4.211 1 85.69 146 TRP B C 1
ATOM 5794 O O . TRP B 1 146 ? 29.422 -9.633 -5.156 1 85.69 146 TRP B O 1
ATOM 5804 N N . LYS B 1 147 ? 31.391 -9.914 -4.156 1 76.62 147 LYS B N 1
ATOM 5805 C CA . LYS B 1 147 ? 31.969 -10.656 -5.273 1 76.62 147 LYS B CA 1
ATOM 5806 C C . LYS B 1 147 ? 31.953 -12.164 -5.004 1 76.62 147 LYS B C 1
ATOM 5808 O O . LYS B 1 147 ? 31.875 -12.961 -5.934 1 76.62 147 LYS B O 1
ATOM 5813 N N . ASN B 1 148 ? 32.094 -12.43 -3.676 1 65.5 148 ASN B N 1
ATOM 5814 C CA . ASN B 1 148 ? 32.219 -13.844 -3.334 1 65.5 148 ASN B CA 1
ATOM 5815 C C . ASN B 1 148 ? 30.891 -14.461 -2.92 1 65.5 148 ASN B C 1
ATOM 5817 O O . ASN B 1 148 ? 30.312 -14.078 -1.895 1 65.5 148 ASN B O 1
ATOM 5821 N N . LEU B 1 149 ? 30.359 -15.391 -3.689 1 61.84 149 LEU B N 1
ATOM 5822 C CA . LEU B 1 149 ? 29.016 -15.969 -3.545 1 61.84 149 LEU B CA 1
ATOM 5823 C C . LEU B 1 149 ? 28.938 -16.859 -2.312 1 61.84 149 LEU B C 1
ATOM 5825 O O . LEU B 1 149 ? 27.844 -17.172 -1.834 1 61.84 149 LEU B O 1
ATOM 5829 N N . THR B 1 150 ? 30.016 -17.094 -1.9 1 64.44 150 THR B N 1
ATOM 5830 C CA . THR B 1 150 ? 29.984 -18.094 -0.83 1 64.44 150 THR B CA 1
ATOM 5831 C C . THR B 1 150 ? 30.047 -17.406 0.536 1 64.44 150 THR B C 1
ATOM 5833 O O . THR B 1 150 ? 29.891 -18.062 1.567 1 64.44 150 THR B O 1
ATOM 5836 N N . ALA B 1 151 ? 30.219 -16.141 0.403 1 74.44 151 ALA B N 1
ATOM 5837 C CA . ALA B 1 151 ? 30.344 -15.453 1.687 1 74.44 151 ALA B CA 1
ATOM 5838 C C . ALA B 1 151 ? 29.312 -14.328 1.812 1 74.44 151 ALA B C 1
ATOM 5840 O O . ALA B 1 151 ? 28.781 -13.859 0.808 1 74.44 151 ALA B O 1
ATOM 5841 N N . ALA B 1 152 ? 29.016 -14.086 3.104 1 81.06 152 ALA B N 1
ATOM 5842 C CA . ALA B 1 152 ? 28.172 -12.922 3.371 1 81.06 152 ALA B CA 1
ATOM 5843 C C . ALA B 1 152 ? 28.859 -11.633 2.926 1 81.06 152 ALA B C 1
ATOM 5845 O O . ALA B 1 152 ? 30.078 -11.508 3.014 1 81.06 152 ALA B O 1
ATOM 5846 N N . PRO B 1 153 ? 28.094 -10.719 2.369 1 82.81 153 PRO B N 1
ATOM 5847 C CA . PRO B 1 153 ? 28.703 -9.422 2.064 1 82.81 153 PRO B CA 1
ATOM 5848 C C . PRO B 1 153 ? 29.25 -8.719 3.307 1 82.81 153 PRO B C 1
ATOM 5850 O O . PRO B 1 153 ? 28.656 -8.805 4.383 1 82.81 153 PRO B O 1
ATOM 5853 N N . ASN B 1 154 ? 30.281 -7.996 3.141 1 82.19 154 ASN B N 1
ATOM 5854 C CA . ASN B 1 154 ? 30.906 -7.293 4.258 1 82.19 154 ASN B CA 1
ATOM 5855 C C . ASN B 1 154 ? 29.922 -6.375 4.969 1 82.19 154 ASN B C 1
ATOM 5857 O O . ASN B 1 154 ? 29.219 -5.594 4.32 1 82.19 154 ASN B O 1
ATOM 5861 N N . GLY B 1 155 ? 29.859 -6.562 6.246 1 83.06 155 GLY B N 1
ATOM 5862 C CA . GLY B 1 155 ? 28.984 -5.719 7.043 1 83.06 155 GLY B CA 1
ATOM 5863 C C . GLY B 1 155 ? 27.625 -6.332 7.277 1 83.06 155 GLY B C 1
ATOM 5864 O O . GLY B 1 155 ? 26.875 -5.891 8.156 1 83.06 155 GLY B O 1
ATOM 5865 N N . PHE B 1 156 ? 27.344 -7.371 6.484 1 86.56 156 PHE B N 1
ATOM 5866 C CA . PHE B 1 156 ? 26.031 -8 6.598 1 86.56 156 PHE B CA 1
ATOM 5867 C C . PHE B 1 156 ? 26.141 -9.383 7.223 1 86.56 156 PHE B C 1
ATOM 5869 O O . PHE B 1 156 ? 25.203 -10.172 7.176 1 86.56 156 PHE B O 1
ATOM 5876 N N . GLU B 1 157 ? 27.297 -9.664 7.809 1 88.12 157 GLU B N 1
ATOM 5877 C CA . GLU B 1 157 ? 27.578 -11.008 8.305 1 88.12 157 GLU B CA 1
ATOM 5878 C C . GLU B 1 157 ? 26.562 -11.406 9.383 1 88.12 157 GLU B C 1
ATOM 5880 O O . GLU B 1 157 ? 26.016 -12.516 9.344 1 88.12 157 GLU B O 1
ATOM 5885 N N . LYS B 1 158 ? 26.297 -10.57 10.25 1 92.81 158 LYS B N 1
ATOM 5886 C CA . LYS B 1 158 ? 25.406 -10.859 11.367 1 92.81 158 LYS B CA 1
ATOM 5887 C C . LYS B 1 158 ? 24.031 -11.281 10.875 1 92.81 158 LYS B C 1
ATOM 5889 O O . LYS B 1 158 ? 23.516 -12.344 11.25 1 92.81 158 LYS B O 1
ATOM 5894 N N . VAL B 1 159 ? 23.406 -10.438 10.016 1 90.81 159 VAL B N 1
ATOM 5895 C CA . VAL B 1 159 ? 22.031 -10.68 9.578 1 90.81 159 VAL B CA 1
ATOM 5896 C C . VAL B 1 159 ? 22 -11.859 8.609 1 90.81 159 VAL B C 1
ATOM 5898 O O . VAL B 1 159 ? 21.031 -12.625 8.594 1 90.81 159 VAL B O 1
ATOM 5901 N N . HIS B 1 160 ? 23.078 -12.016 7.797 1 88.5 160 HIS B N 1
ATOM 5902 C CA . HIS B 1 160 ? 23.156 -13.133 6.859 1 88.5 160 HIS B CA 1
ATOM 5903 C C . HIS B 1 160 ? 23.281 -14.461 7.594 1 88.5 160 HIS B C 1
ATOM 5905 O O . HIS B 1 160 ? 22.547 -15.406 7.285 1 88.5 160 HIS B O 1
ATOM 5911 N N . VAL B 1 161 ? 24.141 -14.508 8.547 1 91.5 161 VAL B N 1
ATOM 5912 C CA . VAL B 1 161 ? 24.375 -15.734 9.305 1 91.5 161 VAL B CA 1
ATOM 5913 C C . VAL B 1 161 ? 23.141 -16.078 10.133 1 91.5 161 VAL B C 1
ATOM 5915 O O . VAL B 1 161 ? 22.766 -17.25 10.242 1 91.5 161 VAL B O 1
ATOM 5918 N N . GLY B 1 162 ? 22.594 -15.062 10.719 1 94.56 162 GLY B N 1
ATOM 5919 C CA . GLY B 1 162 ? 21.391 -15.281 11.492 1 94.56 162 GLY B CA 1
ATOM 5920 C C . GLY B 1 162 ? 20.281 -15.93 10.695 1 94.56 162 GLY B C 1
ATOM 5921 O O . GLY B 1 162 ? 19.766 -16.984 11.07 1 94.56 162 GLY B O 1
ATOM 5922 N N . TRP B 1 163 ? 19.953 -15.359 9.547 1 92.75 163 TRP B N 1
ATOM 5923 C CA . TRP B 1 163 ? 18.875 -15.875 8.703 1 92.75 163 TRP B CA 1
ATOM 5924 C C . TRP B 1 163 ? 19.219 -17.266 8.18 1 92.75 163 TRP B C 1
ATOM 5926 O O . TRP B 1 163 ? 18.375 -18.172 8.203 1 92.75 163 TRP B O 1
ATOM 5936 N N . ASP B 1 164 ? 20.406 -17.406 7.746 1 91.56 164 ASP B N 1
ATOM 5937 C CA . ASP B 1 164 ? 20.844 -18.688 7.195 1 91.56 164 ASP B CA 1
ATOM 5938 C C . ASP B 1 164 ? 20.734 -19.797 8.242 1 91.56 164 ASP B C 1
ATOM 5940 O O . ASP B 1 164 ? 20.312 -20.922 7.93 1 91.56 164 ASP B O 1
ATOM 5944 N N . THR B 1 165 ? 21.109 -19.438 9.43 1 95.31 165 THR B N 1
ATOM 5945 C CA . THR B 1 165 ? 21.047 -20.406 10.516 1 95.31 165 THR B CA 1
ATOM 5946 C C . THR B 1 165 ? 19.594 -20.766 10.844 1 95.31 165 THR B C 1
ATOM 5948 O O . THR B 1 165 ? 19.281 -21.938 11.086 1 95.31 165 THR B O 1
ATOM 5951 N N . PHE B 1 166 ? 18.734 -19.828 10.828 1 96.69 166 PHE B N 1
ATOM 5952 C CA . PHE B 1 166 ? 17.328 -20.094 11.047 1 96.69 166 PHE B CA 1
ATOM 5953 C C . PHE B 1 166 ? 16.766 -21.031 9.984 1 96.69 166 PHE B C 1
ATOM 5955 O O . PHE B 1 166 ? 16.078 -22 10.305 1 96.69 166 PHE B O 1
ATOM 5962 N N . VAL B 1 167 ? 17.094 -20.766 8.727 1 95.62 167 VAL B N 1
ATOM 5963 C CA . VAL B 1 167 ? 16.578 -21.516 7.586 1 95.62 167 VAL B CA 1
ATOM 5964 C C . VAL B 1 167 ? 17.109 -22.953 7.633 1 95.62 167 VAL B C 1
ATOM 5966 O O . VAL B 1 167 ? 16.375 -23.891 7.336 1 95.62 167 VAL B O 1
ATOM 5969 N N . LYS B 1 168 ? 18.312 -23.125 8.125 1 96.31 168 LYS B N 1
ATOM 5970 C CA . LYS B 1 168 ? 18.969 -24.422 8.047 1 96.31 168 LYS B CA 1
ATOM 5971 C C . LYS B 1 168 ? 18.75 -25.234 9.32 1 96.31 168 LYS B C 1
ATOM 5973 O O . LYS B 1 168 ? 18.688 -26.469 9.273 1 96.31 168 LYS B O 1
ATOM 5978 N N . ASN B 1 169 ? 18.578 -24.453 10.484 1 97.19 169 ASN B N 1
ATOM 5979 C CA . ASN B 1 169 ? 18.609 -25.172 11.75 1 97.19 169 ASN B CA 1
ATOM 5980 C C . ASN B 1 169 ? 17.297 -25.016 12.523 1 97.19 169 ASN B C 1
ATOM 5982 O O . ASN B 1 169 ? 17.062 -25.719 13.508 1 97.19 169 ASN B O 1
ATOM 5986 N N . GLY B 1 170 ? 16.438 -24.172 12.078 1 97.88 170 GLY B N 1
ATOM 5987 C CA . GLY B 1 170 ? 15.203 -23.938 12.805 1 97.88 170 GLY B CA 1
ATOM 5988 C C . GLY B 1 170 ? 15.398 -23.156 14.086 1 97.88 170 GLY B C 1
ATOM 5989 O O . GLY B 1 170 ? 16.266 -22.281 14.156 1 97.88 170 GLY B O 1
ATOM 5990 N N . LEU B 1 171 ? 14.484 -23.297 14.977 1 98.38 171 LEU B N 1
ATOM 5991 C CA . LEU B 1 171 ? 14.531 -22.609 16.266 1 98.38 171 LEU B CA 1
ATOM 5992 C C . LEU B 1 171 ? 14.664 -23.609 17.406 1 98.38 171 LEU B C 1
ATOM 5994 O O . LEU B 1 171 ? 14.039 -24.672 17.391 1 98.38 171 LEU B O 1
ATOM 5998 N N . LYS B 1 172 ? 15.523 -23.219 18.344 1 97.88 172 LYS B N 1
ATOM 5999 C CA . LYS B 1 172 ? 15.82 -24.094 19.469 1 97.88 172 LYS B CA 1
ATOM 6000 C C . LYS B 1 172 ? 15.695 -23.359 20.797 1 97.88 172 LYS B C 1
ATOM 6002 O O . LYS B 1 172 ? 15.711 -22.125 20.828 1 97.88 172 LYS B O 1
ATOM 6007 N N . ASN B 1 173 ? 15.359 -24.062 21.766 1 97.12 173 ASN B N 1
ATOM 6008 C CA . ASN B 1 173 ? 15.547 -23.641 23.156 1 97.12 173 ASN B CA 1
ATOM 6009 C C . ASN B 1 173 ? 16.516 -24.547 23.891 1 97.12 173 ASN B C 1
ATOM 6011 O O . ASN B 1 173 ? 16.266 -25.75 24.031 1 97.12 173 ASN B O 1
ATOM 6015 N N . ASP B 1 174 ? 17.531 -24.016 24.453 1 94.06 174 ASP B N 1
ATOM 6016 C CA . ASP B 1 174 ? 18.562 -24.797 25.125 1 94.06 174 ASP B CA 1
ATOM 6017 C C . ASP B 1 174 ? 18.969 -26.016 24.281 1 94.06 174 ASP B C 1
ATOM 6019 O O . ASP B 1 174 ? 18.922 -27.141 24.766 1 94.06 174 ASP B O 1
ATOM 6023 N N . ASP B 1 175 ? 19.094 -25.844 22.953 1 88.69 175 ASP B N 1
ATOM 6024 C CA . ASP B 1 175 ? 19.594 -26.766 21.938 1 88.69 175 ASP B CA 1
ATOM 6025 C C . ASP B 1 175 ? 18.562 -27.844 21.625 1 88.69 175 ASP B C 1
ATOM 6027 O O . ASP B 1 175 ? 18.859 -28.797 20.906 1 88.69 175 ASP B O 1
ATOM 6031 N N . THR B 1 176 ? 17.422 -27.625 22.234 1 95.81 176 THR B N 1
ATOM 6032 C CA . THR B 1 176 ? 16.297 -28.484 21.859 1 95.81 176 THR B CA 1
ATOM 6033 C C . THR B 1 176 ? 15.492 -27.891 20.734 1 95.81 176 THR B C 1
ATOM 6035 O O . THR B 1 176 ? 15.062 -26.734 20.812 1 95.81 176 THR B O 1
ATOM 6038 N N . GLU B 1 177 ? 15.273 -28.672 19.766 1 96.56 177 GLU B N 1
ATOM 6039 C CA . GLU B 1 177 ? 14.547 -28.172 18.594 1 96.56 177 GLU B CA 1
ATOM 6040 C C . GLU B 1 177 ? 13.094 -27.875 18.953 1 96.56 177 GLU B C 1
ATOM 6042 O O . GLU B 1 177 ? 12.375 -28.734 19.469 1 96.56 177 GLU B O 1
ATOM 6047 N N . ILE B 1 178 ? 12.664 -26.734 18.75 1 97.44 178 ILE B N 1
ATOM 6048 C CA . ILE B 1 178 ? 11.281 -26.312 18.938 1 97.44 178 ILE B CA 1
ATOM 6049 C C . ILE B 1 178 ? 10.57 -26.234 17.594 1 97.44 178 ILE B C 1
ATOM 6051 O O . ILE B 1 178 ? 9.438 -26.719 17.453 1 97.44 178 ILE B O 1
ATOM 6055 N N . PHE B 1 179 ? 11.195 -25.625 16.672 1 98.06 179 PHE B N 1
ATOM 6056 C CA . PHE B 1 179 ? 10.727 -25.562 15.289 1 98.06 179 PHE B CA 1
ATOM 6057 C C . PHE B 1 179 ? 11.734 -26.219 14.352 1 98.06 179 PHE B C 1
ATOM 6059 O O . PHE B 1 179 ? 12.922 -25.875 14.359 1 98.06 179 PHE B O 1
ATOM 6066 N N . THR B 1 180 ? 11.258 -27.109 13.484 1 98.12 180 THR B N 1
ATOM 6067 C CA . THR B 1 180 ? 12.125 -27.703 12.477 1 98.12 180 THR B CA 1
ATOM 6068 C C . THR B 1 180 ? 12.578 -26.656 11.469 1 98.12 180 THR B C 1
ATOM 6070 O O . THR B 1 180 ? 11.969 -25.578 11.359 1 98.12 180 THR B O 1
ATOM 6073 N N . SER B 1 181 ? 13.688 -26.953 10.859 1 98.06 181 SER B N 1
ATOM 6074 C CA . SER B 1 181 ? 14.211 -26 9.898 1 98.06 181 SER B CA 1
ATOM 6075 C C . SER B 1 181 ? 13.352 -25.953 8.633 1 98.06 181 SER B C 1
ATOM 6077 O O . SER B 1 181 ? 12.688 -26.938 8.297 1 98.06 181 SER B O 1
ATOM 6079 N N . LEU B 1 182 ? 13.375 -24.844 7.969 1 97.62 182 LEU B N 1
ATOM 6080 C CA . LEU B 1 182 ? 12.672 -24.688 6.703 1 97.62 182 LEU B CA 1
ATOM 6081 C C . LEU B 1 182 ? 13.258 -25.609 5.641 1 97.62 182 LEU B C 1
ATOM 6083 O O . LEU B 1 182 ? 12.531 -26.156 4.809 1 97.62 182 LEU B O 1
ATOM 6087 N N . TYR B 1 183 ? 14.508 -25.844 5.758 1 96.38 183 TYR B N 1
ATOM 6088 C CA . TYR B 1 183 ? 15.172 -26.734 4.816 1 96.38 183 TYR B CA 1
ATOM 6089 C C . TYR B 1 183 ? 14.734 -28.172 5.039 1 96.38 183 TYR B C 1
ATOM 6091 O O . TYR B 1 183 ? 14.602 -28.953 4.082 1 96.38 183 TYR B O 1
ATOM 6099 N N . HIS B 1 184 ? 14.594 -28.5 6.277 1 97.94 184 HIS B N 1
ATOM 6100 C CA . HIS B 1 184 ? 14.109 -29.844 6.559 1 97.94 184 HIS B CA 1
ATOM 6101 C C . HIS B 1 184 ? 12.711 -30.062 5.996 1 97.94 184 HIS B C 1
ATOM 6103 O O . HIS B 1 184 ? 12.414 -31.109 5.426 1 97.94 184 HIS B O 1
ATOM 6109 N N . LEU B 1 185 ? 11.844 -29.109 6.172 1 98.44 185 LEU B N 1
ATOM 6110 C CA . LEU B 1 185 ? 10.508 -29.188 5.59 1 98.44 185 LEU B CA 1
ATOM 6111 C C . LEU B 1 185 ? 10.578 -29.391 4.082 1 98.44 185 LEU B C 1
ATOM 6113 O O . LEU B 1 185 ? 9.852 -30.203 3.523 1 98.44 185 LEU B O 1
ATOM 6117 N N . ARG B 1 186 ? 11.469 -28.672 3.457 1 96.5 186 ARG B N 1
ATOM 6118 C CA . ARG B 1 186 ? 11.648 -28.812 2.016 1 96.5 186 ARG B CA 1
ATOM 6119 C C . ARG B 1 186 ? 12.086 -30.219 1.65 1 96.5 186 ARG B C 1
ATOM 6121 O O . ARG B 1 186 ? 11.602 -30.797 0.679 1 96.5 186 ARG B O 1
ATOM 6128 N N . THR B 1 187 ? 12.984 -30.719 2.424 1 96.62 187 THR B N 1
ATOM 6129 C CA . THR B 1 187 ? 13.484 -32.062 2.176 1 96.62 187 THR B CA 1
ATOM 6130 C C . THR B 1 187 ? 12.352 -33.094 2.262 1 96.62 187 THR B C 1
ATOM 6132 O O . THR B 1 187 ? 12.266 -34 1.435 1 96.62 187 THR B O 1
ATOM 6135 N N . LEU B 1 188 ? 11.516 -32.969 3.252 1 98 188 LEU B N 1
ATOM 6136 C CA . LEU B 1 188 ? 10.375 -33.844 3.389 1 98 188 LEU B CA 1
ATOM 6137 C C . LEU B 1 188 ? 9.469 -33.781 2.166 1 98 188 LEU B C 1
ATOM 6139 O O . LEU B 1 188 ? 8.984 -34.781 1.675 1 98 188 LEU B O 1
ATOM 6143 N N . LEU B 1 189 ? 9.289 -32.594 1.636 1 97.62 189 LEU B N 1
ATOM 6144 C CA . LEU B 1 189 ? 8.367 -32.344 0.534 1 97.62 189 LEU B CA 1
ATOM 6145 C C . LEU B 1 189 ? 8.922 -32.906 -0.774 1 97.62 189 LEU B C 1
ATOM 6147 O O . LEU B 1 189 ? 8.172 -33.094 -1.738 1 97.62 189 LEU B O 1
ATOM 6151 N N . GLN B 1 190 ? 10.219 -33.156 -0.83 1 95.5 190 GLN B N 1
ATOM 6152 C CA . GLN B 1 190 ? 10.875 -33.625 -2.039 1 95.5 190 GLN B CA 1
ATOM 6153 C C . GLN B 1 190 ? 10.812 -35.156 -2.121 1 95.5 190 GLN B C 1
ATOM 6155 O O . GLN B 1 190 ? 11.203 -35.75 -3.135 1 95.5 190 GLN B O 1
ATOM 6160 N N . SER B 1 191 ? 10.203 -35.75 -1.103 1 96.06 191 SER B N 1
ATOM 6161 C CA . SER B 1 191 ? 10.102 -37.219 -1.104 1 96.06 191 SER B CA 1
ATOM 6162 C C . SER B 1 191 ? 9.055 -37.688 -2.107 1 96.06 191 SER B C 1
ATOM 6164 O O . SER B 1 191 ? 8.008 -37.062 -2.266 1 96.06 191 SER B O 1
ATOM 6166 N N . LYS B 1 192 ? 9.352 -38.844 -2.686 1 93.5 192 LYS B N 1
ATOM 6167 C CA . LYS B 1 192 ? 8.359 -39.5 -3.551 1 93.5 192 LYS B CA 1
ATOM 6168 C C . LYS B 1 192 ? 7.277 -40.188 -2.73 1 93.5 192 LYS B C 1
ATOM 6170 O O . LYS B 1 192 ? 6.18 -40.438 -3.232 1 93.5 192 LYS B O 1
ATOM 6175 N N . ASP B 1 193 ? 7.582 -40.438 -1.47 1 95.62 193 ASP B N 1
ATOM 6176 C CA . ASP B 1 193 ? 6.66 -41.094 -0.565 1 95.62 193 ASP B CA 1
ATOM 6177 C C . ASP B 1 193 ? 5.711 -40.125 0.098 1 95.62 193 ASP B C 1
ATOM 6179 O O . ASP B 1 193 ? 6.141 -39.25 0.867 1 95.62 193 ASP B O 1
ATOM 6183 N N . GLN B 1 194 ? 4.461 -40.312 -0.16 1 96.19 194 GLN B N 1
ATOM 6184 C CA . GLN B 1 194 ? 3.441 -39.406 0.365 1 96.19 194 GLN B CA 1
ATOM 6185 C C . GLN B 1 194 ? 3.453 -39.406 1.891 1 96.19 194 GLN B C 1
ATOM 6187 O O . GLN B 1 194 ? 3.238 -38.344 2.51 1 96.19 194 GLN B O 1
ATOM 6192 N N . GLU B 1 195 ? 3.674 -40.531 2.525 1 97.31 195 GLU B N 1
ATOM 6193 C CA . GLU B 1 195 ? 3.678 -40.625 3.982 1 97.31 195 GLU B CA 1
ATOM 6194 C C . GLU B 1 195 ? 4.805 -39.781 4.582 1 97.31 195 GLU B C 1
ATOM 6196 O O . GLU B 1 195 ? 4.633 -39.156 5.637 1 97.31 195 GLU B O 1
ATOM 6201 N N . VAL B 1 196 ? 5.891 -39.812 3.834 1 97.88 196 VAL B N 1
ATOM 6202 C CA . VAL B 1 196 ? 7.027 -39 4.277 1 97.88 196 VAL B CA 1
ATOM 6203 C C . VAL B 1 196 ? 6.695 -37.5 4.137 1 97.88 196 VAL B C 1
ATOM 6205 O O . VAL B 1 196 ? 6.945 -36.719 5.055 1 97.88 196 VAL B O 1
ATOM 6208 N N . ARG B 1 197 ? 6.109 -37.094 3.037 1 98.12 197 ARG B N 1
ATOM 6209 C CA . ARG B 1 197 ? 5.734 -35.719 2.828 1 98.12 197 ARG B CA 1
ATOM 6210 C C . ARG B 1 197 ? 4.742 -35.25 3.889 1 98.12 197 ARG B C 1
ATOM 6212 O O . ARG B 1 197 ? 4.832 -34.125 4.379 1 98.12 197 ARG B O 1
ATOM 6219 N N . LEU B 1 198 ? 3.887 -36.125 4.293 1 98.31 198 LEU B N 1
ATOM 6220 C CA . LEU B 1 198 ? 2.822 -35.781 5.227 1 98.31 198 LEU B CA 1
ATOM 6221 C C . LEU B 1 198 ? 3.379 -35.562 6.633 1 98.31 198 LEU B C 1
ATOM 6223 O O . LEU B 1 198 ? 2.717 -34.969 7.488 1 98.31 198 LEU B O 1
ATOM 6227 N N . THR B 1 199 ? 4.605 -36.031 6.887 1 98.44 199 THR B N 1
ATOM 6228 C CA . THR B 1 199 ? 5.23 -35.781 8.18 1 98.44 199 THR B CA 1
ATOM 6229 C C . THR B 1 199 ? 5.539 -34.281 8.344 1 98.44 199 THR B C 1
ATOM 6231 O O . THR B 1 199 ? 5.758 -33.812 9.469 1 98.44 199 THR B O 1
ATOM 6234 N N . ALA B 1 200 ? 5.48 -33.562 7.258 1 98.62 200 ALA B N 1
ATOM 6235 C CA . ALA B 1 200 ? 5.703 -32.094 7.309 1 98.62 200 ALA B CA 1
ATOM 6236 C C . ALA B 1 200 ? 4.504 -31.391 7.922 1 98.62 200 ALA B C 1
ATOM 6238 O O . ALA B 1 200 ? 4.629 -30.266 8.406 1 98.62 200 ALA B O 1
ATOM 6239 N N . VAL B 1 201 ? 3.338 -32 7.984 1 98.62 201 VAL B N 1
ATOM 6240 C CA . VAL B 1 201 ? 2.076 -31.344 8.305 1 98.62 201 VAL B CA 1
ATOM 6241 C C . VAL B 1 201 ? 2.1 -30.859 9.75 1 98.62 201 VAL B C 1
ATOM 6243 O O . VAL B 1 201 ? 1.898 -29.672 10.016 1 98.62 201 VAL B O 1
ATOM 6246 N N . PRO B 1 202 ? 2.434 -31.719 10.75 1 98.5 202 PRO B N 1
ATOM 6247 C CA . PRO B 1 202 ? 2.453 -31.188 12.125 1 98.5 202 PRO B CA 1
ATOM 6248 C C . PRO B 1 202 ? 3.57 -30.188 12.352 1 98.5 202 PRO B C 1
ATOM 6250 O O . PRO B 1 202 ? 3.422 -29.266 13.172 1 98.5 202 PRO B O 1
ATOM 6253 N N . LEU B 1 203 ? 4.648 -30.359 11.586 1 98.56 203 LEU B N 1
ATOM 6254 C CA . LEU B 1 203 ? 5.773 -29.438 11.727 1 98.56 203 LEU B CA 1
ATOM 6255 C C . LEU B 1 203 ? 5.41 -28.047 11.219 1 98.56 203 LEU B C 1
ATOM 6257 O O . LEU B 1 203 ? 5.715 -27.047 11.875 1 98.56 203 LEU B O 1
ATOM 6261 N N . TRP B 1 204 ? 4.727 -28 10.102 1 98.56 204 TRP B N 1
ATOM 6262 C CA . TRP B 1 204 ? 4.305 -26.719 9.531 1 98.56 204 TRP B CA 1
ATOM 6263 C C . TRP B 1 204 ? 3.15 -26.125 10.336 1 98.56 204 TRP B C 1
ATOM 6265 O O . TRP B 1 204 ? 3.059 -24.906 10.484 1 98.56 204 TRP B O 1
ATOM 6275 N N . GLN B 1 205 ? 2.256 -26.969 10.844 1 98.38 205 GLN B N 1
ATOM 6276 C CA . GLN B 1 205 ? 1.168 -26.484 11.688 1 98.38 205 GLN B CA 1
ATOM 6277 C C . GLN B 1 205 ? 1.703 -25.703 12.883 1 98.38 205 GLN B C 1
ATOM 6279 O O . GLN B 1 205 ? 1.089 -24.719 13.32 1 98.38 205 GLN B O 1
ATOM 6284 N N . LYS B 1 206 ? 2.785 -26.156 13.367 1 98.06 206 LYS B N 1
ATOM 6285 C CA . LYS B 1 206 ? 3.398 -25.453 14.492 1 98.06 206 LYS B CA 1
ATOM 6286 C C . LYS B 1 206 ? 3.805 -24.031 14.094 1 98.06 206 LYS B C 1
ATOM 6288 O O . LYS B 1 206 ? 3.584 -23.078 14.852 1 98.06 206 LYS B O 1
ATOM 6293 N N . TYR B 1 207 ? 4.418 -23.875 12.914 1 98.19 207 TYR B N 1
ATOM 6294 C CA . TYR B 1 207 ? 4.734 -22.547 12.414 1 98.19 207 TYR B CA 1
ATOM 6295 C C . TYR B 1 207 ? 3.477 -21.688 12.312 1 98.19 207 TYR B C 1
ATOM 6297 O O . TYR B 1 207 ? 3.48 -20.516 12.711 1 98.19 207 TYR B O 1
ATOM 6305 N N . LEU B 1 208 ? 2.438 -22.25 11.758 1 97 208 LEU B N 1
ATOM 6306 C CA . LEU B 1 208 ? 1.186 -21.516 11.594 1 97 208 LEU B CA 1
ATOM 6307 C C . LEU B 1 208 ? 0.62 -21.094 12.953 1 97 208 LEU B C 1
ATOM 6309 O O . LEU B 1 208 ? 0.213 -19.953 13.133 1 97 208 LEU B O 1
ATOM 6313 N N . ASP B 1 209 ? 0.667 -21.938 13.898 1 94.88 209 ASP B N 1
ATOM 6314 C CA . ASP B 1 209 ? 0.088 -21.672 15.211 1 94.88 209 ASP B CA 1
ATOM 6315 C C . ASP B 1 209 ? 0.804 -20.516 15.906 1 94.88 209 ASP B C 1
ATOM 6317 O O . ASP B 1 209 ? 0.171 -19.719 16.594 1 94.88 209 ASP B O 1
ATOM 6321 N N . PHE B 1 210 ? 2.047 -20.453 15.656 1 94.31 210 PHE B N 1
ATOM 6322 C CA . PHE B 1 210 ? 2.84 -19.531 16.453 1 94.31 210 PHE B CA 1
ATOM 6323 C C . PHE B 1 210 ? 3.053 -18.219 15.711 1 94.31 210 PHE B C 1
ATOM 6325 O O . PHE B 1 210 ? 3.232 -17.172 16.328 1 94.31 210 PHE B O 1
ATOM 6332 N N . PHE B 1 211 ? 2.984 -18.281 14.297 1 94.94 211 PHE B N 1
ATOM 6333 C CA . PHE B 1 211 ? 3.449 -17.094 13.578 1 94.94 211 PHE B CA 1
ATOM 6334 C C . PHE B 1 211 ? 2.355 -16.547 12.664 1 94.94 211 PHE B C 1
ATOM 6336 O O . PHE B 1 211 ? 2.541 -15.523 12.008 1 94.94 211 PHE B O 1
ATOM 6343 N N . LYS B 1 212 ? 1.161 -17.141 12.562 1 88.88 212 LYS B N 1
ATOM 6344 C CA . LYS B 1 212 ? 0.158 -16.766 11.57 1 88.88 212 LYS B CA 1
ATOM 6345 C C . LYS B 1 212 ? -0.305 -15.328 11.75 1 88.88 212 LYS B C 1
ATOM 6347 O O . LYS B 1 212 ? -0.872 -14.734 10.836 1 88.88 212 LYS B O 1
ATOM 6352 N N . LYS B 1 213 ? -0.03 -14.742 12.883 1 84.88 213 LYS B N 1
ATOM 6353 C CA . LYS B 1 213 ? -0.491 -13.383 13.141 1 84.88 213 LYS B CA 1
ATOM 6354 C C . LYS B 1 213 ? 0.669 -12.391 13.094 1 84.88 213 LYS B C 1
ATOM 6356 O O . LYS B 1 213 ? 0.474 -11.188 13.289 1 84.88 213 LYS B O 1
ATOM 6361 N N . ASP B 1 214 ? 1.852 -12.836 12.758 1 90.62 214 ASP B N 1
ATOM 6362 C CA . ASP B 1 214 ? 3.039 -11.992 12.75 1 90.62 214 ASP B CA 1
ATOM 6363 C C . ASP B 1 214 ? 3.346 -11.477 11.344 1 90.62 214 ASP B C 1
ATOM 6365 O O . ASP B 1 214 ? 3.219 -12.219 10.367 1 90.62 214 ASP B O 1
ATOM 6369 N N . SER B 1 215 ? 3.6 -10.141 11.273 1 90.19 215 SER B N 1
ATOM 6370 C CA . SER B 1 215 ? 4.262 -9.656 10.07 1 90.19 215 SER B CA 1
ATOM 6371 C C . SER B 1 215 ? 5.668 -10.227 9.945 1 90.19 215 SER B C 1
ATOM 6373 O O . SER B 1 215 ? 6.207 -10.781 10.906 1 90.19 215 SER B O 1
ATOM 6375 N N . PHE B 1 216 ? 6.234 -10.164 8.812 1 92.75 216 PHE B N 1
ATOM 6376 C CA . PHE B 1 216 ? 7.605 -10.625 8.617 1 92.75 216 PHE B CA 1
ATOM 6377 C C . PHE B 1 216 ? 8.547 -9.945 9.602 1 92.75 216 PHE B C 1
ATOM 6379 O O . PHE B 1 216 ? 9.344 -10.609 10.266 1 92.75 216 PHE B O 1
ATOM 6386 N N . PHE B 1 217 ? 8.375 -8.633 9.766 1 89.19 217 PHE B N 1
ATOM 6387 C CA . PHE B 1 217 ? 9.172 -7.871 10.711 1 89.19 217 PHE B CA 1
ATOM 6388 C C . PHE B 1 217 ? 8.93 -8.352 12.141 1 89.19 217 PHE B C 1
ATOM 6390 O O . PHE B 1 217 ? 9.883 -8.539 12.906 1 89.19 217 PHE B O 1
ATOM 6397 N N . GL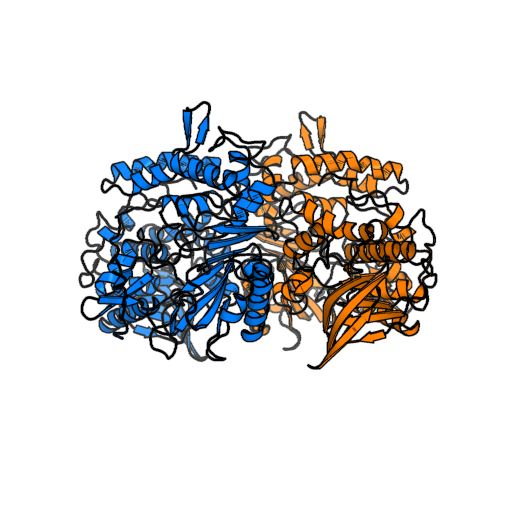Y B 1 218 ? 7.711 -8.555 12.453 1 88.25 218 GLY B N 1
ATOM 6398 C CA . GLY B 1 218 ? 7.367 -9.031 13.781 1 88.25 218 GLY B CA 1
ATOM 6399 C C . GLY B 1 218 ? 7.961 -10.391 14.102 1 88.25 218 GLY B C 1
ATOM 6400 O O . GLY B 1 218 ? 8.492 -10.602 15.195 1 88.25 218 GLY B O 1
ATOM 6401 N N . GLY B 1 219 ? 7.871 -11.312 13.148 1 93.62 219 GLY B N 1
ATOM 6402 C CA . GLY B 1 219 ? 8.484 -12.617 13.336 1 93.62 219 GLY B CA 1
ATOM 6403 C C . GLY B 1 219 ? 9.992 -12.547 13.516 1 93.62 219 GLY B C 1
ATOM 6404 O O . GLY B 1 219 ? 10.547 -13.219 14.391 1 93.62 219 GLY B O 1
ATOM 6405 N N . LEU B 1 220 ? 10.648 -11.711 12.75 1 94.06 220 LEU B N 1
ATOM 6406 C CA . LEU B 1 220 ? 12.094 -11.547 12.859 1 94.06 220 LEU B CA 1
ATOM 6407 C C . LEU B 1 220 ? 12.477 -11.008 14.234 1 94.06 220 LEU B C 1
ATOM 6409 O O . LEU B 1 220 ? 13.469 -11.445 14.82 1 94.06 220 LEU B O 1
ATOM 6413 N N . ARG B 1 221 ? 11.734 -10.102 14.688 1 91.38 221 ARG B N 1
ATOM 6414 C CA . ARG B 1 221 ? 12.031 -9.516 15.992 1 91.38 221 ARG B CA 1
ATOM 6415 C C . ARG B 1 221 ? 11.906 -10.555 17.094 1 91.38 221 ARG B C 1
ATOM 6417 O O . ARG B 1 221 ? 12.719 -10.586 18.031 1 91.38 221 ARG B O 1
ATOM 6424 N N . ARG B 1 222 ? 10.883 -11.383 17.016 1 93.5 222 ARG B N 1
ATOM 6425 C CA . ARG B 1 222 ? 10.664 -12.422 18.016 1 93.5 222 ARG B CA 1
ATOM 6426 C C . ARG B 1 222 ? 11.797 -13.453 17.984 1 93.5 222 ARG B C 1
ATOM 6428 O O . ARG B 1 222 ? 12.062 -14.109 18.984 1 93.5 222 ARG B O 1
ATOM 6435 N N . ILE B 1 223 ? 12.461 -13.555 16.875 1 97.12 223 ILE B N 1
ATOM 6436 C CA . ILE B 1 223 ? 13.492 -14.57 16.703 1 97.12 223 ILE B CA 1
ATOM 6437 C C . ILE B 1 223 ? 14.859 -13.969 17.016 1 97.12 223 ILE B C 1
ATOM 6439 O O . ILE B 1 223 ? 15.672 -14.594 17.703 1 97.12 223 ILE B O 1
ATOM 6443 N N . PHE B 1 224 ? 15.109 -12.719 16.578 1 97 224 PHE B N 1
ATOM 6444 C CA . PHE B 1 224 ? 16.484 -12.203 16.562 1 97 224 PHE B CA 1
ATOM 6445 C C . PHE B 1 224 ? 16.609 -11 17.484 1 97 224 PHE B C 1
ATOM 6447 O O . PHE B 1 224 ? 17.719 -10.594 17.828 1 97 224 PHE B O 1
ATOM 6454 N N . GLY B 1 225 ? 15.492 -10.414 17.844 1 93.69 225 GLY B N 1
ATOM 6455 C CA . GLY B 1 225 ? 15.539 -9.156 18.562 1 93.69 225 GLY B CA 1
ATOM 6456 C C . GLY B 1 225 ? 15.812 -9.32 20.047 1 93.69 225 GLY B C 1
ATOM 6457 O O . GLY B 1 225 ? 16.031 -10.438 20.516 1 93.69 225 GLY B O 1
ATOM 6458 N N . PRO B 1 226 ? 15.836 -8.18 20.781 1 89.5 226 PRO B N 1
ATOM 6459 C CA . PRO B 1 226 ? 16.094 -8.227 22.219 1 89.5 226 PRO B CA 1
ATOM 6460 C C . PRO B 1 226 ? 15.031 -9.023 22.984 1 89.5 226 PRO B C 1
ATOM 6462 O O . PRO B 1 226 ? 15.32 -9.578 24.047 1 89.5 226 PRO B O 1
ATOM 6465 N N . GLU B 1 227 ? 13.891 -9.125 22.5 1 83.19 227 GLU B N 1
ATOM 6466 C CA . GLU B 1 227 ? 12.797 -9.852 23.141 1 83.19 227 GLU B CA 1
ATOM 6467 C C . GLU B 1 227 ? 12.625 -11.234 22.531 1 83.19 227 GLU B C 1
ATOM 6469 O O . GLU B 1 227 ? 11.508 -11.766 22.469 1 83.19 227 GLU B O 1
ATOM 6474 N N . HIS B 1 228 ? 13.758 -11.719 22.031 1 93.19 228 HIS B N 1
ATOM 6475 C CA . HIS B 1 228 ? 13.695 -13.016 21.375 1 93.19 228 HIS B CA 1
ATOM 6476 C C . HIS B 1 228 ? 13.141 -14.086 22.312 1 93.19 228 HIS B C 1
ATOM 6478 O O . HIS B 1 228 ? 13.391 -14.047 23.531 1 93.19 228 HIS B O 1
ATOM 6484 N N . GLU B 1 229 ? 12.391 -15.016 21.734 1 94.19 229 GLU B N 1
ATOM 6485 C CA . GLU B 1 229 ? 11.68 -16.047 22.5 1 94.19 229 GLU B CA 1
ATOM 6486 C C . GLU B 1 229 ? 12.438 -17.375 22.469 1 94.19 229 GLU B C 1
ATOM 6488 O O . GLU B 1 229 ? 12.156 -18.266 23.266 1 94.19 229 GLU B O 1
ATOM 6493 N N . TRP B 1 230 ? 13.406 -17.547 21.594 1 97.5 230 TRP B N 1
ATOM 6494 C CA . TRP B 1 230 ? 14.203 -18.75 21.422 1 97.5 230 TRP B CA 1
ATOM 6495 C C . TRP B 1 230 ? 15.688 -18.422 21.375 1 97.5 230 TRP B C 1
ATOM 6497 O O . TRP B 1 230 ? 16.078 -17.25 21.422 1 97.5 230 TRP B O 1
ATOM 6507 N N . ASP B 1 231 ? 16.516 -19.562 21.312 1 97 231 ASP B N 1
ATOM 6508 C CA . ASP B 1 231 ? 17.938 -19.328 21.062 1 97 231 ASP B CA 1
ATOM 6509 C C . ASP B 1 231 ? 18.141 -18.594 19.734 1 97 231 ASP B C 1
ATOM 6511 O O . ASP B 1 231 ? 17.578 -18.969 18.719 1 97 231 ASP B O 1
ATOM 6515 N N . ILE B 1 232 ? 18.875 -17.547 19.844 1 97.06 232 ILE B N 1
ATOM 6516 C CA . ILE B 1 232 ? 19.031 -16.734 18.641 1 97.06 232 ILE B CA 1
ATOM 6517 C C . ILE B 1 232 ? 19.844 -17.516 17.609 1 97.06 232 ILE B C 1
ATOM 6519 O O . ILE B 1 232 ? 21 -17.844 17.828 1 97.06 232 ILE B O 1
ATOM 6523 N N . PRO B 1 233 ? 19.219 -17.797 16.469 1 96.88 233 PRO B N 1
ATOM 6524 C CA . PRO B 1 233 ? 20.016 -18.391 15.391 1 96.88 233 PRO B CA 1
ATOM 6525 C C . PRO B 1 233 ? 21.219 -17.516 15 1 96.88 233 PRO B C 1
ATOM 6527 O O . PRO B 1 233 ? 21.062 -16.312 14.789 1 96.88 233 PRO B O 1
ATOM 6530 N N . GLY B 1 234 ? 22.438 -18.141 14.906 1 94.75 234 GLY B N 1
ATOM 6531 C CA . GLY B 1 234 ? 23.641 -17.375 14.625 1 94.75 234 GLY B CA 1
ATOM 6532 C C . GLY B 1 234 ? 24.234 -16.734 15.859 1 94.75 234 GLY B C 1
ATOM 6533 O O . GLY B 1 234 ? 25.328 -16.172 15.805 1 94.75 234 GLY B O 1
ATOM 6534 N N . GLN B 1 235 ? 23.547 -16.641 16.938 1 94.44 235 GLN B N 1
ATOM 6535 C CA . GLN B 1 235 ? 24.047 -16.344 18.281 1 94.44 235 GLN B CA 1
ATOM 6536 C C . GLN B 1 235 ? 24.266 -14.852 18.469 1 94.44 235 GLN B C 1
ATOM 6538 O O . GLN B 1 235 ? 24.969 -14.438 19.391 1 94.44 235 GLN B O 1
ATOM 6543 N N . GLN B 1 236 ? 23.797 -14.094 17.547 1 95.38 236 GLN B N 1
ATOM 6544 C CA . GLN B 1 236 ? 23.938 -12.648 17.688 1 95.38 236 GLN B CA 1
ATOM 6545 C C . GLN B 1 236 ? 22.578 -11.953 17.625 1 95.38 236 GLN B C 1
ATOM 6547 O O . GLN B 1 236 ? 21.844 -12.094 16.656 1 95.38 236 GLN B O 1
ATOM 6552 N N . GLU B 1 237 ? 22.375 -11.18 18.641 1 96.19 237 GLU B N 1
ATOM 6553 C CA . GLU B 1 237 ? 21.141 -10.398 18.703 1 96.19 237 GLU B CA 1
ATOM 6554 C C . GLU B 1 237 ? 21.156 -9.258 17.688 1 96.19 237 GLU B C 1
ATOM 6556 O O . GLU B 1 237 ? 22.172 -8.594 17.5 1 96.19 237 GLU B O 1
ATOM 6561 N N . TRP B 1 238 ? 19.984 -9.102 17 1 94.44 238 TRP B N 1
ATOM 6562 C CA . TRP B 1 238 ? 19.875 -8.016 16.031 1 94.44 238 TRP B CA 1
ATOM 6563 C C . TRP B 1 238 ? 19.438 -6.727 16.719 1 94.44 238 TRP B C 1
ATOM 6565 O O . TRP B 1 238 ? 18.562 -6.738 17.578 1 94.44 238 TRP B O 1
ATOM 6575 N N . GLU B 1 239 ? 20.094 -5.691 16.359 1 90.44 239 GLU B N 1
ATOM 6576 C CA . GLU B 1 239 ? 19.688 -4.344 16.734 1 90.44 239 GLU B CA 1
ATOM 6577 C C . GLU B 1 239 ? 18.891 -3.67 15.625 1 90.44 239 GLU B C 1
ATOM 6579 O O . GLU B 1 239 ? 18.672 -4.262 14.562 1 90.44 239 GLU B O 1
ATOM 6584 N N . GLU B 1 240 ? 18.359 -2.504 15.883 1 82 240 GLU B N 1
ATOM 6585 C CA . GLU B 1 240 ? 17.5 -1.805 14.945 1 82 240 GLU B CA 1
ATOM 6586 C C . GLU B 1 240 ? 18.141 -1.698 13.57 1 82 240 GLU B C 1
ATOM 6588 O O . GLU B 1 240 ? 17.5 -1.968 12.547 1 82 240 GLU B O 1
ATOM 6593 N N . ASN B 1 241 ? 19.344 -1.317 13.531 1 82.94 241 ASN B N 1
ATOM 6594 C CA . ASN B 1 241 ? 20.047 -1.175 12.266 1 82.94 241 ASN B CA 1
ATOM 6595 C C . ASN B 1 241 ? 20.172 -2.512 11.539 1 82.94 241 ASN B C 1
ATOM 6597 O O . ASN B 1 241 ? 20.172 -2.559 10.312 1 82.94 241 ASN B O 1
ATOM 6601 N N . ASP B 1 242 ? 20.281 -3.598 12.289 1 88.81 242 ASP B N 1
ATOM 6602 C CA . ASP B 1 242 ? 20.406 -4.926 11.695 1 88.81 242 ASP B CA 1
ATOM 6603 C C . ASP B 1 242 ? 19.141 -5.312 10.938 1 88.81 242 ASP B C 1
ATOM 6605 O O . ASP B 1 242 ? 19.219 -5.875 9.836 1 88.81 242 ASP B O 1
ATOM 6609 N N . PHE B 1 243 ? 18.016 -4.969 11.5 1 87 243 PHE B N 1
ATOM 6610 C CA . PHE B 1 243 ? 16.75 -5.27 10.836 1 87 243 PHE B CA 1
ATOM 6611 C C . PHE B 1 243 ? 16.641 -4.508 9.523 1 87 243 PHE B C 1
ATOM 6613 O O . PHE B 1 243 ? 16.172 -5.059 8.523 1 87 243 PHE B O 1
ATOM 6620 N N . GLU B 1 244 ? 17.016 -3.354 9.492 1 80.75 244 GLU B N 1
ATOM 6621 C CA . GLU B 1 244 ? 16.969 -2.537 8.281 1 80.75 244 GLU B CA 1
ATOM 6622 C C . GLU B 1 244 ? 17.953 -3.055 7.227 1 80.75 244 GLU B C 1
ATOM 6624 O O . GLU B 1 244 ? 17.625 -3.059 6.035 1 80.75 244 GLU B O 1
ATOM 6629 N N . MET B 1 245 ? 19.109 -3.43 7.715 1 83.06 245 MET B N 1
ATOM 6630 C CA . MET B 1 245 ? 20.109 -3.996 6.805 1 83.06 245 MET B CA 1
ATOM 6631 C C . MET B 1 245 ? 19.594 -5.293 6.18 1 83.06 245 MET B C 1
ATOM 6633 O O . MET B 1 245 ? 19.781 -5.527 4.988 1 83.06 245 MET B O 1
ATOM 6637 N N . PHE B 1 246 ? 18.953 -6.094 7.027 1 85.5 246 PHE B N 1
ATOM 6638 C CA . PHE B 1 246 ? 18.375 -7.324 6.508 1 85.5 246 PHE B CA 1
ATOM 6639 C C . PHE B 1 246 ? 17.328 -7.016 5.445 1 85.5 246 PHE B C 1
ATOM 6641 O O . PHE B 1 246 ? 17.234 -7.723 4.438 1 85.5 246 PHE B O 1
ATOM 6648 N N . GLY B 1 247 ? 16.578 -6 5.676 1 79.75 247 GLY B N 1
ATOM 6649 C CA . GLY B 1 247 ? 15.578 -5.578 4.707 1 79.75 247 GLY B CA 1
ATOM 6650 C C . GLY B 1 247 ? 16.172 -5.199 3.363 1 79.75 247 GLY B C 1
ATOM 6651 O O . GLY B 1 247 ? 15.555 -5.406 2.32 1 79.75 247 GLY B O 1
ATOM 6652 N N . SER B 1 248 ? 17.328 -4.66 3.342 1 72.5 248 SER B N 1
ATOM 6653 C CA . SER B 1 248 ? 18 -4.258 2.113 1 72.5 248 SER B CA 1
ATOM 6654 C C . SER B 1 248 ? 18.656 -5.453 1.43 1 72.5 248 SER B C 1
ATOM 6656 O O . SER B 1 248 ? 18.703 -5.527 0.2 1 72.5 248 SER B O 1
ATOM 6658 N N . LEU B 1 249 ? 19.172 -6.344 2.205 1 68.88 249 LEU B N 1
ATOM 6659 C CA . LEU B 1 249 ? 19.844 -7.531 1.686 1 68.88 249 LEU B CA 1
ATOM 6660 C C . LEU B 1 249 ? 18.844 -8.539 1.144 1 68.88 249 LEU B C 1
ATOM 6662 O O . LEU B 1 249 ? 19 -9.039 0.029 1 68.88 249 LEU B O 1
ATOM 6666 N N . GLY B 1 250 ? 17.844 -8.742 1.928 1 70.12 250 GLY B N 1
ATOM 6667 C CA . GLY B 1 250 ? 16.828 -9.719 1.554 1 70.12 250 GLY B CA 1
ATOM 6668 C C . GLY B 1 250 ? 17.281 -11.156 1.719 1 70.12 250 GLY B C 1
ATOM 6669 O O . GLY B 1 250 ? 18.203 -11.43 2.5 1 70.12 250 GLY B O 1
ATOM 6670 N N . ILE B 1 251 ? 16.641 -12.125 1.13 1 64.38 251 ILE B N 1
ATOM 6671 C CA . ILE B 1 251 ? 16.844 -13.555 1.344 1 64.38 251 ILE B CA 1
ATOM 6672 C C . ILE B 1 251 ? 17.281 -14.211 0.037 1 64.38 251 ILE B C 1
ATOM 6674 O O . ILE B 1 251 ? 17.062 -15.414 -0.158 1 64.38 251 ILE B O 1
ATOM 6678 N N . GLY B 1 252 ? 17.672 -13.422 -0.875 1 61.75 252 GLY B N 1
ATOM 6679 C CA . GLY B 1 252 ? 18.125 -14.016 -2.125 1 61.75 252 GLY B CA 1
ATOM 6680 C C . GLY B 1 252 ? 17.484 -13.391 -3.346 1 61.75 252 GLY B C 1
ATOM 6681 O O . GLY B 1 252 ? 18.062 -13.375 -4.43 1 61.75 252 GLY B O 1
ATOM 6682 N N . CYS B 1 253 ? 16.312 -13.07 -3.113 1 56 253 CYS B N 1
ATOM 6683 C CA . CYS B 1 253 ? 15.625 -12.508 -4.27 1 56 253 CYS B CA 1
ATOM 6684 C C . CYS B 1 253 ? 15.469 -11 -4.125 1 56 253 CYS B C 1
ATOM 6686 O O . CYS B 1 253 ? 14.531 -10.406 -4.672 1 56 253 CYS B O 1
ATOM 6688 N N . GLY B 1 254 ? 16.328 -10.406 -3.359 1 61.94 254 GLY B N 1
ATOM 6689 C CA . GLY B 1 254 ? 16.297 -8.953 -3.264 1 61.94 254 GLY B CA 1
ATOM 6690 C C . GLY B 1 254 ? 15.945 -8.453 -1.875 1 61.94 254 GLY B C 1
ATOM 6691 O O . GLY B 1 254 ? 15.898 -9.242 -0.923 1 61.94 254 GLY B O 1
ATOM 6692 N N . GLY B 1 255 ? 15.805 -7.137 -1.822 1 66.31 255 GLY B N 1
ATOM 6693 C CA . GLY B 1 255 ? 15.516 -6.484 -0.555 1 66.31 255 GLY B CA 1
ATOM 6694 C C . GLY B 1 255 ? 14.094 -6.707 -0.083 1 66.31 255 GLY B C 1
ATOM 6695 O O . GLY B 1 255 ? 13.164 -6.73 -0.892 1 66.31 255 GLY B O 1
ATOM 6696 N N . TYR B 1 256 ? 13.906 -6.926 1.161 1 69.75 256 TYR B N 1
ATOM 6697 C CA . TYR B 1 256 ? 12.625 -7.367 1.697 1 69.75 256 TYR B CA 1
ATOM 6698 C C . TYR B 1 256 ? 12.016 -6.305 2.605 1 69.75 256 TYR B C 1
ATOM 6700 O O . TYR B 1 256 ? 10.969 -6.523 3.215 1 69.75 256 TYR B O 1
ATOM 6708 N N . ALA B 1 257 ? 12.547 -5.137 2.539 1 75 257 ALA B N 1
ATOM 6709 C CA . ALA B 1 257 ? 11.984 -4.078 3.373 1 75 257 ALA B CA 1
ATOM 6710 C C . ALA B 1 257 ? 10.539 -3.775 2.986 1 75 257 ALA B C 1
ATOM 6712 O O . ALA B 1 257 ? 9.672 -3.654 3.852 1 75 257 ALA B O 1
ATOM 6713 N N . PRO B 1 258 ? 10.258 -3.82 1.771 1 73.94 258 PRO B N 1
ATOM 6714 C CA . PRO B 1 258 ? 8.875 -3.506 1.388 1 73.94 258 PRO B CA 1
ATOM 6715 C C . PRO B 1 258 ? 7.887 -4.586 1.819 1 73.94 258 PRO B C 1
ATOM 6717 O O . PRO B 1 258 ? 6.676 -4.352 1.812 1 73.94 258 PRO B O 1
ATOM 6720 N N . VAL B 1 259 ? 8.383 -5.711 2.244 1 82.19 259 VAL B N 1
ATOM 6721 C CA . VAL B 1 259 ? 7.469 -6.805 2.562 1 82.19 259 VAL B CA 1
ATOM 6722 C C . VAL B 1 259 ? 7.508 -7.09 4.062 1 82.19 259 VAL B C 1
ATOM 6724 O O . VAL B 1 259 ? 6.941 -8.078 4.527 1 82.19 259 VAL B O 1
ATOM 6727 N N . PHE B 1 260 ? 8.109 -6.223 4.848 1 85.75 260 PHE B N 1
ATOM 6728 C CA . PHE B 1 260 ? 8.195 -6.379 6.293 1 85.75 260 PHE B CA 1
ATOM 6729 C C . PHE B 1 260 ? 6.805 -6.441 6.914 1 85.75 260 PHE B C 1
ATOM 6731 O O . PHE B 1 260 ? 6.609 -7.07 7.957 1 85.75 260 PHE B O 1
ATOM 6738 N N . CYS B 1 261 ? 5.867 -5.859 6.234 1 84.94 261 CYS B N 1
ATOM 6739 C CA . CYS B 1 261 ? 4.523 -5.805 6.793 1 84.94 261 CYS B CA 1
ATOM 6740 C C . CYS B 1 261 ? 3.697 -7.004 6.352 1 84.94 261 CYS B C 1
ATOM 6742 O O . CYS B 1 261 ? 2.557 -7.176 6.789 1 84.94 261 CYS B O 1
ATOM 6744 N N . ARG B 1 262 ? 4.242 -7.82 5.57 1 91.31 262 ARG B N 1
ATOM 6745 C CA . ARG B 1 262 ? 3.527 -8.984 5.062 1 91.31 262 ARG B CA 1
ATOM 6746 C C . ARG B 1 262 ? 3.67 -10.172 6.012 1 91.31 262 ARG B C 1
ATOM 6748 O O . ARG B 1 262 ? 4.395 -10.094 7.008 1 91.31 262 ARG B O 1
ATOM 6755 N N . ASP B 1 263 ? 2.916 -11.234 5.754 1 94 263 ASP B N 1
ATOM 6756 C CA . ASP B 1 263 ? 2.803 -12.398 6.629 1 94 263 ASP B CA 1
ATOM 6757 C C . ASP B 1 263 ? 4.133 -13.141 6.73 1 94 263 ASP B C 1
ATOM 6759 O O . ASP B 1 263 ? 4.734 -13.484 5.711 1 94 263 ASP B O 1
ATOM 6763 N N . PHE B 1 264 ? 4.566 -13.383 7.957 1 95.69 264 PHE B N 1
ATOM 6764 C CA . PHE B 1 264 ? 5.812 -14.094 8.211 1 95.69 264 PHE B CA 1
ATOM 6765 C C . PHE B 1 264 ? 5.789 -15.477 7.559 1 95.69 264 PHE B C 1
ATOM 6767 O O . PHE B 1 264 ? 6.758 -15.875 6.914 1 95.69 264 PHE B O 1
ATOM 6774 N N . THR B 1 265 ? 4.699 -16.172 7.695 1 96.94 265 THR B N 1
ATOM 6775 C CA . THR B 1 265 ? 4.625 -17.531 7.18 1 96.94 265 THR B CA 1
ATOM 6776 C C . THR B 1 265 ? 4.574 -17.531 5.656 1 96.94 265 THR B C 1
ATOM 6778 O O . THR B 1 265 ? 4.953 -18.516 5.016 1 96.94 265 THR B O 1
ATOM 6781 N N . TYR B 1 266 ? 4.078 -16.469 5.082 1 95.25 266 TYR B N 1
ATOM 6782 C CA . TYR B 1 266 ? 4.086 -16.359 3.627 1 95.25 266 TYR B CA 1
ATOM 6783 C C . TYR B 1 266 ? 5.508 -16.344 3.086 1 95.25 266 TYR B C 1
ATOM 6785 O O . TYR B 1 266 ? 5.812 -17.016 2.092 1 95.25 266 TYR B O 1
ATOM 6793 N N . ILE B 1 267 ? 6.344 -15.633 3.771 1 93.12 267 ILE B N 1
ATOM 6794 C CA . ILE B 1 267 ? 7.738 -15.539 3.355 1 93.12 267 ILE B CA 1
ATOM 6795 C C . ILE B 1 267 ? 8.438 -16.875 3.586 1 93.12 267 ILE B C 1
ATOM 6797 O O . ILE B 1 267 ? 9.234 -17.312 2.758 1 93.12 267 ILE B O 1
ATOM 6801 N N . CYS B 1 268 ? 8.125 -17.516 4.676 1 96 268 CYS B N 1
ATOM 6802 C CA . CYS B 1 268 ? 8.695 -18.828 4.945 1 96 268 CYS B CA 1
ATOM 6803 C C . CYS B 1 268 ? 8.305 -19.828 3.855 1 96 268 CYS B C 1
ATOM 6805 O O . CYS B 1 268 ? 9.094 -20.719 3.508 1 96 268 CYS B O 1
ATOM 6807 N N . ARG B 1 269 ? 7.109 -19.719 3.309 1 96.38 269 ARG B N 1
ATOM 6808 C CA . ARG B 1 269 ? 6.66 -20.578 2.223 1 96.38 269 ARG B CA 1
ATOM 6809 C C . ARG B 1 269 ? 7.586 -20.469 1.016 1 96.38 269 ARG B C 1
ATOM 6811 O O . ARG B 1 269 ? 7.836 -21.469 0.327 1 96.38 269 ARG B O 1
ATOM 6818 N N . LEU B 1 270 ? 8.07 -19.281 0.757 1 93 270 LEU B N 1
ATOM 6819 C CA . LEU B 1 270 ? 8.961 -19.078 -0.38 1 93 270 LEU B CA 1
ATOM 6820 C C . LEU B 1 270 ? 10.242 -19.891 -0.219 1 93 270 LEU B C 1
ATOM 6822 O O . LEU B 1 270 ? 10.734 -20.484 -1.185 1 93 270 LEU B O 1
ATOM 6826 N N . VAL B 1 271 ? 10.68 -19.938 1.006 1 93 271 VAL B N 1
ATOM 6827 C CA . VAL B 1 271 ? 11.914 -20.656 1.295 1 93 271 VAL B CA 1
ATOM 6828 C C . VAL B 1 271 ? 11.648 -22.156 1.27 1 93 271 VAL B C 1
ATOM 6830 O O . VAL B 1 271 ? 12.352 -22.906 0.581 1 93 271 VAL B O 1
ATOM 6833 N N . VAL B 1 272 ? 10.602 -22.562 1.932 1 96.62 272 VAL B N 1
ATOM 6834 C CA . VAL B 1 272 ? 10.281 -23.984 2.066 1 96.62 272 VAL B CA 1
ATOM 6835 C C . VAL B 1 272 ? 9.992 -24.578 0.69 1 96.62 272 VAL B C 1
ATOM 6837 O O . VAL B 1 272 ? 10.383 -25.719 0.406 1 96.62 272 VAL B O 1
ATOM 6840 N N . ASN B 1 273 ? 9.367 -23.828 -0.152 1 95.88 273 ASN B N 1
ATOM 6841 C CA . ASN B 1 273 ? 8.938 -24.328 -1.456 1 95.88 273 ASN B CA 1
ATOM 6842 C C . ASN B 1 273 ? 10.016 -24.109 -2.516 1 95.88 273 ASN B C 1
ATOM 6844 O O . ASN B 1 273 ? 9.812 -24.422 -3.689 1 95.88 273 ASN B O 1
ATOM 6848 N N . GLY B 1 274 ? 11.156 -23.578 -2.146 1 90.56 274 GLY B N 1
ATOM 6849 C CA . GLY B 1 274 ? 12.289 -23.406 -3.055 1 90.56 274 GLY B CA 1
ATOM 6850 C C . GLY B 1 274 ? 12.055 -22.344 -4.105 1 90.56 274 GLY B C 1
ATOM 6851 O O . GLY B 1 274 ? 12.453 -22.516 -5.262 1 90.56 274 GLY B O 1
ATOM 6852 N N . LEU B 1 275 ? 11.414 -21.266 -3.754 1 88.19 275 LEU B N 1
ATOM 6853 C CA . LEU B 1 275 ? 11.047 -20.234 -4.719 1 88.19 275 LEU B CA 1
ATOM 6854 C C . LEU B 1 275 ? 11.992 -19.031 -4.621 1 88.19 275 LEU B C 1
ATOM 6856 O O . LEU B 1 275 ? 11.961 -18.141 -5.477 1 88.19 275 LEU B O 1
ATOM 6860 N N . SER B 1 276 ? 12.883 -19 -3.668 1 78 276 SER B N 1
ATOM 6861 C CA . SER B 1 276 ? 13.703 -17.828 -3.418 1 78 276 SER B CA 1
ATOM 6862 C C . SER B 1 276 ? 15.109 -18 -3.982 1 78 276 SER B C 1
ATOM 6864 O O . SER B 1 276 ? 15.914 -17.062 -3.943 1 78 276 SER B O 1
ATOM 6866 N N . SER B 1 277 ? 15.383 -19.141 -4.539 1 72.56 277 SER B N 1
ATOM 6867 C CA . SER B 1 277 ? 16.75 -19.359 -5.008 1 72.56 277 SER B CA 1
ATOM 6868 C C . SER B 1 277 ? 16.75 -20.172 -6.305 1 72.56 277 SER B C 1
ATOM 6870 O O . SER B 1 277 ? 15.719 -20.672 -6.738 1 72.56 277 SER B O 1
ATOM 6872 N N . GLU B 1 278 ? 17.844 -20.125 -6.953 1 76.31 278 GLU B N 1
ATOM 6873 C CA . GLU B 1 278 ? 18.125 -20.938 -8.125 1 76.31 278 GLU B CA 1
ATOM 6874 C C . GLU B 1 278 ? 17.094 -20.703 -9.227 1 76.31 278 GLU B C 1
ATOM 6876 O O . GLU B 1 278 ? 16.484 -21.656 -9.727 1 76.31 278 GLU B O 1
ATOM 6881 N N . GLN B 1 279 ? 17.016 -19.531 -9.602 1 82.38 279 GLN B N 1
ATOM 6882 C CA . GLN B 1 279 ? 16.062 -19.156 -10.641 1 82.38 279 GLN B CA 1
ATOM 6883 C C . GLN B 1 279 ? 16.625 -19.484 -12.023 1 82.38 279 GLN B C 1
ATOM 6885 O O . GLN B 1 279 ? 17.828 -19.406 -12.258 1 82.38 279 GLN B O 1
ATOM 6890 N N . ALA B 1 280 ? 15.758 -19.922 -12.852 1 86.25 280 ALA B N 1
ATOM 6891 C CA . ALA B 1 280 ? 16.125 -20.25 -14.227 1 86.25 280 ALA B CA 1
ATOM 6892 C C . ALA B 1 280 ? 15.586 -19.219 -15.203 1 86.25 280 ALA B C 1
ATOM 6894 O O . ALA B 1 280 ? 14.789 -18.359 -14.828 1 86.25 280 ALA B O 1
ATOM 6895 N N . THR B 1 281 ? 16.188 -19.25 -16.359 1 88.69 281 THR B N 1
ATOM 6896 C CA . THR B 1 281 ? 15.648 -18.516 -17.5 1 88.69 281 THR B CA 1
ATOM 6897 C C . THR B 1 281 ? 14.852 -19.438 -18.422 1 88.69 281 THR B C 1
ATOM 6899 O O . THR B 1 281 ? 15.234 -20.578 -18.641 1 88.69 281 THR B O 1
ATOM 6902 N N . PHE B 1 282 ? 13.75 -18.938 -18.906 1 92.88 282 PHE B N 1
ATOM 6903 C CA . PHE B 1 282 ? 12.891 -19.688 -19.812 1 92.88 282 PHE B CA 1
ATOM 6904 C C . PHE B 1 282 ? 13.484 -19.703 -21.219 1 92.88 282 PHE B C 1
ATOM 6906 O O . PHE B 1 282 ? 13.992 -18.688 -21.703 1 92.88 282 PHE B O 1
ATOM 6913 N N . ALA B 1 283 ? 13.547 -20.891 -21.844 1 94 283 ALA B N 1
ATOM 6914 C CA . ALA B 1 283 ? 14.211 -21.047 -23.141 1 94 283 ALA B CA 1
ATOM 6915 C C . ALA B 1 283 ? 13.445 -22.016 -24.047 1 94 283 ALA B C 1
ATOM 6917 O O . ALA B 1 283 ? 12.648 -22.812 -23.562 1 94 283 ALA B O 1
ATOM 6918 N N . LYS B 1 284 ? 13.617 -21.844 -25.281 1 95.5 284 LYS B N 1
ATOM 6919 C CA . LYS B 1 284 ? 13.062 -22.75 -26.281 1 95.5 284 LYS B CA 1
ATOM 6920 C C . LYS B 1 284 ? 14.164 -23.594 -26.922 1 95.5 284 LYS B C 1
ATOM 6922 O O . LYS B 1 284 ? 15.258 -23.094 -27.188 1 95.5 284 LYS B O 1
ATOM 6927 N N . MET B 1 285 ? 13.828 -24.812 -27.141 1 94 285 MET B N 1
ATOM 6928 C CA . MET B 1 285 ? 14.773 -25.703 -27.812 1 94 285 MET B CA 1
ATOM 6929 C C . MET B 1 285 ? 14.711 -25.516 -29.328 1 94 285 MET B C 1
ATOM 6931 O O . MET B 1 285 ? 13.641 -25.625 -29.938 1 94 285 MET B O 1
ATOM 6935 N N . LYS B 1 286 ? 15.82 -25.125 -29.906 1 90.75 286 LYS B N 1
ATOM 6936 C CA . LYS B 1 286 ? 15.992 -25.047 -31.359 1 90.75 286 LYS B CA 1
ATOM 6937 C C . LYS B 1 286 ? 17.234 -25.812 -31.797 1 90.75 286 LYS B C 1
ATOM 6939 O O . LYS B 1 286 ? 18.344 -25.516 -31.359 1 90.75 286 LYS B O 1
ATOM 6944 N N . ASN B 1 287 ? 17.109 -26.766 -32.719 1 90.75 287 ASN B N 1
ATOM 6945 C CA . ASN B 1 287 ? 18.219 -27.594 -33.156 1 90.75 287 ASN B CA 1
ATOM 6946 C C . ASN B 1 287 ? 19.031 -28.141 -32 1 90.75 287 ASN B C 1
ATOM 6948 O O . ASN B 1 287 ? 20.25 -27.984 -31.969 1 90.75 287 ASN B O 1
ATOM 6952 N N . 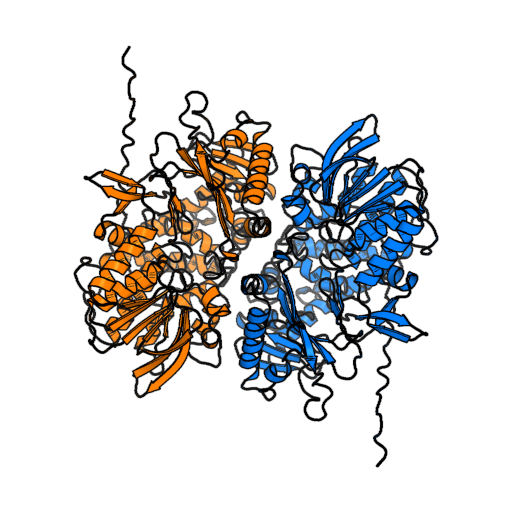ASP B 1 288 ? 18.391 -28.578 -30.938 1 86.56 288 ASP B N 1
ATOM 6953 C CA . ASP B 1 288 ? 18.938 -29.25 -29.766 1 86.56 288 ASP B CA 1
ATOM 6954 C C . ASP B 1 288 ? 19.734 -28.281 -28.891 1 86.56 288 ASP B C 1
ATOM 6956 O O . ASP B 1 288 ? 20.578 -28.703 -28.094 1 86.56 288 ASP B O 1
ATOM 6960 N N . GLN B 1 289 ? 19.516 -27.062 -29.172 1 89.88 289 GLN B N 1
ATOM 6961 C CA . GLN B 1 289 ? 20.141 -26.047 -28.328 1 89.88 289 GLN B CA 1
ATOM 6962 C C . GLN B 1 289 ? 19.078 -25.125 -27.719 1 89.88 289 GLN B C 1
ATOM 6964 O O . GLN B 1 289 ? 18.094 -24.766 -28.391 1 89.88 289 GLN B O 1
ATOM 6969 N N 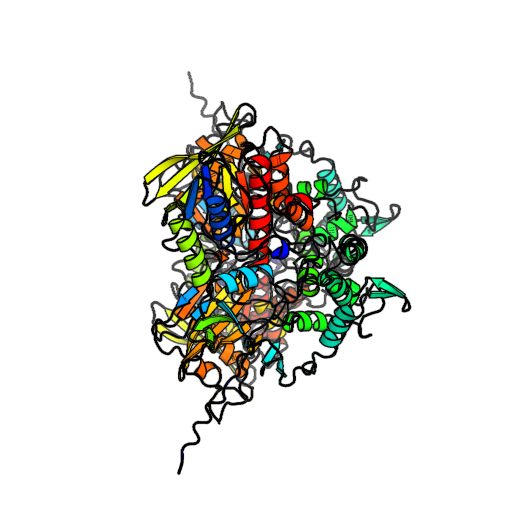. PRO B 1 290 ? 19.281 -24.828 -26.438 1 92.31 290 PRO B N 1
ATOM 6970 C CA . PRO B 1 290 ? 18.312 -23.922 -25.812 1 92.31 290 PRO B CA 1
ATOM 6971 C C . PRO B 1 290 ? 18.609 -22.453 -26.094 1 92.31 290 PRO B C 1
ATOM 6973 O O . PRO B 1 290 ? 19.766 -22.031 -26.062 1 92.31 290 PRO B O 1
ATOM 6976 N N . PHE B 1 291 ? 17.562 -21.703 -26.453 1 91.75 291 PHE B N 1
ATOM 6977 C CA . PHE B 1 291 ? 17.641 -20.25 -26.625 1 91.75 291 PHE B CA 1
ATOM 6978 C C . PHE B 1 291 ? 16.609 -19.562 -25.734 1 91.75 291 PHE B C 1
ATOM 6980 O O . PHE B 1 291 ? 15.453 -19.969 -25.672 1 91.75 291 PHE B O 1
ATOM 6987 N N . PRO B 1 292 ? 17.078 -18.531 -25.078 1 92.81 292 PRO B N 1
ATOM 6988 C CA . PRO B 1 292 ? 16.094 -17.797 -24.281 1 92.81 292 PRO B CA 1
ATOM 6989 C C . PRO B 1 292 ? 14.852 -17.406 -25.078 1 92.81 292 PRO B C 1
ATOM 6991 O O . PRO B 1 292 ? 14.961 -17.047 -26.266 1 92.81 292 PRO B O 1
ATOM 6994 N N . ALA B 1 293 ? 13.664 -17.609 -24.531 1 95.25 293 ALA B N 1
ATOM 6995 C CA . ALA B 1 293 ? 12.383 -17.344 -25.172 1 95.25 293 ALA B CA 1
ATOM 6996 C C . ALA B 1 293 ? 11.398 -16.688 -24.203 1 95.25 293 ALA B C 1
ATOM 6998 O O . ALA B 1 293 ? 11.477 -16.922 -23 1 95.25 293 ALA B O 1
ATOM 6999 N N . PRO B 1 294 ? 10.531 -15.844 -24.781 1 96.56 294 PRO B N 1
ATOM 7000 C CA . PRO B 1 294 ? 9.523 -15.25 -23.906 1 96.56 294 PRO B CA 1
ATOM 7001 C C . PRO B 1 294 ? 8.547 -16.281 -23.344 1 96.56 294 PRO B C 1
ATOM 7003 O O . PRO B 1 294 ? 8.047 -17.141 -24.094 1 96.56 294 PRO B O 1
ATOM 7006 N N . ILE B 1 295 ? 8.219 -16.203 -22.109 1 97.31 295 ILE B N 1
ATOM 7007 C CA . ILE B 1 295 ? 7.32 -17.141 -21.453 1 97.31 295 ILE B CA 1
ATOM 7008 C C . ILE B 1 295 ? 5.926 -17.031 -22.062 1 97.31 295 ILE B C 1
ATOM 7010 O O . ILE B 1 295 ? 5.168 -18.016 -22.062 1 97.31 295 ILE B O 1
ATOM 7014 N N . GLN B 1 296 ? 5.57 -15.938 -22.625 1 98.12 296 GLN B N 1
ATOM 7015 C CA . GLN B 1 296 ? 4.262 -15.734 -23.234 1 98.12 296 GLN B CA 1
ATOM 7016 C C . GLN B 1 296 ? 4.059 -16.672 -24.422 1 98.12 296 GLN B C 1
ATOM 7018 O O . GLN B 1 296 ? 2.928 -17.047 -24.734 1 98.12 296 GLN B O 1
ATOM 7023 N N . GLU B 1 297 ? 5.148 -17.062 -25.078 1 97.81 297 GLU B N 1
ATOM 7024 C CA . GLU B 1 297 ? 5.051 -17.969 -26.234 1 97.81 297 GLU B CA 1
ATOM 7025 C C . GLU B 1 297 ? 4.5 -19.328 -25.812 1 97.81 297 GLU B C 1
ATOM 7027 O O . GLU B 1 297 ? 3.785 -19.969 -26.578 1 97.81 297 GLU B O 1
ATOM 7032 N N . LEU B 1 298 ? 4.852 -19.703 -24.609 1 98.06 298 LEU B N 1
ATOM 7033 C CA . LEU B 1 298 ? 4.27 -20.953 -24.109 1 98.06 298 LEU B CA 1
ATOM 7034 C C . LEU B 1 298 ? 2.75 -20.844 -24.031 1 98.06 298 LEU B C 1
ATOM 7036 O O . LEU B 1 298 ? 2.037 -21.766 -24.422 1 98.06 298 LEU B O 1
ATOM 7040 N N . VAL B 1 299 ? 2.227 -19.719 -23.531 1 98.62 299 VAL B N 1
ATOM 7041 C CA . VAL B 1 299 ? 0.788 -19.516 -23.406 1 98.62 299 VAL B CA 1
ATOM 7042 C C . VAL B 1 299 ? 0.138 -19.516 -24.781 1 98.62 299 VAL B C 1
ATOM 7044 O O . VAL B 1 299 ? -0.917 -20.125 -24.984 1 98.62 299 VAL B O 1
ATOM 7047 N N . LYS B 1 300 ? 0.797 -18.844 -25.719 1 98.56 300 LYS B N 1
ATOM 7048 C CA . LYS B 1 300 ? 0.289 -18.797 -27.078 1 98.56 300 LYS B CA 1
ATOM 7049 C C . LYS B 1 300 ? 0.229 -20.188 -27.703 1 98.56 300 LYS B C 1
ATOM 7051 O O . LYS B 1 300 ? -0.757 -20.547 -28.344 1 98.56 300 LYS B O 1
ATOM 7056 N N . ASP B 1 301 ? 1.269 -20.969 -27.484 1 98.38 301 ASP B N 1
ATOM 7057 C CA . ASP B 1 301 ? 1.32 -22.328 -28.016 1 98.38 301 ASP B CA 1
ATOM 7058 C C . ASP B 1 301 ? 0.222 -23.203 -27.422 1 98.38 301 ASP B C 1
ATOM 7060 O O . ASP B 1 301 ? -0.415 -23.984 -28.125 1 98.38 301 ASP B O 1
ATOM 7064 N N . ILE B 1 302 ? 0.023 -23.047 -26.141 1 98.5 302 ILE B N 1
ATOM 7065 C CA . ILE B 1 302 ? -0.996 -23.812 -25.438 1 98.5 302 ILE B CA 1
ATOM 7066 C C . ILE B 1 302 ? -2.379 -23.453 -25.969 1 98.5 302 ILE B C 1
ATOM 7068 O O . ILE B 1 302 ? -3.193 -24.328 -26.266 1 98.5 302 ILE B O 1
ATOM 7072 N N . CYS B 1 303 ? -2.656 -22.156 -26.094 1 98.62 303 CYS B N 1
ATOM 7073 C CA . CYS B 1 303 ? -3.945 -21.703 -26.594 1 98.62 303 CYS B CA 1
ATOM 7074 C C . CYS B 1 303 ? -4.16 -22.141 -28.047 1 98.62 303 CYS B C 1
ATOM 7076 O O . CYS B 1 303 ? -5.273 -22.5 -28.422 1 98.62 303 CYS B O 1
ATOM 7078 N N . SER B 1 304 ? -3.088 -22.094 -28.844 1 98.38 304 SER B N 1
ATOM 7079 C CA . SER B 1 304 ? -3.17 -22.562 -30.219 1 98.38 304 SER B CA 1
ATOM 7080 C C . SER B 1 304 ? -3.527 -24.031 -30.281 1 98.38 304 SER B C 1
ATOM 7082 O O . SER B 1 304 ? -4.344 -24.453 -31.109 1 98.38 304 SER B O 1
ATOM 7084 N N . LYS B 1 305 ? -2.918 -24.812 -29.438 1 98.31 305 LYS B N 1
ATOM 7085 C CA . LYS B 1 305 ? -3.24 -26.234 -29.391 1 98.31 305 LYS B CA 1
ATOM 7086 C C . LYS B 1 305 ? -4.688 -26.453 -28.969 1 98.31 305 LYS B C 1
ATOM 7088 O O . LYS B 1 305 ? -5.395 -27.281 -29.547 1 98.31 305 LYS B O 1
ATOM 7093 N N . ALA B 1 306 ? -5.121 -25.75 -27.953 1 98.56 306 ALA B N 1
ATOM 7094 C CA . ALA B 1 306 ? -6.508 -25.859 -27.516 1 98.56 306 ALA B CA 1
ATOM 7095 C C . ALA B 1 306 ? -7.473 -25.516 -28.656 1 98.56 306 ALA B C 1
ATOM 7097 O O . ALA B 1 306 ? -8.469 -26.203 -28.859 1 98.56 306 ALA B O 1
ATOM 7098 N N . ALA B 1 307 ? -7.129 -24.484 -29.375 1 98.5 307 ALA B N 1
ATOM 7099 C CA . ALA B 1 307 ? -7.961 -24.062 -30.484 1 98.5 307 ALA B CA 1
ATOM 7100 C C . ALA B 1 307 ? -8.008 -25.125 -31.578 1 98.5 307 ALA B C 1
ATOM 7102 O O . ALA B 1 307 ? -9.055 -25.359 -32.188 1 98.5 307 ALA B O 1
ATOM 7103 N N . SER B 1 308 ? -6.914 -25.719 -31.844 1 98.19 308 SER B N 1
ATOM 7104 C CA . SER B 1 308 ? -6.84 -26.766 -32.844 1 98.19 308 SER B CA 1
ATOM 7105 C C . SER B 1 308 ? -7.703 -27.969 -32.469 1 98.19 308 SER B C 1
ATOM 7107 O O . SER B 1 308 ? -8.125 -28.734 -33.344 1 98.19 308 SER B O 1
ATOM 7109 N N . LEU B 1 309 ? -7.992 -28.109 -31.219 1 97.75 309 LEU B N 1
ATOM 7110 C CA . LEU B 1 309 ? -8.797 -29.234 -30.719 1 97.75 309 LEU B CA 1
ATOM 7111 C C . LEU B 1 309 ? -10.258 -28.812 -30.578 1 97.75 309 LEU B C 1
ATOM 7113 O O . LEU B 1 309 ? -11.094 -29.609 -30.125 1 97.75 309 LEU B O 1
ATOM 7117 N N . GLY B 1 310 ? -10.539 -27.531 -30.922 1 97.81 310 GLY B N 1
ATOM 7118 C CA . GLY B 1 310 ? -11.938 -27.141 -31 1 97.81 310 GLY B CA 1
ATOM 7119 C C . GLY B 1 310 ? -12.312 -26.047 -30.016 1 97.81 310 GLY B C 1
ATOM 7120 O O . GLY B 1 310 ? -13.445 -25.562 -30.016 1 97.81 310 GLY B O 1
ATOM 7121 N N . ALA B 1 311 ? -11.422 -25.609 -29.172 1 98.5 311 ALA B N 1
ATOM 7122 C CA . ALA B 1 311 ? -11.727 -24.516 -28.25 1 98.5 311 ALA B CA 1
ATOM 7123 C C . ALA B 1 311 ? -11.836 -23.188 -28.984 1 98.5 311 ALA B C 1
ATOM 7125 O O . ALA B 1 311 ? -11.086 -22.938 -29.938 1 98.5 311 ALA B O 1
ATOM 7126 N N . THR B 1 312 ? -12.766 -22.359 -28.594 1 98.56 312 THR B N 1
ATOM 7127 C CA . THR B 1 312 ? -12.891 -21.016 -29.156 1 98.56 312 THR B CA 1
ATOM 7128 C C . THR B 1 312 ? -12.148 -20 -28.297 1 98.56 312 THR B C 1
ATOM 7130 O O . THR B 1 312 ? -12.406 -19.875 -27.094 1 98.56 312 THR B O 1
ATOM 7133 N N . VAL B 1 313 ? -11.227 -19.312 -28.875 1 98.44 313 VAL B N 1
ATOM 7134 C CA . VAL B 1 313 ? -10.508 -18.234 -28.203 1 98.44 313 VAL B CA 1
ATOM 7135 C C . VAL B 1 313 ? -10.969 -16.891 -28.734 1 98.44 313 VAL B C 1
ATOM 7137 O O . VAL B 1 313 ? -10.797 -16.594 -29.922 1 98.44 313 VAL B O 1
ATOM 7140 N N . ARG B 1 314 ? -11.578 -16.062 -27.891 1 98.38 314 ARG B N 1
ATOM 7141 C CA . ARG B 1 314 ? -12.047 -14.734 -28.281 1 98.38 314 ARG B CA 1
ATOM 7142 C C . ARG B 1 314 ? -11.188 -13.648 -27.656 1 98.38 314 ARG B C 1
ATOM 7144 O O . ARG B 1 314 ? -11.242 -13.414 -26.453 1 98.38 314 ARG B O 1
ATOM 7151 N N . LEU B 1 315 ? -10.461 -12.969 -28.453 1 98.06 315 LEU B N 1
ATOM 7152 C CA . LEU B 1 315 ? -9.617 -11.867 -28 1 98.06 315 LEU B CA 1
ATOM 7153 C C . LEU B 1 315 ? -10.406 -10.555 -27.969 1 98.06 315 LEU B C 1
ATOM 7155 O O . LEU B 1 315 ? -11.523 -10.484 -28.469 1 98.06 315 LEU B O 1
ATOM 7159 N N . GLU B 1 316 ? -9.859 -9.547 -27.25 1 97.62 316 GLU B N 1
ATOM 7160 C CA . GLU B 1 316 ? -10.461 -8.227 -27.094 1 97.62 316 GLU B CA 1
ATOM 7161 C C . GLU B 1 316 ? -11.906 -8.328 -26.609 1 97.62 316 GLU B C 1
ATOM 7163 O O . GLU B 1 316 ? -12.766 -7.555 -27.047 1 97.62 316 GLU B O 1
ATOM 7168 N N . THR B 1 317 ? -12.148 -9.367 -25.812 1 98 317 THR B N 1
ATOM 7169 C CA . THR B 1 317 ? -13.484 -9.633 -25.297 1 98 317 THR B CA 1
ATOM 7170 C C . THR B 1 317 ? -13.469 -9.719 -23.766 1 98 317 THR B C 1
ATOM 7172 O O . THR B 1 317 ? -12.828 -10.609 -23.203 1 98 317 THR B O 1
ATOM 7175 N N . ARG B 1 318 ? -14.125 -8.789 -23.172 1 96 318 ARG B N 1
ATOM 7176 C CA . ARG B 1 318 ? -14.281 -8.797 -21.719 1 96 318 ARG B CA 1
ATOM 7177 C C . ARG B 1 318 ? -15.477 -9.641 -21.297 1 96 318 ARG B C 1
ATOM 7179 O O . ARG B 1 318 ? -16.562 -9.531 -21.891 1 96 318 ARG B O 1
ATOM 7186 N N . GLY B 1 319 ? -15.258 -10.586 -20.344 1 97.19 319 GLY B N 1
ATOM 7187 C CA . GLY B 1 319 ? -16.344 -11.391 -19.812 1 97.19 319 GLY B CA 1
ATOM 7188 C C . GLY B 1 319 ? -16.703 -11.039 -18.375 1 97.19 319 GLY B C 1
ATOM 7189 O O . GLY B 1 319 ? -15.828 -10.75 -17.562 1 97.19 319 GLY B O 1
ATOM 7190 N N . GLU B 1 320 ? -18 -11.062 -18.062 1 95.12 320 GLU B N 1
ATOM 7191 C CA . GLU B 1 320 ? -18.5 -10.867 -16.703 1 95.12 320 GLU B CA 1
ATOM 7192 C C . GLU B 1 320 ? -19.672 -11.797 -16.422 1 95.12 320 GLU B C 1
ATOM 7194 O O . GLU B 1 320 ? -20.609 -11.891 -17.219 1 95.12 320 GLU B O 1
ATOM 7199 N N . VAL B 1 321 ? -19.594 -12.469 -15.297 1 96.62 321 VAL B N 1
ATOM 7200 C CA . VAL B 1 321 ? -20.719 -13.281 -14.859 1 96.62 321 VAL B CA 1
ATOM 7201 C C . VAL B 1 321 ? -21.828 -12.383 -14.305 1 96.62 321 VAL B C 1
ATOM 7203 O O . VAL B 1 321 ? -21.578 -11.586 -13.391 1 96.62 321 VAL B O 1
ATOM 7206 N N . VAL B 1 322 ? -23.016 -12.531 -14.82 1 94.19 322 VAL B N 1
ATOM 7207 C CA . VAL B 1 322 ? -24.078 -11.609 -14.406 1 94.19 322 VAL B CA 1
ATOM 7208 C C . VAL B 1 322 ? -25.109 -12.359 -13.578 1 94.19 322 VAL B C 1
ATOM 7210 O O . VAL B 1 322 ? -25.828 -11.758 -12.773 1 94.19 322 VAL B O 1
ATOM 7213 N N . SER B 1 323 ? -25.25 -13.688 -13.852 1 93.19 323 SER B N 1
ATOM 7214 C CA . SER B 1 323 ? -26.219 -14.477 -13.086 1 93.19 323 SER B CA 1
ATOM 7215 C C . SER B 1 323 ? -25.938 -15.969 -13.219 1 93.19 323 SER B C 1
ATOM 7217 O O . SER B 1 323 ? -25.203 -16.391 -14.109 1 93.19 323 SER B O 1
ATOM 7219 N N . SER B 1 324 ? -26.438 -16.656 -12.258 1 93.88 324 SER B N 1
ATOM 7220 C CA . SER B 1 324 ? -26.391 -18.125 -12.289 1 93.88 324 SER B CA 1
ATOM 7221 C C . SER B 1 324 ? -27.688 -18.719 -11.742 1 93.88 324 SER B C 1
ATOM 7223 O O . SER B 1 324 ? -28.281 -18.188 -10.805 1 93.88 324 SER B O 1
ATOM 7225 N N . CYS B 1 325 ? -28.156 -19.688 -12.43 1 90.81 325 CYS B N 1
ATOM 7226 C CA . CYS B 1 325 ? -29.328 -20.453 -11.977 1 90.81 325 CYS B CA 1
ATOM 7227 C C . CYS B 1 325 ? -29.016 -21.938 -11.891 1 90.81 325 CYS B C 1
ATOM 7229 O O . CYS B 1 325 ? -28.203 -22.453 -12.664 1 90.81 325 CYS B O 1
ATOM 7231 N N . ASN B 1 326 ? -29.422 -22.516 -10.805 1 85.5 326 ASN B N 1
ATOM 7232 C CA . ASN B 1 326 ? -29.25 -23.953 -10.641 1 85.5 326 ASN B CA 1
ATOM 7233 C C . ASN B 1 326 ? -30.594 -24.672 -10.633 1 85.5 326 ASN B C 1
ATOM 7235 O O . ASN B 1 326 ? -31.453 -24.375 -9.805 1 85.5 326 ASN B O 1
ATOM 7239 N N . ILE B 1 327 ? -30.797 -25.484 -11.695 1 78.62 327 ILE B N 1
ATOM 7240 C CA . ILE B 1 327 ? -32 -26.281 -11.75 1 78.62 327 ILE B CA 1
ATOM 7241 C C . ILE B 1 327 ? -31.656 -27.766 -11.602 1 78.62 327 ILE B C 1
ATOM 7243 O O . ILE B 1 327 ? -31.062 -28.359 -12.508 1 78.62 327 ILE B O 1
ATOM 7247 N N . ASN B 1 328 ? -32.094 -28.453 -10.602 1 74.19 328 ASN B N 1
ATOM 7248 C CA . ASN B 1 328 ? -31.906 -29.875 -10.297 1 74.19 328 ASN B CA 1
ATOM 7249 C C . ASN B 1 328 ? -30.438 -30.281 -10.406 1 74.19 328 ASN B C 1
ATOM 7251 O O . ASN B 1 328 ? -30.125 -31.266 -11.086 1 74.19 328 ASN B O 1
ATOM 7255 N N . GLY B 1 329 ? -29.516 -29.422 -9.984 1 74.12 329 GLY B N 1
ATOM 7256 C CA . GLY B 1 329 ? -28.109 -29.797 -9.945 1 74.12 329 GLY B CA 1
ATOM 7257 C C . GLY B 1 329 ? -27.344 -29.344 -11.164 1 74.12 329 GLY B C 1
ATOM 7258 O O . GLY B 1 329 ? -26.125 -29.484 -11.219 1 74.12 329 GLY B O 1
ATOM 7259 N N . SER B 1 330 ? -28.078 -28.844 -12.125 1 83.12 330 SER B N 1
ATOM 7260 C CA . SER B 1 330 ? -27.438 -28.328 -13.328 1 83.12 330 SER B CA 1
ATOM 7261 C C . SER B 1 330 ? -27.375 -26.797 -13.312 1 83.12 330 SER B C 1
ATOM 7263 O O . SER B 1 330 ? -28.406 -26.125 -13.25 1 83.12 330 SER B O 1
ATOM 7265 N N . SER B 1 331 ? -26.141 -26.375 -13.43 1 90.69 331 SER B N 1
ATOM 7266 C CA . SER B 1 331 ? -25.953 -24.922 -13.367 1 90.69 331 SER B CA 1
ATOM 7267 C C . SER B 1 331 ? -26.047 -24.297 -14.75 1 90.69 331 SER B C 1
ATOM 7269 O O . SER B 1 331 ? -25.766 -24.938 -15.758 1 90.69 331 SER B O 1
ATOM 7271 N N . SER B 1 332 ? -26.609 -23.172 -14.797 1 95.25 332 SER B N 1
ATOM 7272 C CA . SER B 1 332 ? -26.656 -22.297 -15.961 1 95.25 332 SER B CA 1
ATOM 7273 C C . SER B 1 332 ? -26.172 -20.891 -15.609 1 95.25 332 SER B C 1
ATOM 7275 O O . SER B 1 332 ? -26.797 -20.188 -14.812 1 95.25 332 SER B O 1
ATOM 7277 N N . VAL B 1 333 ? -25 -20.562 -16.234 1 97.56 333 VAL B N 1
ATOM 7278 C CA . VAL B 1 333 ? -24.359 -19.297 -15.891 1 97.56 333 VAL B CA 1
ATOM 7279 C C . VAL B 1 333 ? -24.438 -18.344 -17.078 1 97.56 333 VAL B C 1
ATOM 7281 O O . VAL B 1 333 ? -24.047 -18.688 -18.188 1 97.56 333 VAL B O 1
ATOM 7284 N N . THR B 1 334 ? -24.938 -17.156 -16.844 1 97.75 334 THR B N 1
ATOM 7285 C CA . THR B 1 334 ? -25.016 -16.125 -17.875 1 97.75 334 THR B CA 1
ATOM 7286 C C . THR B 1 334 ? -23.781 -15.234 -17.844 1 97.75 334 THR B C 1
ATOM 7288 O O . THR B 1 334 ? -23.438 -14.688 -16.797 1 97.75 334 THR B O 1
ATOM 7291 N N . VAL B 1 335 ? -23.109 -15.133 -19.016 1 98.12 335 VAL B N 1
ATOM 7292 C CA . VAL B 1 335 ? -21.906 -14.312 -19.156 1 98.12 335 VAL B CA 1
ATOM 7293 C C . VAL B 1 335 ? -22.172 -13.188 -20.156 1 98.12 335 VAL B C 1
ATOM 7295 O O . VAL B 1 335 ? -22.609 -13.445 -21.281 1 98.12 335 VAL B O 1
ATOM 7298 N N . GLU B 1 336 ? -21.953 -11.992 -19.703 1 97.81 336 GLU B N 1
ATOM 7299 C CA . GLU B 1 336 ? -21.906 -10.875 -20.656 1 97.81 336 GLU B CA 1
ATOM 7300 C C . GLU B 1 336 ? -20.516 -10.75 -21.281 1 97.81 336 GLU B C 1
ATOM 7302 O O . GLU B 1 336 ? -19.516 -10.664 -20.578 1 97.81 336 GLU B O 1
ATOM 7307 N N . GLU B 1 337 ? -20.484 -10.82 -22.562 1 98.12 337 GLU B N 1
ATOM 7308 C CA . GLU B 1 337 ? -19.266 -10.672 -23.344 1 98.12 337 GLU B CA 1
ATOM 7309 C C . GLU B 1 337 ? -19.25 -9.344 -24.109 1 98.12 337 GLU B C 1
ATOM 7311 O O . GLU B 1 337 ? -20.156 -9.07 -24.891 1 98.12 337 GLU B O 1
ATOM 7316 N N . THR B 1 338 ? -18.312 -8.523 -23.781 1 96.62 338 THR B N 1
ATOM 7317 C CA . THR B 1 338 ? -18.234 -7.207 -24.406 1 96.62 338 THR B CA 1
ATOM 7318 C C . THR B 1 338 ? -17 -7.121 -25.328 1 96.62 338 THR B C 1
ATOM 7320 O O . THR B 1 338 ? -15.875 -7.262 -24.859 1 96.62 338 THR B O 1
ATOM 7323 N N . CYS B 1 339 ? -17.172 -6.949 -26.562 1 96.56 339 CYS B N 1
ATOM 7324 C CA . CYS B 1 339 ? -16.125 -6.777 -27.578 1 96.56 339 CYS B CA 1
ATOM 7325 C C . CYS B 1 339 ? -16.359 -5.504 -28.375 1 96.56 339 CYS B C 1
ATOM 7327 O O . CYS B 1 339 ? -17.391 -5.348 -29.031 1 96.56 339 CYS B O 1
ATOM 7329 N N . HIS B 1 340 ? -15.438 -4.613 -28.359 1 94.06 340 HIS B N 1
ATOM 7330 C CA . HIS B 1 340 ? -15.5 -3.352 -29.094 1 94.06 340 HIS B CA 1
ATOM 7331 C C . HIS B 1 340 ? -16.797 -2.613 -28.812 1 94.06 340 HIS B C 1
ATOM 7333 O O . HIS B 1 340 ? -17.484 -2.182 -29.75 1 94.06 340 HIS B O 1
ATOM 7339 N N . GLY B 1 341 ? -17.219 -2.639 -27.609 1 90.62 341 GLY B N 1
ATOM 7340 C CA . GLY B 1 341 ? -18.359 -1.84 -27.188 1 90.62 341 GLY B CA 1
ATOM 7341 C C . GLY B 1 341 ? -19.672 -2.562 -27.328 1 90.62 341 GLY B C 1
ATOM 7342 O O . GLY B 1 341 ? -20.719 -2.064 -26.875 1 90.62 341 GLY B O 1
ATOM 7343 N N . VAL B 1 342 ? -19.656 -3.746 -27.891 1 95.94 342 VAL B N 1
ATOM 7344 C CA . VAL B 1 342 ? -20.875 -4.527 -28.062 1 95.94 342 VAL B CA 1
ATOM 7345 C C . VAL B 1 342 ? -20.938 -5.641 -27.016 1 95.94 342 VAL B C 1
ATOM 7347 O O . VAL B 1 342 ? -19.984 -6.41 -26.875 1 95.94 342 VAL B O 1
ATOM 7350 N N . THR B 1 343 ? -22.031 -5.656 -26.344 1 96.94 343 THR B N 1
ATOM 7351 C CA . THR B 1 343 ? -22.203 -6.648 -25.281 1 96.94 343 THR B CA 1
ATOM 7352 C C . THR B 1 343 ? -23.234 -7.691 -25.688 1 96.94 343 THR B C 1
ATOM 7354 O O . THR B 1 343 ? -24.328 -7.348 -26.156 1 96.94 343 THR B O 1
ATOM 7357 N N . THR B 1 344 ? -22.906 -8.914 -25.609 1 97.69 344 THR B N 1
ATOM 7358 C CA . THR B 1 344 ? -23.797 -10.039 -25.844 1 97.69 344 THR B CA 1
ATOM 7359 C C . THR B 1 344 ? -23.859 -10.945 -24.625 1 97.69 344 THR B C 1
ATOM 7361 O O . THR B 1 344 ? -22.922 -10.992 -23.828 1 97.69 344 THR B O 1
ATOM 7364 N N . GLU B 1 345 ? -25 -11.602 -24.438 1 97.44 345 GLU B N 1
ATOM 7365 C CA . GLU B 1 345 ? -25.156 -12.562 -23.344 1 97.44 345 GLU B CA 1
ATOM 7366 C C . GLU B 1 345 ? -25.094 -14 -23.859 1 97.44 345 GLU B C 1
ATOM 7368 O O . GLU B 1 345 ? -25.719 -14.336 -24.875 1 97.44 345 GLU B O 1
ATOM 7373 N N . ASN B 1 346 ? -24.297 -14.719 -23.297 1 97.81 346 ASN B N 1
ATOM 7374 C CA . ASN B 1 346 ? -24.188 -16.156 -23.578 1 97.81 346 ASN B CA 1
ATOM 7375 C C . ASN B 1 346 ? -24.359 -16.984 -22.312 1 97.81 346 ASN B C 1
ATOM 7377 O O . ASN B 1 346 ? -24.062 -16.516 -21.219 1 97.81 346 ASN B O 1
ATOM 7381 N N . VAL B 1 347 ? -24.859 -18.188 -22.484 1 97.38 347 VAL B N 1
ATOM 7382 C CA . VAL B 1 347 ? -25.125 -19.062 -21.344 1 97.38 347 VAL B CA 1
ATOM 7383 C C . VAL B 1 347 ? -24.188 -20.266 -21.391 1 97.38 347 VAL B C 1
ATOM 7385 O O . VAL B 1 347 ? -24 -20.875 -22.453 1 97.38 347 VAL B O 1
ATOM 7388 N N . TYR B 1 348 ? -23.625 -20.547 -20.297 1 98.12 348 TYR B N 1
ATOM 7389 C CA . TYR B 1 348 ? -22.719 -21.688 -20.141 1 98.12 348 TYR B CA 1
ATOM 7390 C C . TYR B 1 348 ? -23.141 -22.562 -18.953 1 98.12 348 TYR B C 1
ATOM 7392 O O . TYR B 1 348 ? -23.922 -22.125 -18.109 1 98.12 348 TYR B O 1
ATOM 7400 N N . ASP B 1 349 ? -22.688 -23.828 -18.969 1 97.56 349 ASP B N 1
ATOM 7401 C CA . ASP B 1 349 ? -22.906 -24.688 -17.812 1 97.56 349 ASP B CA 1
ATOM 7402 C C . ASP B 1 349 ? -21.969 -24.328 -16.672 1 97.56 349 ASP B C 1
ATOM 7404 O O . ASP B 1 349 ? -22.359 -24.375 -15.5 1 97.56 349 ASP B O 1
ATOM 7408 N N . LEU B 1 350 ? -20.719 -24.016 -17 1 98 350 LEU B N 1
ATOM 7409 C CA . LEU B 1 350 ? -19.688 -23.641 -16.031 1 98 350 LEU B CA 1
ATOM 7410 C C . LEU B 1 350 ? -18.906 -22.438 -16.5 1 98 350 LEU B C 1
ATOM 7412 O O . LEU B 1 350 ? -18.719 -22.234 -17.703 1 98 350 LEU B O 1
ATOM 7416 N N . VAL B 1 351 ? -18.453 -21.641 -15.594 1 98.56 351 VAL B N 1
ATOM 7417 C CA . VAL B 1 351 ? -17.562 -20.516 -15.875 1 98.56 351 VAL B CA 1
ATOM 7418 C C . VAL B 1 351 ? -16.359 -20.562 -14.938 1 98.56 351 VAL B C 1
ATOM 7420 O O . VAL B 1 351 ? -16.516 -20.781 -13.727 1 98.56 351 VAL B O 1
ATOM 7423 N N . ILE B 1 352 ? -15.156 -20.453 -15.453 1 98.75 352 ILE B N 1
ATOM 7424 C CA . ILE B 1 352 ? -13.922 -20.406 -14.68 1 98.75 352 ILE B CA 1
ATOM 7425 C C . ILE B 1 352 ? -13.32 -19 -14.75 1 98.75 352 ILE B C 1
ATOM 7427 O O . ILE B 1 352 ? -12.969 -18.531 -15.836 1 98.75 352 ILE B O 1
ATOM 7431 N N . ILE B 1 353 ? -13.203 -18.344 -13.609 1 98.19 353 ILE B N 1
ATOM 7432 C CA . ILE B 1 353 ? -12.625 -17.016 -13.523 1 98.19 353 ILE B CA 1
ATOM 7433 C C . ILE B 1 353 ? -11.109 -17.125 -13.344 1 98.19 353 ILE B C 1
ATOM 7435 O O . ILE B 1 353 ? -10.625 -17.562 -12.305 1 98.19 353 ILE B O 1
ATOM 7439 N N . GLY B 1 354 ? -10.367 -16.688 -14.367 1 97.56 354 GLY B N 1
ATOM 7440 C CA . GLY B 1 354 ? -8.914 -16.766 -14.32 1 97.56 354 GLY B CA 1
ATOM 7441 C C . GLY B 1 354 ? -8.25 -15.406 -14.273 1 97.56 354 GLY B C 1
ATOM 7442 O O . GLY B 1 354 ? -7.09 -15.258 -14.672 1 97.56 354 GLY B O 1
ATOM 7443 N N . THR B 1 355 ? -8.984 -14.336 -13.82 1 95.25 355 THR B N 1
ATOM 7444 C CA . THR B 1 355 ? -8.414 -13.016 -13.594 1 95.25 355 THR B CA 1
ATOM 7445 C C . THR B 1 355 ? -7.789 -12.922 -12.203 1 95.25 355 THR B C 1
ATOM 7447 O O . THR B 1 355 ? -7.898 -13.859 -11.406 1 95.25 355 THR B O 1
ATOM 7450 N N . THR B 1 356 ? -7.105 -11.828 -11.938 1 94.62 356 THR B N 1
ATOM 7451 C CA . THR B 1 356 ? -6.672 -11.586 -10.562 1 94.62 356 THR B CA 1
ATOM 7452 C C . THR B 1 356 ? -7.875 -11.352 -9.648 1 94.62 356 THR B C 1
ATOM 7454 O O . THR B 1 356 ? -8.945 -10.961 -10.117 1 94.62 356 THR B O 1
ATOM 7457 N N . THR B 1 357 ? -7.727 -11.594 -8.367 1 94.06 357 THR B N 1
ATOM 7458 C CA . THR B 1 357 ? -8.805 -11.336 -7.418 1 94.06 357 THR B CA 1
ATOM 7459 C C . THR B 1 357 ? -9.195 -9.859 -7.43 1 94.06 357 THR B C 1
ATOM 7461 O O . THR B 1 357 ? -10.375 -9.516 -7.32 1 94.06 357 THR B O 1
ATOM 7464 N N . ARG B 1 358 ? -8.242 -9.016 -7.645 1 92.62 358 ARG B N 1
ATOM 7465 C CA . ARG B 1 358 ? -8.508 -7.586 -7.676 1 92.62 358 ARG B CA 1
ATOM 7466 C C . ARG B 1 358 ? -9.328 -7.207 -8.906 1 92.62 358 ARG B C 1
ATOM 7468 O O . ARG B 1 358 ? -10.266 -6.414 -8.812 1 92.62 358 ARG B O 1
ATOM 7475 N N . ALA B 1 359 ? -8.93 -7.711 -10.047 1 92.62 359 ALA B N 1
ATOM 7476 C CA . ALA B 1 359 ? -9.703 -7.453 -11.266 1 92.62 359 ALA B CA 1
ATOM 7477 C C . ALA B 1 359 ? -11.125 -7.984 -11.133 1 92.62 359 ALA B C 1
ATOM 7479 O O . ALA B 1 359 ? -12.078 -7.336 -11.57 1 92.62 359 ALA B O 1
ATOM 7480 N N . ALA B 1 360 ? -11.234 -9.164 -10.562 1 93.06 360 ALA B N 1
ATOM 7481 C CA . ALA B 1 360 ? -12.555 -9.734 -10.344 1 93.06 360 ALA B CA 1
ATOM 7482 C C . ALA B 1 360 ? -13.391 -8.867 -9.414 1 93.06 360 ALA B C 1
ATOM 7484 O O . ALA B 1 360 ? -14.562 -8.594 -9.68 1 93.06 360 ALA B O 1
ATOM 7485 N N . ASN B 1 361 ? -12.797 -8.391 -8.352 1 91.19 361 ASN B N 1
ATOM 7486 C CA . ASN B 1 361 ? -13.477 -7.574 -7.355 1 91.19 361 ASN B CA 1
ATOM 7487 C C . ASN B 1 361 ? -13.945 -6.246 -7.941 1 91.19 361 ASN B C 1
ATOM 7489 O O . ASN B 1 361 ? -15.07 -5.809 -7.68 1 91.19 361 ASN B O 1
ATOM 7493 N N . VAL B 1 362 ? -13.133 -5.648 -8.75 1 90.06 362 VAL B N 1
ATOM 7494 C CA . VAL B 1 362 ? -13.391 -4.285 -9.195 1 90.06 362 VAL B CA 1
ATOM 7495 C C . VAL B 1 362 ? -14.273 -4.309 -10.445 1 90.06 362 VAL B C 1
ATOM 7497 O O . VAL B 1 362 ? -15.188 -3.496 -10.586 1 90.06 362 VAL B O 1
ATOM 7500 N N . MET B 1 363 ? -14.016 -5.316 -11.281 1 87.38 363 MET B N 1
ATOM 7501 C CA . MET B 1 363 ? -14.602 -5.238 -12.609 1 87.38 363 MET B CA 1
ATOM 7502 C C . MET B 1 363 ? -15.82 -6.156 -12.727 1 87.38 363 MET B C 1
ATOM 7504 O O . MET B 1 363 ? -16.609 -6.027 -13.656 1 87.38 363 MET B O 1
ATOM 7508 N N . MET B 1 364 ? -15.938 -7.051 -11.781 1 89.44 364 MET B N 1
ATOM 7509 C CA . MET B 1 364 ? -17.062 -7.98 -11.852 1 89.44 364 MET B CA 1
ATOM 7510 C C . MET B 1 364 ? -18.031 -7.742 -10.703 1 89.44 364 MET B C 1
ATOM 7512 O O . MET B 1 364 ? -17.906 -8.352 -9.641 1 89.44 364 MET B O 1
ATOM 7516 N N . ARG B 1 365 ? -19.062 -7.109 -10.977 1 86.44 365 ARG B N 1
ATOM 7517 C CA . ARG B 1 365 ? -20.016 -6.57 -10.023 1 86.44 365 ARG B CA 1
ATOM 7518 C C . ARG B 1 365 ? -20.656 -7.68 -9.188 1 86.44 365 ARG B C 1
ATOM 7520 O O . ARG B 1 365 ? -20.734 -7.574 -7.965 1 86.44 365 ARG B O 1
ATOM 7527 N N . TYR B 1 366 ? -20.953 -8.766 -9.781 1 86.69 366 TYR B N 1
ATOM 7528 C CA . TYR B 1 366 ? -21.781 -9.766 -9.133 1 86.69 366 TYR B CA 1
ATOM 7529 C C . TYR B 1 366 ? -20.938 -10.789 -8.391 1 86.69 366 TYR B C 1
ATOM 7531 O O . TYR B 1 366 ? -21.406 -11.445 -7.457 1 86.69 366 TYR B O 1
ATOM 7539 N N . LEU B 1 367 ? -19.688 -10.891 -8.758 1 85.31 367 LEU B N 1
ATOM 7540 C CA . LEU B 1 367 ? -18.797 -11.844 -8.102 1 85.31 367 LEU B CA 1
ATOM 7541 C C . LEU B 1 367 ? -18.438 -11.375 -6.691 1 85.31 367 LEU B C 1
ATOM 7543 O O . LEU B 1 367 ? -18.328 -12.188 -5.77 1 85.31 367 LEU B O 1
ATOM 7547 N N . SER B 1 368 ? -18.359 -10.07 -6.516 1 77.75 368 SER B N 1
ATOM 7548 C CA . SER B 1 368 ? -17.922 -9.484 -5.25 1 77.75 368 SER B CA 1
ATOM 7549 C C . SER B 1 368 ? -19.109 -9.25 -4.316 1 77.75 368 SER B C 1
ATOM 7551 O O . SER B 1 368 ? -18.922 -8.906 -3.146 1 77.75 368 SER B O 1
ATOM 7553 N N . SER B 1 369 ? -20.266 -9.531 -4.801 1 82.81 369 SER B N 1
ATOM 7554 C CA . SER B 1 369 ? -21.469 -9.289 -4.02 1 82.81 369 SER B CA 1
ATOM 7555 C C . SER B 1 369 ? -21.828 -10.5 -3.164 1 82.81 369 SER B C 1
ATOM 7557 O O . SER B 1 369 ? -21.906 -11.625 -3.666 1 82.81 369 SER B O 1
ATOM 7559 N N . TYR B 1 370 ? -22.062 -10.273 -1.917 1 81.31 370 TYR B N 1
ATOM 7560 C CA . TYR B 1 370 ? -22.484 -11.344 -1.021 1 81.31 370 TYR B CA 1
ATOM 7561 C C . TYR B 1 370 ? -23.938 -11.742 -1.3 1 81.31 370 TYR B C 1
ATOM 7563 O O . TYR B 1 370 ? -24.344 -12.859 -0.991 1 81.31 370 TYR B O 1
ATOM 7571 N N . SER B 1 371 ? -24.672 -10.891 -1.952 1 80.5 371 SER B N 1
ATOM 7572 C CA . SER B 1 371 ? -26.094 -11.117 -2.182 1 80.5 371 SER B CA 1
ATOM 7573 C C . SER B 1 371 ? -26.328 -11.953 -3.434 1 80.5 371 SER B C 1
ATOM 7575 O O . SER B 1 371 ? -27.328 -12.672 -3.531 1 80.5 371 SER B O 1
ATOM 7577 N N . SER B 1 372 ? -25.453 -11.867 -4.391 1 83.62 372 SER B N 1
ATOM 7578 C CA . SER B 1 372 ? -25.656 -12.562 -5.66 1 83.62 372 SER B CA 1
ATOM 7579 C C . SER B 1 372 ? -25.5 -14.07 -5.5 1 83.62 372 SER B C 1
ATOM 7581 O O . SER B 1 372 ? -26.016 -14.836 -6.309 1 83.62 372 SER B O 1
ATOM 7583 N N . LYS B 1 373 ? -24.703 -14.539 -4.598 1 84.56 373 LYS B N 1
ATOM 7584 C CA . LYS B 1 373 ? -24.453 -15.945 -4.27 1 84.56 373 LYS B CA 1
ATOM 7585 C C . LYS B 1 373 ? -23.812 -16.672 -5.445 1 84.56 373 LYS B C 1
ATOM 7587 O O . LYS B 1 373 ? -23.984 -17.891 -5.586 1 84.56 373 LYS B O 1
ATOM 7592 N N . ILE B 1 374 ? -23.219 -15.891 -6.344 1 92.38 374 ILE B N 1
ATOM 7593 C CA . ILE B 1 374 ? -22.469 -16.5 -7.43 1 92.38 374 ILE B CA 1
ATOM 7594 C C . ILE B 1 374 ? -21.297 -17.297 -6.859 1 92.38 374 ILE B C 1
ATOM 7596 O O . ILE B 1 374 ? -21 -18.406 -7.312 1 92.38 374 ILE B O 1
ATOM 7600 N N . LEU B 1 375 ? -20.625 -16.703 -5.922 1 92.25 375 LEU B N 1
ATOM 7601 C CA . LEU B 1 375 ? -19.609 -17.406 -5.141 1 92.25 375 LEU B CA 1
ATOM 7602 C C . LEU B 1 375 ? -20.109 -17.672 -3.723 1 92.25 375 LEU B C 1
ATOM 7604 O O . LEU B 1 375 ? -21.062 -17.047 -3.26 1 92.25 375 LEU B O 1
ATOM 7608 N N . SER B 1 376 ? -19.5 -18.703 -3.127 1 90.44 376 SER B N 1
ATOM 7609 C CA . SER B 1 376 ? -19.75 -18.859 -1.699 1 90.44 376 SER B CA 1
ATOM 7610 C C . SER B 1 376 ? -19.328 -17.625 -0.917 1 90.44 376 SER B C 1
ATOM 7612 O O . SER B 1 376 ? -18.5 -16.844 -1.395 1 90.44 376 SER B O 1
ATOM 7614 N N . GLU B 1 377 ? -19.906 -17.469 0.242 1 87.88 377 GLU B N 1
ATOM 7615 C CA . GLU B 1 377 ? -19.531 -16.344 1.095 1 87.88 377 GLU B CA 1
ATOM 7616 C C . GLU B 1 377 ? -18.031 -16.328 1.357 1 87.88 377 GLU B C 1
ATOM 7618 O O . GLU B 1 377 ? -17.406 -15.258 1.329 1 87.88 377 GLU B O 1
ATOM 7623 N N . ALA B 1 378 ? -17.438 -17.516 1.605 1 90.44 378 ALA B N 1
ATOM 7624 C CA . ALA B 1 378 ? -16.016 -17.609 1.888 1 90.44 378 ALA B CA 1
ATOM 7625 C C . ALA B 1 378 ? -15.188 -17.219 0.669 1 90.44 378 ALA B C 1
ATOM 7627 O O . ALA B 1 378 ? -14.195 -16.5 0.794 1 90.44 378 ALA B O 1
ATOM 7628 N N . ALA B 1 379 ? -15.609 -17.688 -0.484 1 92.88 379 ALA B N 1
ATOM 7629 C CA . ALA B 1 379 ? -14.883 -17.375 -1.713 1 92.88 379 ALA B CA 1
ATOM 7630 C C . ALA B 1 379 ? -15.016 -15.898 -2.062 1 92.88 379 ALA B C 1
ATOM 7632 O O . ALA B 1 379 ? -14.047 -15.266 -2.492 1 92.88 379 ALA B O 1
ATOM 7633 N N . SER B 1 380 ? -16.219 -15.367 -1.87 1 91.19 380 SER B N 1
ATOM 7634 C CA . SER B 1 380 ? -16.438 -13.945 -2.113 1 91.19 380 SER B CA 1
ATOM 7635 C C . SER B 1 380 ? -15.586 -13.094 -1.176 1 91.19 380 SER B C 1
ATOM 7637 O O . SER B 1 380 ? -15.016 -12.086 -1.596 1 91.19 380 SER B O 1
ATOM 7639 N N . THR B 1 381 ? -15.523 -13.508 0.062 1 88.69 381 THR B N 1
ATOM 7640 C CA . THR B 1 381 ? -14.703 -12.797 1.041 1 88.69 381 THR B CA 1
ATOM 7641 C C . THR B 1 381 ? -13.234 -12.82 0.636 1 88.69 381 THR B C 1
ATOM 7643 O O . THR B 1 381 ? -12.531 -11.812 0.761 1 88.69 381 THR B O 1
ATOM 7646 N N . ALA B 1 382 ? -12.781 -13.953 0.17 1 92.62 382 ALA B N 1
ATOM 7647 C CA . ALA B 1 382 ? -11.398 -14.094 -0.28 1 92.62 382 ALA B CA 1
ATOM 7648 C C . ALA B 1 382 ? -11.117 -13.172 -1.465 1 92.62 382 ALA B C 1
ATOM 7650 O O . ALA B 1 382 ? -10.125 -12.445 -1.468 1 92.62 382 ALA B O 1
ATOM 7651 N N . VAL B 1 383 ? -12.008 -13.148 -2.434 1 92.94 383 VAL B N 1
ATOM 7652 C CA . VAL B 1 383 ? -11.852 -12.336 -3.635 1 92.94 383 VAL B CA 1
ATOM 7653 C C . VAL B 1 383 ? -11.82 -10.859 -3.258 1 92.94 383 VAL B C 1
ATOM 7655 O O . VAL B 1 383 ? -11.047 -10.086 -3.828 1 92.94 383 VAL B O 1
ATOM 7658 N N . ASN B 1 384 ? -12.539 -10.523 -2.258 1 88.62 384 ASN B N 1
ATOM 7659 C CA . ASN B 1 384 ? -12.688 -9.125 -1.859 1 88.62 384 ASN B CA 1
ATOM 7660 C C . ASN B 1 384 ? -11.516 -8.664 -0.995 1 88.62 384 ASN B C 1
ATOM 7662 O O . ASN B 1 384 ? -11.227 -7.469 -0.926 1 88.62 384 ASN B O 1
ATOM 7666 N N . ASN B 1 385 ? -10.797 -9.648 -0.402 1 86.88 385 ASN B N 1
ATOM 7667 C CA . ASN B 1 385 ? -9.969 -9.172 0.701 1 86.88 385 ASN B CA 1
ATOM 7668 C C . ASN B 1 385 ? -8.516 -9.633 0.553 1 86.88 385 ASN B C 1
ATOM 7670 O O . ASN B 1 385 ? -7.621 -9.094 1.205 1 86.88 385 ASN B O 1
ATOM 7674 N N . ILE B 1 386 ? -8.258 -10.648 -0.212 1 91.31 386 ILE B N 1
ATOM 7675 C CA . ILE B 1 386 ? -6.875 -11.086 -0.349 1 91.31 386 ILE B CA 1
ATOM 7676 C C . ILE B 1 386 ? -6.004 -9.93 -0.824 1 91.31 386 ILE B C 1
ATOM 7678 O O . ILE B 1 386 ? -6.344 -9.25 -1.796 1 91.31 386 ILE B O 1
ATOM 7682 N N . SER B 1 387 ? -4.93 -9.734 -0.119 1 90.44 387 SER B N 1
ATOM 7683 C CA . SER B 1 387 ? -4.062 -8.594 -0.412 1 90.44 387 SER B CA 1
ATOM 7684 C C . SER B 1 387 ? -3.127 -8.898 -1.575 1 90.44 387 SER B C 1
ATOM 7686 O O . SER B 1 387 ? -2.594 -10.008 -1.676 1 90.44 387 SER B O 1
ATOM 7688 N N . MET B 1 388 ? -3.006 -7.941 -2.422 1 92.38 388 MET B N 1
ATOM 7689 C CA . MET B 1 388 ? -2.029 -7.984 -3.506 1 92.38 388 MET B CA 1
ATOM 7690 C C . MET B 1 388 ? -1.022 -6.844 -3.375 1 92.38 388 MET B C 1
ATOM 7692 O O . MET B 1 388 ? -1.358 -5.77 -2.879 1 92.38 388 MET B O 1
ATOM 7696 N N . ILE B 1 389 ? 0.192 -7.07 -3.785 1 91.75 389 ILE B N 1
ATOM 7697 C CA . ILE B 1 389 ? 1.23 -6.051 -3.672 1 91.75 389 ILE B CA 1
ATOM 7698 C C . ILE B 1 389 ? 1.338 -5.273 -4.98 1 91.75 389 ILE B C 1
ATOM 7700 O O . ILE B 1 389 ? 0.885 -5.746 -6.027 1 91.75 389 ILE B O 1
ATOM 7704 N N . SER B 1 390 ? 1.824 -4.047 -4.891 1 91.81 390 SER B N 1
ATOM 7705 C CA . SER B 1 390 ? 2.195 -3.291 -6.082 1 91.81 390 SER B CA 1
ATOM 7706 C C . SER B 1 390 ? 3.615 -3.621 -6.523 1 91.81 390 SER B C 1
ATOM 7708 O O . SER B 1 390 ? 4.48 -3.906 -5.695 1 91.81 390 SER B O 1
ATOM 7710 N N . SER B 1 391 ? 3.797 -3.596 -7.797 1 94.19 391 SER B N 1
ATOM 7711 C CA . SER B 1 391 ? 5.133 -3.834 -8.336 1 94.19 391 SER B CA 1
ATOM 7712 C C . SER B 1 391 ? 5.316 -3.145 -9.68 1 94.19 391 SER B C 1
ATOM 7714 O O . SER B 1 391 ? 4.352 -2.963 -10.43 1 94.19 391 SER B O 1
ATOM 7716 N N . THR B 1 392 ? 6.52 -2.697 -9.93 1 95.81 392 THR B N 1
ATOM 7717 C CA . THR B 1 392 ? 6.879 -2.008 -11.164 1 95.81 392 THR B CA 1
ATOM 7718 C C . THR B 1 392 ? 8.18 -2.568 -11.742 1 95.81 392 THR B C 1
ATOM 7720 O O . THR B 1 392 ? 9.117 -2.855 -11 1 95.81 392 THR B O 1
ATOM 7723 N N . LYS B 1 393 ? 8.18 -2.807 -13 1 96.75 393 LYS B N 1
ATOM 7724 C CA . LYS B 1 393 ? 9.398 -3.141 -13.734 1 96.75 393 LYS B CA 1
ATOM 7725 C C . LYS B 1 393 ? 9.719 -2.078 -14.781 1 96.75 393 LYS B C 1
ATOM 7727 O O . LYS B 1 393 ? 8.836 -1.629 -15.516 1 96.75 393 LYS B O 1
ATOM 7732 N N . VAL B 1 394 ? 10.969 -1.667 -14.812 1 98 394 VAL B N 1
ATOM 7733 C CA . VAL B 1 394 ? 11.453 -0.741 -15.836 1 98 394 VAL B CA 1
ATOM 7734 C C . VAL B 1 394 ? 12.641 -1.354 -16.562 1 98 394 VAL B C 1
ATOM 7736 O O . VAL B 1 394 ? 13.711 -1.546 -15.984 1 98 394 VAL B O 1
ATOM 7739 N N . PHE B 1 395 ? 12.438 -1.621 -17.875 1 98.19 395 PHE B N 1
ATOM 7740 C CA . PHE B 1 395 ? 13.461 -2.248 -18.703 1 98.19 395 PHE B CA 1
ATOM 7741 C C . PHE B 1 395 ? 14.008 -1.26 -19.734 1 98.19 395 PHE B C 1
ATOM 7743 O O . PHE B 1 395 ? 13.328 -0.299 -20.094 1 98.19 395 PHE B O 1
ATOM 7750 N N . ALA B 1 396 ? 15.219 -1.527 -20.141 1 98.12 396 ALA B N 1
ATOM 7751 C CA . ALA B 1 396 ? 15.75 -0.881 -21.344 1 98.12 396 ALA B CA 1
ATOM 7752 C C . ALA B 1 396 ? 16.75 -1.788 -22.047 1 98.12 396 ALA B C 1
ATOM 7754 O O . ALA B 1 396 ? 17.5 -2.531 -21.406 1 98.12 396 ALA B O 1
ATOM 7755 N N . ARG B 1 397 ? 16.703 -1.727 -23.359 1 98.19 397 ARG B N 1
ATOM 7756 C CA . ARG B 1 397 ? 17.766 -2.34 -24.141 1 98.19 397 ARG B CA 1
ATOM 7757 C C . ARG B 1 397 ? 18.984 -1.439 -24.188 1 98.19 397 ARG B C 1
ATOM 7759 O O . ARG B 1 397 ? 18.891 -0.261 -24.547 1 98.19 397 ARG B O 1
ATOM 7766 N N . VAL B 1 398 ? 20.094 -1.978 -23.766 1 97.69 398 VAL B N 1
ATOM 7767 C CA . VAL B 1 398 ? 21.328 -1.199 -23.688 1 97.69 398 VAL B CA 1
ATOM 7768 C C . VAL B 1 398 ? 22.453 -1.959 -24.375 1 97.69 398 VAL B C 1
ATOM 7770 O O . VAL B 1 398 ? 22.297 -3.127 -24.734 1 97.69 398 VAL B O 1
ATOM 7773 N N . LYS B 1 399 ? 23.578 -1.204 -24.562 1 96.38 399 LYS B N 1
ATOM 7774 C CA . LYS B 1 399 ? 24.781 -1.883 -25.016 1 96.38 399 LYS B CA 1
ATOM 7775 C C . LYS B 1 399 ? 25.375 -2.748 -23.906 1 96.38 399 LYS B C 1
ATOM 7777 O O . LYS B 1 399 ? 25.438 -2.322 -22.75 1 96.38 399 LYS B O 1
ATOM 7782 N N . LYS B 1 400 ? 25.75 -3.963 -24.344 1 93.88 400 LYS B N 1
ATOM 7783 C CA . LYS B 1 400 ? 26.375 -4.879 -23.406 1 93.88 400 LYS B CA 1
ATOM 7784 C C . LYS B 1 400 ? 27.734 -4.348 -22.953 1 93.88 400 LYS B C 1
ATOM 7786 O O . LYS B 1 400 ? 28.656 -4.242 -23.75 1 93.88 400 LYS B O 1
ATOM 7791 N N . PHE B 1 401 ? 27.875 -4.055 -21.641 1 93.56 401 PHE B N 1
ATOM 7792 C CA . PHE B 1 401 ? 29.094 -3.396 -21.203 1 93.56 401 PHE B CA 1
ATOM 7793 C C . PHE B 1 401 ? 29.906 -4.312 -20.297 1 93.56 401 PHE B C 1
ATOM 7795 O O . PHE B 1 401 ? 31.125 -4.168 -20.188 1 93.56 401 PHE B O 1
ATOM 7802 N N . TRP B 1 402 ? 29.359 -5.348 -19.625 1 88.69 402 TRP B N 1
ATOM 7803 C CA . TRP B 1 402 ? 30.062 -6.168 -18.656 1 88.69 402 TRP B CA 1
ATOM 7804 C C . TRP B 1 402 ? 30.953 -7.191 -19.344 1 88.69 402 TRP B C 1
ATOM 7806 O O . TRP B 1 402 ? 31.734 -7.883 -18.688 1 88.69 402 TRP B O 1
ATOM 7816 N N . ASN B 1 403 ? 30.875 -7.312 -20.625 1 85.31 403 ASN B N 1
ATOM 7817 C CA . ASN B 1 403 ? 31.75 -8.195 -21.391 1 85.31 403 ASN B CA 1
ATOM 7818 C C . ASN B 1 403 ? 33 -7.465 -21.875 1 85.31 403 ASN B C 1
ATOM 7820 O O . ASN B 1 403 ? 33.906 -8.086 -22.391 1 85.31 403 ASN B O 1
ATOM 7824 N N . GLU B 1 404 ? 32.969 -6.207 -21.672 1 89.19 404 GLU B N 1
ATOM 7825 C CA . GLU B 1 404 ? 34.188 -5.445 -22.031 1 89.19 404 GLU B CA 1
ATOM 7826 C C . GLU B 1 404 ? 35.312 -5.75 -21.078 1 89.19 404 GLU B C 1
ATOM 7828 O O . GLU B 1 404 ? 35.125 -5.902 -19.859 1 89.19 404 GLU B O 1
ATOM 7833 N N . LYS B 1 405 ? 36.469 -5.836 -21.609 1 85.12 405 LYS B N 1
ATOM 7834 C CA . LYS B 1 405 ? 37.656 -6.184 -20.828 1 85.12 405 LYS B CA 1
ATOM 7835 C C . LYS B 1 405 ? 37.844 -5.211 -19.672 1 85.12 405 LYS B C 1
ATOM 7837 O O . LYS B 1 405 ? 38.25 -5.613 -18.578 1 85.12 405 LYS B O 1
ATOM 7842 N N . SER B 1 406 ? 37.594 -4.039 -19.828 1 84.12 406 SER B N 1
ATOM 7843 C CA . SER B 1 406 ? 37.781 -3.016 -18.812 1 84.12 406 SER B CA 1
ATOM 7844 C C . SER B 1 406 ? 36.656 -2.998 -17.797 1 84.12 406 SER B C 1
ATOM 7846 O O . SER B 1 406 ? 36.75 -2.34 -16.766 1 84.12 406 SER B O 1
ATOM 7848 N N . LYS B 1 407 ? 35.625 -3.873 -17.969 1 88.38 407 LYS B N 1
ATOM 7849 C CA . LYS B 1 407 ? 34.438 -3.779 -17.109 1 88.38 407 LYS B CA 1
ATOM 7850 C C . LYS B 1 407 ? 34 -5.16 -16.641 1 88.38 407 LYS B C 1
ATOM 7852 O O . LYS B 1 407 ? 32.812 -5.379 -16.375 1 88.38 407 LYS B O 1
ATOM 7857 N N . GLU B 1 408 ? 34.969 -6.043 -16.641 1 81.69 408 GLU B N 1
ATOM 7858 C CA . GLU B 1 408 ? 34.656 -7.422 -16.281 1 81.69 408 GLU B CA 1
ATOM 7859 C C . GLU B 1 408 ? 34.188 -7.52 -14.828 1 81.69 408 GLU B C 1
ATOM 7861 O O . GLU B 1 408 ? 33.406 -8.422 -14.484 1 81.69 408 GLU B O 1
ATOM 7866 N N . ASN B 1 409 ? 34.531 -6.535 -14.055 1 84.88 409 ASN B N 1
ATOM 7867 C CA . ASN B 1 409 ? 34.219 -6.598 -12.633 1 84.88 409 ASN B CA 1
ATOM 7868 C C . ASN B 1 409 ? 33 -5.727 -12.305 1 84.88 409 ASN B C 1
ATOM 7870 O O . ASN B 1 409 ? 32.625 -5.574 -11.133 1 84.88 409 ASN B O 1
ATOM 7874 N N . TYR B 1 410 ? 32.344 -5.246 -13.32 1 92.56 410 TYR B N 1
ATOM 7875 C CA . TYR B 1 410 ? 31.188 -4.387 -13.062 1 92.56 410 TYR B CA 1
ATOM 7876 C C . TYR B 1 410 ? 30.031 -5.191 -12.484 1 92.56 410 TYR B C 1
ATOM 7878 O O . TYR B 1 410 ? 29.812 -6.336 -12.875 1 92.56 410 TYR B O 1
ATOM 7886 N N . PRO B 1 411 ? 29.344 -4.578 -11.57 1 93.56 411 PRO B N 1
ATOM 7887 C CA . PRO B 1 411 ? 28.203 -5.273 -10.992 1 93.56 411 PRO B CA 1
ATOM 7888 C C . PRO B 1 411 ? 27.156 -5.652 -12.039 1 93.56 411 PRO B C 1
ATOM 7890 O O . PRO B 1 411 ? 26.875 -4.867 -12.945 1 93.56 411 PRO B O 1
ATOM 7893 N N . ARG B 1 412 ? 26.656 -6.867 -11.875 1 93.75 412 ARG B N 1
ATOM 7894 C CA . ARG B 1 412 ? 25.562 -7.348 -12.719 1 93.75 412 ARG B CA 1
ATOM 7895 C C . ARG B 1 412 ? 24.219 -7.133 -12.047 1 93.75 412 ARG B C 1
ATOM 7897 O O . ARG B 1 412 ? 23.172 -7.141 -12.703 1 93.75 412 ARG B O 1
ATOM 7904 N N . VAL B 1 413 ? 24.281 -6.984 -10.719 1 92.5 413 VAL B N 1
ATOM 7905 C CA . VAL B 1 413 ? 23.094 -6.73 -9.898 1 92.5 413 VAL B CA 1
ATOM 7906 C C . VAL B 1 413 ? 23.391 -5.594 -8.922 1 92.5 413 VAL B C 1
ATOM 7908 O O . VAL B 1 413 ? 24.484 -5.5 -8.375 1 92.5 413 VAL B O 1
ATOM 7911 N N . ILE B 1 414 ? 22.516 -4.684 -8.805 1 93.19 414 ILE B N 1
ATOM 7912 C CA . ILE B 1 414 ? 22.578 -3.641 -7.789 1 93.19 414 ILE B CA 1
ATOM 7913 C C . ILE B 1 414 ? 21.359 -3.734 -6.879 1 93.19 414 ILE B C 1
ATOM 7915 O O . ILE B 1 414 ? 20.219 -3.736 -7.352 1 93.19 414 ILE B O 1
ATOM 7919 N N . LEU B 1 415 ? 21.578 -3.893 -5.582 1 90.19 415 LEU B N 1
ATOM 7920 C CA . LEU B 1 415 ? 20.531 -3.838 -4.562 1 90.19 415 LEU B CA 1
ATOM 7921 C C . LEU B 1 415 ? 20.625 -2.543 -3.762 1 90.19 415 LEU B C 1
ATOM 7923 O O . LEU B 1 415 ? 21.703 -2.182 -3.277 1 90.19 415 LEU B O 1
ATOM 7927 N N . SER B 1 416 ? 19.516 -1.805 -3.703 1 87.94 416 SER B N 1
ATOM 7928 C CA . SER B 1 416 ? 19.531 -0.569 -2.926 1 87.94 416 SER B CA 1
ATOM 7929 C C . SER B 1 416 ? 18.203 -0.34 -2.223 1 87.94 416 SER B C 1
ATOM 7931 O O . SER B 1 416 ? 17.203 -0.987 -2.545 1 87.94 416 SER B O 1
ATOM 7933 N N . ASP B 1 417 ? 18.172 0.534 -1.226 1 81.94 417 ASP B N 1
ATOM 7934 C CA . ASP B 1 417 ? 16.953 0.896 -0.5 1 81.94 417 ASP B CA 1
ATOM 7935 C C . ASP B 1 417 ? 16.266 2.096 -1.147 1 81.94 417 ASP B C 1
ATOM 7937 O O . ASP B 1 417 ? 15.438 2.756 -0.519 1 81.94 417 ASP B O 1
ATOM 7941 N N . THR B 1 418 ? 16.609 2.363 -2.41 1 87.19 418 THR B N 1
ATOM 7942 C CA . THR B 1 418 ? 16.047 3.51 -3.125 1 87.19 418 THR B CA 1
ATOM 7943 C C . THR B 1 418 ? 15.055 3.059 -4.188 1 87.19 418 THR B C 1
ATOM 7945 O O . THR B 1 418 ? 14.758 1.868 -4.297 1 87.19 418 THR B O 1
ATOM 7948 N N . LYS B 1 419 ? 14.516 4.02 -4.945 1 87.88 419 LYS B N 1
ATOM 7949 C CA . LYS B 1 419 ? 13.57 3.74 -6.02 1 87.88 419 LYS B CA 1
ATOM 7950 C C . LYS B 1 419 ? 14.195 2.855 -7.09 1 87.88 419 LYS B C 1
ATOM 7952 O O . LYS B 1 419 ? 13.492 2.197 -7.855 1 87.88 419 LYS B O 1
ATOM 7957 N N . ALA B 1 420 ? 15.484 2.896 -7.215 1 91 420 ALA B N 1
ATOM 7958 C CA . ALA B 1 420 ? 16.203 1.904 -8.008 1 91 420 ALA B CA 1
ATOM 7959 C C . ALA B 1 420 ? 16.625 0.717 -7.148 1 91 420 ALA B C 1
ATOM 7961 O O . ALA B 1 420 ? 17.828 0.501 -6.926 1 91 420 ALA B O 1
ATOM 7962 N N . SER B 1 421 ? 15.664 -0.084 -6.805 1 89.81 421 SER B N 1
ATOM 7963 C CA . SER B 1 421 ? 15.812 -1.025 -5.699 1 89.81 421 SER B CA 1
ATOM 7964 C C . SER B 1 421 ? 16.578 -2.271 -6.133 1 89.81 421 SER B C 1
ATOM 7966 O O . SER B 1 421 ? 17.438 -2.766 -5.395 1 89.81 421 SER B O 1
ATOM 7968 N N . GLN B 1 422 ? 16.203 -2.861 -7.281 1 92.56 422 GLN B N 1
ATOM 7969 C CA . GLN B 1 422 ? 16.859 -4.059 -7.812 1 92.56 422 GLN B CA 1
ATOM 7970 C C . GLN B 1 422 ? 17.141 -3.912 -9.305 1 92.56 422 GLN B C 1
ATOM 7972 O O . GLN B 1 422 ? 16.219 -3.996 -10.125 1 92.56 422 GLN B O 1
ATOM 7977 N N . LEU B 1 423 ? 18.375 -3.732 -9.57 1 95.19 423 LEU B N 1
ATOM 7978 C CA . LEU B 1 423 ? 18.797 -3.666 -10.969 1 95.19 423 LEU B CA 1
ATOM 7979 C C . LEU B 1 423 ? 19.406 -4.988 -11.414 1 95.19 423 LEU B C 1
ATOM 7981 O O . LEU B 1 423 ? 20.219 -5.578 -10.695 1 95.19 423 LEU B O 1
ATOM 7985 N N . TYR B 1 424 ? 18.984 -5.504 -12.531 1 94.75 424 TYR B N 1
ATOM 7986 C CA . TYR B 1 424 ? 19.531 -6.723 -13.133 1 94.75 424 TYR B CA 1
ATOM 7987 C C . TYR B 1 424 ? 20.031 -6.461 -14.547 1 94.75 424 TYR B C 1
ATOM 7989 O O . TYR B 1 424 ? 19.406 -5.699 -15.297 1 94.75 424 TYR B O 1
ATOM 7997 N N . THR B 1 425 ? 21.125 -7.07 -14.859 1 95.38 425 THR B N 1
ATOM 7998 C CA . THR B 1 425 ? 21.562 -7.164 -16.25 1 95.38 425 THR B CA 1
ATOM 7999 C C . THR B 1 425 ? 21.188 -8.523 -16.828 1 95.38 425 THR B C 1
ATOM 8001 O O . THR B 1 425 ? 21.594 -9.562 -16.297 1 95.38 425 THR B O 1
ATOM 8004 N N . LEU B 1 426 ? 20.406 -8.523 -17.844 1 94.5 426 LEU B N 1
ATOM 8005 C CA . LEU B 1 426 ? 19.875 -9.75 -18.438 1 94.5 426 LEU B CA 1
ATOM 8006 C C . LEU B 1 426 ? 20.438 -9.969 -19.828 1 94.5 426 LEU B C 1
ATOM 8008 O O . LEU B 1 426 ? 20.266 -9.125 -20.719 1 94.5 426 LEU B O 1
ATOM 8012 N N . ASP B 1 427 ? 21.047 -11.078 -20.016 1 92.56 427 ASP B N 1
ATOM 8013 C CA . ASP B 1 427 ? 21.688 -11.406 -21.297 1 92.56 427 ASP B CA 1
ATOM 8014 C C . ASP B 1 427 ? 20.938 -12.508 -22.016 1 92.56 427 ASP B C 1
ATOM 8016 O O . ASP B 1 427 ? 20.922 -13.664 -21.578 1 92.56 427 ASP B O 1
ATOM 8020 N N . TYR B 1 428 ? 20.406 -12.195 -23.172 1 93 428 TYR B N 1
ATOM 8021 C CA . TYR B 1 428 ? 19.594 -13.148 -23.922 1 93 428 TYR B CA 1
ATOM 8022 C C . TYR B 1 428 ? 20.359 -13.641 -25.141 1 93 428 TYR B C 1
ATOM 8024 O O . TYR B 1 428 ? 19.75 -14.172 -26.078 1 93 428 TYR B O 1
ATOM 8032 N N . GLY B 1 429 ? 21.625 -13.297 -25.25 1 90.25 429 GLY B N 1
ATOM 8033 C CA . GLY B 1 429 ? 22.453 -13.945 -26.234 1 90.25 429 GLY B CA 1
ATOM 8034 C C . GLY B 1 429 ? 22.875 -13.023 -27.375 1 90.25 429 GLY B C 1
ATOM 8035 O O . GLY B 1 429 ? 23.719 -13.383 -28.188 1 90.25 429 GLY B O 1
ATOM 8036 N N . HIS B 1 430 ? 22.297 -11.836 -27.438 1 94 430 HIS B N 1
ATOM 8037 C CA . HIS B 1 430 ? 22.719 -10.906 -28.484 1 94 430 HIS B CA 1
ATOM 8038 C C . HIS B 1 430 ? 24.188 -10.539 -28.328 1 94 430 HIS B C 1
ATOM 8040 O O . HIS B 1 430 ? 24.688 -10.367 -27.203 1 94 430 HIS B O 1
ATOM 8046 N N . PRO B 1 431 ? 24.891 -10.406 -29.391 1 93.69 431 PRO B N 1
ATOM 8047 C CA . PRO B 1 431 ? 26.328 -10.141 -29.281 1 93.69 431 PRO B CA 1
ATOM 8048 C C . PRO B 1 431 ? 26.641 -8.766 -28.703 1 93.69 431 PRO B C 1
ATOM 8050 O O . PRO B 1 431 ? 27.594 -8.625 -27.938 1 93.69 431 PRO B O 1
ATOM 8053 N N . ASP B 1 432 ? 25.734 -7.758 -29 1 95.19 432 ASP B N 1
ATOM 8054 C CA . ASP B 1 432 ? 26.109 -6.387 -28.672 1 95.19 432 ASP B CA 1
ATOM 8055 C C . ASP B 1 432 ? 25.172 -5.789 -27.641 1 95.19 432 ASP B C 1
ATOM 8057 O O . ASP B 1 432 ? 25.531 -4.824 -26.953 1 95.19 432 ASP B O 1
ATOM 8061 N N . TYR B 1 433 ? 23.953 -6.289 -27.578 1 96.44 433 TYR B N 1
ATOM 8062 C CA . TYR B 1 433 ? 22.938 -5.621 -26.766 1 96.44 433 TYR B CA 1
ATOM 8063 C C . TYR B 1 433 ? 22.359 -6.57 -25.719 1 96.44 433 TYR B C 1
ATOM 8065 O O . TYR B 1 433 ? 22.453 -7.789 -25.859 1 96.44 433 TYR B O 1
ATOM 8073 N N . ALA B 1 434 ? 21.906 -6.016 -24.672 1 96.5 434 ALA B N 1
ATOM 8074 C CA . ALA B 1 434 ? 21.281 -6.746 -23.562 1 96.5 434 ALA B CA 1
ATOM 8075 C C . ALA B 1 434 ? 20.156 -5.926 -22.922 1 96.5 434 ALA B C 1
ATOM 8077 O O . ALA B 1 434 ? 19.859 -4.812 -23.375 1 96.5 434 ALA B O 1
ATOM 8078 N N . ILE B 1 435 ? 19.469 -6.555 -22.031 1 97.06 435 ILE B N 1
ATOM 8079 C CA . ILE B 1 435 ? 18.391 -5.867 -21.312 1 97.06 435 ILE B CA 1
ATOM 8080 C C . ILE B 1 435 ? 18.859 -5.531 -19.906 1 97.06 435 ILE B C 1
ATOM 8082 O O . ILE B 1 435 ? 19.516 -6.348 -19.234 1 97.06 435 ILE B O 1
ATOM 8086 N N . VAL B 1 436 ? 18.594 -4.316 -19.516 1 97.69 436 VAL B N 1
ATOM 8087 C CA . VAL B 1 436 ? 18.719 -3.965 -18.109 1 97.69 436 VAL B CA 1
ATOM 8088 C C . VAL B 1 436 ? 17.328 -3.783 -17.5 1 97.69 436 VAL B C 1
ATOM 8090 O O . VAL B 1 436 ? 16.484 -3.084 -18.062 1 97.69 436 VAL B O 1
ATOM 8093 N N . LEU B 1 437 ? 17.047 -4.527 -16.484 1 97.25 437 LEU B N 1
ATOM 8094 C CA . LEU B 1 437 ? 15.953 -4.199 -15.578 1 97.25 437 LEU B CA 1
ATOM 8095 C C . LEU B 1 437 ? 16.406 -3.191 -14.531 1 97.25 437 LEU B C 1
ATOM 8097 O O . LEU B 1 437 ? 17 -3.568 -13.516 1 97.25 437 LEU B O 1
ATOM 8101 N N . LEU B 1 438 ? 16.125 -1.948 -14.828 1 97.5 438 LEU B N 1
ATOM 8102 C CA . LEU B 1 438 ? 16.672 -0.86 -14.031 1 97.5 438 LEU B CA 1
ATOM 8103 C C . LEU B 1 438 ? 16.125 -0.899 -12.609 1 97.5 438 LEU B C 1
ATOM 8105 O O . LEU B 1 438 ? 16.812 -0.494 -11.664 1 97.5 438 LEU B O 1
ATOM 8109 N N . THR B 1 439 ? 14.875 -1.326 -12.531 1 96.38 439 THR B N 1
ATOM 8110 C CA . THR B 1 439 ? 14.32 -1.534 -11.195 1 96.38 439 THR B CA 1
ATOM 8111 C C . THR B 1 439 ? 13.188 -2.559 -11.234 1 96.38 439 THR B C 1
ATOM 8113 O O . THR B 1 439 ? 12.391 -2.572 -12.172 1 96.38 439 THR B O 1
ATOM 8116 N N . TYR B 1 440 ? 13.227 -3.471 -10.422 1 94.31 440 TYR B N 1
ATOM 8117 C CA . TYR B 1 440 ? 12.102 -4.309 -10.016 1 94.31 440 TYR B CA 1
ATOM 8118 C C . TYR B 1 440 ? 11.633 -3.953 -8.609 1 94.31 440 TYR B C 1
ATOM 8120 O O . TYR B 1 440 ? 12.094 -4.547 -7.629 1 94.31 440 TYR B O 1
ATOM 8128 N N . ALA B 1 441 ? 10.695 -2.996 -8.539 1 93.25 441 ALA B N 1
ATOM 8129 C CA . ALA B 1 441 ? 10.281 -2.412 -7.266 1 93.25 441 ALA B CA 1
ATOM 8130 C C . ALA B 1 441 ? 9.008 -3.078 -6.75 1 93.25 441 ALA B C 1
ATOM 8132 O O . ALA B 1 441 ? 8.102 -3.385 -7.523 1 93.25 441 ALA B O 1
ATOM 8133 N N . TRP B 1 442 ? 8.945 -3.289 -5.441 1 91.12 442 TRP B N 1
ATOM 8134 C CA . TRP B 1 442 ? 7.781 -3.863 -4.785 1 91.12 442 TRP B CA 1
ATOM 8135 C C . TRP B 1 442 ? 7.211 -2.902 -3.746 1 91.12 442 TRP B C 1
ATOM 8137 O O . TRP B 1 442 ? 7.949 -2.107 -3.158 1 91.12 442 TRP B O 1
ATOM 8147 N N . GLY B 1 443 ? 5.914 -3.008 -3.512 1 88.19 443 GLY B N 1
ATOM 8148 C CA . GLY B 1 443 ? 5.273 -2.312 -2.408 1 88.19 443 GLY B CA 1
ATOM 8149 C C . GLY B 1 443 ? 5.418 -0.805 -2.488 1 88.19 443 GLY B C 1
ATOM 8150 O O . GLY B 1 443 ? 5.152 -0.205 -3.531 1 88.19 443 GLY B O 1
ATOM 8151 N N . ASP B 1 444 ? 5.895 -0.215 -1.457 1 86 444 ASP B N 1
ATOM 8152 C CA . ASP B 1 444 ? 5.957 1.236 -1.316 1 86 444 ASP B CA 1
ATOM 8153 C C . ASP B 1 444 ? 6.891 1.85 -2.355 1 86 444 ASP B C 1
ATOM 8155 O O . ASP B 1 444 ? 6.66 2.969 -2.822 1 86 444 ASP B O 1
ATOM 8159 N N . LEU B 1 445 ? 7.93 1.134 -2.719 1 89.81 445 LEU B N 1
ATOM 8160 C CA . LEU B 1 445 ? 8.859 1.647 -3.717 1 89.81 445 LEU B CA 1
ATOM 8161 C C . LEU B 1 445 ? 8.195 1.729 -5.086 1 89.81 445 LEU B C 1
ATOM 8163 O O . LEU B 1 445 ? 8.453 2.664 -5.852 1 89.81 445 LEU B O 1
ATOM 8167 N N . SER B 1 446 ? 7.387 0.741 -5.371 1 92 446 SER B N 1
ATOM 8168 C CA . SER B 1 446 ? 6.598 0.798 -6.594 1 92 446 SER B CA 1
ATOM 8169 C C . SER B 1 446 ? 5.578 1.932 -6.539 1 92 446 SER B C 1
ATOM 8171 O O . SER B 1 446 ? 5.395 2.654 -7.523 1 92 446 SER B O 1
ATOM 8173 N N . ASP B 1 447 ? 4.973 2.076 -5.406 1 89 447 ASP B N 1
ATOM 8174 C CA . ASP B 1 447 ? 3.967 3.119 -5.23 1 89 447 ASP B CA 1
ATOM 8175 C C . ASP B 1 447 ? 4.562 4.504 -5.473 1 89 447 ASP B C 1
ATOM 8177 O O . ASP B 1 447 ? 3.877 5.402 -5.965 1 89 447 ASP B O 1
ATOM 8181 N N . GLN B 1 448 ? 5.785 4.648 -5.211 1 87.94 448 GLN B N 1
ATOM 8182 C CA . GLN B 1 448 ? 6.465 5.93 -5.344 1 87.94 448 GLN B CA 1
ATOM 8183 C C . GLN B 1 448 ? 6.664 6.297 -6.812 1 87.94 448 GLN B C 1
ATOM 8185 O O . GLN B 1 448 ? 6.465 7.449 -7.203 1 87.94 448 GLN B O 1
ATOM 8190 N N . ILE B 1 449 ? 7.023 5.344 -7.566 1 90.31 449 ILE B N 1
ATOM 8191 C CA . ILE B 1 449 ? 7.523 5.695 -8.891 1 90.31 449 ILE B CA 1
ATOM 8192 C C . ILE B 1 449 ? 6.402 5.551 -9.922 1 90.31 449 ILE B C 1
ATOM 8194 O O . ILE B 1 449 ? 6.512 6.055 -11.039 1 90.31 449 ILE B O 1
ATOM 8198 N N . MET B 1 450 ? 5.32 4.879 -9.539 1 89.94 450 MET B N 1
ATOM 8199 C CA . MET B 1 450 ? 4.262 4.66 -10.523 1 89.94 450 MET B CA 1
ATOM 8200 C C . MET B 1 450 ? 3.537 5.961 -10.844 1 89.94 450 MET B C 1
ATOM 8202 O O . MET B 1 450 ? 2.768 6.023 -11.805 1 89.94 450 MET B O 1
ATOM 8206 N N . THR B 1 451 ? 3.852 6.961 -10.086 1 81.56 451 THR B N 1
ATOM 8207 C CA . THR B 1 451 ? 3.221 8.266 -10.266 1 81.56 451 THR B CA 1
ATOM 8208 C C . THR B 1 451 ? 3.82 8.992 -11.461 1 81.56 451 THR B C 1
ATOM 8210 O O . THR B 1 451 ? 3.236 9.961 -11.961 1 81.56 451 THR B O 1
ATOM 8213 N N . VAL B 1 452 ? 5.062 8.602 -11.789 1 89.25 452 VAL B N 1
ATOM 8214 C CA . VAL B 1 452 ? 5.715 9.195 -12.953 1 89.25 452 VAL B CA 1
ATOM 8215 C C . VAL B 1 452 ? 5.137 8.602 -14.234 1 89.25 452 VAL B C 1
ATOM 8217 O O . VAL B 1 452 ? 5.492 7.488 -14.625 1 89.25 452 VAL B O 1
ATOM 8220 N N . LYS B 1 453 ? 4.359 9.352 -14.953 1 85.19 453 LYS B N 1
ATOM 8221 C CA . LYS B 1 453 ? 3.555 8.836 -16.047 1 85.19 453 LYS B CA 1
ATOM 8222 C C . LYS B 1 453 ? 4.391 8.68 -17.328 1 85.19 453 LYS B C 1
ATOM 8224 O O . LYS B 1 453 ? 4.129 7.793 -18.141 1 85.19 453 LYS B O 1
ATOM 8229 N N . ASN B 1 454 ? 5.336 9.562 -17.469 1 92.31 454 ASN B N 1
ATOM 8230 C CA . ASN B 1 454 ? 6.188 9.492 -18.656 1 92.31 454 ASN B CA 1
ATOM 8231 C C . ASN B 1 454 ? 7.328 8.492 -18.469 1 92.31 454 ASN B C 1
ATOM 8233 O O . ASN B 1 454 ? 8.188 8.688 -17.609 1 92.31 454 ASN B O 1
ATOM 8237 N N . ASP B 1 455 ? 7.379 7.465 -19.297 1 95.38 455 ASP B N 1
ATOM 8238 C CA . ASP B 1 455 ? 8.336 6.371 -19.156 1 95.38 455 ASP B CA 1
ATOM 8239 C C . ASP B 1 455 ? 9.773 6.883 -19.281 1 95.38 455 ASP B C 1
ATOM 8241 O O . ASP B 1 455 ? 10.664 6.426 -18.562 1 95.38 455 ASP B O 1
ATOM 8245 N N . LYS B 1 456 ? 9.977 7.816 -20.25 1 95.81 456 LYS B N 1
ATOM 8246 C CA . LYS B 1 456 ? 11.32 8.352 -20.438 1 95.81 456 LYS B CA 1
ATOM 8247 C C . LYS B 1 456 ? 11.773 9.156 -19.219 1 95.81 456 LYS B C 1
ATOM 8249 O O . LYS B 1 456 ? 12.938 9.078 -18.828 1 95.81 456 LYS B O 1
ATOM 8254 N N . GLU B 1 457 ? 10.852 9.906 -18.672 1 93.38 457 GLU B N 1
ATOM 8255 C CA . GLU B 1 457 ? 11.156 10.664 -17.453 1 93.38 457 GLU B CA 1
ATOM 8256 C C . GLU B 1 457 ? 11.461 9.742 -16.281 1 93.38 457 GLU B C 1
ATOM 8258 O O . GLU B 1 457 ? 12.398 9.977 -15.523 1 93.38 457 GLU B O 1
ATOM 8263 N N . LEU B 1 458 ? 10.633 8.719 -16.141 1 95.31 458 LEU B N 1
ATOM 8264 C CA . LEU B 1 458 ? 10.867 7.742 -15.086 1 95.31 458 LEU B CA 1
ATOM 8265 C C . LEU B 1 458 ? 12.242 7.098 -15.227 1 95.31 458 LEU B C 1
ATOM 8267 O O . LEU B 1 458 ? 12.977 6.977 -14.25 1 95.31 458 LEU B O 1
ATOM 8271 N N . TYR B 1 459 ? 12.57 6.703 -16.453 1 97.31 459 TYR B N 1
ATOM 8272 C CA . TYR B 1 459 ? 13.875 6.082 -16.688 1 97.31 459 TYR B CA 1
ATOM 8273 C C . TYR B 1 459 ? 15.008 7.031 -16.312 1 97.31 459 TYR B C 1
ATOM 8275 O O . TYR B 1 459 ? 16 6.613 -15.719 1 97.31 459 TYR B O 1
ATOM 8283 N N . ARG B 1 460 ? 14.867 8.297 -16.688 1 95.38 460 ARG B N 1
ATOM 8284 C CA . ARG B 1 460 ? 15.875 9.305 -16.359 1 95.38 460 ARG B CA 1
ATOM 8285 C C . ARG B 1 460 ? 16.031 9.438 -14.852 1 95.38 460 ARG B C 1
ATOM 8287 O O . ARG B 1 460 ? 17.156 9.508 -14.344 1 95.38 460 ARG B O 1
ATOM 8294 N N . ILE B 1 461 ? 14.945 9.477 -14.148 1 94 461 ILE B N 1
ATOM 8295 C CA . ILE B 1 461 ? 14.961 9.602 -12.695 1 94 461 ILE B CA 1
ATOM 8296 C C . ILE B 1 461 ? 15.703 8.422 -12.078 1 94 461 ILE B C 1
ATOM 8298 O O . ILE B 1 461 ? 16.547 8.602 -11.203 1 94 461 ILE B O 1
ATOM 8302 N N . LEU B 1 462 ? 15.422 7.215 -12.531 1 96.31 462 LEU B N 1
ATOM 8303 C CA . LEU B 1 462 ? 16.031 6.004 -12 1 96.31 462 LEU B CA 1
ATOM 8304 C C . LEU B 1 462 ? 17.516 5.941 -12.367 1 96.31 462 LEU B C 1
ATOM 8306 O O . LEU B 1 462 ? 18.344 5.523 -11.555 1 96.31 462 LEU B O 1
ATOM 8310 N N . LYS B 1 463 ? 17.812 6.32 -13.602 1 96.69 463 LYS B N 1
ATOM 8311 C CA . LYS B 1 463 ? 19.203 6.375 -14.016 1 96.69 463 LYS B CA 1
ATOM 8312 C C . LYS B 1 463 ? 20 7.348 -13.148 1 96.69 463 LYS B C 1
ATOM 8314 O O . LYS B 1 463 ? 21.125 7.055 -12.75 1 96.69 463 LYS B O 1
ATOM 8319 N N . ASN B 1 464 ? 19.438 8.469 -12.867 1 94.06 464 ASN B N 1
ATOM 8320 C CA . ASN B 1 464 ? 20.062 9.438 -11.977 1 94.06 464 ASN B CA 1
ATOM 8321 C C . ASN B 1 464 ? 20.266 8.875 -10.578 1 94.06 464 ASN B C 1
ATOM 8323 O O . ASN B 1 464 ? 21.266 9.172 -9.922 1 94.06 464 ASN B O 1
ATOM 8327 N N . GLN B 1 465 ? 19.312 8.117 -10.148 1 93.31 465 GLN B N 1
ATOM 8328 C CA . GLN B 1 465 ? 19.438 7.477 -8.844 1 93.31 465 GLN B CA 1
ATOM 8329 C C . GLN B 1 465 ? 20.625 6.52 -8.82 1 93.31 465 GLN B C 1
ATOM 8331 O O . GLN B 1 465 ? 21.375 6.465 -7.836 1 93.31 465 GLN B O 1
ATOM 8336 N N . ILE B 1 466 ? 20.797 5.762 -9.906 1 95.44 466 ILE B N 1
ATOM 8337 C CA . ILE B 1 466 ? 21.938 4.859 -10 1 95.44 466 ILE B CA 1
ATOM 8338 C C . ILE B 1 466 ? 23.234 5.66 -10 1 95.44 466 ILE B C 1
ATOM 8340 O O . ILE B 1 466 ? 24.219 5.254 -9.375 1 95.44 466 ILE B O 1
ATOM 8344 N N . HIS B 1 467 ? 23.234 6.766 -10.664 1 95 467 HIS B N 1
ATOM 8345 C CA . HIS B 1 467 ? 24.406 7.641 -10.656 1 95 467 HIS B CA 1
ATOM 8346 C C . HIS B 1 467 ? 24.766 8.062 -9.242 1 95 467 HIS B C 1
ATOM 8348 O O . HIS B 1 467 ? 25.938 8.031 -8.859 1 95 467 HIS B O 1
ATOM 8354 N N . GLU B 1 468 ? 23.781 8.422 -8.492 1 90.12 468 GLU B N 1
ATOM 8355 C CA . GLU B 1 468 ? 24.031 8.867 -7.121 1 90.12 468 GLU B CA 1
ATOM 8356 C C . GLU B 1 468 ? 24.562 7.727 -6.258 1 90.12 468 GLU B C 1
ATOM 8358 O O . GLU B 1 468 ? 25.422 7.934 -5.406 1 90.12 468 GLU B O 1
ATOM 8363 N N . ILE B 1 469 ? 24 6.551 -6.48 1 90.12 469 ILE B N 1
ATOM 8364 C CA . ILE B 1 469 ? 24.406 5.379 -5.711 1 90.12 469 ILE B CA 1
ATOM 8365 C C . ILE B 1 469 ? 25.875 5.051 -6 1 90.12 469 ILE B C 1
ATOM 8367 O O . ILE B 1 469 ? 26.625 4.727 -5.09 1 90.12 469 ILE B O 1
ATOM 8371 N N . MET B 1 470 ? 26.297 5.207 -7.262 1 93.38 470 MET B N 1
ATOM 8372 C CA . MET B 1 470 ? 27.578 4.684 -7.711 1 93.38 470 MET B CA 1
ATOM 8373 C C . MET B 1 470 ? 28.641 5.773 -7.688 1 93.38 470 MET B C 1
ATOM 8375 O O . MET B 1 470 ? 29.828 5.488 -7.863 1 93.38 470 MET B O 1
ATOM 8379 N N . ARG B 1 471 ? 28.297 6.969 -7.465 1 90 471 ARG B N 1
ATOM 8380 C CA . ARG B 1 471 ? 29.125 8.148 -7.711 1 90 471 ARG B CA 1
ATOM 8381 C C . ARG B 1 471 ? 30.469 8.039 -6.996 1 90 471 ARG B C 1
ATOM 8383 O O . ARG B 1 471 ? 31.5 8.422 -7.547 1 90 471 ARG B O 1
ATOM 8390 N N . ASP B 1 472 ? 30.516 7.531 -5.773 1 88.5 472 ASP B N 1
ATOM 8391 C CA . ASP B 1 472 ? 31.75 7.484 -4.992 1 88.5 472 ASP B CA 1
ATOM 8392 C C . ASP B 1 472 ? 32.344 6.078 -4.984 1 88.5 472 ASP B C 1
ATOM 8394 O O . ASP B 1 472 ? 33.188 5.766 -4.156 1 88.5 472 ASP B O 1
ATOM 8398 N N . SER B 1 473 ? 31.906 5.23 -5.859 1 91.94 473 SER B N 1
ATOM 8399 C CA . SER B 1 473 ? 32.406 3.867 -5.969 1 91.94 473 SER B CA 1
ATOM 8400 C C . SER B 1 473 ? 33.375 3.729 -7.137 1 91.94 473 SER B C 1
ATOM 8402 O O . SER B 1 473 ? 33.656 4.699 -7.848 1 91.94 473 SER B O 1
ATOM 8404 N N . ASP B 1 474 ? 33.969 2.529 -7.289 1 92.44 474 ASP B N 1
ATOM 8405 C CA . ASP B 1 474 ? 34.875 2.223 -8.398 1 92.44 474 ASP B CA 1
ATOM 8406 C C . ASP B 1 474 ? 34.094 2.125 -9.719 1 92.44 474 ASP B C 1
ATOM 8408 O O . ASP B 1 474 ? 34.719 1.955 -10.781 1 92.44 474 ASP B O 1
ATOM 8412 N N . PHE B 1 475 ? 32.812 2.287 -9.617 1 95.75 475 PHE B N 1
ATOM 8413 C CA . PHE B 1 475 ? 31.969 2.15 -10.789 1 95.75 475 PHE B CA 1
ATOM 8414 C C . PHE B 1 475 ? 31.172 3.432 -11.031 1 95.75 475 PHE B C 1
ATOM 8416 O O . PHE B 1 475 ? 29.984 3.387 -11.336 1 95.75 475 PHE B O 1
ATOM 8423 N N . SER B 1 476 ? 31.812 4.586 -10.914 1 94.38 476 SER B N 1
ATOM 8424 C CA . SER B 1 476 ? 31.156 5.898 -10.938 1 94.38 476 SER B CA 1
ATOM 8425 C C . SER B 1 476 ? 30.531 6.18 -12.297 1 94.38 476 SER B C 1
ATOM 8427 O O . SER B 1 476 ? 29.641 7.02 -12.406 1 94.38 476 SER B O 1
ATOM 8429 N N . ASP B 1 477 ? 30.953 5.477 -13.328 1 95.44 477 ASP B N 1
ATOM 8430 C CA . ASP B 1 477 ? 30.422 5.711 -14.664 1 95.44 477 ASP B CA 1
ATOM 8431 C C . ASP B 1 477 ? 29.328 4.695 -15 1 95.44 477 ASP B C 1
ATOM 8433 O O . ASP B 1 477 ? 28.953 4.547 -16.156 1 95.44 477 ASP B O 1
ATOM 8437 N N . TYR B 1 478 ? 28.844 3.943 -14.039 1 97.06 478 TYR B N 1
ATOM 8438 C CA . TYR B 1 478 ? 27.875 2.869 -14.266 1 97.06 478 TYR B CA 1
ATOM 8439 C C . TYR B 1 478 ? 26.625 3.398 -14.945 1 97.06 478 TYR B C 1
ATOM 8441 O O . TYR B 1 478 ? 26.109 2.785 -15.891 1 97.06 478 TYR B O 1
ATOM 8449 N N . ALA B 1 479 ? 26.078 4.543 -14.492 1 96.88 479 ALA B N 1
ATOM 8450 C CA . ALA B 1 479 ? 24.844 5.105 -15.023 1 96.88 479 ALA B CA 1
ATOM 8451 C C . ALA B 1 479 ? 24.984 5.445 -16.5 1 96.88 479 ALA B C 1
ATOM 8453 O O . ALA B 1 479 ? 24 5.383 -17.25 1 96.88 479 ALA B O 1
ATOM 8454 N N . GLU B 1 480 ? 26.156 5.781 -16.953 1 96.31 480 GLU B N 1
ATOM 8455 C CA . GLU B 1 480 ? 26.406 6.105 -18.344 1 96.31 480 GLU B CA 1
ATOM 8456 C C . GLU B 1 480 ? 26.219 4.883 -19.234 1 96.31 480 GLU B C 1
ATOM 8458 O O . GLU B 1 480 ? 25.891 5.016 -20.422 1 96.31 480 GLU B O 1
ATOM 8463 N N . GLN B 1 481 ? 26.422 3.705 -18.656 1 96.62 481 GLN B N 1
ATOM 8464 C CA . GLN B 1 481 ? 26.297 2.463 -19.422 1 96.62 481 GLN B CA 1
ATOM 8465 C C . GLN B 1 481 ? 24.828 2.102 -19.625 1 96.62 481 GLN B C 1
ATOM 8467 O O . GLN B 1 481 ? 24.516 1.228 -20.438 1 96.62 481 GLN B O 1
ATOM 8472 N N . LEU B 1 482 ? 23.938 2.789 -18.938 1 97.75 482 LEU B N 1
ATOM 8473 C CA . LEU B 1 482 ? 22.531 2.414 -18.938 1 97.75 482 LEU B CA 1
ATOM 8474 C C . LEU B 1 482 ? 21.75 3.215 -19.969 1 97.75 482 LEU B C 1
ATOM 8476 O O . LEU B 1 482 ? 20.516 3.244 -19.938 1 97.75 482 LEU B O 1
ATOM 8480 N N . THR B 1 483 ? 22.422 3.859 -20.938 1 97.12 483 THR B N 1
ATOM 8481 C CA . THR B 1 483 ? 21.75 4.609 -21.984 1 97.12 483 THR B CA 1
ATOM 8482 C C . THR B 1 483 ? 21.062 3.664 -22.969 1 97.12 483 THR B C 1
ATOM 8484 O O . THR B 1 483 ? 21.703 2.797 -23.562 1 97.12 483 THR B O 1
ATOM 8487 N N . PRO B 1 484 ? 19.75 3.848 -23.156 1 97.38 484 PRO B N 1
ATOM 8488 C CA . PRO B 1 484 ? 19.062 2.99 -24.109 1 97.38 484 PRO B CA 1
ATOM 8489 C C . PRO B 1 484 ? 19.625 3.119 -25.531 1 97.38 484 PRO B C 1
ATOM 8491 O O . PRO B 1 484 ? 20.031 4.207 -25.938 1 97.38 484 PRO B O 1
ATOM 8494 N N . VAL B 1 485 ? 19.609 2.078 -26.281 1 96.12 485 VAL B N 1
ATOM 8495 C CA . VAL B 1 485 ? 20.109 2.074 -27.656 1 96.12 485 VAL B CA 1
ATOM 8496 C C . VAL B 1 485 ? 19.25 2.986 -28.516 1 96.12 485 VAL B C 1
ATOM 8498 O O . VAL B 1 485 ? 19.781 3.801 -29.281 1 96.12 485 VAL B O 1
ATOM 8501 N N . GLU B 1 486 ? 17.953 2.787 -28.422 1 93.5 486 GLU B N 1
ATOM 8502 C CA . GLU B 1 486 ? 16.969 3.635 -29.078 1 93.5 486 GLU B CA 1
ATOM 8503 C C . GLU B 1 486 ? 16 4.25 -28.078 1 93.5 486 GLU B C 1
ATOM 8505 O O . GLU B 1 486 ? 15.867 3.75 -26.953 1 93.5 486 GLU B O 1
ATOM 8510 N N . GLU B 1 487 ? 15.398 5.32 -28.484 1 85 487 GLU B N 1
ATOM 8511 C CA . GLU B 1 487 ? 14.461 6.012 -27.609 1 85 487 GLU B CA 1
ATOM 8512 C C . GLU B 1 487 ? 13.297 5.105 -27.219 1 85 487 GLU B C 1
ATOM 8514 O O . GLU B 1 487 ? 12.781 5.195 -26.094 1 85 487 GLU B O 1
ATOM 8519 N N . ASN B 1 488 ? 12.961 4.246 -28.094 1 88.5 488 ASN B N 1
ATOM 8520 C CA . ASN B 1 488 ? 11.797 3.389 -27.875 1 88.5 488 ASN B CA 1
ATOM 8521 C C . ASN B 1 488 ? 12.195 2.072 -27.203 1 88.5 488 ASN B C 1
ATOM 8523 O O . ASN B 1 488 ? 11.398 1.127 -27.172 1 88.5 488 ASN B O 1
ATOM 8527 N N . ASP B 1 489 ? 13.375 2.006 -26.609 1 96 489 ASP B N 1
ATOM 8528 C CA . ASP B 1 489 ? 13.875 0.767 -26.016 1 96 489 ASP B CA 1
ATOM 8529 C C . ASP B 1 489 ? 13.508 0.679 -24.531 1 96 489 ASP B C 1
ATOM 8531 O O . ASP B 1 489 ? 13.969 -0.219 -23.828 1 96 489 ASP B O 1
ATOM 8535 N N . ILE B 1 490 ? 12.703 1.612 -24.062 1 97.62 490 ILE B N 1
ATOM 8536 C CA . ILE B 1 490 ? 12.258 1.593 -22.672 1 97.62 490 ILE B CA 1
ATOM 8537 C C . ILE B 1 490 ? 10.898 0.901 -22.562 1 97.62 490 ILE B C 1
ATOM 8539 O O . ILE B 1 490 ? 10.008 1.15 -23.375 1 97.62 490 ILE B O 1
ATOM 8543 N N . ARG B 1 491 ? 10.805 -0.103 -21.703 1 97.56 491 ARG B N 1
ATOM 8544 C CA . ARG B 1 491 ? 9.547 -0.775 -21.391 1 97.56 491 ARG B CA 1
ATOM 8545 C C . ARG B 1 491 ? 9.227 -0.677 -19.906 1 97.56 491 ARG B C 1
ATOM 8547 O O . ARG B 1 491 ? 10.078 -0.952 -19.062 1 97.56 491 ARG B O 1
ATOM 8554 N N . VAL B 1 492 ? 8.031 -0.163 -19.609 1 97.06 492 VAL B N 1
ATOM 8555 C CA . VAL B 1 492 ? 7.633 0.016 -18.219 1 97.06 492 VAL B CA 1
ATOM 8556 C C . VAL B 1 492 ? 6.305 -0.692 -17.969 1 97.06 492 VAL B C 1
ATOM 8558 O O . VAL B 1 492 ? 5.406 -0.654 -18.812 1 97.06 492 VAL B O 1
ATOM 8561 N N . VAL B 1 493 ? 6.227 -1.407 -16.891 1 96.25 493 VAL B N 1
ATOM 8562 C CA . VAL B 1 493 ? 4.938 -1.929 -16.453 1 96.25 493 VAL B CA 1
ATOM 8563 C C . VAL B 1 493 ? 4.727 -1.605 -14.969 1 96.25 493 VAL B C 1
ATOM 8565 O O . VAL B 1 493 ? 5.566 -1.94 -14.133 1 96.25 493 VAL B O 1
ATOM 8568 N N . HIS B 1 494 ? 3.695 -0.844 -14.68 1 95.31 494 HIS B N 1
ATOM 8569 C CA . HIS B 1 494 ? 3.121 -0.744 -13.344 1 95.31 494 HIS B CA 1
ATOM 8570 C C . HIS B 1 494 ? 1.93 -1.682 -13.18 1 95.31 494 HIS B C 1
ATOM 8572 O O . HIS B 1 494 ? 0.816 -1.354 -13.602 1 95.31 494 HIS B O 1
ATOM 8578 N N . TRP B 1 495 ? 2.127 -2.791 -12.531 1 93.94 495 TRP B N 1
ATOM 8579 C CA . TRP B 1 495 ? 1.067 -3.793 -12.469 1 93.94 495 TRP B CA 1
ATOM 8580 C C . TRP B 1 495 ? -0.152 -3.25 -11.727 1 93.94 495 TRP B C 1
ATOM 8582 O O . TRP B 1 495 ? -1.288 -3.602 -12.055 1 93.94 495 TRP B O 1
ATOM 8592 N N . GLN B 1 496 ? 0.113 -2.422 -10.773 1 92 496 GLN B N 1
ATOM 8593 C CA . GLN B 1 496 ? -0.978 -1.812 -10.016 1 92 496 GLN B CA 1
ATOM 8594 C C . GLN B 1 496 ? -1.885 -0.991 -10.93 1 92 496 GLN B C 1
ATOM 8596 O O . GLN B 1 496 ? -3.094 -0.91 -10.703 1 92 496 GLN B O 1
ATOM 8601 N N . LEU B 1 497 ? -1.343 -0.42 -11.961 1 91.25 497 LEU B N 1
ATOM 8602 C CA . LEU B 1 497 ? -2.094 0.494 -12.812 1 91.25 497 LEU B CA 1
ATOM 8603 C C . LEU B 1 497 ? -2.533 -0.2 -14.094 1 91.25 497 LEU B C 1
ATOM 8605 O O . LEU B 1 497 ? -3.135 0.427 -14.969 1 91.25 497 LEU B O 1
ATOM 8609 N N . ASP B 1 498 ? -2.174 -1.49 -14.203 1 90 498 ASP B N 1
ATOM 8610 C CA . ASP B 1 498 ? -2.609 -2.258 -15.367 1 90 498 ASP B CA 1
ATOM 8611 C C . ASP B 1 498 ? -4.117 -2.5 -15.336 1 90 498 ASP B C 1
ATOM 8613 O O . ASP B 1 498 ? -4.637 -3.07 -14.375 1 90 498 ASP B O 1
ATOM 8617 N N . PRO B 1 499 ? -4.828 -2.121 -16.297 1 84.38 499 PRO B N 1
ATOM 8618 C CA . PRO B 1 499 ? -6.289 -2.145 -16.25 1 84.38 499 PRO B CA 1
ATOM 8619 C C . PRO B 1 499 ? -6.855 -3.562 -16.188 1 84.38 499 PRO B C 1
ATOM 8621 O O . PRO B 1 499 ? -8.039 -3.748 -15.906 1 84.38 499 PRO B O 1
ATOM 8624 N N . THR B 1 500 ? -6.039 -4.539 -16.453 1 87.5 500 THR B N 1
ATOM 8625 C CA . THR B 1 500 ? -6.57 -5.898 -16.5 1 87.5 500 THR B CA 1
ATOM 8626 C C . THR B 1 500 ? -6.09 -6.707 -15.297 1 87.5 500 THR B C 1
ATOM 8628 O O . THR B 1 500 ? -6.625 -7.781 -15.016 1 87.5 500 THR B O 1
ATOM 8631 N N . SER B 1 501 ? -5.121 -6.215 -14.602 1 86.31 501 SER B N 1
ATOM 8632 C CA . SER B 1 501 ? -4.605 -6.965 -13.461 1 86.31 501 SER B CA 1
ATOM 8633 C C . SER B 1 501 ? -4.918 -6.254 -12.141 1 86.31 501 SER B C 1
ATOM 8635 O O . SER B 1 501 ? -5.32 -6.895 -11.164 1 86.31 501 SER B O 1
ATOM 8637 N N . LEU B 1 502 ? -4.754 -4.945 -12.078 1 85.75 502 LEU B N 1
ATOM 8638 C CA . LEU B 1 502 ? -5.031 -4.059 -10.945 1 85.75 502 LEU B CA 1
ATOM 8639 C C . LEU B 1 502 ? -4.219 -4.465 -9.727 1 85.75 502 LEU B C 1
ATOM 8641 O O . LEU B 1 502 ? -4.672 -4.305 -8.594 1 85.75 502 LEU B O 1
ATOM 8645 N N . GLY B 1 503 ? -3.107 -5.043 -9.891 1 87.5 503 GLY B N 1
ATOM 8646 C CA . GLY B 1 503 ? -2.18 -5.504 -8.875 1 87.5 503 GLY B CA 1
ATOM 8647 C C . GLY B 1 503 ? -1.133 -6.465 -9.406 1 87.5 503 GLY B C 1
ATOM 8648 O O . GLY B 1 503 ? -1.284 -7.008 -10.5 1 87.5 503 GLY B O 1
ATOM 8649 N N . ALA B 1 504 ? -0.137 -6.684 -8.617 1 92.5 504 ALA B N 1
ATOM 8650 C CA . ALA B 1 504 ? 0.938 -7.543 -9.109 1 92.5 504 ALA B CA 1
ATOM 8651 C C . ALA B 1 504 ? 0.683 -9 -8.75 1 92.5 504 ALA B C 1
ATOM 8653 O O . ALA B 1 504 ? 0.39 -9.82 -9.625 1 92.5 504 ALA B O 1
ATOM 8654 N N . PHE B 1 505 ? 0.766 -9.336 -7.492 1 93.62 505 PHE B N 1
ATOM 8655 C CA . PHE B 1 505 ? 0.532 -10.711 -7.051 1 93.62 505 PHE B CA 1
ATOM 8656 C C . PHE B 1 505 ? 0.156 -10.742 -5.574 1 93.62 505 PHE B C 1
ATOM 8658 O O . PHE B 1 505 ? 0.377 -9.773 -4.848 1 93.62 505 PHE B O 1
ATOM 8665 N N . THR B 1 506 ? -0.415 -11.82 -5.238 1 94.44 506 THR B N 1
ATOM 8666 C CA . THR B 1 506 ? -0.822 -12.031 -3.855 1 94.44 506 THR B CA 1
ATOM 8667 C C . THR B 1 506 ? 0.397 -12.133 -2.941 1 94.44 506 THR B C 1
ATOM 8669 O O . THR B 1 506 ? 1.312 -12.914 -3.199 1 94.44 506 THR B O 1
ATOM 8672 N N . LEU B 1 507 ? 0.452 -11.352 -2.035 1 93 507 LEU B N 1
ATOM 8673 C CA . LEU B 1 507 ? 1.346 -11.406 -0.883 1 93 507 LEU B CA 1
ATOM 8674 C C . LEU B 1 507 ? 0.591 -11.094 0.405 1 93 507 LEU B C 1
ATOM 8676 O O . LEU B 1 507 ? 0.371 -9.922 0.732 1 93 507 LEU B O 1
ATOM 8680 N N . ALA B 1 508 ? 0.323 -12.117 1.107 1 92 508 ALA B N 1
ATOM 8681 C CA . ALA B 1 508 ? -0.673 -12.07 2.174 1 92 508 ALA B CA 1
ATOM 8682 C C . ALA B 1 508 ? -0.189 -11.219 3.344 1 92 508 ALA B C 1
ATOM 8684 O O . ALA B 1 508 ? 1.01 -11.164 3.625 1 92 508 ALA B O 1
ATOM 8685 N N . ARG B 1 509 ? -1.107 -10.516 3.959 1 88.88 509 ARG B N 1
ATOM 8686 C CA . ARG B 1 509 ? -0.896 -9.914 5.273 1 88.88 509 ARG B CA 1
ATOM 8687 C C . ARG B 1 509 ? -1.114 -10.938 6.383 1 88.88 509 ARG B C 1
ATOM 8689 O O . ARG B 1 509 ? -1.663 -12.016 6.141 1 88.88 509 ARG B O 1
ATOM 8696 N N . PRO B 1 510 ? -0.642 -10.609 7.586 1 88.94 510 PRO B N 1
ATOM 8697 C CA . PRO B 1 510 ? -0.861 -11.562 8.68 1 88.94 510 PRO B CA 1
ATOM 8698 C C . PRO B 1 510 ? -2.33 -11.953 8.836 1 88.94 510 PRO B C 1
ATOM 8700 O O . PRO B 1 510 ? -3.207 -11.086 8.797 1 88.94 510 PRO B O 1
ATOM 8703 N N . GLY B 1 511 ? -2.557 -13.258 8.844 1 86.12 511 GLY B N 1
ATOM 8704 C CA . GLY B 1 511 ? -3.902 -13.75 9.094 1 86.12 511 GLY B CA 1
ATOM 8705 C C . GLY B 1 511 ? -4.664 -14.086 7.828 1 86.12 511 GLY B C 1
ATOM 8706 O O . GLY B 1 511 ? -5.727 -14.711 7.883 1 86.12 511 GLY B O 1
ATOM 8707 N N . GLN B 1 512 ? -4.16 -13.844 6.672 1 91.06 512 GLN B N 1
ATOM 8708 C CA . GLN B 1 512 ? -4.938 -13.977 5.441 1 91.06 512 GLN B CA 1
ATOM 8709 C C . GLN B 1 512 ? -4.758 -15.359 4.824 1 91.06 512 GLN B C 1
ATOM 8711 O O . GLN B 1 512 ? -5.418 -15.695 3.838 1 91.06 512 GLN B O 1
ATOM 8716 N N . ALA B 1 513 ? -3.93 -16.203 5.418 1 94.81 513 ALA B N 1
ATOM 8717 C CA . ALA B 1 513 ? -3.773 -17.562 4.898 1 94.81 513 ALA B CA 1
ATOM 8718 C C . ALA B 1 513 ? -5.113 -18.297 4.863 1 94.81 513 ALA B C 1
ATOM 8720 O O . ALA B 1 513 ? -5.363 -19.109 3.971 1 94.81 513 ALA B O 1
ATOM 8721 N N . ARG B 1 514 ? -5.914 -18 5.832 1 93.5 514 ARG B N 1
ATOM 8722 C CA . ARG B 1 514 ? -7.23 -18.625 5.875 1 93.5 514 ARG B CA 1
ATOM 8723 C C . ARG B 1 514 ? -8.07 -18.219 4.672 1 93.5 514 ARG B C 1
ATOM 8725 O O . ARG B 1 514 ? -8.773 -19.047 4.086 1 93.5 514 ARG B O 1
ATOM 8732 N N . LEU B 1 515 ? -8.055 -16.938 4.309 1 93 515 LEU B N 1
ATOM 8733 C CA . LEU B 1 515 ? -8.781 -16.453 3.145 1 93 515 LEU B CA 1
ATOM 8734 C C . LEU B 1 515 ? -8.273 -17.109 1.868 1 93 515 LEU B C 1
ATOM 8736 O O . LEU B 1 515 ? -9.07 -17.484 1.001 1 93 515 LEU B O 1
ATOM 8740 N N . ILE B 1 516 ? -6.973 -17.266 1.794 1 96.94 516 ILE B N 1
ATOM 8741 C CA . ILE B 1 516 ? -6.375 -17.906 0.634 1 96.94 516 ILE B CA 1
ATOM 8742 C C . ILE B 1 516 ? -6.855 -19.359 0.548 1 96.94 516 ILE B C 1
ATOM 8744 O O . ILE B 1 516 ? -7.238 -19.828 -0.525 1 96.94 516 ILE B O 1
ATOM 8748 N N . ALA B 1 517 ? -6.848 -20 1.69 1 97.38 517 ALA B N 1
ATOM 8749 C CA . ALA B 1 517 ? -7.305 -21.391 1.723 1 97.38 517 ALA B CA 1
ATOM 8750 C C . ALA B 1 517 ? -8.758 -21.5 1.261 1 97.38 517 ALA B C 1
ATOM 8752 O O . ALA B 1 517 ? -9.109 -22.422 0.53 1 97.38 517 ALA B O 1
ATOM 8753 N N . ASP B 1 518 ? -9.586 -20.578 1.644 1 95.56 518 ASP B N 1
ATOM 8754 C CA . ASP B 1 518 ? -10.992 -20.578 1.269 1 95.56 518 ASP B CA 1
ATOM 8755 C C . ASP B 1 518 ? -11.156 -20.516 -0.248 1 95.56 518 ASP B C 1
ATOM 8757 O O . ASP B 1 518 ? -11.992 -21.219 -0.822 1 95.56 518 ASP B O 1
ATOM 8761 N N . ALA B 1 519 ? -10.367 -19.719 -0.857 1 96.69 519 ALA B N 1
ATOM 8762 C CA . ALA B 1 519 ? -10.461 -19.562 -2.307 1 96.69 519 ALA B CA 1
ATOM 8763 C C . ALA B 1 519 ? -9.789 -20.734 -3.021 1 96.69 519 ALA B C 1
ATOM 8765 O O . ALA B 1 519 ? -10.32 -21.266 -4 1 96.69 519 ALA B O 1
ATOM 8766 N N . PHE B 1 520 ? -8.648 -21.141 -2.529 1 98.06 520 PHE B N 1
ATOM 8767 C CA . PHE B 1 520 ? -7.84 -22.188 -3.148 1 98.06 520 PHE B CA 1
ATOM 8768 C C . PHE B 1 520 ? -8.594 -23.516 -3.186 1 98.06 520 PHE B C 1
ATOM 8770 O O . PHE B 1 520 ? -8.516 -24.25 -4.164 1 98.06 520 PHE B O 1
ATOM 8777 N N . TYR B 1 521 ? -9.375 -23.812 -2.16 1 97.38 521 TYR B N 1
ATOM 8778 C CA . TYR B 1 521 ? -10.039 -25.109 -2.027 1 97.38 521 TYR B CA 1
ATOM 8779 C C . TYR B 1 521 ? -11.5 -25 -2.438 1 97.38 521 TYR B C 1
ATOM 8781 O O . TYR B 1 521 ? -12.242 -25.984 -2.348 1 97.38 521 TYR B O 1
ATOM 8789 N N . ASP B 1 522 ? -11.922 -23.844 -2.924 1 96.25 522 ASP B N 1
ATOM 8790 C CA . ASP B 1 522 ? -13.328 -23.641 -3.258 1 96.25 522 ASP B CA 1
ATOM 8791 C C . ASP B 1 522 ? -13.766 -24.578 -4.383 1 96.25 522 ASP B C 1
ATOM 8793 O O . ASP B 1 522 ? -14.953 -24.875 -4.508 1 96.25 522 ASP B O 1
ATOM 8797 N N . PHE B 1 523 ? -12.852 -25.094 -5.195 1 97.38 523 PHE B N 1
ATOM 8798 C CA . PHE B 1 523 ? -13.18 -25.969 -6.316 1 97.38 523 PHE B CA 1
ATOM 8799 C C . PHE B 1 523 ? -13.852 -27.234 -5.832 1 97.38 523 PHE B C 1
ATOM 8801 O O . PHE B 1 523 ? -14.633 -27.859 -6.566 1 97.38 523 PHE B O 1
ATOM 8808 N N . LYS B 1 524 ? -13.609 -27.609 -4.633 1 96.75 524 LYS B N 1
ATOM 8809 C CA . LYS B 1 524 ? -14.156 -28.859 -4.086 1 96.75 524 LYS B CA 1
ATOM 8810 C C . LYS B 1 524 ? -15.664 -28.734 -3.869 1 96.75 524 LYS B C 1
ATOM 8812 O O . LYS B 1 524 ? -16.375 -29.75 -3.873 1 96.75 524 LYS B O 1
ATOM 8817 N N . ARG B 1 525 ? -16.141 -27.578 -3.732 1 94.88 525 ARG B N 1
ATOM 8818 C CA . ARG B 1 525 ? -17.562 -27.359 -3.496 1 94.88 525 ARG B CA 1
ATOM 8819 C C . ARG B 1 525 ? -18.391 -27.75 -4.711 1 94.88 525 ARG B C 1
ATOM 8821 O O . ARG B 1 525 ? -19.594 -27.969 -4.602 1 94.88 525 ARG B O 1
ATOM 8828 N N . LEU B 1 526 ? -17.781 -27.797 -5.828 1 95.19 526 LEU B N 1
ATOM 8829 C CA . LEU B 1 526 ? -18.484 -28.188 -7.043 1 95.19 526 LEU B CA 1
ATOM 8830 C C . LEU B 1 526 ? -19.141 -29.547 -6.871 1 95.19 526 LEU B C 1
ATOM 8832 O O . LEU B 1 526 ? -20.219 -29.797 -7.414 1 95.19 526 LEU B O 1
ATOM 8836 N N . LEU B 1 527 ? -18.516 -30.453 -6.125 1 92.62 527 LEU B N 1
ATOM 8837 C CA . LEU B 1 527 ? -19.016 -31.812 -5.93 1 92.62 527 LEU B CA 1
ATOM 8838 C C . LEU B 1 527 ? -20.016 -31.859 -4.781 1 92.62 527 LEU B C 1
ATOM 8840 O O . LEU B 1 527 ? -21 -32.594 -4.855 1 92.62 527 LEU B O 1
ATOM 8844 N N . GLY B 1 528 ? -19.75 -31.125 -3.729 1 83.75 528 GLY B N 1
ATOM 8845 C CA . GLY B 1 528 ? -20.5 -31.297 -2.496 1 83.75 528 GLY B CA 1
ATOM 8846 C C . GLY B 1 528 ? -21.703 -30.359 -2.402 1 83.75 528 GLY B C 1
ATOM 8847 O O . GLY B 1 528 ? -22.641 -30.641 -1.656 1 83.75 528 GLY B O 1
ATOM 8848 N N . ASP B 1 529 ? -21.734 -29.344 -3.139 1 85.25 529 ASP B N 1
ATOM 8849 C CA . ASP B 1 529 ? -22.766 -28.328 -3.012 1 85.25 529 ASP B CA 1
ATOM 8850 C C . ASP B 1 529 ? -23.797 -28.453 -4.141 1 85.25 529 ASP B C 1
ATOM 8852 O O . ASP B 1 529 ? -23.531 -28.031 -5.266 1 85.25 529 ASP B O 1
ATOM 8856 N N . GLN B 1 530 ? -24.938 -28.844 -3.799 1 83.19 530 GLN B N 1
ATOM 8857 C CA . GLN B 1 530 ? -25.984 -29.047 -4.789 1 83.19 530 GLN B CA 1
ATOM 8858 C C . GLN B 1 530 ? -26.453 -27.719 -5.375 1 83.19 530 GLN B C 1
ATOM 8860 O O . GLN B 1 530 ? -27 -27.672 -6.48 1 83.19 530 GLN B O 1
ATOM 8865 N N . ASP B 1 531 ? -26.156 -26.672 -4.641 1 87.19 531 ASP B N 1
ATOM 8866 C CA . ASP B 1 531 ? -26.609 -25.359 -5.09 1 87.19 531 ASP B CA 1
ATOM 8867 C C . ASP B 1 531 ? -25.453 -24.547 -5.664 1 87.19 531 ASP B C 1
ATOM 8869 O O . ASP B 1 531 ? -25.531 -23.312 -5.762 1 87.19 531 ASP B O 1
ATOM 8873 N N . HIS B 1 532 ? -24.422 -25.281 -6.008 1 93.25 532 HIS B N 1
ATOM 8874 C CA . HIS B 1 532 ? -23.266 -24.578 -6.559 1 93.25 532 HIS B CA 1
ATOM 8875 C C . HIS B 1 532 ? -23.641 -23.797 -7.812 1 93.25 532 HIS B C 1
ATOM 8877 O O . HIS B 1 532 ? -24.391 -24.297 -8.656 1 93.25 532 HIS B O 1
ATOM 8883 N N . SER B 1 533 ? -23.172 -22.641 -8.031 1 94.5 533 SER B N 1
ATOM 8884 C CA . SER B 1 533 ? -23.562 -21.703 -9.078 1 94.5 533 SER B CA 1
ATOM 8885 C C . SER B 1 533 ? -22.984 -22.125 -10.43 1 94.5 533 SER B C 1
ATOM 8887 O O . SER B 1 533 ? -23.453 -21.656 -11.477 1 94.5 533 SER B O 1
ATOM 8889 N N . GLY B 1 534 ? -21.938 -22.922 -10.422 1 96.5 534 GLY B N 1
ATOM 8890 C CA . GLY B 1 534 ? -21.234 -23.266 -11.641 1 96.5 534 GLY B CA 1
ATOM 8891 C C . GLY B 1 534 ? -20.047 -22.344 -11.922 1 96.5 534 GLY B C 1
ATOM 8892 O O . GLY B 1 534 ? -19.344 -22.516 -12.922 1 96.5 534 GLY B O 1
ATOM 8893 N N . VAL B 1 535 ? -19.797 -21.422 -11.039 1 97.44 535 VAL B N 1
ATOM 8894 C CA . VAL B 1 535 ? -18.688 -20.484 -11.211 1 97.44 535 VAL B CA 1
ATOM 8895 C C . VAL B 1 535 ? -17.516 -20.906 -10.328 1 97.44 535 VAL B C 1
ATOM 8897 O O . VAL B 1 535 ? -17.672 -21.109 -9.125 1 97.44 535 VAL B O 1
ATOM 8900 N N . LEU B 1 536 ? -16.359 -21.094 -10.922 1 97.88 536 LEU B N 1
ATOM 8901 C CA . LEU B 1 536 ? -15.156 -21.547 -10.227 1 97.88 536 LEU B CA 1
ATOM 8902 C C . LEU B 1 536 ? -14.047 -20.5 -10.328 1 97.88 536 LEU B C 1
ATOM 8904 O O . LEU B 1 536 ? -14.023 -19.703 -11.273 1 97.88 536 LEU B O 1
ATOM 8908 N N . LEU B 1 537 ? -13.148 -20.5 -9.328 1 97.75 537 LEU B N 1
ATOM 8909 C CA . LEU B 1 537 ? -12 -19.594 -9.305 1 97.75 537 LEU B CA 1
ATOM 8910 C C . LEU B 1 537 ? -10.727 -20.312 -9.734 1 97.75 537 LEU B C 1
ATOM 8912 O O . LEU B 1 537 ? -10.562 -21.5 -9.461 1 97.75 537 LEU B O 1
ATOM 8916 N N . ASN B 1 538 ? -9.891 -19.594 -10.398 1 97.94 538 ASN B N 1
ATOM 8917 C CA . ASN B 1 538 ? -8.609 -20.078 -10.906 1 97.94 538 ASN B CA 1
ATOM 8918 C C . ASN B 1 538 ? -7.562 -18.969 -10.922 1 97.94 538 ASN B C 1
ATOM 8920 O O . ASN B 1 538 ? -7.891 -17.797 -10.758 1 97.94 538 ASN B O 1
ATOM 8924 N N . GLY B 1 539 ? -6.281 -19.406 -10.922 1 97.06 539 GLY B N 1
ATOM 8925 C CA . GLY B 1 539 ? -5.215 -18.422 -11.039 1 97.06 539 GLY B CA 1
ATOM 8926 C C . GLY B 1 539 ? -4.301 -18.391 -9.828 1 97.06 539 GLY B C 1
ATOM 8927 O O . GLY B 1 539 ? -4.625 -18.969 -8.781 1 97.06 539 GLY B O 1
ATOM 8928 N N . ASP B 1 540 ? -3.232 -17.625 -9.914 1 96.19 540 ASP B N 1
ATOM 8929 C CA . ASP B 1 540 ? -2.207 -17.609 -8.875 1 96.19 540 ASP B CA 1
ATOM 8930 C C . ASP B 1 540 ? -2.645 -16.75 -7.688 1 96.19 540 ASP B C 1
ATOM 8932 O O . ASP B 1 540 ? -2.174 -16.938 -6.562 1 96.19 540 ASP B O 1
ATOM 8936 N N . SER B 1 541 ? -3.584 -15.797 -7.898 1 95.88 541 SER B N 1
ATOM 8937 C CA . SER B 1 541 ? -3.936 -14.82 -6.871 1 95.88 541 SER B CA 1
ATOM 8938 C C . SER B 1 541 ? -4.723 -15.469 -5.738 1 95.88 541 SER B C 1
ATOM 8940 O O . SER B 1 541 ? -4.926 -14.859 -4.688 1 95.88 541 SER B O 1
ATOM 8942 N N . ILE B 1 542 ? -5.152 -16.703 -5.938 1 97.44 542 ILE B N 1
ATOM 8943 C CA . ILE B 1 542 ? -5.898 -17.391 -4.891 1 97.44 542 ILE B CA 1
ATOM 8944 C C . ILE B 1 542 ? -5.043 -18.5 -4.285 1 97.44 542 ILE B C 1
ATOM 8946 O O . ILE B 1 542 ? -5.57 -19.484 -3.762 1 97.44 542 ILE B O 1
ATOM 8950 N N . THR B 1 543 ? -3.715 -18.406 -4.43 1 97.56 543 THR B N 1
ATOM 8951 C CA . THR B 1 543 ? -2.814 -19.438 -3.938 1 97.56 543 THR B CA 1
ATOM 8952 C C . THR B 1 543 ? -1.899 -18.891 -2.848 1 97.56 543 THR B C 1
ATOM 8954 O O . THR B 1 543 ? -1.867 -17.672 -2.607 1 97.56 543 THR B O 1
ATOM 8957 N N . PHE B 1 544 ? -1.187 -19.812 -2.221 1 97.12 544 PHE B N 1
ATOM 8958 C CA . PHE B 1 544 ? -0.279 -19.484 -1.129 1 97.12 544 PHE B CA 1
ATOM 8959 C C . PHE B 1 544 ? 1.053 -18.969 -1.668 1 97.12 544 PHE B C 1
ATOM 8961 O O . PHE B 1 544 ? 1.894 -18.5 -0.905 1 97.12 544 PHE B O 1
ATOM 8968 N N . GLU B 1 545 ? 1.247 -19.094 -2.953 1 94.56 545 GLU B N 1
ATOM 8969 C CA . GLU B 1 545 ? 2.461 -18.641 -3.627 1 94.56 545 GLU B CA 1
ATOM 8970 C C . GLU B 1 545 ? 2.137 -17.703 -4.789 1 94.56 545 GLU B C 1
ATOM 8972 O O . GLU B 1 545 ? 2.611 -17.906 -5.906 1 94.56 545 GLU B O 1
ATOM 8977 N N . GLY B 1 546 ? 1.444 -16.656 -4.488 1 93.69 546 GLY B N 1
ATOM 8978 C CA . GLY B 1 546 ? 1.095 -15.695 -5.527 1 93.69 546 GLY B CA 1
ATOM 8979 C C . GLY B 1 546 ? 2.303 -15.148 -6.27 1 93.69 546 GLY B C 1
ATO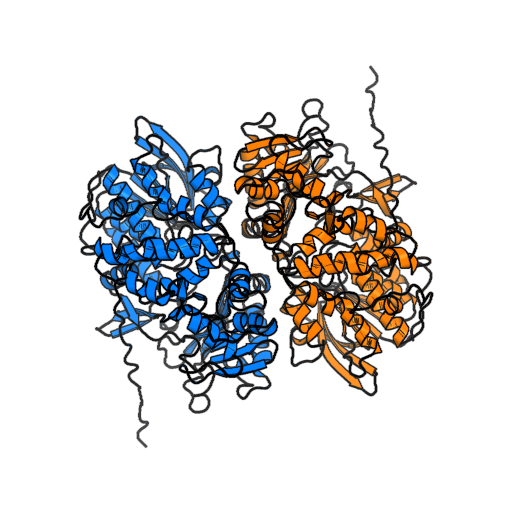M 8980 O O . GLY B 1 546 ? 3.355 -14.93 -5.668 1 93.69 546 GLY B O 1
ATOM 8981 N N . GLY B 1 547 ? 2.18 -15.016 -7.539 1 92.38 547 GLY B N 1
ATOM 8982 C CA . GLY B 1 547 ? 3.256 -14.453 -8.336 1 92.38 547 GLY B CA 1
ATOM 8983 C C . GLY B 1 547 ? 4.055 -15.492 -9.094 1 92.38 547 GLY B C 1
ATOM 8984 O O . GLY B 1 547 ? 4.852 -15.164 -9.969 1 92.38 547 GLY B O 1
ATOM 8985 N N . TRP B 1 548 ? 3.779 -16.734 -8.781 1 94.62 548 TRP B N 1
ATOM 8986 C CA . TRP B 1 548 ? 4.516 -17.797 -9.445 1 94.62 548 TRP B CA 1
ATOM 8987 C C . TRP B 1 548 ? 3.617 -18.562 -10.414 1 94.62 548 TRP B C 1
ATOM 8989 O O . TRP B 1 548 ? 2.486 -18.922 -10.07 1 94.62 548 TRP B O 1
ATOM 8999 N N . ILE B 1 549 ? 4.105 -18.859 -11.578 1 96 549 ILE B N 1
ATOM 9000 C CA . ILE B 1 549 ? 3.344 -19.547 -12.617 1 96 549 ILE B CA 1
ATOM 9001 C C . ILE B 1 549 ? 2.951 -20.953 -12.133 1 96 549 ILE B C 1
ATOM 9003 O O . ILE B 1 549 ? 1.843 -21.422 -12.398 1 96 549 ILE B O 1
ATOM 9007 N N . GLU B 1 550 ? 3.879 -21.547 -11.383 1 95.25 550 GLU B N 1
ATOM 9008 C CA . GLU B 1 550 ? 3.627 -22.875 -10.859 1 95.25 550 GLU B CA 1
ATOM 9009 C C . GLU B 1 550 ? 2.328 -22.922 -10.062 1 95.25 550 GLU B C 1
ATOM 9011 O O . GLU B 1 550 ? 1.537 -23.859 -10.195 1 95.25 550 GLU B O 1
ATOM 9016 N N . ALA B 1 551 ? 2.111 -21.953 -9.281 1 96.38 551 ALA B N 1
ATOM 9017 C CA . ALA B 1 551 ? 0.912 -21.891 -8.445 1 96.38 551 ALA B CA 1
ATOM 9018 C C . ALA B 1 551 ? -0.345 -21.766 -9.305 1 96.38 551 ALA B C 1
ATOM 9020 O O . ALA B 1 551 ? -1.377 -22.375 -8.992 1 96.38 551 ALA B O 1
ATOM 9021 N N . ALA B 1 552 ? -0.278 -21.016 -10.359 1 97.06 552 ALA B N 1
ATOM 9022 C CA . ALA B 1 552 ? -1.399 -20.859 -11.281 1 97.06 552 ALA B CA 1
ATOM 9023 C C . ALA B 1 552 ? -1.761 -22.188 -11.945 1 97.06 552 ALA B C 1
ATOM 9025 O O . ALA B 1 552 ? -2.941 -22.516 -12.102 1 97.06 552 ALA B O 1
ATOM 9026 N N . LEU B 1 553 ? -0.775 -22.922 -12.289 1 97.44 553 LEU B N 1
ATOM 9027 C CA . LEU B 1 553 ? -1.001 -24.203 -12.945 1 97.44 553 LEU B CA 1
ATOM 9028 C C . LEU B 1 553 ? -1.656 -25.188 -11.984 1 97.44 553 LEU B C 1
ATOM 9030 O O . LEU B 1 553 ? -2.514 -25.984 -12.391 1 97.44 553 LEU B O 1
ATOM 9034 N N . ARG B 1 554 ? -1.277 -25.109 -10.773 1 97.44 554 ARG B N 1
ATOM 9035 C CA . ARG B 1 554 ? -1.826 -26.047 -9.797 1 97.44 554 ARG B CA 1
ATOM 9036 C C . ARG B 1 554 ? -3.314 -25.797 -9.578 1 97.44 554 ARG B C 1
ATOM 9038 O O . ARG B 1 554 ? -4.094 -26.734 -9.445 1 97.44 554 ARG B O 1
ATOM 9045 N N . THR B 1 555 ? -3.746 -24.531 -9.562 1 98.06 555 THR B N 1
ATOM 9046 C CA . THR B 1 555 ? -5.172 -24.266 -9.438 1 98.06 555 THR B CA 1
ATOM 9047 C C . THR B 1 555 ? -5.926 -24.75 -10.672 1 98.06 555 THR B C 1
ATOM 9049 O O . THR B 1 555 ? -7.078 -25.172 -10.57 1 98.06 555 THR B O 1
ATOM 9052 N N . SER B 1 556 ? -5.27 -24.656 -11.812 1 98.31 556 SER B N 1
ATOM 9053 C CA . SER B 1 556 ? -5.875 -25.172 -13.039 1 98.31 556 SER B CA 1
ATOM 9054 C C . SER B 1 556 ? -6.141 -26.672 -12.93 1 98.31 556 SER B C 1
ATOM 9056 O O . SER B 1 556 ? -7.199 -27.156 -13.344 1 98.31 556 SER B O 1
ATOM 9058 N N . MET B 1 557 ? -5.199 -27.359 -12.352 1 98.31 557 MET B N 1
ATOM 9059 C CA . MET B 1 557 ? -5.363 -28.797 -12.156 1 98.31 557 MET B CA 1
ATOM 9060 C C . MET B 1 557 ? -6.484 -29.094 -11.156 1 98.31 557 MET B C 1
ATOM 9062 O O . MET B 1 557 ? -7.25 -30.031 -11.336 1 98.31 557 MET B O 1
ATOM 9066 N N . ASN B 1 558 ? -6.555 -28.219 -10.133 1 98.56 558 ASN B N 1
ATOM 9067 C CA . ASN B 1 558 ? -7.617 -28.375 -9.141 1 98.56 558 ASN B CA 1
ATOM 9068 C C . ASN B 1 558 ? -9 -28.281 -9.781 1 98.56 558 ASN B C 1
ATOM 9070 O O . ASN B 1 558 ? -9.805 -29.203 -9.656 1 98.56 558 ASN B O 1
ATOM 9074 N N . VAL B 1 559 ? -9.211 -27.266 -10.555 1 98.44 559 VAL B N 1
ATOM 9075 C CA . VAL B 1 559 ? -10.516 -26.984 -11.148 1 98.44 559 VAL B CA 1
ATOM 9076 C C . VAL B 1 559 ? -10.836 -28.047 -12.195 1 98.44 559 VAL B C 1
ATOM 9078 O O . VAL B 1 559 ? -11.961 -28.547 -12.258 1 98.44 559 VAL B O 1
ATOM 9081 N N . THR B 1 560 ? -9.852 -28.422 -12.969 1 98.62 560 THR B N 1
ATOM 9082 C CA . THR B 1 560 ? -10.039 -29.422 -14.008 1 98.62 560 THR B CA 1
ATOM 9083 C C . THR B 1 560 ? -10.445 -30.766 -13.406 1 98.62 560 THR B C 1
ATOM 9085 O O . THR B 1 560 ? -11.383 -31.406 -13.875 1 98.62 560 THR B O 1
ATOM 9088 N N . SER B 1 561 ? -9.789 -31.172 -12.344 1 98.62 561 SER B N 1
ATOM 9089 C CA . SER B 1 561 ? -10.078 -32.469 -11.727 1 98.62 561 SER B CA 1
ATOM 9090 C C . SER B 1 561 ? -11.484 -32.5 -11.141 1 98.62 561 SER B C 1
ATOM 9092 O O . SER B 1 561 ? -12.164 -33.531 -11.211 1 98.62 561 SER B O 1
ATOM 9094 N N . ALA B 1 562 ? -11.922 -31.391 -10.586 1 98.38 562 ALA B N 1
ATOM 9095 C CA . ALA B 1 562 ? -13.266 -31.312 -10.023 1 98.38 562 ALA B CA 1
ATOM 9096 C C . ALA B 1 562 ? -14.328 -31.391 -11.117 1 98.38 562 ALA B C 1
ATOM 9098 O O . ALA B 1 562 ? -15.328 -32.094 -10.961 1 98.38 562 ALA B O 1
ATOM 9099 N N . ILE B 1 563 ? -14.117 -30.703 -12.227 1 98.25 563 ILE B N 1
ATOM 9100 C CA . ILE B 1 563 ? -15.062 -30.703 -13.344 1 98.25 563 ILE B CA 1
ATOM 9101 C C . ILE B 1 563 ? -15.141 -32.094 -13.961 1 98.25 563 ILE B C 1
ATOM 9103 O O . ILE B 1 563 ? -16.234 -32.594 -14.219 1 98.25 563 ILE B O 1
ATOM 9107 N N . LEU B 1 564 ? -13.992 -32.75 -14.141 1 98.5 564 LEU B N 1
ATOM 9108 C CA . LEU B 1 564 ? -13.953 -34.094 -14.703 1 98.5 564 LEU B CA 1
ATOM 9109 C C . LEU B 1 564 ? -14.727 -35.094 -13.828 1 98.5 564 LEU B C 1
ATOM 9111 O O . LEU B 1 564 ? -15.523 -35.875 -14.336 1 98.5 564 LEU B O 1
ATOM 9115 N N . LEU B 1 565 ? -14.477 -34.969 -12.547 1 97.94 565 LEU B N 1
ATOM 9116 C CA . LEU B 1 565 ? -15.117 -35.906 -11.641 1 97.94 565 LEU B CA 1
ATOM 9117 C C . LEU B 1 565 ? -16.625 -35.688 -11.602 1 97.94 565 LEU B C 1
ATOM 9119 O O . LEU B 1 565 ? -17.406 -36.656 -11.594 1 97.94 565 LEU B O 1
ATOM 9123 N N . LYS B 1 566 ? -17.062 -34.5 -11.625 1 96.31 566 LYS B N 1
ATOM 9124 C CA . LYS B 1 566 ? -18.484 -34.188 -11.484 1 96.31 566 LYS B CA 1
ATOM 9125 C C . LYS B 1 566 ? -19.25 -34.531 -12.758 1 96.31 566 LYS B C 1
ATOM 9127 O O . LYS B 1 566 ? -20.375 -35.031 -12.688 1 96.31 566 LYS B O 1
ATOM 9132 N N . TYR B 1 567 ? -18.703 -34.312 -13.914 1 96.19 567 TYR B N 1
ATOM 9133 C CA . TYR B 1 567 ? -19.5 -34.344 -15.141 1 96.19 567 TYR B CA 1
ATOM 9134 C C . TYR B 1 567 ? -19.062 -35.5 -16.047 1 96.19 567 TYR B C 1
ATOM 9136 O O . TYR B 1 567 ? -19.703 -35.781 -17.062 1 96.19 567 TYR B O 1
ATOM 9144 N N . GLY B 1 568 ? -17.938 -36.125 -15.625 1 97.38 568 GLY B N 1
ATOM 9145 C CA . GLY B 1 568 ? -17.422 -37.188 -16.484 1 97.38 568 GLY B CA 1
ATOM 9146 C C . GLY B 1 568 ? -16.609 -38.219 -15.727 1 97.38 568 GLY B C 1
ATOM 9147 O O . GLY B 1 568 ? -17.094 -38.812 -14.758 1 97.38 568 GLY B O 1
ATOM 9148 N N . SER B 1 569 ? -15.352 -38.406 -16.188 1 97.81 569 SER B N 1
ATOM 9149 C CA . SER B 1 569 ? -14.445 -39.375 -15.562 1 97.81 569 SER B CA 1
ATOM 9150 C C . SER B 1 569 ? -13.062 -38.75 -15.336 1 97.81 569 SER B C 1
ATOM 9152 O O . SER B 1 569 ? -12.719 -37.75 -15.969 1 97.81 569 SER B O 1
ATOM 9154 N N . VAL B 1 570 ? -12.375 -39.281 -14.414 1 97.69 570 VAL B N 1
ATOM 9155 C CA . VAL B 1 570 ? -11.023 -38.844 -14.109 1 97.69 570 VAL B CA 1
ATOM 9156 C C . VAL B 1 570 ? -10.039 -40 -14.359 1 97.69 570 VAL B C 1
ATOM 9158 O O . VAL B 1 570 ? -10.156 -41.062 -13.758 1 97.69 570 VAL B O 1
ATOM 9161 N N . GLU B 1 571 ? -9.156 -39.781 -15.234 1 96.81 571 GLU B N 1
ATOM 9162 C CA . GLU B 1 571 ? -8.047 -40.719 -15.391 1 96.81 571 GLU B CA 1
ATOM 9163 C C . GLU B 1 571 ? -7 -40.5 -14.297 1 96.81 571 GLU B C 1
ATOM 9165 O O . GLU B 1 571 ? -6.695 -39.375 -13.922 1 96.81 571 GLU B O 1
ATOM 9170 N N . GLY B 1 572 ? -6.465 -41.656 -13.75 1 95.56 572 GLY B N 1
ATOM 9171 C CA . GLY B 1 572 ? -5.477 -41.531 -12.688 1 95.56 572 GLY B CA 1
ATOM 9172 C C . GLY B 1 572 ? -6.031 -40.906 -11.43 1 95.56 572 GLY B C 1
ATOM 9173 O O . GLY B 1 572 ? -5.383 -40.062 -10.828 1 95.56 572 GLY B O 1
ATOM 9174 N N . TYR B 1 573 ? -7.207 -41.25 -11.055 1 95.38 573 TYR B N 1
ATOM 9175 C CA . TYR B 1 573 ? -7.949 -40.656 -9.945 1 95.38 573 TYR B CA 1
ATOM 9176 C C . TYR B 1 573 ? -7.109 -40.625 -8.672 1 95.38 573 TYR B C 1
ATOM 9178 O O . TYR B 1 573 ? -7.176 -39.688 -7.891 1 95.38 573 TYR B O 1
ATOM 9186 N N . SER B 1 574 ? -6.285 -41.594 -8.469 1 96 574 SER B N 1
ATOM 9187 C CA . SER B 1 574 ? -5.488 -41.75 -7.25 1 96 574 SER B CA 1
ATOM 9188 C C . SER B 1 574 ? -4.441 -40.625 -7.16 1 96 574 SER B C 1
ATOM 9190 O O . SER B 1 574 ? -3.914 -40.344 -6.078 1 96 574 SER B O 1
ATOM 9192 N N . LYS B 1 575 ? -4.152 -39.938 -8.305 1 96.5 575 LYS B N 1
ATOM 9193 C CA . LYS B 1 575 ? -3.135 -38.875 -8.336 1 96.5 575 LYS B CA 1
ATOM 9194 C C . LYS B 1 575 ? -3.764 -37.5 -8.57 1 96.5 575 LYS B C 1
ATOM 9196 O O . LYS B 1 575 ? -3.062 -36.5 -8.602 1 96.5 575 LYS B O 1
ATOM 9201 N N . ALA B 1 576 ? -5.094 -37.5 -8.758 1 97.69 576 ALA B N 1
ATOM 9202 C CA . ALA B 1 576 ? -5.793 -36.281 -9.117 1 97.69 576 ALA B CA 1
ATOM 9203 C C . ALA B 1 576 ? -5.969 -35.375 -7.898 1 97.69 576 ALA B C 1
ATOM 9205 O O . ALA B 1 576 ? -6.223 -35.844 -6.793 1 97.69 576 ALA B O 1
ATOM 9206 N N . PRO B 1 577 ? -5.883 -34.062 -8.055 1 97.88 577 PRO B N 1
ATOM 9207 C CA . PRO B 1 577 ? -6.004 -33.125 -6.941 1 97.88 577 PRO B CA 1
ATOM 9208 C C . PRO B 1 577 ? -7.32 -33.281 -6.184 1 97.88 577 PRO B C 1
ATOM 9210 O O . PRO B 1 577 ? -7.344 -33.156 -4.953 1 97.88 577 PRO B O 1
ATOM 9213 N N . ILE B 1 578 ? -8.414 -33.5 -6.879 1 97.44 578 ILE B N 1
ATOM 9214 C CA . ILE B 1 578 ? -9.734 -33.562 -6.266 1 97.44 578 ILE B CA 1
ATOM 9215 C C . ILE B 1 578 ? -9.766 -34.688 -5.234 1 97.44 578 ILE B C 1
ATOM 9217 O O . ILE B 1 578 ? -10.516 -34.625 -4.254 1 97.44 578 ILE B O 1
ATOM 9221 N N . ASN B 1 579 ? -8.977 -35.688 -5.441 1 97.25 579 ASN B N 1
ATOM 9222 C CA . ASN B 1 579 ? -8.914 -36.812 -4.527 1 97.25 579 ASN B CA 1
ATOM 9223 C C . ASN B 1 579 ? -7.91 -36.594 -3.398 1 97.25 579 ASN B C 1
ATOM 9225 O O . ASN B 1 579 ? -8.148 -36.969 -2.258 1 97.25 579 ASN B O 1
ATOM 9229 N N . LEU B 1 580 ? -6.777 -35.969 -3.67 1 97.75 580 LEU B N 1
ATOM 9230 C CA . LEU B 1 580 ? -5.629 -35.969 -2.77 1 97.75 580 LEU B CA 1
ATOM 9231 C C . LEU B 1 580 ? -5.656 -34.75 -1.854 1 97.75 580 LEU B C 1
ATOM 9233 O O . LEU B 1 580 ? -4.996 -34.75 -0.812 1 97.75 580 LEU B O 1
ATOM 9237 N N . LEU B 1 581 ? -6.367 -33.719 -2.203 1 97.75 581 LEU B N 1
ATOM 9238 C CA . LEU B 1 581 ? -6.309 -32.469 -1.454 1 97.75 581 LEU B CA 1
ATOM 9239 C C . LEU B 1 581 ? -7.41 -32.406 -0.402 1 97.75 581 LEU B C 1
ATOM 9241 O O . LEU B 1 581 ? -8.523 -32.875 -0.642 1 97.75 581 LEU B O 1
ATOM 9245 N N . ASP B 1 582 ? -7.008 -31.875 0.725 1 96.12 582 ASP B N 1
ATOM 9246 C CA . ASP B 1 582 ? -7.918 -31.719 1.855 1 96.12 582 ASP B CA 1
ATOM 9247 C C . ASP B 1 582 ? -7.789 -30.328 2.475 1 96.12 582 ASP B C 1
ATOM 9249 O O . ASP B 1 582 ? -6.727 -29.969 2.99 1 96.12 582 ASP B O 1
ATOM 9253 N N . ARG B 1 583 ? -8.883 -29.609 2.467 1 94.94 583 ARG B N 1
ATOM 9254 C CA . ARG B 1 583 ? -8.914 -28.25 2.998 1 94.94 583 ARG B CA 1
ATOM 9255 C C . ARG B 1 583 ? -8.539 -28.234 4.477 1 94.94 583 ARG B C 1
ATOM 9257 O O . ARG B 1 583 ? -7.996 -27.25 4.977 1 94.94 583 ARG B O 1
ATOM 9264 N N . HIS B 1 584 ? -8.703 -29.281 5.211 1 95.62 584 HIS B N 1
ATOM 9265 C CA . HIS B 1 584 ? -8.555 -29.297 6.664 1 95.62 584 HIS B CA 1
ATOM 9266 C C . HIS B 1 584 ? -7.203 -29.875 7.066 1 95.62 584 HIS B C 1
ATOM 9268 O O . HIS B 1 584 ? -6.988 -30.219 8.234 1 95.62 584 HIS B O 1
ATOM 9274 N N . ILE B 1 585 ? -6.344 -30 6.109 1 96.81 585 ILE B N 1
ATOM 9275 C CA . ILE B 1 585 ? -5.008 -30.516 6.395 1 96.81 585 ILE B CA 1
ATOM 9276 C C . ILE B 1 585 ? -4.297 -29.594 7.379 1 96.81 585 ILE B C 1
ATOM 9278 O O . ILE B 1 585 ? -3.48 -30.047 8.188 1 96.81 585 ILE B O 1
ATOM 9282 N N . TYR B 1 586 ? -4.559 -28.266 7.281 1 97.62 586 TYR B N 1
ATOM 9283 C CA . TYR B 1 586 ? -4.004 -27.281 8.195 1 97.62 586 TYR B CA 1
ATOM 9284 C C . TYR B 1 586 ? -5.109 -26.438 8.828 1 97.62 586 TYR B C 1
ATOM 9286 O O . TYR B 1 586 ? -6.188 -26.281 8.25 1 97.62 586 TYR B O 1
ATOM 9294 N N . LYS B 1 587 ? -4.871 -26 9.992 1 95.12 587 LYS B N 1
ATOM 9295 C CA . LYS B 1 587 ? -5.637 -24.922 10.609 1 95.12 587 LYS B CA 1
ATOM 9296 C C . LYS B 1 587 ? -4.973 -23.578 10.375 1 95.12 587 LYS B C 1
ATOM 9298 O O . LYS B 1 587 ? -4.199 -23.094 11.211 1 95.12 587 LYS B O 1
ATOM 9303 N N . TYR B 1 588 ? -5.41 -23.078 9.352 1 94.62 588 TYR B N 1
ATOM 9304 C CA . TYR B 1 588 ? -4.805 -21.812 8.969 1 94.62 588 TYR B CA 1
ATOM 9305 C C . TYR B 1 588 ? -5.25 -20.688 9.906 1 94.62 588 TYR B C 1
ATOM 9307 O O . TYR B 1 588 ? -4.633 -19.625 9.945 1 94.62 588 TYR B O 1
#